Protein AF-A0A841IZN2-F1 (afdb_monomer)

Structure (mmCIF, N/CA/C/O backbone):
data_AF-A0A841IZN2-F1
#
_entry.id   AF-A0A841IZN2-F1
#
loop_
_atom_site.group_PDB
_atom_site.id
_atom_site.type_symbol
_atom_site.label_atom_id
_atom_site.label_alt_id
_atom_site.label_comp_id
_atom_site.label_asym_id
_atom_site.label_entity_id
_atom_site.label_seq_id
_atom_site.pdbx_PDB_ins_code
_atom_site.Cartn_x
_atom_site.Cartn_y
_atom_site.Cartn_z
_atom_site.occupancy
_atom_site.B_iso_or_equiv
_atom_site.auth_seq_id
_atom_site.auth_comp_id
_atom_site.auth_asym_id
_atom_site.auth_atom_id
_atom_site.pdbx_PDB_model_num
ATOM 1 N N . MET A 1 1 ? 39.938 -14.032 -13.961 1.00 51.09 1 MET A N 1
ATOM 2 C CA . MET A 1 1 ? 40.524 -12.921 -14.738 1.00 51.09 1 MET A CA 1
ATOM 3 C C . MET A 1 1 ? 39.366 -12.203 -15.398 1.00 51.09 1 MET A C 1
ATOM 5 O O . MET A 1 1 ? 38.552 -12.884 -16.002 1.00 51.09 1 MET A O 1
ATOM 9 N N . SER A 1 2 ? 39.222 -10.895 -15.199 1.00 69.56 2 SER A N 1
ATOM 10 C CA . SER A 1 2 ? 38.210 -10.102 -15.905 1.00 69.56 2 SER A CA 1
ATOM 11 C C . SER A 1 2 ? 38.553 -10.077 -17.394 1.00 69.56 2 SER A C 1
ATOM 13 O O . SER A 1 2 ? 39.702 -9.787 -17.734 1.00 69.56 2 SER A O 1
ATOM 15 N N . GLU A 1 3 ? 37.598 -10.406 -18.263 1.00 76.56 3 GLU A N 1
ATOM 16 C CA . GLU A 1 3 ? 37.763 -10.219 -19.708 1.00 76.56 3 GLU A CA 1
ATOM 17 C C . GLU A 1 3 ? 38.137 -8.757 -20.002 1.00 76.56 3 GLU A C 1
ATOM 19 O O . GLU A 1 3 ? 37.637 -7.852 -19.321 1.00 76.56 3 GLU A O 1
ATOM 24 N N . PRO A 1 4 ? 39.046 -8.501 -20.959 1.00 85.38 4 PRO A N 1
ATOM 25 C CA . PRO A 1 4 ? 39.400 -7.141 -21.334 1.00 85.38 4 PRO A CA 1
ATOM 26 C C . PRO A 1 4 ? 38.149 -6.411 -21.829 1.00 85.38 4 PRO A C 1
ATOM 28 O O . PRO A 1 4 ? 37.460 -6.884 -22.729 1.00 85.38 4 PRO A O 1
ATOM 31 N N . TYR A 1 5 ? 37.857 -5.259 -21.223 1.00 86.00 5 TYR A N 1
ATOM 32 C CA . TYR A 1 5 ? 36.745 -4.413 -21.640 1.00 86.00 5 TYR A CA 1
ATOM 33 C C . TYR A 1 5 ? 36.962 -3.929 -23.078 1.00 86.00 5 TYR A C 1
ATOM 35 O O . TYR A 1 5 ? 38.001 -3.344 -23.392 1.00 86.00 5 TYR A O 1
ATOM 43 N N . VAL A 1 6 ? 35.968 -4.162 -23.934 1.00 92.00 6 VAL A N 1
ATOM 44 C CA . VAL A 1 6 ? 35.926 -3.652 -25.305 1.00 92.00 6 VAL A CA 1
ATOM 45 C C . VAL A 1 6 ? 34.993 -2.441 -25.317 1.00 92.00 6 VAL A C 1
ATOM 47 O O . VAL A 1 6 ? 33.812 -2.601 -25.004 1.00 92.00 6 VAL A O 1
ATOM 50 N N . PRO A 1 7 ? 35.475 -1.233 -25.657 1.00 90.50 7 PRO A N 1
ATOM 51 C CA . PRO A 1 7 ? 34.607 -0.067 -25.711 1.00 90.50 7 PRO A CA 1
ATOM 52 C C . PRO A 1 7 ? 33.521 -0.228 -26.791 1.00 90.50 7 PRO A C 1
ATOM 54 O O . PRO A 1 7 ? 33.704 -0.966 -27.770 1.00 90.50 7 PRO A O 1
ATOM 57 N N . PRO A 1 8 ? 32.378 0.464 -26.653 1.00 92.06 8 PRO A N 1
ATOM 58 C CA . PRO A 1 8 ? 31.420 0.611 -27.732 1.00 92.06 8 PRO A CA 1
ATOM 59 C C . PRO A 1 8 ? 32.115 1.109 -29.011 1.00 92.06 8 PRO A C 1
ATOM 61 O O . PRO A 1 8 ? 32.977 1.989 -28.944 1.00 92.06 8 PRO A O 1
ATOM 64 N N . PRO A 1 9 ? 31.762 0.568 -30.186 1.00 92.44 9 PRO A N 1
ATOM 65 C CA . PRO A 1 9 ? 32.336 1.007 -31.450 1.00 92.44 9 PRO A CA 1
ATOM 66 C C . PRO A 1 9 ? 31.905 2.452 -31.766 1.00 92.44 9 PRO A C 1
ATOM 68 O O . PRO A 1 9 ? 31.010 2.997 -31.118 1.00 92.44 9 PRO A O 1
ATOM 71 N N . THR A 1 10 ? 32.530 3.113 -32.742 1.00 90.19 10 THR A N 1
ATOM 72 C CA . THR A 1 10 ? 32.212 4.513 -33.096 1.00 90.19 10 THR A CA 1
ATOM 73 C C . THR A 1 10 ? 30.795 4.660 -33.665 1.00 90.19 10 THR A C 1
ATOM 75 O O . THR A 1 10 ? 30.206 3.682 -34.138 1.00 90.19 10 THR A O 1
ATOM 78 N N . GLN A 1 11 ? 30.236 5.878 -33.613 1.00 84.81 11 GLN A N 1
ATOM 79 C CA . GLN A 1 11 ? 28.836 6.160 -33.966 1.00 84.81 11 GLN A CA 1
ATOM 80 C C . GLN A 1 11 ? 28.428 5.638 -35.353 1.00 84.81 11 GLN A C 1
ATOM 82 O O . GLN A 1 11 ? 27.362 5.041 -35.480 1.00 84.81 11 GLN A O 1
ATOM 87 N N . ASP A 1 12 ? 29.300 5.777 -36.350 1.00 86.06 12 ASP A N 1
ATOM 88 C CA . ASP A 1 12 ? 29.020 5.384 -37.738 1.00 86.06 12 ASP A CA 1
ATOM 89 C C . ASP A 1 12 ? 29.526 3.974 -38.089 1.00 86.06 12 ASP A C 1
ATOM 91 O O . ASP A 1 12 ? 29.610 3.594 -39.258 1.00 86.06 12 ASP A O 1
ATOM 95 N N . SER A 1 13 ? 29.918 3.183 -37.086 1.00 93.88 13 SER A N 1
ATOM 96 C CA . SER A 1 13 ? 30.426 1.836 -37.333 1.00 93.88 13 SER A CA 1
ATOM 97 C C . SER A 1 13 ? 29.314 0.891 -37.826 1.00 93.88 13 SER A C 1
ATOM 99 O O . SER A 1 13 ? 28.199 0.898 -37.292 1.00 93.88 13 SER A O 1
ATOM 101 N N . PRO A 1 14 ? 29.614 -0.012 -38.780 1.00 93.50 14 PRO A N 1
ATOM 102 C CA . PRO A 1 14 ? 28.684 -1.071 -39.179 1.00 93.50 14 PRO A CA 1
ATOM 103 C C . PRO A 1 14 ? 28.248 -1.966 -38.009 1.00 93.50 14 PRO A C 1
ATOM 105 O O . PRO A 1 14 ? 27.143 -2.506 -38.014 1.00 93.50 14 PRO A O 1
ATOM 108 N N . GLU A 1 15 ? 29.106 -2.113 -36.994 1.00 92.56 15 GLU A N 1
ATOM 109 C CA . GLU A 1 15 ? 28.804 -2.871 -35.781 1.00 92.56 15 GLU A CA 1
ATOM 110 C C . GLU A 1 15 ? 27.660 -2.239 -34.979 1.00 92.56 15 GLU A C 1
ATOM 112 O O . GLU A 1 15 ? 26.764 -2.971 -34.568 1.00 92.56 15 GLU A O 1
ATOM 117 N N . ARG A 1 16 ? 27.618 -0.903 -34.817 1.00 90.81 16 ARG A N 1
ATOM 118 C CA . ARG A 1 16 ? 26.484 -0.237 -34.146 1.00 90.81 16 ARG A CA 1
ATOM 119 C C . ARG A 1 16 ? 25.172 -0.460 -34.872 1.00 90.81 16 ARG A C 1
ATOM 121 O O . ARG A 1 16 ? 24.187 -0.789 -34.226 1.00 90.81 16 ARG A O 1
ATOM 128 N N . ILE A 1 17 ? 25.161 -0.318 -36.197 1.00 89.81 17 ILE A N 1
ATOM 129 C CA . ILE A 1 17 ? 23.952 -0.540 -37.007 1.00 89.81 17 ILE A CA 1
ATOM 130 C C . ILE A 1 17 ? 23.469 -1.984 -36.829 1.00 89.81 17 ILE A C 1
ATOM 132 O O . ILE A 1 17 ? 22.287 -2.228 -36.599 1.00 89.81 17 ILE A O 1
ATOM 136 N N . ARG A 1 18 ? 24.394 -2.952 -36.870 1.00 91.38 18 ARG A N 1
ATOM 137 C CA . ARG A 1 18 ? 24.073 -4.360 -36.618 1.00 91.38 18 ARG A CA 1
ATOM 138 C C . ARG A 1 18 ? 23.514 -4.576 -35.208 1.00 91.38 18 ARG A C 1
ATOM 140 O O . ARG A 1 18 ? 22.533 -5.294 -35.070 1.00 91.38 18 ARG A O 1
ATOM 147 N N . GLN A 1 19 ? 24.114 -3.973 -34.185 1.00 90.50 19 GLN A N 1
ATOM 148 C CA . GLN A 1 19 ? 23.673 -4.099 -32.792 1.00 90.50 19 GLN A CA 1
ATOM 149 C C . GLN A 1 19 ? 22.318 -3.429 -32.542 1.00 90.50 19 GLN A C 1
ATOM 151 O O . GLN A 1 19 ? 21.485 -3.995 -31.842 1.00 90.50 19 GLN A O 1
ATOM 156 N N . GLN A 1 20 ? 22.043 -2.295 -33.188 1.00 88.94 20 GLN A N 1
ATOM 157 C CA . GLN A 1 20 ? 20.712 -1.695 -33.196 1.00 88.94 20 GLN A CA 1
ATOM 158 C C . GLN A 1 20 ? 19.683 -2.658 -33.806 1.00 88.94 20 GLN A C 1
ATOM 160 O O . GLN A 1 20 ? 18.639 -2.885 -33.203 1.00 88.94 20 GLN A O 1
ATOM 165 N N . HIS A 1 21 ? 19.985 -3.286 -34.950 1.00 88.81 21 HIS A N 1
ATOM 166 C CA . HIS A 1 21 ? 19.090 -4.288 -35.543 1.00 88.81 21 HIS A CA 1
ATOM 167 C C . HIS A 1 21 ? 18.902 -5.521 -34.646 1.00 88.81 21 HIS A C 1
ATOM 169 O O . HIS A 1 21 ? 17.799 -6.053 -34.589 1.00 88.81 21 HIS A O 1
ATOM 175 N N . ILE A 1 22 ? 19.940 -5.971 -33.927 1.00 87.06 22 ILE A N 1
ATOM 176 C CA . ILE A 1 22 ? 19.816 -7.048 -32.927 1.00 87.06 22 ILE A CA 1
ATOM 177 C C . ILE A 1 22 ? 18.867 -6.611 -31.806 1.00 87.06 22 ILE A C 1
ATOM 179 O O . ILE A 1 22 ? 17.941 -7.345 -31.467 1.00 87.06 22 ILE A O 1
ATOM 183 N N . GLY A 1 23 ? 19.052 -5.402 -31.274 1.00 82.75 23 GLY A N 1
ATOM 184 C CA . GLY A 1 23 ? 18.175 -4.834 -30.256 1.00 82.75 23 GLY A CA 1
ATOM 185 C C . GLY A 1 23 ? 16.730 -4.672 -30.734 1.00 82.75 23 GLY A C 1
ATOM 186 O O . GLY A 1 23 ? 15.811 -4.927 -29.972 1.00 82.75 23 GLY A O 1
ATOM 187 N N . GLU A 1 24 ? 16.502 -4.327 -32.001 1.00 82.12 24 GLU A N 1
ATOM 188 C CA . GLU A 1 24 ? 15.165 -4.257 -32.610 1.00 82.12 24 GLU A CA 1
ATOM 189 C C . GLU A 1 24 ? 14.544 -5.645 -32.849 1.00 82.12 24 GLU A C 1
ATOM 191 O O . GLU A 1 24 ? 13.346 -5.848 -32.618 1.00 82.12 24 GLU A O 1
ATOM 196 N N . ALA A 1 25 ? 15.352 -6.622 -33.263 1.00 82.44 25 ALA A N 1
ATOM 197 C CA . ALA A 1 25 ? 14.925 -8.006 -33.461 1.00 82.44 25 ALA A CA 1
ATOM 198 C C . ALA A 1 25 ? 14.557 -8.689 -32.135 1.00 82.44 25 ALA A C 1
ATOM 200 O O . ALA A 1 25 ? 13.595 -9.456 -32.085 1.00 82.44 25 ALA A O 1
ATOM 201 N N . LEU A 1 26 ? 15.246 -8.344 -31.039 1.00 81.06 26 LEU A N 1
ATOM 202 C CA . LEU A 1 26 ? 14.896 -8.771 -29.677 1.00 81.06 26 LEU A CA 1
ATOM 203 C C . LEU A 1 26 ? 13.486 -8.373 -29.251 1.00 81.06 26 LEU A C 1
ATOM 205 O O . LEU A 1 26 ? 12.931 -8.971 -28.335 1.00 81.06 26 LEU A O 1
ATOM 209 N N . LEU A 1 27 ? 12.895 -7.384 -29.912 1.00 74.62 27 LEU A N 1
ATOM 210 C CA . LEU A 1 27 ? 11.578 -6.877 -29.568 1.00 74.62 27 LEU A CA 1
ATOM 211 C C . LEU A 1 27 ? 10.477 -7.525 -30.407 1.00 74.62 27 LEU A C 1
ATOM 213 O O . LEU A 1 27 ? 9.367 -7.709 -29.916 1.00 74.62 27 LEU A O 1
ATOM 217 N N . SER A 1 28 ? 10.758 -7.840 -31.672 1.00 68.44 28 SER A N 1
ATOM 218 C CA . SER A 1 28 ? 9.733 -7.997 -32.716 1.00 68.44 28 SER A CA 1
ATOM 219 C C . SER A 1 28 ? 9.903 -9.248 -33.584 1.00 68.44 28 SER A C 1
ATOM 221 O O . SER A 1 28 ? 9.510 -9.235 -34.746 1.00 68.44 28 SER A O 1
ATOM 223 N N . ASP A 1 29 ? 10.465 -10.312 -33.008 1.00 56.25 29 ASP A N 1
ATOM 224 C CA . ASP A 1 29 ? 11.134 -11.466 -33.645 1.00 56.25 29 ASP A CA 1
ATOM 225 C C . ASP A 1 29 ? 10.517 -12.103 -34.911 1.00 56.25 29 ASP A C 1
ATOM 227 O O . ASP A 1 29 ? 11.202 -12.765 -35.680 1.00 56.25 29 ASP A O 1
ATOM 231 N N . ASP A 1 30 ? 9.229 -11.915 -35.166 1.00 63.38 30 ASP A N 1
ATOM 232 C CA . ASP A 1 30 ? 8.491 -12.483 -36.297 1.00 63.38 30 ASP A CA 1
ATOM 233 C C . ASP A 1 30 ? 7.467 -11.503 -36.909 1.00 63.38 30 ASP A C 1
ATOM 235 O O . ASP A 1 30 ? 6.604 -11.892 -37.701 1.00 63.38 30 ASP A O 1
ATOM 239 N N . GLY A 1 31 ? 7.511 -10.228 -36.512 1.00 63.69 31 GLY A N 1
ATOM 240 C CA . GLY A 1 31 ? 6.507 -9.221 -36.856 1.00 63.69 31 GLY A CA 1
ATOM 241 C C . GLY A 1 31 ? 5.121 -9.464 -36.237 1.00 63.69 31 GLY A C 1
ATOM 242 O O . GLY A 1 31 ? 4.169 -8.748 -36.585 1.00 63.69 31 GLY A O 1
ATOM 243 N N . ARG A 1 32 ? 4.971 -10.453 -35.337 1.00 69.44 32 ARG A N 1
ATOM 244 C CA . ARG A 1 32 ? 3.721 -10.700 -34.604 1.00 69.44 32 ARG A CA 1
ATOM 245 C C . ARG A 1 32 ? 3.525 -9.683 -33.499 1.00 69.44 32 ARG A C 1
ATOM 247 O O . ARG A 1 32 ? 2.387 -9.269 -33.310 1.00 69.44 32 ARG A O 1
ATOM 254 N N . ILE A 1 33 ? 4.590 -9.266 -32.810 1.00 81.69 33 ILE A N 1
ATOM 255 C CA . ILE A 1 33 ? 4.527 -8.198 -31.806 1.00 81.69 33 ILE A CA 1
ATOM 256 C C . ILE A 1 33 ? 4.611 -6.852 -32.514 1.00 81.69 33 ILE A C 1
ATOM 258 O O . ILE A 1 33 ? 5.668 -6.447 -32.992 1.00 81.69 33 ILE A O 1
ATOM 262 N N . ARG A 1 34 ? 3.473 -6.159 -32.592 1.00 81.56 34 ARG A N 1
ATOM 263 C CA . ARG A 1 34 ? 3.374 -4.870 -33.299 1.00 81.56 34 ARG A CA 1
ATOM 264 C C . ARG A 1 34 ? 3.261 -3.668 -32.373 1.00 81.56 34 ARG A C 1
ATOM 266 O O . ARG A 1 34 ? 3.426 -2.539 -32.822 1.00 81.56 34 ARG A O 1
ATOM 273 N N . HIS A 1 35 ? 2.959 -3.890 -31.097 1.00 82.69 35 HIS A N 1
ATOM 274 C CA . HIS A 1 35 ? 2.759 -2.816 -30.133 1.00 82.69 35 HIS A CA 1
ATOM 275 C C . HIS A 1 35 ? 3.061 -3.269 -28.701 1.00 82.69 35 HIS A C 1
ATOM 277 O O . HIS A 1 35 ? 3.017 -4.456 -28.368 1.00 82.69 35 HIS A O 1
ATOM 283 N N . THR A 1 36 ? 3.303 -2.290 -27.829 1.00 83.31 36 THR A N 1
ATOM 284 C CA . THR A 1 36 ? 3.705 -2.501 -26.434 1.00 83.31 36 THR A CA 1
ATOM 285 C C . THR A 1 36 ? 2.739 -3.378 -25.643 1.00 83.31 36 THR A C 1
ATOM 287 O O . THR A 1 36 ? 3.199 -4.239 -24.901 1.00 83.31 36 THR A O 1
ATOM 290 N N . SER A 1 37 ? 1.421 -3.214 -25.806 1.00 84.31 37 SER A N 1
ATOM 291 C CA . SER A 1 37 ? 0.436 -3.999 -25.043 1.00 84.31 37 SER A CA 1
ATOM 292 C C . SER A 1 37 ? 0.587 -5.501 -25.265 1.00 84.31 37 SER A C 1
ATOM 294 O O . SER A 1 37 ? 0.517 -6.263 -24.314 1.00 84.31 37 SER A O 1
ATOM 296 N N . GLN A 1 38 ? 0.889 -5.928 -26.494 1.00 87.00 38 GLN A N 1
ATOM 297 C CA . GLN A 1 38 ? 1.075 -7.340 -26.813 1.00 87.00 38 GLN A CA 1
ATOM 298 C C . GLN A 1 38 ? 2.362 -7.895 -26.204 1.00 87.00 38 GLN A C 1
ATOM 300 O O . GLN A 1 38 ? 2.328 -8.969 -25.612 1.00 87.00 38 GLN A O 1
ATOM 305 N N . ALA A 1 39 ? 3.476 -7.157 -26.310 1.00 87.69 39 ALA A N 1
ATOM 306 C CA . ALA A 1 39 ? 4.738 -7.543 -25.676 1.00 87.69 39 ALA A CA 1
ATOM 307 C C . ALA A 1 39 ? 4.563 -7.700 -24.158 1.00 87.69 39 ALA A C 1
ATOM 309 O O . ALA A 1 39 ? 4.948 -8.719 -23.589 1.00 87.69 39 ALA A O 1
ATOM 310 N N . LYS A 1 40 ? 3.892 -6.725 -23.527 1.00 89.00 40 LYS A N 1
ATOM 311 C CA . LYS A 1 40 ? 3.584 -6.757 -22.097 1.00 89.00 40 LYS A CA 1
ATOM 312 C C . LYS A 1 40 ? 2.699 -7.939 -21.728 1.00 89.00 40 LYS A C 1
ATOM 314 O O . LYS A 1 40 ? 3.032 -8.625 -20.776 1.00 89.00 40 LYS A O 1
ATOM 319 N N . THR A 1 41 ? 1.617 -8.208 -22.458 1.00 90.94 41 THR A N 1
ATOM 320 C CA . THR A 1 41 ? 0.751 -9.364 -22.174 1.00 90.94 41 THR A CA 1
ATOM 321 C C . THR A 1 41 ? 1.535 -10.672 -22.230 1.00 90.94 41 THR A C 1
ATOM 323 O O . THR A 1 41 ? 1.443 -11.459 -21.295 1.00 90.94 41 THR A O 1
ATOM 326 N N . ILE A 1 42 ? 2.382 -10.866 -23.247 1.00 91.81 42 ILE A N 1
ATOM 327 C CA . ILE A 1 42 ? 3.248 -12.053 -23.349 1.00 91.81 42 ILE A CA 1
ATOM 328 C C . ILE A 1 42 ? 4.170 -12.166 -22.125 1.00 91.81 42 ILE A C 1
ATOM 330 O O . ILE A 1 42 ? 4.238 -13.227 -21.501 1.00 91.81 42 ILE A O 1
ATOM 334 N N . ALA A 1 43 ? 4.840 -11.071 -21.753 1.00 94.00 43 ALA A N 1
ATOM 335 C CA . ALA A 1 43 ? 5.722 -11.038 -20.590 1.00 94.00 43 ALA A CA 1
ATOM 336 C C . ALA A 1 43 ? 4.964 -11.342 -19.287 1.00 94.00 43 ALA A C 1
ATOM 338 O O . ALA A 1 43 ? 5.406 -12.172 -18.495 1.00 94.00 43 ALA A O 1
ATOM 339 N N . ILE A 1 44 ? 3.803 -10.712 -19.088 1.00 96.25 44 ILE A N 1
ATOM 340 C CA . ILE A 1 44 ? 2.947 -10.871 -17.908 1.00 96.25 44 ILE A CA 1
ATOM 341 C C . ILE A 1 44 ? 2.483 -12.322 -17.766 1.00 96.25 44 ILE A C 1
ATOM 343 O O . ILE A 1 44 ? 2.600 -12.898 -16.686 1.00 96.25 44 ILE A O 1
ATOM 347 N N . GLU A 1 45 ? 1.981 -12.929 -18.842 1.00 97.00 45 GLU A N 1
ATOM 348 C CA . GLU A 1 45 ? 1.521 -14.319 -18.836 1.00 97.00 45 GLU A CA 1
ATOM 349 C C . GLU A 1 45 ? 2.649 -15.296 -18.494 1.00 97.00 45 GLU A C 1
ATOM 351 O O . GLU A 1 45 ? 2.453 -16.229 -17.709 1.00 97.00 45 GLU A O 1
ATOM 356 N N . ALA A 1 46 ? 3.832 -15.085 -19.075 1.00 96.94 46 ALA A N 1
ATOM 357 C CA . ALA A 1 46 ? 4.992 -15.931 -18.839 1.00 96.94 46 ALA A CA 1
ATOM 358 C C . ALA A 1 46 ? 5.525 -15.783 -17.403 1.00 96.94 46 ALA A C 1
ATOM 360 O O . ALA A 1 46 ? 5.770 -16.793 -16.740 1.00 96.94 46 ALA A O 1
ATOM 361 N N . LEU A 1 47 ? 5.627 -14.551 -16.897 1.00 98.12 47 LEU A N 1
ATOM 362 C CA . LEU A 1 47 ? 6.032 -14.263 -15.520 1.00 98.12 47 LEU A CA 1
ATOM 363 C C . LEU A 1 47 ? 5.045 -14.846 -14.509 1.00 98.12 47 LEU A C 1
ATOM 365 O O . LEU A 1 47 ? 5.448 -15.607 -13.632 1.00 98.12 47 LEU A O 1
ATOM 369 N N . ALA A 1 48 ? 3.747 -14.568 -14.660 1.00 98.00 48 ALA A N 1
ATOM 370 C CA . ALA A 1 48 ? 2.708 -15.048 -13.748 1.00 98.00 48 ALA A CA 1
ATOM 371 C C . ALA A 1 48 ? 2.720 -16.580 -13.609 1.00 98.00 48 ALA A C 1
ATOM 373 O O . ALA A 1 48 ? 2.487 -17.112 -12.520 1.00 98.00 48 ALA A O 1
ATOM 374 N N . ARG A 1 49 ? 3.034 -17.286 -14.702 1.00 98.12 49 ARG A N 1
ATOM 375 C CA . ARG A 1 49 ? 3.156 -18.747 -14.739 1.00 98.12 49 ARG A CA 1
ATOM 376 C C . ARG A 1 49 ? 4.428 -19.272 -14.072 1.00 98.12 49 ARG A C 1
ATOM 378 O O . ARG A 1 49 ? 4.385 -20.345 -13.481 1.00 98.12 49 ARG A O 1
ATOM 385 N N . ARG A 1 50 ? 5.557 -18.571 -14.214 1.00 98.25 50 ARG A N 1
ATOM 386 C CA . ARG A 1 50 ? 6.876 -19.043 -13.756 1.00 98.25 50 ARG A CA 1
ATOM 387 C C . ARG A 1 50 ? 7.227 -18.621 -12.328 1.00 98.25 50 ARG A C 1
ATOM 389 O O . ARG A 1 50 ? 7.992 -19.328 -11.677 1.00 98.25 50 ARG A O 1
ATOM 396 N N . MET A 1 51 ? 6.667 -17.513 -11.841 1.00 98.25 51 MET A N 1
ATOM 397 C CA . MET A 1 51 ? 6.889 -17.048 -10.470 1.00 98.25 51 MET A CA 1
ATOM 398 C C . MET A 1 51 ? 6.468 -18.106 -9.448 1.00 98.25 51 MET A C 1
ATOM 400 O O . MET A 1 51 ? 5.395 -18.706 -9.553 1.00 98.25 51 MET A O 1
ATOM 404 N N . ARG A 1 52 ? 7.297 -18.296 -8.422 1.00 97.88 52 ARG A N 1
ATOM 405 C CA . ARG A 1 52 ? 7.101 -19.297 -7.361 1.00 97.88 52 ARG A CA 1
ATOM 406 C C . ARG A 1 52 ? 6.205 -18.789 -6.241 1.00 97.88 52 ARG A C 1
ATOM 408 O O . ARG A 1 52 ? 5.620 -19.586 -5.511 1.00 97.88 52 ARG A O 1
ATOM 415 N N . SER A 1 53 ? 6.105 -17.472 -6.100 1.00 97.12 53 SER A N 1
ATOM 416 C CA . SER A 1 53 ? 5.255 -16.816 -5.116 1.00 97.12 53 SER A CA 1
ATOM 417 C C . SER A 1 53 ? 3.798 -17.253 -5.290 1.00 97.12 53 SER A C 1
ATOM 419 O O . SER A 1 53 ? 3.270 -17.314 -6.408 1.00 97.12 53 SER A O 1
ATOM 421 N N . SER A 1 54 ? 3.133 -17.558 -4.174 1.00 96.62 54 SER A N 1
ATOM 422 C CA . SER A 1 54 ? 1.700 -17.876 -4.166 1.00 96.62 54 SER A CA 1
ATOM 423 C C . SER A 1 54 ? 0.876 -16.686 -4.661 1.00 96.62 54 SER A C 1
ATOM 425 O O . SER A 1 54 ? 1.303 -15.535 -4.555 1.00 96.62 54 SER A O 1
ATOM 427 N N . THR A 1 55 ? -0.334 -16.940 -5.159 1.00 96.56 55 THR A N 1
ATOM 428 C CA . THR A 1 55 ? -1.218 -15.875 -5.655 1.00 96.56 55 THR A CA 1
ATOM 429 C C . THR A 1 55 ? -1.518 -14.832 -4.578 1.00 96.56 55 THR A C 1
ATOM 431 O O . THR A 1 55 ? -1.473 -13.641 -4.857 1.00 96.56 55 THR A O 1
ATOM 434 N N . SER A 1 56 ? -1.701 -15.239 -3.319 1.00 94.00 56 SER A N 1
ATOM 435 C CA . SER A 1 56 ? -1.894 -14.310 -2.196 1.00 94.00 56 SER A CA 1
ATOM 436 C C . SER A 1 56 ? -0.675 -13.430 -1.898 1.00 94.00 56 SER A C 1
ATOM 438 O O . SER A 1 56 ? -0.835 -12.251 -1.589 1.00 94.00 56 SER A O 1
ATOM 440 N N . GLN A 1 57 ? 0.545 -13.975 -1.992 1.00 94.38 57 GLN A N 1
ATOM 441 C CA . GLN A 1 57 ? 1.772 -13.184 -1.814 1.00 94.38 57 GLN A CA 1
ATOM 442 C C . GLN A 1 57 ? 1.939 -12.182 -2.959 1.00 94.38 57 GLN A C 1
ATOM 444 O O . GLN A 1 57 ? 2.264 -11.020 -2.730 1.00 94.38 57 GLN A O 1
ATOM 449 N N . LEU A 1 58 ? 1.647 -12.625 -4.182 1.00 95.81 58 LEU A N 1
ATOM 450 C CA . LEU A 1 58 ? 1.716 -11.797 -5.375 1.00 95.81 58 LEU A CA 1
ATOM 451 C C . LEU A 1 58 ? 0.694 -10.651 -5.346 1.00 95.81 58 LEU A C 1
ATOM 453 O O . LEU A 1 58 ? 1.070 -9.510 -5.595 1.00 95.81 58 LEU A O 1
ATOM 457 N N . VAL A 1 59 ? -0.554 -10.929 -4.951 1.00 94.56 59 VAL A N 1
ATOM 458 C CA . VAL A 1 59 ? -1.579 -9.900 -4.712 1.00 94.56 59 VAL A CA 1
ATOM 459 C C . VAL A 1 59 ? -1.103 -8.914 -3.646 1.00 94.56 59 VAL A C 1
ATOM 461 O O . VAL A 1 59 ? -1.132 -7.714 -3.888 1.00 94.56 59 VAL A O 1
ATOM 464 N N . SER A 1 60 ? -0.575 -9.388 -2.510 1.00 91.69 60 SER A N 1
ATOM 465 C CA . SER A 1 60 ? -0.033 -8.515 -1.453 1.00 91.69 60 SER A CA 1
ATOM 466 C C . SER A 1 60 ? 1.060 -7.566 -1.965 1.00 91.69 60 SER A C 1
ATOM 468 O O . SER A 1 60 ? 1.057 -6.385 -1.617 1.00 91.69 60 SER A O 1
ATOM 470 N N . ALA A 1 61 ? 1.972 -8.058 -2.809 1.00 93.31 61 ALA A N 1
ATOM 471 C CA . ALA A 1 61 ? 3.034 -7.249 -3.409 1.00 93.31 61 ALA A CA 1
ATOM 472 C C . ALA A 1 61 ? 2.533 -6.262 -4.470 1.00 93.31 61 ALA A C 1
ATOM 474 O O . ALA A 1 61 ? 3.192 -5.258 -4.750 1.00 93.31 61 ALA A O 1
ATOM 475 N N . ALA A 1 62 ? 1.366 -6.538 -5.045 1.00 93.81 62 ALA A N 1
ATOM 476 C CA . ALA A 1 62 ? 0.804 -5.794 -6.153 1.00 93.81 62 ALA A CA 1
ATOM 477 C C . ALA A 1 62 ? -0.335 -4.838 -5.763 1.00 93.81 62 ALA A C 1
ATOM 479 O O . ALA A 1 62 ? -0.710 -4.040 -6.607 1.00 93.81 62 ALA A O 1
ATOM 480 N N . ILE A 1 63 ? -0.870 -4.857 -4.533 1.00 90.38 63 ILE A N 1
ATOM 481 C CA . ILE A 1 63 ? -2.043 -4.037 -4.147 1.00 90.38 63 ILE A CA 1
ATOM 482 C C . ILE A 1 63 ? -1.927 -2.581 -4.612 1.00 90.38 63 ILE A C 1
ATOM 484 O O . ILE A 1 63 ? -0.946 -1.894 -4.334 1.00 90.38 63 ILE A O 1
ATOM 488 N N . GLY A 1 64 ? -2.936 -2.106 -5.330 1.00 86.12 64 GLY A N 1
ATOM 489 C CA . GLY A 1 64 ? -2.892 -0.836 -6.049 1.00 86.12 64 GLY A CA 1
ATOM 490 C C . GLY A 1 64 ? -4.233 -0.529 -6.702 1.00 86.12 64 GLY A C 1
ATOM 491 O O . GLY A 1 64 ? -5.271 -1.028 -6.271 1.00 86.12 64 GLY A O 1
ATOM 492 N N . LEU A 1 65 ? -4.231 0.271 -7.768 1.00 83.31 65 LEU A N 1
ATOM 493 C CA . LEU A 1 65 ? -5.468 0.623 -8.474 1.00 83.31 65 LEU A CA 1
ATOM 494 C C . LEU A 1 65 ? -6.190 -0.606 -9.023 1.00 83.31 65 LEU A C 1
ATOM 496 O O . LEU A 1 65 ? -7.413 -0.683 -8.929 1.00 83.31 65 LEU A O 1
ATOM 500 N N . ASN A 1 66 ? -5.441 -1.535 -9.619 1.00 88.88 66 ASN A N 1
ATOM 501 C CA . ASN A 1 66 ? -6.002 -2.668 -10.355 1.00 88.88 66 ASN A CA 1
ATOM 502 C C . ASN A 1 66 ? -6.031 -3.966 -9.545 1.00 88.88 66 ASN A C 1
ATOM 504 O O . ASN A 1 66 ? -6.661 -4.923 -9.983 1.00 88.88 66 ASN A O 1
ATOM 508 N N . VAL A 1 67 ? -5.366 -4.002 -8.387 1.00 89.56 67 VAL A N 1
ATOM 509 C CA . VAL A 1 67 ? -5.248 -5.188 -7.532 1.00 89.56 67 VAL A CA 1
ATOM 510 C C . VAL A 1 67 ? -5.788 -4.863 -6.149 1.00 89.56 67 VAL A C 1
ATOM 512 O O . VAL A 1 67 ? -5.214 -4.055 -5.418 1.00 89.56 67 VAL A O 1
ATOM 515 N N . GLY A 1 68 ? -6.889 -5.520 -5.804 1.00 90.44 68 GLY A N 1
ATOM 516 C CA . GLY A 1 68 ? -7.551 -5.426 -4.510 1.00 90.44 68 GLY A CA 1
ATOM 517 C C . GLY A 1 68 ? -7.287 -6.632 -3.604 1.00 90.44 68 GLY A C 1
ATOM 518 O O . GLY A 1 68 ? -6.821 -7.676 -4.068 1.00 90.44 68 GLY A O 1
ATOM 519 N N . THR A 1 69 ? -7.603 -6.517 -2.312 1.00 90.69 69 THR A N 1
ATOM 520 C CA . THR A 1 69 ? -7.515 -7.641 -1.366 1.00 90.69 69 THR A CA 1
ATOM 521 C C . THR A 1 69 ? -8.541 -8.740 -1.672 1.00 90.69 69 THR A C 1
ATOM 523 O O . THR A 1 69 ? -8.208 -9.927 -1.545 1.00 90.69 69 THR A O 1
ATOM 526 N N . ASP A 1 70 ? -9.722 -8.386 -2.194 1.00 93.19 70 ASP A N 1
ATOM 527 C CA . ASP A 1 70 ? -10.782 -9.327 -2.574 1.00 93.19 70 ASP A CA 1
ATOM 528 C C . ASP A 1 70 ? -10.317 -10.291 -3.673 1.00 93.19 70 ASP A C 1
ATOM 530 O O . ASP A 1 70 ? -10.754 -11.442 -3.706 1.00 93.19 70 ASP A O 1
ATOM 534 N N . MET A 1 71 ? -9.400 -9.873 -4.553 1.00 95.50 71 MET A N 1
ATOM 535 C CA . MET A 1 71 ? -8.906 -10.747 -5.622 1.00 95.50 71 MET A CA 1
ATOM 536 C C . MET A 1 71 ? -8.279 -12.026 -5.079 1.00 95.50 71 MET A C 1
ATOM 538 O O . MET A 1 71 ? -8.417 -13.062 -5.707 1.00 95.50 71 MET A O 1
ATOM 542 N N . SER A 1 72 ? -7.608 -11.982 -3.927 1.00 94.81 72 SER A N 1
ATOM 543 C CA . SER A 1 72 ? -7.047 -13.191 -3.312 1.00 94.81 72 SER A CA 1
ATOM 544 C C . SER A 1 72 ? -8.028 -13.879 -2.364 1.00 94.81 72 SER A C 1
ATOM 546 O O . SER A 1 72 ? -8.130 -15.103 -2.367 1.00 94.81 72 SER A O 1
ATOM 548 N N . GLU A 1 73 ? -8.781 -13.106 -1.577 1.00 94.06 73 GLU A N 1
ATOM 549 C CA . GLU A 1 73 ? -9.668 -13.638 -0.535 1.00 94.06 73 GLU A CA 1
ATOM 550 C C . GLU A 1 73 ? -10.943 -14.281 -1.102 1.00 94.06 73 GLU A C 1
ATOM 552 O O . GLU A 1 73 ? -11.597 -15.072 -0.421 1.00 94.06 73 GLU A O 1
ATOM 557 N N . ARG A 1 74 ? -11.310 -13.970 -2.352 1.00 96.12 74 ARG A N 1
ATOM 558 C CA . ARG A 1 74 ? -12.473 -14.564 -3.028 1.00 96.12 74 ARG A CA 1
ATOM 559 C C . ARG A 1 74 ? -12.120 -15.710 -3.976 1.00 96.12 74 ARG A C 1
ATOM 561 O O . ARG A 1 74 ? -13.046 -16.313 -4.515 1.00 96.12 74 ARG A O 1
ATOM 568 N N . LEU A 1 75 ? -10.840 -16.042 -4.184 1.00 96.56 75 LEU A N 1
ATOM 569 C CA . LEU A 1 75 ? -10.469 -17.197 -5.016 1.00 96.56 75 LEU A CA 1
ATOM 570 C C . LEU A 1 75 ? -11.046 -18.487 -4.424 1.00 96.56 75 LEU A C 1
ATOM 572 O O . LEU A 1 75 ? -11.046 -18.693 -3.212 1.00 96.56 75 LEU A O 1
ATOM 576 N N . GLY A 1 76 ? -11.576 -19.349 -5.287 1.00 97.06 76 GLY A N 1
ATOM 577 C CA . GLY A 1 76 ? -12.317 -20.551 -4.906 1.00 97.06 76 GLY A CA 1
ATOM 578 C C . GLY A 1 76 ? -13.796 -20.313 -4.571 1.00 97.06 76 GLY A C 1
ATOM 579 O O . GLY A 1 76 ? -14.522 -21.277 -4.336 1.00 97.06 76 GLY A O 1
ATOM 580 N N . ASN A 1 77 ? -14.279 -19.064 -4.537 1.00 97.19 77 ASN A N 1
ATOM 581 C CA . ASN A 1 77 ? -15.653 -18.760 -4.142 1.00 97.19 77 ASN A CA 1
ATOM 582 C C . ASN A 1 77 ? -16.575 -18.549 -5.350 1.00 97.19 77 ASN A C 1
ATOM 584 O O . ASN A 1 77 ? -16.577 -17.491 -5.976 1.00 97.19 77 ASN A O 1
ATOM 588 N N . HIS A 1 78 ? -17.457 -19.517 -5.598 1.00 97.19 78 HIS A N 1
ATOM 589 C CA . HIS A 1 78 ? -18.435 -19.489 -6.690 1.00 97.19 78 HIS A CA 1
ATOM 590 C C . HIS A 1 78 ? -19.434 -18.318 -6.613 1.00 97.19 78 HIS A C 1
ATOM 592 O O . HIS A 1 78 ? -20.202 -18.087 -7.541 1.00 97.19 78 HIS A O 1
ATOM 598 N N . ARG A 1 79 ? -19.499 -17.554 -5.526 1.00 97.31 79 ARG A N 1
ATOM 599 C CA . ARG A 1 79 ? -20.379 -16.378 -5.465 1.00 97.31 79 ARG A CA 1
ATOM 600 C C . ARG A 1 79 ? -19.770 -15.130 -6.093 1.00 97.31 79 ARG A C 1
ATOM 602 O O . ARG A 1 79 ? -20.469 -14.134 -6.229 1.00 97.31 79 ARG A O 1
ATOM 609 N N . TYR A 1 80 ? -18.505 -15.190 -6.502 1.00 97.62 80 TYR A N 1
ATOM 610 C CA . TYR A 1 80 ? -17.783 -14.049 -7.049 1.00 97.62 80 TYR A CA 1
ATOM 611 C C . TYR A 1 80 ? -17.264 -14.318 -8.458 1.00 97.62 80 TYR A C 1
ATOM 613 O O . TYR A 1 80 ? -17.019 -15.462 -8.854 1.00 97.62 80 TYR A O 1
ATOM 621 N N . VAL A 1 81 ? -17.090 -13.239 -9.213 1.00 98.19 81 VAL A N 1
ATOM 622 C CA . VAL A 1 81 ? -16.505 -13.242 -10.553 1.00 98.19 81 VAL A CA 1
ATOM 623 C C . VAL A 1 81 ? -15.514 -12.094 -10.709 1.00 98.19 81 VAL A C 1
ATOM 625 O O . VAL A 1 81 ? -15.637 -11.065 -10.044 1.00 98.19 81 VAL A O 1
ATOM 628 N N . LEU A 1 82 ? -14.554 -12.265 -11.612 1.00 97.81 82 LEU A N 1
ATOM 629 C CA . LEU A 1 82 ? -13.731 -11.193 -12.158 1.00 97.81 82 LEU A CA 1
ATOM 630 C C . LEU A 1 82 ? -14.396 -10.668 -13.421 1.00 97.81 82 LEU A C 1
ATOM 632 O O . LEU A 1 82 ? -14.715 -11.441 -14.325 1.00 97.81 82 LEU A O 1
ATOM 636 N N . VAL A 1 83 ? -14.545 -9.352 -13.494 1.00 97.31 83 VAL A N 1
ATOM 637 C CA . VAL A 1 83 ? -14.941 -8.630 -14.702 1.00 97.31 83 VAL A CA 1
ATOM 638 C C . VAL A 1 83 ? -13.719 -7.868 -15.211 1.00 97.31 83 VAL A C 1
ATOM 640 O O . VAL A 1 83 ? -13.386 -6.824 -14.640 1.00 97.31 83 VAL A O 1
ATOM 643 N N . PRO A 1 84 ? -13.007 -8.376 -16.233 1.00 96.00 84 PRO A N 1
ATOM 644 C CA . PRO A 1 84 ? -11.836 -7.702 -16.779 1.00 96.00 84 PRO A CA 1
ATOM 645 C C . PRO A 1 84 ? -12.182 -6.303 -17.296 1.00 96.00 84 PRO A C 1
ATOM 647 O O . PRO A 1 84 ? -13.193 -6.107 -17.969 1.00 96.00 84 PRO A O 1
ATOM 650 N N . HIS A 1 85 ? -11.315 -5.322 -17.037 1.00 91.50 85 HIS A N 1
ATOM 651 C CA . HIS A 1 85 ? -11.484 -3.959 -17.562 1.00 91.50 85 HIS A CA 1
ATOM 652 C C . HIS A 1 85 ? -11.265 -3.902 -19.083 1.00 91.50 85 HIS A C 1
ATOM 654 O O . HIS A 1 85 ? -11.764 -2.997 -19.750 1.00 91.50 85 HIS A O 1
ATOM 660 N N . ASN A 1 86 ? -10.535 -4.876 -19.640 1.00 91.44 86 ASN A N 1
ATOM 661 C CA . ASN A 1 86 ? -10.259 -4.999 -21.067 1.00 91.44 86 ASN A CA 1
ATOM 662 C C . ASN A 1 86 ? -10.353 -6.467 -21.514 1.00 91.44 86 ASN A C 1
ATOM 664 O O . ASN A 1 86 ? -9.603 -7.312 -21.039 1.00 91.44 86 ASN A O 1
ATOM 668 N N . GLU A 1 87 ? -11.237 -6.757 -22.467 1.00 90.81 87 GLU A N 1
ATOM 669 C CA . GLU A 1 87 ? -11.454 -8.110 -23.005 1.00 90.81 87 GLU A CA 1
ATOM 670 C C . GLU A 1 87 ? -10.225 -8.658 -23.748 1.00 90.81 87 GLU A C 1
ATOM 672 O O . GLU A 1 87 ? -9.924 -9.845 -23.675 1.00 90.81 87 GLU A O 1
ATOM 677 N N . ARG A 1 88 ? -9.481 -7.792 -24.446 1.00 90.12 88 ARG A N 1
ATOM 678 C CA . ARG A 1 88 ? -8.294 -8.185 -25.216 1.00 90.12 88 ARG A CA 1
ATOM 679 C C . ARG A 1 88 ? -7.055 -8.344 -24.334 1.00 90.12 88 ARG A C 1
ATOM 681 O O . ARG A 1 88 ? -6.183 -9.143 -24.663 1.00 90.12 88 ARG A O 1
ATOM 688 N N . TYR A 1 89 ? -6.971 -7.580 -23.246 1.00 91.69 89 TYR A N 1
ATOM 689 C CA . TYR A 1 89 ? -5.850 -7.592 -22.304 1.00 91.69 89 TYR A CA 1
ATOM 690 C C . TYR A 1 89 ? -6.371 -7.700 -20.865 1.00 91.69 89 TYR A C 1
ATOM 692 O O . TYR A 1 89 ? -6.296 -6.731 -20.104 1.00 91.69 89 TYR A O 1
ATOM 700 N N . PRO A 1 90 ? -6.906 -8.865 -20.467 1.00 93.19 90 PRO A N 1
ATOM 701 C CA . PRO A 1 90 ? -7.566 -9.016 -19.171 1.00 93.19 90 PRO A CA 1
ATOM 702 C C . PRO A 1 90 ? -6.603 -8.827 -17.987 1.00 93.19 90 PRO A C 1
ATOM 704 O O . PRO A 1 90 ? -7.022 -8.444 -16.899 1.00 93.19 90 PRO A O 1
ATOM 707 N N . SER A 1 91 ? -5.292 -8.970 -18.210 1.00 93.38 91 SER A N 1
ATOM 708 C CA . SER A 1 91 ? -4.241 -8.656 -17.236 1.00 93.38 91 SER A CA 1
ATOM 709 C C . SER A 1 91 ? -4.149 -7.173 -16.844 1.00 93.38 91 SER A C 1
ATOM 711 O O . SER A 1 91 ? -3.345 -6.819 -15.987 1.00 93.38 91 SER A O 1
ATOM 713 N N . MET A 1 92 ? -4.905 -6.276 -17.481 1.00 88.50 92 MET A N 1
ATOM 714 C CA . MET A 1 92 ? -4.833 -4.827 -17.241 1.00 88.50 92 MET A CA 1
ATOM 715 C C . MET A 1 92 ? -5.756 -4.338 -16.121 1.00 88.50 92 MET A C 1
ATOM 717 O O . MET A 1 92 ? -5.863 -3.131 -15.908 1.00 88.50 92 MET A O 1
ATOM 721 N N . GLY A 1 93 ? -6.377 -5.271 -15.398 1.00 91.75 93 GLY A N 1
ATOM 722 C CA . GLY A 1 93 ? -7.236 -5.014 -14.250 1.00 91.75 93 GLY A CA 1
ATOM 723 C C . GLY A 1 93 ? -8.574 -5.728 -14.376 1.00 91.75 93 GLY A C 1
ATOM 724 O O . GLY A 1 93 ? -9.033 -6.043 -15.475 1.00 91.75 93 GLY A O 1
ATOM 725 N N . ALA A 1 94 ? -9.205 -5.977 -13.234 1.00 95.12 94 ALA A N 1
ATOM 726 C CA . ALA A 1 94 ? -10.556 -6.507 -13.161 1.00 95.12 94 ALA A CA 1
ATOM 727 C C . ALA A 1 94 ? -11.272 -5.961 -11.925 1.00 95.12 94 ALA A C 1
ATOM 729 O O . ALA A 1 94 ? -10.636 -5.614 -10.929 1.00 95.12 94 ALA A O 1
ATOM 730 N N . ASP A 1 95 ? -12.597 -5.897 -11.985 1.00 94.50 95 ASP A N 1
ATOM 731 C CA . ASP A 1 95 ? -13.420 -5.719 -10.793 1.00 94.50 95 ASP A CA 1
ATOM 732 C C . ASP A 1 95 ? -13.829 -7.093 -10.249 1.00 94.50 95 ASP A C 1
ATOM 734 O O . ASP A 1 95 ? -14.176 -7.991 -11.016 1.00 94.50 95 ASP A O 1
ATOM 738 N N . VAL A 1 96 ? -13.797 -7.255 -8.925 1.00 95.75 96 VAL A N 1
ATOM 739 C CA . VAL A 1 96 ? -14.379 -8.419 -8.246 1.00 95.75 96 VAL A CA 1
ATOM 740 C C . VAL A 1 96 ? -15.828 -8.082 -7.917 1.00 95.75 96 VAL A C 1
ATOM 742 O O . VAL A 1 96 ? -16.083 -7.124 -7.187 1.00 95.75 96 VAL A O 1
ATOM 745 N N . LEU A 1 97 ? -16.769 -8.848 -8.462 1.00 95.81 97 LEU A N 1
ATOM 746 C CA . LEU A 1 97 ? -18.204 -8.655 -8.247 1.00 95.81 97 LEU A CA 1
ATOM 747 C C . LEU A 1 97 ? -18.827 -9.900 -7.628 1.00 95.81 97 LEU A C 1
ATOM 749 O O . LEU A 1 97 ? -18.446 -11.021 -7.973 1.00 95.81 97 LEU A O 1
ATOM 753 N N . HIS A 1 98 ? -19.821 -9.713 -6.762 1.00 95.44 98 HIS A N 1
ATOM 754 C CA . HIS A 1 98 ? -20.762 -10.783 -6.461 1.00 95.44 98 HIS A CA 1
ATOM 755 C C . HIS A 1 98 ? -21.591 -11.097 -7.716 1.00 95.44 98 HIS A C 1
ATOM 757 O O . HIS A 1 98 ? -21.896 -10.208 -8.509 1.00 95.44 98 HIS A O 1
ATOM 763 N N . VAL A 1 99 ? -21.989 -12.355 -7.905 1.00 96.56 99 VAL A N 1
ATOM 764 C CA . VAL A 1 99 ? -22.799 -12.776 -9.065 1.00 96.56 99 VAL A CA 1
ATOM 765 C C . VAL A 1 99 ? -24.087 -11.973 -9.226 1.00 96.56 99 VAL A C 1
ATOM 767 O O . VAL A 1 99 ? -24.466 -11.645 -10.345 1.00 96.56 99 VAL A O 1
ATOM 770 N N . ASP A 1 100 ? -24.714 -11.607 -8.111 1.00 95.50 100 ASP A N 1
ATOM 771 C CA . ASP A 1 100 ? -25.964 -10.839 -8.099 1.00 95.50 100 ASP A CA 1
ATOM 772 C C . ASP A 1 100 ? -25.765 -9.358 -8.473 1.00 95.50 100 ASP A C 1
ATOM 774 O O . ASP A 1 100 ? -26.735 -8.649 -8.723 1.00 95.50 100 ASP A O 1
ATOM 778 N N . GLU A 1 101 ? -24.517 -8.878 -8.538 1.00 94.38 101 GLU A N 1
ATOM 779 C CA . GLU A 1 101 ? -24.183 -7.529 -9.016 1.00 94.38 101 GLU A CA 1
ATOM 780 C C . GLU A 1 101 ? -24.021 -7.462 -10.546 1.00 94.38 101 GLU A C 1
ATOM 782 O O . GLU A 1 101 ? -23.829 -6.375 -11.104 1.00 94.38 101 GLU A O 1
ATOM 787 N N . LEU A 1 102 ? -24.079 -8.600 -11.247 1.00 95.81 102 LEU A N 1
ATOM 788 C CA . LEU A 1 102 ? -23.970 -8.634 -12.702 1.00 95.81 102 LEU A CA 1
ATOM 789 C C . LEU A 1 102 ? -25.228 -8.055 -13.359 1.00 95.81 102 LEU A C 1
ATOM 791 O O . LEU A 1 102 ? -26.275 -8.688 -13.434 1.00 95.81 102 LEU A O 1
ATOM 795 N N . ASP A 1 103 ? -25.099 -6.839 -13.885 1.00 96.25 103 ASP A N 1
ATOM 796 C CA . ASP A 1 103 ? -26.102 -6.221 -14.757 1.00 96.25 103 ASP A CA 1
ATOM 797 C C . ASP A 1 103 ? -26.099 -6.841 -16.175 1.00 96.25 103 ASP A C 1
ATOM 799 O O . ASP A 1 103 ? -25.150 -6.602 -16.927 1.00 96.25 103 ASP A O 1
ATOM 803 N N . PRO A 1 104 ? -27.156 -7.566 -16.596 1.00 95.56 104 PRO A N 1
ATOM 804 C CA . PRO A 1 104 ? -27.228 -8.189 -17.920 1.00 95.56 104 PRO A CA 1
ATOM 805 C C . PRO A 1 104 ? -27.296 -7.181 -19.079 1.00 95.56 104 PRO A C 1
ATOM 807 O O . PRO A 1 104 ? -27.118 -7.568 -20.233 1.00 95.56 104 PRO A O 1
ATOM 810 N N . ASN A 1 105 ? -27.553 -5.897 -18.806 1.00 97.00 105 ASN A N 1
ATOM 811 C CA . ASN A 1 105 ? -27.558 -4.850 -19.829 1.00 97.00 105 ASN A CA 1
ATOM 812 C C . ASN A 1 105 ? -26.153 -4.309 -20.132 1.00 97.00 105 ASN A C 1
ATOM 814 O O . ASN A 1 105 ? -25.989 -3.538 -21.081 1.00 97.00 105 ASN A O 1
ATOM 818 N N . ARG A 1 106 ? -25.142 -4.692 -19.342 1.00 96.19 106 ARG A N 1
ATOM 819 C CA . ARG A 1 106 ? -23.746 -4.298 -19.542 1.00 96.19 106 ARG A CA 1
ATOM 820 C C . ARG A 1 106 ? -23.010 -5.393 -20.318 1.00 96.19 106 ARG A C 1
ATOM 822 O O . ARG A 1 106 ? -22.851 -6.492 -19.791 1.00 96.19 106 ARG A O 1
ATOM 829 N N . PRO A 1 107 ? -22.541 -5.135 -21.555 1.00 95.56 107 PRO A N 1
ATOM 830 C CA . PRO A 1 107 ? -21.869 -6.148 -22.369 1.00 95.56 107 PRO A CA 1
ATOM 831 C C . PRO A 1 107 ? -20.637 -6.777 -21.713 1.00 95.56 107 PRO A C 1
ATOM 833 O O . PRO A 1 107 ? -20.296 -7.906 -22.032 1.00 95.56 107 PRO A O 1
ATOM 836 N N . GLU A 1 108 ? -19.942 -6.065 -20.834 1.00 94.62 108 GLU A N 1
ATOM 837 C CA . GLU A 1 108 ? -18.803 -6.567 -20.058 1.00 94.62 108 GLU A CA 1
ATOM 838 C C . GLU A 1 108 ? -19.199 -7.578 -18.967 1.00 94.62 108 GLU A C 1
ATOM 840 O O . GLU A 1 108 ? -18.354 -8.334 -18.506 1.00 94.62 108 GLU A O 1
ATOM 845 N N . HIS A 1 109 ? -20.475 -7.629 -18.575 1.00 96.88 109 HIS A N 1
ATOM 846 C CA . HIS A 1 109 ? -21.013 -8.583 -17.598 1.00 96.88 109 HIS A CA 1
ATOM 847 C C . HIS A 1 109 ? -21.611 -9.836 -18.253 1.00 96.88 109 HIS A C 1
ATOM 849 O O . HIS A 1 109 ? -22.220 -10.661 -17.569 1.00 96.88 109 HIS A O 1
ATOM 855 N N . ALA A 1 110 ? -21.484 -9.979 -19.577 1.00 96.31 110 ALA A N 1
ATOM 856 C CA . ALA A 1 110 ? -21.967 -11.165 -20.268 1.00 96.31 110 ALA A CA 1
ATOM 857 C C . ALA A 1 110 ? -21.294 -12.435 -19.695 1.00 96.31 110 ALA A C 1
ATOM 859 O O . ALA A 1 110 ? -20.111 -12.386 -19.344 1.00 96.31 110 ALA A O 1
ATOM 860 N N . PRO A 1 111 ? -22.004 -13.577 -19.591 1.00 95.69 111 PRO A N 1
ATOM 861 C CA . PRO A 1 111 ? -21.468 -14.785 -18.955 1.00 95.69 111 PRO A CA 1
ATOM 862 C C . PRO A 1 111 ? -20.151 -15.307 -19.548 1.00 95.69 111 PRO A C 1
ATOM 864 O O . PRO A 1 111 ? -19.377 -15.940 -18.840 1.00 95.69 111 PRO A O 1
ATOM 867 N N . ASP A 1 112 ? -19.897 -15.051 -20.830 1.00 96.12 112 ASP A N 1
ATOM 868 C CA . ASP A 1 112 ? -18.682 -15.421 -21.563 1.00 96.12 112 ASP A CA 1
ATOM 869 C C . ASP A 1 112 ? -17.532 -14.408 -21.416 1.00 96.12 112 ASP A C 1
ATOM 871 O O . ASP A 1 112 ? -16.432 -14.648 -21.908 1.00 96.12 112 ASP A O 1
ATOM 875 N N . ARG A 1 113 ? -17.771 -13.285 -20.728 1.00 96.69 113 ARG A N 1
ATOM 876 C CA . ARG A 1 113 ? -16.808 -12.191 -20.516 1.00 96.69 113 ARG A CA 1
ATOM 877 C C . ARG A 1 113 ? -16.356 -12.029 -19.072 1.00 96.69 113 ARG A C 1
ATOM 879 O O . ARG A 1 113 ? -15.480 -11.214 -18.793 1.00 96.69 113 ARG A O 1
ATOM 886 N N . VAL A 1 114 ? -16.928 -12.811 -18.164 1.00 97.81 114 VAL A N 1
ATOM 887 C CA . VAL A 1 114 ? -16.553 -12.841 -16.751 1.00 97.81 114 VAL A CA 1
ATOM 888 C C . VAL A 1 114 ? -15.822 -14.139 -16.432 1.00 97.81 114 VAL A C 1
ATOM 890 O O . VAL A 1 114 ? -16.096 -15.180 -17.025 1.00 97.81 114 VAL A O 1
ATOM 893 N N . VAL A 1 115 ? -14.906 -14.099 -15.467 1.00 98.06 115 VAL A N 1
ATOM 894 C CA . VAL A 1 115 ? -14.183 -15.291 -15.002 1.00 98.06 115 VAL A CA 1
ATOM 895 C C . VAL A 1 115 ? -14.663 -15.638 -13.604 1.00 98.06 115 VAL A C 1
ATOM 897 O O . VAL A 1 115 ? -14.613 -14.814 -12.695 1.00 98.06 115 VAL A O 1
ATOM 900 N N . ARG A 1 116 ? -15.168 -16.853 -13.416 1.00 98.25 116 ARG A N 1
ATOM 901 C CA . ARG A 1 116 ? -15.734 -17.283 -12.135 1.00 98.25 116 ARG A CA 1
ATOM 902 C C . ARG A 1 116 ? -14.612 -17.542 -11.132 1.00 98.25 116 ARG A C 1
ATOM 904 O O . ARG A 1 116 ? -13.651 -18.226 -11.464 1.00 98.25 116 ARG A O 1
ATOM 911 N N . MET A 1 117 ? -14.722 -17.028 -9.906 1.00 98.06 117 MET A N 1
ATOM 912 C CA . MET A 1 117 ? -13.619 -17.106 -8.936 1.00 98.06 117 MET A CA 1
ATOM 913 C C . MET A 1 117 ? -13.323 -18.525 -8.433 1.00 98.06 117 MET A C 1
ATOM 915 O O . MET A 1 117 ? -12.248 -18.760 -7.892 1.00 98.06 117 MET A O 1
ATOM 919 N N . ASP A 1 118 ? -14.239 -19.476 -8.613 1.00 97.94 118 ASP A N 1
ATOM 920 C CA . ASP A 1 118 ? -14.058 -20.906 -8.332 1.00 97.94 118 ASP A CA 1
ATOM 921 C C . ASP A 1 118 ? -13.372 -21.693 -9.465 1.00 97.94 118 ASP A C 1
ATOM 923 O O . ASP A 1 118 ? -13.141 -22.893 -9.321 1.00 97.94 118 ASP A O 1
ATOM 927 N N . GLN A 1 119 ? -13.019 -21.038 -10.573 1.00 97.88 119 GLN A N 1
ATOM 928 C CA . GLN A 1 119 ? -12.336 -21.656 -11.707 1.00 97.88 119 GLN A CA 1
ATOM 929 C C . GLN A 1 119 ? -10.811 -21.414 -11.671 1.00 97.88 119 GLN A C 1
ATOM 931 O O . GLN A 1 119 ? -10.372 -20.338 -11.255 1.00 97.88 119 GLN A O 1
ATOM 936 N N . PRO A 1 120 ? -9.972 -22.366 -12.134 1.00 97.62 120 PRO A N 1
ATOM 937 C CA . PRO A 1 120 ? -8.513 -22.186 -12.218 1.00 97.62 120 PRO A CA 1
ATOM 938 C C . PRO A 1 120 ? -8.072 -20.970 -13.051 1.00 97.62 120 PRO A C 1
ATOM 940 O O . PRO A 1 120 ? -7.020 -20.371 -12.805 1.00 97.62 120 PRO A O 1
ATOM 943 N N . GLU A 1 121 ? -8.883 -20.586 -14.033 1.00 97.75 121 GLU A N 1
ATOM 944 C CA . GLU A 1 121 ? -8.687 -19.410 -14.873 1.00 97.75 121 GLU A CA 1
ATOM 945 C C . GLU A 1 121 ? -8.686 -18.114 -14.049 1.00 97.75 121 GLU A C 1
ATOM 947 O O . GLU A 1 121 ? -7.936 -17.195 -14.378 1.00 97.75 121 GLU A O 1
ATOM 952 N N . ALA A 1 122 ? -9.458 -18.041 -12.956 1.00 98.12 122 ALA A N 1
ATOM 953 C CA . ALA A 1 122 ? -9.464 -16.873 -12.078 1.00 98.12 122 ALA A CA 1
ATOM 954 C C . ALA A 1 122 ? -8.135 -16.705 -11.343 1.00 98.12 122 ALA A C 1
ATOM 956 O O . ALA A 1 122 ? -7.604 -15.598 -11.314 1.00 98.12 122 ALA A O 1
ATOM 957 N N . ASP A 1 123 ? -7.559 -17.786 -10.805 1.00 98.19 123 ASP A N 1
ATOM 958 C CA . ASP A 1 123 ? -6.232 -17.730 -10.174 1.00 98.19 123 ASP A CA 1
ATOM 959 C C . ASP A 1 123 ? -5.177 -17.259 -11.182 1.00 98.19 123 ASP A C 1
ATOM 961 O O . ASP A 1 123 ? -4.426 -16.320 -10.917 1.00 98.19 123 ASP A O 1
ATOM 965 N N . THR A 1 124 ? -5.200 -17.830 -12.390 1.00 98.12 124 THR A N 1
ATOM 966 C CA . THR A 1 124 ? -4.301 -17.431 -13.482 1.00 98.12 124 THR A CA 1
ATOM 967 C C . THR A 1 124 ? -4.438 -15.941 -13.803 1.00 98.12 124 THR A C 1
ATOM 969 O O . THR A 1 124 ? -3.432 -15.232 -13.885 1.00 98.12 124 THR A O 1
ATOM 972 N N . LEU A 1 125 ? -5.669 -15.446 -13.945 1.00 98.00 125 LEU A N 1
ATOM 973 C CA . LEU A 1 125 ? -5.936 -14.046 -14.253 1.00 98.00 125 LEU A CA 1
ATOM 974 C C . LEU A 1 125 ? -5.521 -13.108 -13.107 1.00 98.00 125 LEU A C 1
ATOM 976 O O . LEU A 1 125 ? -4.882 -12.088 -13.358 1.00 98.00 125 LEU A O 1
ATOM 980 N N . VAL A 1 126 ? -5.798 -13.455 -11.847 1.00 98.19 126 VAL A N 1
ATOM 981 C CA . VAL A 1 126 ? -5.364 -12.663 -10.680 1.00 98.19 126 VAL A CA 1
ATOM 982 C C . VAL A 1 126 ? -3.841 -12.552 -10.631 1.00 98.19 126 VAL A C 1
ATOM 984 O O . VAL A 1 126 ? -3.308 -11.463 -10.392 1.00 98.19 126 VAL A O 1
ATOM 987 N N . ARG A 1 127 ? -3.121 -13.646 -10.912 1.00 98.31 127 ARG A N 1
ATOM 988 C CA . ARG A 1 127 ? -1.653 -13.625 -10.997 1.00 98.31 127 ARG A CA 1
ATOM 989 C C . ARG A 1 127 ? -1.171 -12.700 -12.112 1.00 98.31 127 ARG A C 1
ATOM 991 O O . ARG A 1 127 ? -0.267 -11.901 -11.882 1.00 98.31 127 ARG A O 1
ATOM 998 N N . GLN A 1 128 ? -1.790 -12.761 -13.291 1.00 97.88 128 GLN A N 1
ATOM 999 C CA . GLN A 1 128 ? -1.463 -11.879 -14.416 1.00 97.88 128 GLN A CA 1
ATOM 1000 C C . GLN A 1 128 ? -1.699 -10.401 -14.081 1.00 97.88 128 GLN A C 1
ATOM 1002 O O . GLN A 1 128 ? -0.816 -9.580 -14.317 1.00 97.88 128 GLN A O 1
ATOM 1007 N N . ILE A 1 129 ? -2.846 -10.053 -13.489 1.00 96.81 129 ILE A N 1
ATOM 1008 C CA . ILE A 1 129 ? -3.143 -8.673 -13.074 1.00 96.81 129 ILE A CA 1
ATOM 1009 C C . ILE A 1 129 ? -2.119 -8.193 -12.037 1.00 96.81 129 ILE A C 1
ATOM 1011 O O . ILE A 1 129 ? -1.610 -7.078 -12.129 1.00 96.81 129 ILE A O 1
ATOM 1015 N N . SER A 1 130 ? -1.745 -9.056 -11.093 1.00 96.94 130 SER A N 1
ATOM 1016 C CA . SER A 1 130 ? -0.766 -8.716 -10.058 1.00 96.94 130 SER A CA 1
ATOM 1017 C C . SER A 1 130 ? 0.640 -8.478 -10.628 1.00 96.94 130 SER A C 1
ATOM 1019 O O . SER A 1 130 ? 1.287 -7.489 -10.285 1.00 96.94 130 SER A O 1
ATOM 1021 N N . VAL A 1 131 ? 1.104 -9.324 -11.556 1.00 97.25 131 VAL A N 1
ATOM 1022 C CA . VAL A 1 131 ? 2.364 -9.099 -12.291 1.00 97.25 131 VAL A CA 1
ATOM 1023 C C . VAL A 1 131 ? 2.306 -7.802 -13.097 1.00 97.25 131 VAL A C 1
ATOM 1025 O O . VAL A 1 131 ? 3.259 -7.022 -13.073 1.00 97.25 131 VAL A O 1
ATOM 1028 N N . SER A 1 132 ? 1.188 -7.555 -13.783 1.00 94.88 132 SER A N 1
ATOM 1029 C CA . SER A 1 132 ? 0.957 -6.336 -14.563 1.00 94.88 132 SER A CA 1
ATOM 1030 C C . SER A 1 132 ? 1.100 -5.075 -13.709 1.00 94.88 132 SER A C 1
ATOM 1032 O O . SER A 1 132 ? 1.758 -4.127 -14.128 1.00 94.88 132 SER A O 1
ATOM 1034 N N . GLU A 1 133 ? 0.568 -5.075 -12.486 1.00 93.00 133 GLU A N 1
ATOM 1035 C CA . GLU A 1 133 ? 0.647 -3.939 -11.561 1.00 93.00 133 GLU A CA 1
ATOM 1036 C C . GLU A 1 133 ? 2.074 -3.723 -11.011 1.00 93.00 133 GLU A C 1
ATOM 1038 O O . GLU A 1 133 ? 2.534 -2.583 -10.925 1.00 93.00 133 GLU A O 1
ATOM 1043 N N . ILE A 1 134 ? 2.833 -4.791 -10.718 1.00 95.06 134 ILE A N 1
ATOM 1044 C CA . ILE A 1 134 ? 4.260 -4.678 -10.344 1.00 95.06 134 ILE A CA 1
ATOM 1045 C C . ILE A 1 134 ? 5.083 -4.122 -11.519 1.00 95.06 134 ILE A C 1
ATOM 1047 O O . ILE A 1 134 ? 5.880 -3.200 -11.338 1.00 95.06 134 ILE A O 1
ATOM 1051 N N . MET A 1 135 ? 4.860 -4.628 -12.736 1.00 93.69 135 MET A N 1
ATOM 1052 C CA . MET A 1 135 ? 5.490 -4.103 -13.956 1.00 93.69 135 MET A CA 1
ATOM 1053 C C . MET A 1 135 ? 5.075 -2.652 -14.240 1.00 93.69 135 MET A C 1
ATOM 1055 O O . MET A 1 135 ? 5.891 -1.839 -14.683 1.00 93.69 135 MET A O 1
ATOM 1059 N N . GLY A 1 136 ? 3.812 -2.313 -13.976 1.00 89.50 136 GLY A N 1
ATOM 1060 C CA . GLY A 1 136 ? 3.251 -0.972 -14.104 1.00 89.50 136 GLY A CA 1
ATOM 1061 C C . GLY A 1 136 ? 3.943 0.036 -13.192 1.00 89.50 136 GLY A C 1
ATOM 1062 O O . GLY A 1 136 ? 4.193 1.161 -13.624 1.00 89.50 136 GLY A O 1
ATOM 1063 N N . ALA A 1 137 ? 4.347 -0.392 -11.990 1.00 89.12 137 ALA A N 1
ATOM 1064 C CA . ALA A 1 137 ? 5.125 0.423 -11.061 1.00 89.12 137 ALA A CA 1
ATOM 1065 C C . ALA A 1 137 ? 6.413 0.944 -11.682 1.00 89.12 137 ALA A C 1
ATOM 1067 O O . ALA A 1 137 ? 6.686 2.143 -11.626 1.00 89.12 137 ALA A O 1
ATOM 1068 N N . TRP A 1 138 ? 7.174 0.051 -12.317 1.00 90.62 138 TRP A N 1
ATOM 1069 C CA . TRP A 1 138 ? 8.398 0.420 -13.017 1.00 90.62 138 TRP A CA 1
ATOM 1070 C C . TRP A 1 138 ? 8.124 1.343 -14.203 1.00 90.62 138 TRP A C 1
ATOM 1072 O O . TRP A 1 138 ? 8.790 2.366 -14.355 1.00 90.62 138 TRP A O 1
ATOM 1082 N N . ALA A 1 139 ? 7.125 0.995 -15.020 1.00 86.00 139 ALA A N 1
ATOM 1083 C CA . ALA A 1 139 ? 6.787 1.747 -16.225 1.00 86.00 139 ALA A CA 1
ATOM 1084 C C . ALA A 1 139 ? 6.346 3.189 -15.925 1.00 86.00 139 ALA A C 1
ATOM 1086 O O . ALA A 1 139 ? 6.563 4.071 -16.752 1.00 86.00 139 ALA A O 1
ATOM 1087 N N . TYR A 1 140 ? 5.747 3.434 -14.757 1.00 81.12 140 TYR A N 1
ATOM 1088 C CA . TYR A 1 140 ? 5.396 4.784 -14.321 1.00 81.12 140 TYR A CA 1
ATOM 1089 C C . TYR A 1 140 ? 6.621 5.614 -13.917 1.00 81.12 140 TYR A C 1
ATOM 1091 O O . TYR A 1 140 ? 6.662 6.826 -14.129 1.00 81.12 140 TYR A O 1
ATOM 1099 N N . GLY A 1 141 ? 7.643 4.982 -13.342 1.00 83.94 141 GLY A N 1
ATOM 1100 C CA . GLY A 1 141 ? 8.929 5.629 -13.138 1.00 83.94 141 GLY A CA 1
ATOM 1101 C C . GLY A 1 141 ? 9.887 4.840 -12.260 1.00 83.94 141 GLY A C 1
ATOM 1102 O O . GLY A 1 141 ? 9.521 4.206 -11.277 1.00 83.94 141 GLY A O 1
ATOM 1103 N N . SER A 1 142 ? 11.172 4.950 -12.591 1.00 83.62 142 SER A N 1
ATOM 1104 C CA . SER A 1 142 ? 12.237 4.165 -11.953 1.00 83.62 142 SER A CA 1
ATOM 1105 C C . SER A 1 142 ? 12.572 4.558 -10.500 1.00 83.62 142 SER A C 1
ATOM 1107 O O . SER A 1 142 ? 13.403 3.901 -9.877 1.00 83.62 142 SER A O 1
ATOM 1109 N N . ASN A 1 143 ? 11.997 5.635 -9.949 1.00 85.50 143 ASN A N 1
ATOM 1110 C CA . ASN A 1 143 ? 12.384 6.184 -8.637 1.00 85.50 143 ASN A CA 1
ATOM 1111 C C . ASN A 1 143 ? 11.342 7.092 -7.963 1.00 85.50 143 ASN A C 1
ATOM 1113 O O . ASN A 1 143 ? 11.677 7.835 -7.037 1.00 85.50 143 ASN A O 1
ATOM 1117 N N . ASN A 1 144 ? 10.107 7.087 -8.454 1.00 83.44 144 ASN A N 1
ATOM 1118 C CA . ASN A 1 144 ? 9.077 8.048 -8.063 1.00 83.44 144 ASN A CA 1
ATOM 1119 C C . ASN A 1 144 ? 8.001 7.452 -7.150 1.00 83.44 144 ASN A C 1
ATOM 1121 O O . ASN A 1 144 ? 7.074 8.164 -6.792 1.00 83.44 144 ASN A O 1
ATOM 1125 N N . ASN A 1 145 ? 8.119 6.179 -6.768 1.00 88.44 145 ASN A N 1
ATOM 1126 C CA . ASN A 1 145 ? 7.192 5.519 -5.858 1.00 88.44 145 ASN A CA 1
ATOM 1127 C C . ASN A 1 145 ? 7.917 4.519 -4.944 1.00 88.44 145 ASN A C 1
ATOM 1129 O O . ASN A 1 145 ? 9.010 4.027 -5.247 1.00 88.44 145 ASN A O 1
ATOM 1133 N N . VAL A 1 146 ? 7.297 4.233 -3.799 1.00 91.00 146 VAL A N 1
ATOM 1134 C CA . VAL A 1 146 ? 7.856 3.363 -2.753 1.00 91.00 146 VAL A CA 1
ATOM 1135 C C . VAL A 1 146 ? 8.090 1.941 -3.264 1.00 91.00 146 VAL A C 1
ATOM 1137 O O . VAL A 1 146 ? 9.128 1.358 -2.949 1.00 91.00 146 VAL A O 1
ATOM 1140 N N . ARG A 1 147 ? 7.174 1.400 -4.080 1.00 92.75 147 ARG A N 1
ATOM 1141 C CA . ARG A 1 147 ? 7.271 0.036 -4.618 1.00 92.75 147 ARG A CA 1
ATOM 1142 C C . ARG A 1 147 ? 8.482 -0.133 -5.519 1.00 92.75 147 ARG A C 1
ATOM 1144 O O . ARG A 1 147 ? 9.210 -1.104 -5.367 1.00 92.75 147 ARG A O 1
ATOM 1151 N N . VAL A 1 148 ? 8.755 0.816 -6.410 1.00 93.38 148 VAL A N 1
ATOM 1152 C CA . VAL A 1 148 ? 9.933 0.740 -7.283 1.00 93.38 148 VAL A CA 1
ATOM 1153 C C . VAL A 1 148 ? 11.229 0.899 -6.496 1.00 93.38 148 VAL A C 1
ATOM 1155 O O . VAL A 1 148 ? 12.199 0.198 -6.773 1.00 93.38 148 VAL A O 1
ATOM 1158 N N . LEU A 1 149 ? 11.265 1.764 -5.480 1.00 95.50 149 LEU A N 1
ATOM 1159 C CA . LEU A 1 149 ? 12.433 1.852 -4.599 1.00 95.50 149 LEU A CA 1
ATOM 1160 C C . LEU A 1 149 ? 12.662 0.536 -3.836 1.00 95.50 149 LEU A C 1
ATOM 1162 O O . LEU A 1 149 ? 13.800 0.082 -3.747 1.00 95.50 149 LEU A O 1
ATOM 1166 N N . ALA A 1 150 ? 11.597 -0.110 -3.353 1.00 96.00 150 ALA A N 1
ATOM 1167 C CA . ALA A 1 150 ? 11.676 -1.440 -2.752 1.00 96.00 150 ALA A CA 1
ATOM 1168 C C . ALA A 1 150 ? 12.128 -2.503 -3.764 1.00 96.00 150 ALA A C 1
ATOM 1170 O O . ALA A 1 150 ? 12.999 -3.304 -3.448 1.00 96.00 150 ALA A O 1
ATOM 1171 N N . LEU A 1 151 ? 11.626 -2.467 -4.999 1.00 96.88 151 LEU A N 1
ATOM 1172 C CA . LEU A 1 151 ? 12.053 -3.353 -6.082 1.00 96.88 151 LEU A CA 1
ATOM 1173 C C . LEU A 1 151 ? 13.556 -3.212 -6.377 1.00 96.88 151 LEU A C 1
ATOM 1175 O O . LEU A 1 151 ? 14.240 -4.209 -6.604 1.00 96.88 151 LEU A O 1
ATOM 1179 N N . GLN A 1 152 ? 14.099 -1.992 -6.319 1.00 97.00 152 GLN A N 1
ATOM 1180 C CA . GLN A 1 152 ? 15.538 -1.759 -6.473 1.00 97.00 152 GLN A CA 1
ATOM 1181 C C . GLN A 1 152 ? 16.365 -2.311 -5.305 1.00 97.00 152 GLN A C 1
ATOM 1183 O O . GLN A 1 152 ? 17.422 -2.891 -5.548 1.00 97.00 152 GLN A O 1
ATOM 1188 N N . GLU A 1 153 ? 15.911 -2.169 -4.057 1.00 97.44 153 GLU A N 1
ATOM 1189 C CA . GLU A 1 153 ? 16.592 -2.786 -2.907 1.00 97.44 153 GLU A CA 1
ATOM 1190 C C . GLU A 1 153 ? 16.496 -4.322 -2.953 1.00 97.44 153 GLU A C 1
ATOM 1192 O O . GLU A 1 153 ? 17.510 -4.992 -2.778 1.00 97.44 153 GLU A O 1
ATOM 1197 N N . ALA A 1 154 ? 15.337 -4.885 -3.312 1.00 97.75 154 ALA A N 1
ATOM 1198 C CA . ALA A 1 154 ? 15.168 -6.325 -3.521 1.00 97.75 154 ALA A CA 1
ATOM 1199 C C . ALA A 1 154 ? 16.098 -6.853 -4.628 1.00 97.75 154 ALA A C 1
ATOM 1201 O O . ALA A 1 154 ? 16.699 -7.912 -4.482 1.00 97.75 154 ALA A O 1
ATOM 1202 N N . THR A 1 155 ? 16.299 -6.079 -5.702 1.00 98.00 155 THR A N 1
ATOM 1203 C CA . THR A 1 155 ? 17.283 -6.397 -6.753 1.00 98.00 155 THR A CA 1
ATOM 1204 C C . THR A 1 155 ? 18.712 -6.409 -6.200 1.00 98.00 155 THR A C 1
ATOM 1206 O O . THR A 1 155 ? 19.501 -7.288 -6.544 1.00 98.00 155 THR A O 1
ATOM 1209 N N . LYS A 1 156 ? 19.076 -5.449 -5.335 1.00 97.31 156 LYS A N 1
ATOM 1210 C CA . LYS A 1 156 ? 20.411 -5.432 -4.711 1.00 97.31 156 LYS A CA 1
ATOM 1211 C C . LYS A 1 156 ? 20.660 -6.675 -3.874 1.00 97.31 156 LYS A C 1
ATOM 1213 O O . LYS A 1 156 ? 21.758 -7.220 -3.946 1.00 97.31 156 LYS A O 1
ATOM 1218 N N . GLU A 1 157 ? 19.670 -7.080 -3.087 1.00 97.44 157 GLU A N 1
ATOM 1219 C CA . GLU A 1 157 ? 19.744 -8.271 -2.244 1.00 97.44 157 GLU A CA 1
ATOM 1220 C C . GLU A 1 157 ? 19.841 -9.542 -3.094 1.00 97.44 157 GLU A C 1
ATOM 1222 O O . GLU A 1 157 ? 20.774 -10.319 -2.902 1.00 97.44 157 GLU A O 1
ATOM 1227 N N . GLU A 1 158 ? 18.955 -9.698 -4.083 1.00 98.19 158 GLU A N 1
ATOM 1228 C CA . GLU A 1 158 ? 18.890 -10.879 -4.952 1.00 98.19 158 GLU A CA 1
ATOM 1229 C C . GLU A 1 158 ? 20.203 -11.141 -5.699 1.00 98.19 158 GLU A C 1
ATOM 1231 O O . GLU A 1 158 ? 20.694 -12.268 -5.742 1.00 98.19 158 GLU A O 1
ATOM 1236 N N . PHE A 1 159 ? 20.800 -10.091 -6.268 1.00 97.69 159 PHE A N 1
ATOM 1237 C CA . PHE A 1 159 ? 21.994 -10.213 -7.108 1.00 97.69 159 PHE A CA 1
ATOM 1238 C C . PHE A 1 159 ? 23.295 -9.822 -6.386 1.00 97.69 159 PHE A C 1
ATOM 1240 O O . PHE A 1 159 ? 24.346 -9.718 -7.020 1.00 97.69 159 PHE A O 1
ATOM 1247 N N . GLY A 1 160 ? 23.261 -9.582 -5.069 1.00 97.00 160 GLY A N 1
ATOM 1248 C CA . GLY A 1 160 ? 24.448 -9.238 -4.275 1.00 97.00 160 GLY A CA 1
ATOM 1249 C C . GLY A 1 160 ? 25.155 -7.946 -4.721 1.00 97.00 160 GLY A C 1
ATOM 1250 O O . GLY A 1 160 ? 26.388 -7.862 -4.711 1.00 97.00 160 GLY A O 1
ATOM 1251 N N . LEU A 1 161 ? 24.395 -6.929 -5.138 1.00 95.75 161 LEU A N 1
ATOM 1252 C CA . LEU A 1 161 ? 24.920 -5.714 -5.774 1.00 95.75 161 LEU A CA 1
ATOM 1253 C C . LEU A 1 161 ? 25.517 -4.733 -4.752 1.00 95.75 161 LEU A C 1
ATOM 1255 O O . LEU A 1 161 ? 24.876 -3.779 -4.313 1.00 95.75 161 LEU A O 1
ATOM 1259 N N . THR A 1 162 ? 26.788 -4.928 -4.405 1.00 93.38 162 THR A N 1
ATOM 1260 C CA . THR A 1 162 ? 27.496 -4.095 -3.410 1.00 93.38 162 THR A CA 1
ATOM 1261 C C . THR A 1 162 ? 28.007 -2.751 -3.941 1.00 93.38 162 THR A C 1
ATOM 1263 O O . THR A 1 162 ? 28.304 -1.858 -3.150 1.00 93.38 162 THR A O 1
ATOM 1266 N N . GLN A 1 163 ? 28.118 -2.579 -5.264 1.00 89.75 163 GLN A N 1
ATOM 1267 C CA . GLN A 1 163 ? 28.673 -1.359 -5.878 1.00 89.75 163 GLN A CA 1
ATOM 1268 C C . GLN A 1 163 ? 27.616 -0.417 -6.475 1.00 89.75 163 GLN A C 1
ATOM 1270 O O . GLN A 1 163 ? 27.947 0.698 -6.902 1.00 89.75 163 GLN A O 1
ATOM 1275 N N . ALA A 1 164 ? 26.344 -0.825 -6.455 1.00 92.69 164 ALA A N 1
ATOM 1276 C CA . ALA A 1 164 ? 25.234 -0.026 -6.956 1.00 92.69 164 ALA A CA 1
ATOM 1277 C C . ALA A 1 164 ? 25.129 1.326 -6.227 1.00 92.69 164 ALA A C 1
ATOM 1279 O O . ALA A 1 164 ? 25.508 1.470 -5.063 1.00 92.69 164 ALA A O 1
ATOM 1280 N N . LEU A 1 165 ? 24.647 2.349 -6.927 1.00 91.06 165 LEU A N 1
ATOM 1281 C CA . LEU A 1 165 ? 24.438 3.672 -6.348 1.00 91.06 165 LEU A CA 1
ATOM 1282 C C . LEU A 1 165 ? 23.129 3.696 -5.534 1.00 91.06 165 LEU A C 1
ATOM 1284 O O . LEU A 1 165 ? 22.055 3.458 -6.089 1.00 91.06 165 LEU A O 1
ATOM 1288 N N . ASP A 1 166 ? 23.199 4.069 -4.253 1.00 89.69 166 ASP A N 1
ATOM 1289 C CA . ASP A 1 166 ? 22.049 4.104 -3.328 1.00 89.69 166 ASP A CA 1
ATOM 1290 C C . ASP A 1 166 ? 21.148 5.325 -3.495 1.00 89.69 166 ASP A C 1
ATOM 1292 O O . ASP A 1 166 ? 21.628 6.452 -3.669 1.00 89.69 166 ASP A O 1
ATOM 1296 N N . TRP A 1 167 ? 19.832 5.131 -3.413 1.00 88.19 167 TRP A N 1
ATOM 1297 C CA . TRP A 1 167 ? 18.879 6.237 -3.464 1.00 88.19 167 TRP A CA 1
ATOM 1298 C C . TRP A 1 167 ? 18.963 7.114 -2.213 1.00 88.19 167 TRP A C 1
ATOM 1300 O O . TRP A 1 167 ? 18.848 6.642 -1.077 1.00 88.19 167 TRP A O 1
ATOM 1310 N N . THR A 1 168 ? 19.091 8.424 -2.424 1.00 88.62 168 THR A N 1
ATOM 1311 C CA . THR A 1 168 ? 19.021 9.414 -1.346 1.00 88.62 168 THR A CA 1
ATOM 1312 C C . THR A 1 168 ? 17.580 9.564 -0.880 1.00 88.62 168 THR A C 1
ATOM 1314 O O . THR A 1 168 ? 16.875 10.454 -1.319 1.00 88.62 168 THR A O 1
ATOM 1317 N N . MET A 1 169 ? 17.112 8.685 -0.006 1.00 91.88 169 MET A N 1
ATOM 1318 C CA . MET A 1 169 ? 15.762 8.772 0.555 1.00 91.88 169 MET A CA 1
ATOM 1319 C C . MET A 1 169 ? 15.749 9.616 1.831 1.00 91.88 169 MET A C 1
ATOM 1321 O O . MET A 1 169 ? 16.620 9.452 2.696 1.00 91.88 169 MET A O 1
ATOM 1325 N N . ASP A 1 170 ? 14.722 10.449 1.991 1.00 91.62 170 ASP A N 1
ATOM 1326 C CA . ASP A 1 170 ? 14.389 11.030 3.288 1.00 91.62 170 ASP A CA 1
ATOM 1327 C C . ASP A 1 170 ? 13.940 9.932 4.281 1.00 91.62 170 ASP A C 1
ATOM 1329 O O . ASP A 1 170 ? 13.685 8.775 3.921 1.00 91.62 170 ASP A O 1
ATOM 1333 N N . ALA A 1 171 ? 13.856 10.278 5.568 1.00 88.50 171 ALA A N 1
ATOM 1334 C CA . ALA A 1 171 ? 13.532 9.314 6.617 1.00 88.50 171 ALA A CA 1
ATOM 1335 C C . ALA A 1 171 ? 12.122 8.708 6.479 1.00 88.50 171 ALA A C 1
ATOM 1337 O O . ALA A 1 171 ? 11.929 7.542 6.833 1.00 88.50 171 ALA A O 1
ATOM 1338 N N . ARG A 1 172 ? 11.141 9.464 5.970 1.00 88.31 172 ARG A N 1
ATOM 1339 C CA . ARG A 1 172 ? 9.767 8.990 5.759 1.00 88.31 172 ARG A CA 1
ATOM 1340 C C . ARG A 1 172 ? 9.728 7.999 4.600 1.00 88.31 172 ARG A C 1
ATOM 1342 O O . ARG A 1 172 ? 9.247 6.884 4.801 1.00 88.31 172 ARG A O 1
ATOM 1349 N N . THR A 1 173 ? 10.298 8.355 3.451 1.00 90.12 173 THR A N 1
ATOM 1350 C CA . THR A 1 173 ? 10.392 7.475 2.277 1.00 90.12 173 THR A CA 1
ATOM 1351 C C . THR A 1 173 ? 11.135 6.188 2.618 1.00 90.12 173 THR A C 1
ATOM 1353 O O . THR A 1 173 ? 10.639 5.098 2.349 1.00 90.12 173 THR A O 1
ATOM 1356 N N . ARG A 1 174 ? 12.271 6.275 3.324 1.00 94.06 174 ARG A N 1
ATOM 1357 C CA . ARG A 1 174 ? 13.023 5.086 3.753 1.00 94.06 174 ARG A CA 1
ATOM 1358 C C . ARG A 1 174 ? 12.205 4.169 4.666 1.00 94.06 174 ARG A C 1
ATOM 1360 O O . ARG A 1 174 ? 12.297 2.950 4.539 1.00 94.06 174 ARG A O 1
ATOM 1367 N N . ARG A 1 175 ? 11.404 4.719 5.588 1.00 87.94 175 ARG A N 1
ATOM 1368 C CA . ARG A 1 175 ? 10.492 3.914 6.424 1.00 87.94 175 ARG A CA 1
ATOM 1369 C C . ARG A 1 175 ? 9.409 3.230 5.589 1.00 87.94 175 ARG A C 1
ATOM 1371 O O . ARG A 1 175 ? 9.088 2.082 5.879 1.00 87.94 175 ARG A O 1
ATOM 1378 N N . ALA A 1 176 ? 8.873 3.907 4.575 1.00 88.06 176 ALA A N 1
ATOM 1379 C CA . ALA A 1 176 ? 7.892 3.325 3.665 1.00 88.06 176 ALA A CA 1
ATOM 1380 C C . ALA A 1 176 ? 8.501 2.195 2.817 1.00 88.06 176 ALA A C 1
ATOM 1382 O O . ALA A 1 176 ? 7.922 1.120 2.753 1.00 88.06 176 ALA A O 1
ATOM 1383 N N . VAL A 1 177 ? 9.709 2.381 2.273 1.00 93.06 177 VAL A N 1
ATOM 1384 C CA . VAL A 1 177 ? 10.432 1.343 1.512 1.00 93.06 177 VAL A CA 1
ATOM 1385 C C . VAL A 1 177 ? 10.748 0.128 2.379 1.00 93.06 177 VAL A C 1
ATOM 1387 O O . VAL A 1 177 ? 10.489 -0.999 1.976 1.00 93.06 177 VAL A O 1
ATOM 1390 N N . ARG A 1 178 ? 11.239 0.331 3.608 1.00 92.81 178 ARG A N 1
ATOM 1391 C CA . ARG A 1 178 ? 11.456 -0.780 4.552 1.00 92.81 178 ARG A CA 1
ATOM 1392 C C . ARG A 1 178 ? 10.167 -1.519 4.872 1.00 92.81 178 ARG A C 1
ATOM 1394 O O . ARG A 1 178 ? 10.184 -2.732 5.014 1.00 92.81 178 ARG A O 1
ATOM 1401 N N . ARG A 1 179 ? 9.057 -0.792 5.009 1.00 87.25 179 ARG A N 1
ATOM 1402 C CA . ARG A 1 179 ? 7.749 -1.409 5.205 1.00 87.25 179 ARG A CA 1
ATOM 1403 C C . ARG A 1 179 ? 7.403 -2.267 3.992 1.00 87.25 179 ARG A C 1
ATOM 1405 O O . ARG A 1 179 ? 7.158 -3.445 4.182 1.00 87.25 179 ARG A O 1
ATOM 1412 N N . GLU A 1 180 ? 7.466 -1.720 2.785 1.00 91.19 180 GLU A N 1
ATOM 1413 C CA . GLU A 1 180 ? 7.209 -2.465 1.548 1.00 91.19 180 GLU A CA 1
ATOM 1414 C C . GLU A 1 180 ? 8.057 -3.746 1.459 1.00 91.19 180 GLU A C 1
ATOM 1416 O O . GLU A 1 180 ? 7.516 -4.827 1.254 1.00 91.19 180 GLU A O 1
ATOM 1421 N N . LEU A 1 181 ? 9.361 -3.664 1.739 1.00 93.50 181 LEU A N 1
ATOM 1422 C CA . LEU A 1 181 ? 10.259 -4.825 1.778 1.00 93.50 181 LEU A CA 1
ATOM 1423 C C . LEU A 1 181 ? 9.875 -5.837 2.863 1.00 93.50 181 LEU A C 1
ATOM 1425 O O . LEU A 1 181 ? 9.776 -7.027 2.580 1.00 93.50 181 LEU A O 1
ATOM 1429 N N . ASN A 1 182 ? 9.582 -5.389 4.085 1.00 88.50 182 ASN A N 1
ATOM 1430 C CA . ASN A 1 182 ? 9.112 -6.280 5.150 1.00 88.50 182 ASN A CA 1
ATOM 1431 C C . ASN A 1 182 ? 7.838 -7.032 4.738 1.00 88.50 182 ASN A C 1
ATOM 1433 O O . ASN A 1 182 ? 7.609 -8.150 5.206 1.00 88.50 182 ASN A O 1
ATOM 1437 N N . TYR A 1 183 ? 7.007 -6.414 3.887 1.00 85.31 183 TYR A N 1
ATOM 1438 C CA . TYR A 1 183 ? 5.788 -7.026 3.383 1.00 85.31 183 TYR A CA 1
ATOM 1439 C C . TYR A 1 183 ? 5.989 -7.903 2.142 1.00 85.31 183 TYR A C 1
ATOM 1441 O O . TYR A 1 183 ? 5.247 -8.871 1.970 1.00 85.31 183 TYR A O 1
ATOM 1449 N N . ASN A 1 184 ? 6.967 -7.607 1.293 1.00 93.00 184 ASN A N 1
ATOM 1450 C CA . ASN A 1 184 ? 6.959 -8.128 -0.071 1.00 93.00 184 ASN A CA 1
ATOM 1451 C C . ASN A 1 184 ? 8.337 -8.584 -0.585 1.00 93.00 184 ASN A C 1
ATOM 1453 O O . ASN A 1 184 ? 8.411 -8.983 -1.742 1.00 93.00 184 ASN A O 1
ATOM 1457 N N . SER A 1 185 ? 9.410 -8.567 0.226 1.00 95.25 185 SER A N 1
ATOM 1458 C CA . SER A 1 185 ? 10.784 -8.835 -0.254 1.00 95.25 185 SER A CA 1
ATOM 1459 C C . SER A 1 185 ? 10.897 -10.146 -1.036 1.00 95.25 185 SER A C 1
ATOM 1461 O O . SER A 1 185 ? 11.286 -10.106 -2.198 1.00 95.25 185 SER A O 1
ATOM 1463 N N . ASP A 1 186 ? 10.440 -11.273 -0.480 1.00 95.75 186 ASP A N 1
ATOM 1464 C CA . ASP A 1 186 ? 10.509 -12.580 -1.155 1.00 95.75 186 ASP A CA 1
ATOM 1465 C C . ASP A 1 186 ? 9.817 -12.572 -2.528 1.00 95.75 186 ASP A C 1
ATOM 1467 O O . ASP A 1 186 ? 10.317 -13.145 -3.492 1.00 95.75 186 ASP A O 1
ATOM 1471 N N . THR A 1 187 ? 8.673 -11.892 -2.635 1.00 96.44 187 THR A N 1
ATOM 1472 C CA . THR A 1 187 ? 7.901 -11.796 -3.881 1.00 96.44 187 THR A CA 1
ATOM 1473 C C . THR A 1 187 ? 8.558 -10.867 -4.893 1.00 96.44 187 THR A C 1
ATOM 1475 O O . THR A 1 187 ? 8.586 -11.181 -6.080 1.00 96.44 187 THR A O 1
ATOM 1478 N N . LEU A 1 188 ? 9.118 -9.743 -4.440 1.00 97.81 188 LEU A N 1
ATOM 1479 C CA . LEU A 1 188 ? 9.860 -8.819 -5.298 1.00 97.81 188 LEU A CA 1
ATOM 1480 C C . LEU A 1 188 ? 11.171 -9.451 -5.794 1.00 97.81 188 LEU A C 1
ATOM 1482 O O . LEU A 1 188 ? 11.506 -9.290 -6.965 1.00 97.81 188 LEU A O 1
ATOM 1486 N N . GLN A 1 189 ? 11.873 -10.210 -4.946 1.00 98.31 189 GLN A N 1
ATOM 1487 C CA . GLN A 1 189 ? 13.059 -10.992 -5.316 1.00 98.31 189 GLN A CA 1
ATOM 1488 C C . GLN A 1 189 ? 12.710 -12.089 -6.333 1.00 98.31 189 GLN A C 1
ATOM 1490 O O . GLN A 1 189 ? 13.365 -12.210 -7.366 1.00 98.31 189 GLN A O 1
ATOM 1495 N N . ASP A 1 190 ? 11.637 -12.848 -6.095 1.00 98.44 190 ASP A N 1
ATOM 1496 C CA . ASP A 1 190 ? 11.140 -13.861 -7.033 1.00 98.44 190 ASP A CA 1
ATOM 1497 C C . ASP A 1 190 ? 10.743 -13.246 -8.385 1.00 98.44 190 ASP A C 1
ATOM 1499 O O . ASP A 1 190 ? 11.074 -13.796 -9.435 1.00 98.44 190 ASP A O 1
ATOM 1503 N N . PHE A 1 191 ? 10.112 -12.067 -8.378 1.00 98.38 191 PHE A N 1
ATOM 1504 C CA . PHE A 1 191 ? 9.784 -11.318 -9.591 1.00 98.38 191 PHE A CA 1
ATOM 1505 C C . PHE A 1 191 ? 11.044 -10.949 -10.391 1.00 98.38 191 PHE A C 1
ATOM 1507 O O . PHE A 1 191 ? 11.125 -11.275 -11.578 1.00 98.38 191 PHE A O 1
ATOM 1514 N N . VAL A 1 192 ? 12.054 -10.332 -9.757 1.00 98.38 192 VAL A N 1
ATOM 1515 C CA . VAL A 1 192 ? 13.282 -9.919 -10.466 1.00 98.38 192 VAL A CA 1
ATOM 1516 C C . VAL A 1 192 ? 14.156 -11.098 -10.895 1.00 98.38 192 VAL A C 1
ATOM 1518 O O . VAL A 1 192 ? 14.796 -11.026 -11.944 1.00 98.38 192 VAL A O 1
ATOM 1521 N N . ARG A 1 193 ? 14.152 -12.200 -10.138 1.00 98.56 193 ARG A N 1
ATOM 1522 C CA . ARG A 1 193 ? 14.816 -13.451 -10.519 1.00 98.56 193 ARG A CA 1
ATOM 1523 C C . ARG A 1 193 ? 14.140 -14.092 -11.727 1.00 98.56 193 ARG A C 1
ATOM 1525 O O . ARG A 1 193 ? 14.818 -14.450 -12.682 1.00 98.56 193 ARG A O 1
ATOM 1532 N N . THR A 1 194 ? 12.811 -14.196 -11.719 1.00 98.62 194 THR A N 1
ATOM 1533 C CA . THR A 1 194 ? 12.062 -14.865 -12.796 1.00 98.62 194 THR A CA 1
ATOM 1534 C C . THR A 1 194 ? 12.239 -14.137 -14.131 1.00 98.62 194 THR A C 1
ATOM 1536 O O . THR A 1 194 ? 12.530 -14.776 -15.142 1.00 98.62 194 THR A O 1
ATOM 1539 N N . GLN A 1 195 ? 12.138 -12.801 -14.149 1.00 97.94 195 GLN A N 1
ATOM 1540 C CA . GLN A 1 195 ? 12.403 -12.029 -15.373 1.00 97.94 195 GLN A CA 1
ATOM 1541 C C . GLN A 1 195 ? 13.860 -12.174 -15.841 1.00 97.94 195 GLN A C 1
ATOM 1543 O O . GLN A 1 195 ? 14.103 -12.220 -17.047 1.00 97.94 195 GLN A O 1
ATOM 1548 N N . TYR A 1 196 ? 14.821 -12.279 -14.912 1.00 98.62 196 TYR A N 1
ATOM 1549 C CA . TYR A 1 196 ? 16.229 -12.484 -15.243 1.00 98.62 196 TYR A CA 1
ATOM 1550 C C . TYR A 1 196 ? 16.417 -13.818 -15.950 1.00 98.62 196 TYR A C 1
ATOM 1552 O O . TYR A 1 196 ? 16.906 -13.842 -17.074 1.00 98.62 196 TYR A O 1
ATOM 1560 N N . GLU A 1 197 ? 15.958 -14.909 -15.334 1.00 98.50 197 GLU A N 1
ATOM 1561 C CA . GLU A 1 197 ? 16.037 -16.264 -15.886 1.00 98.50 197 GLU A CA 1
ATOM 1562 C C . GLU A 1 197 ? 15.411 -16.329 -17.287 1.00 98.50 197 GLU A C 1
ATOM 1564 O O . GLU A 1 197 ? 16.061 -16.769 -18.234 1.00 98.50 197 GLU A O 1
ATOM 1569 N N . MET A 1 198 ? 14.201 -15.781 -17.454 1.00 97.94 198 MET A N 1
ATOM 1570 C CA . MET A 1 198 ? 13.529 -15.703 -18.757 1.00 97.94 198 MET A CA 1
ATOM 1571 C C . MET A 1 198 ? 14.333 -14.909 -19.795 1.00 97.94 198 MET A C 1
ATOM 1573 O O . MET A 1 198 ? 14.376 -15.273 -20.967 1.00 97.94 198 MET A O 1
ATOM 1577 N N . THR A 1 199 ? 14.975 -13.818 -19.384 1.00 97.38 199 THR A N 1
ATOM 1578 C CA . THR A 1 199 ? 15.801 -12.994 -20.278 1.00 97.38 199 THR A CA 1
ATOM 1579 C C . THR A 1 199 ? 17.063 -13.722 -20.698 1.00 97.38 199 THR A C 1
ATOM 1581 O O . THR A 1 199 ? 17.417 -13.694 -21.874 1.00 97.38 199 THR A O 1
ATOM 1584 N N . GLN A 1 200 ? 17.719 -14.408 -19.763 1.00 98.19 200 GLN A N 1
ATOM 1585 C CA . GLN A 1 200 ? 18.913 -15.188 -20.065 1.00 98.19 200 GLN A CA 1
ATOM 1586 C C . GLN A 1 200 ? 18.602 -16.343 -21.024 1.00 98.19 200 GLN A C 1
ATOM 1588 O O . GLN A 1 200 ? 19.389 -16.581 -21.936 1.00 98.19 200 GLN A O 1
ATOM 1593 N N . GLU A 1 201 ? 17.448 -17.004 -20.882 1.00 96.94 201 GLU A N 1
ATOM 1594 C CA . GLU A 1 201 ? 16.971 -18.008 -21.845 1.00 96.94 201 GLU A CA 1
ATOM 1595 C C . GLU A 1 201 ? 16.838 -17.413 -23.254 1.00 96.94 201 GLU A C 1
ATOM 1597 O O . GLU A 1 201 ? 17.461 -17.915 -24.186 1.00 96.94 201 GLU A O 1
ATOM 1602 N N . VAL A 1 202 ? 16.113 -16.296 -23.406 1.00 94.75 202 VAL A N 1
ATOM 1603 C CA . VAL A 1 202 ? 15.892 -15.662 -24.721 1.00 94.75 202 VAL A CA 1
ATOM 1604 C C . VAL A 1 202 ? 17.199 -15.187 -25.363 1.00 94.75 202 VAL A C 1
ATOM 1606 O O . VAL A 1 202 ? 17.382 -15.332 -26.572 1.00 94.75 202 VAL A O 1
ATOM 1609 N N . LEU A 1 203 ? 18.117 -14.609 -24.583 1.00 95.38 203 LEU A N 1
ATOM 1610 C CA . LEU A 1 203 ? 19.411 -14.161 -25.106 1.00 95.38 203 LEU A CA 1
ATOM 1611 C C . LEU A 1 203 ? 20.289 -15.349 -25.523 1.00 95.38 203 LEU A C 1
ATOM 1613 O O . LEU A 1 203 ? 20.906 -15.300 -26.588 1.00 95.38 203 LEU A O 1
ATOM 1617 N N . ALA A 1 204 ? 20.304 -16.427 -24.733 1.00 96.38 204 ALA A N 1
ATOM 1618 C CA . ALA A 1 204 ? 21.058 -17.638 -25.044 1.00 96.38 204 ALA A CA 1
ATOM 1619 C C . ALA A 1 204 ? 20.509 -18.368 -26.280 1.00 96.38 204 ALA A C 1
ATOM 1621 O O . ALA A 1 204 ? 21.290 -18.759 -27.141 1.00 96.38 204 ALA A O 1
ATOM 1622 N N . GLU A 1 205 ? 19.185 -18.500 -26.412 1.00 94.62 205 GLU A N 1
ATOM 1623 C CA . GLU A 1 205 ? 18.525 -19.118 -27.576 1.00 94.62 205 GLU A CA 1
ATOM 1624 C C . GLU A 1 205 ? 18.847 -18.413 -28.901 1.00 94.62 205 GLU A C 1
ATOM 1626 O O . GLU A 1 205 ? 18.739 -19.011 -29.972 1.00 94.62 205 GLU A O 1
ATOM 1631 N N . ARG A 1 206 ? 19.249 -17.141 -28.832 1.00 92.56 206 ARG A N 1
ATOM 1632 C CA . ARG A 1 206 ? 19.578 -16.301 -29.988 1.00 92.56 206 ARG A CA 1
ATOM 1633 C C . ARG A 1 206 ? 21.072 -16.089 -30.189 1.00 92.56 206 ARG A C 1
ATOM 1635 O O . ARG A 1 206 ? 21.449 -15.264 -31.021 1.00 92.56 206 ARG A O 1
ATOM 1642 N N . ASP A 1 207 ? 21.909 -16.778 -29.417 1.00 95.06 207 ASP A N 1
ATOM 1643 C CA . ASP A 1 207 ? 23.362 -16.602 -29.422 1.00 95.06 207 ASP A CA 1
ATOM 1644 C C . ASP A 1 207 ? 23.793 -15.134 -29.192 1.00 95.06 207 ASP A C 1
ATOM 1646 O O . ASP A 1 207 ? 24.783 -14.653 -29.752 1.00 95.06 207 ASP A O 1
ATOM 1650 N N . ILE A 1 208 ? 23.046 -14.392 -28.364 1.00 94.94 208 ILE A N 1
ATOM 1651 C CA . ILE A 1 208 ? 23.356 -13.001 -28.014 1.00 94.94 208 ILE A CA 1
ATOM 1652 C C . ILE A 1 208 ? 24.160 -12.986 -26.718 1.00 94.94 208 ILE A C 1
ATOM 1654 O O . ILE A 1 208 ? 23.643 -13.244 -25.634 1.00 94.94 208 ILE A O 1
ATOM 1658 N N . SER A 1 209 ? 25.440 -12.637 -26.823 1.00 95.69 209 SER A N 1
ATOM 1659 C CA . SER A 1 209 ? 26.346 -12.514 -25.677 1.00 95.69 209 SER A CA 1
ATOM 1660 C C . SER A 1 209 ? 26.460 -11.089 -25.131 1.00 95.69 209 SER A C 1
ATOM 1662 O O . SER A 1 209 ? 26.931 -10.904 -24.008 1.00 95.69 209 SER A O 1
ATOM 1664 N N . GLU A 1 210 ? 26.044 -10.082 -25.900 1.00 95.81 210 GLU A N 1
ATOM 1665 C CA . GLU A 1 210 ? 26.144 -8.664 -25.549 1.00 95.81 210 GLU A CA 1
ATOM 1666 C C . GLU A 1 210 ? 25.149 -7.801 -26.337 1.00 95.81 210 GLU A C 1
ATOM 1668 O O . GLU A 1 210 ? 24.718 -8.172 -27.429 1.00 95.81 210 GLU A O 1
ATOM 1673 N N . LEU A 1 211 ? 24.831 -6.626 -25.792 1.00 95.38 211 LEU A N 1
ATOM 1674 C CA . LEU A 1 211 ? 23.977 -5.604 -26.394 1.00 95.38 211 LEU A CA 1
ATOM 1675 C C . LEU A 1 211 ? 24.614 -4.220 -26.270 1.00 95.38 211 LEU A C 1
ATOM 1677 O O . LEU A 1 211 ? 25.280 -3.925 -25.280 1.00 95.38 211 LEU A O 1
ATOM 1681 N N . ILE A 1 212 ? 24.370 -3.345 -27.247 1.00 96.00 212 ILE A N 1
ATOM 1682 C CA . ILE A 1 212 ? 24.734 -1.925 -27.153 1.00 96.00 212 ILE A CA 1
ATOM 1683 C C . ILE A 1 212 ? 23.498 -1.118 -26.780 1.00 96.00 212 ILE A C 1
ATOM 1685 O O . ILE A 1 212 ? 22.532 -1.096 -27.535 1.00 96.00 212 ILE A O 1
ATOM 1689 N N . GLY A 1 213 ? 23.548 -0.444 -25.633 1.00 95.19 213 GLY A N 1
ATOM 1690 C CA . GLY A 1 213 ? 22.453 0.381 -25.130 1.00 95.19 213 GLY A CA 1
ATOM 1691 C C . GLY A 1 213 ? 22.799 1.860 -25.100 1.00 95.19 213 GLY A C 1
ATOM 1692 O O . GLY A 1 213 ? 23.952 2.236 -24.891 1.00 95.19 213 GLY A O 1
ATOM 1693 N N . TYR A 1 214 ? 21.771 2.694 -25.236 1.00 96.50 214 TYR A N 1
ATOM 1694 C CA . TYR A 1 214 ? 21.839 4.147 -25.117 1.00 96.50 214 TYR A CA 1
ATOM 1695 C C . TYR A 1 214 ? 21.015 4.638 -23.931 1.00 96.50 214 TYR A C 1
ATOM 1697 O O . TYR A 1 214 ? 19.913 4.146 -23.682 1.00 96.50 214 TYR A O 1
ATOM 1705 N N . ARG A 1 215 ? 21.516 5.642 -23.211 1.00 95.50 215 ARG A N 1
ATOM 1706 C CA . ARG A 1 215 ? 20.801 6.233 -22.074 1.00 95.50 215 ARG A CA 1
ATOM 1707 C C . ARG A 1 215 ? 20.949 7.744 -22.027 1.00 95.50 215 ARG A C 1
ATOM 1709 O O . ARG A 1 215 ? 22.054 8.266 -22.103 1.00 95.50 215 ARG A O 1
ATOM 1716 N N . ALA A 1 216 ? 19.828 8.432 -21.832 1.00 94.19 216 ALA A N 1
ATOM 1717 C CA . ALA A 1 216 ? 19.798 9.870 -21.601 1.00 94.19 216 ALA A CA 1
ATOM 1718 C C . ALA A 1 216 ? 20.015 10.161 -20.118 1.00 94.19 216 ALA A C 1
ATOM 1720 O O . ALA A 1 216 ? 19.383 9.550 -19.249 1.00 94.19 216 ALA A O 1
ATOM 1721 N N . MET A 1 217 ? 20.851 11.151 -19.833 1.00 92.31 217 MET A N 1
ATOM 1722 C CA . MET A 1 217 ? 20.926 11.788 -18.524 1.00 92.31 217 MET A CA 1
ATOM 1723 C C . MET A 1 217 ? 20.749 13.290 -18.702 1.00 92.31 217 MET A C 1
ATOM 1725 O O . MET A 1 217 ? 21.407 13.896 -19.538 1.00 92.31 217 MET A O 1
ATOM 1729 N N . SER A 1 218 ? 19.843 13.880 -17.932 1.00 90.94 218 SER A N 1
ATOM 1730 C CA . SER A 1 218 ? 19.537 15.309 -17.966 1.00 90.94 218 SER A CA 1
ATOM 1731 C C . SER A 1 218 ? 19.547 15.862 -16.550 1.00 90.94 218 SER A C 1
ATOM 1733 O O . SER A 1 218 ? 19.167 15.162 -15.604 1.00 90.94 218 SER A O 1
ATOM 1735 N N . TRP A 1 219 ? 19.944 17.122 -16.415 1.00 87.88 219 TRP A N 1
ATOM 1736 C CA . TRP A 1 219 ? 19.973 17.821 -15.136 1.00 87.88 219 TRP A CA 1
ATOM 1737 C C . TRP A 1 219 ? 19.187 19.126 -15.235 1.00 87.88 219 TRP A C 1
ATOM 1739 O O . TRP A 1 219 ? 19.227 19.776 -16.284 1.00 87.88 219 TRP A O 1
ATOM 1749 N N . PRO A 1 220 ? 18.508 19.547 -14.152 1.00 85.62 220 PRO A N 1
ATOM 1750 C CA . PRO A 1 220 ? 17.969 20.894 -14.072 1.00 85.62 220 PRO A CA 1
ATOM 1751 C C . PRO A 1 220 ? 19.063 21.933 -14.328 1.00 85.62 220 PRO A C 1
ATOM 1753 O O . PRO A 1 220 ? 20.230 21.741 -13.972 1.00 85.62 220 PRO A O 1
ATOM 1756 N N . GLU A 1 221 ? 18.686 23.052 -14.932 1.00 83.00 221 GLU A N 1
ATOM 1757 C CA . GLU A 1 221 ? 19.608 24.161 -15.144 1.00 83.00 221 GLU A CA 1
ATOM 1758 C C . GLU A 1 221 ? 20.196 24.636 -13.801 1.00 83.00 221 GLU A C 1
ATOM 1760 O O . GLU A 1 221 ? 19.475 24.840 -12.828 1.00 83.00 221 GLU A O 1
ATOM 1765 N N . GLY A 1 222 ? 21.527 24.751 -13.732 1.00 85.38 222 GLY A N 1
ATOM 1766 C CA . GLY A 1 222 ? 22.252 25.127 -12.512 1.00 85.38 222 GLY A CA 1
ATOM 1767 C C . GLY A 1 222 ? 22.487 24.000 -11.495 1.00 85.38 222 GLY A C 1
ATOM 1768 O O . GLY A 1 222 ? 23.201 24.228 -10.519 1.00 85.38 222 GLY A O 1
ATOM 1769 N N . ALA A 1 223 ? 21.952 22.792 -11.705 1.00 86.00 223 ALA A N 1
ATOM 1770 C CA . ALA A 1 223 ? 22.241 21.663 -10.822 1.00 86.00 223 ALA A CA 1
ATOM 1771 C C . ALA A 1 223 ? 23.718 21.224 -10.931 1.00 86.00 223 ALA A C 1
ATOM 1773 O O . ALA A 1 223 ? 24.303 21.313 -12.019 1.00 86.00 223 ALA A O 1
ATOM 1774 N N . PRO A 1 224 ? 24.327 20.715 -9.837 1.00 86.25 224 PRO A N 1
ATOM 1775 C CA . PRO A 1 224 ? 25.666 20.142 -9.878 1.00 86.25 224 PRO A CA 1
ATOM 1776 C C . PRO A 1 224 ? 25.759 19.053 -10.945 1.00 86.25 224 PRO A C 1
ATOM 1778 O O . PRO A 1 224 ? 24.943 18.127 -10.982 1.00 86.25 224 PRO A O 1
ATOM 1781 N N . ARG A 1 225 ? 26.764 19.172 -11.808 1.00 87.62 225 ARG A N 1
ATOM 1782 C CA . ARG A 1 225 ? 27.053 18.193 -12.853 1.00 87.62 225 ARG A CA 1
ATOM 1783 C C . ARG A 1 225 ? 28.145 17.248 -12.362 1.00 87.62 225 ARG A C 1
ATOM 1785 O O . ARG A 1 225 ? 28.999 17.673 -11.585 1.00 87.62 225 ARG A O 1
ATOM 1792 N N . PRO A 1 226 ? 28.115 15.973 -12.767 1.00 87.25 226 PRO A N 1
ATOM 1793 C CA . PRO A 1 226 ? 29.216 15.071 -12.471 1.00 87.25 226 PRO A CA 1
ATOM 1794 C C . PRO A 1 226 ? 30.486 15.518 -13.205 1.00 87.25 226 PRO A C 1
ATOM 1796 O O . PRO A 1 226 ? 30.397 16.034 -14.314 1.00 87.25 226 PRO A O 1
ATOM 1799 N N . ASP A 1 227 ? 31.659 15.248 -12.630 1.00 90.44 227 ASP A N 1
ATOM 1800 C CA . ASP A 1 227 ? 32.959 15.663 -13.193 1.00 90.44 227 ASP A CA 1
ATOM 1801 C C . ASP A 1 227 ? 33.209 15.136 -14.618 1.00 90.44 227 ASP A C 1
ATOM 1803 O O . ASP A 1 227 ? 33.971 15.721 -15.380 1.00 90.44 227 ASP A O 1
ATOM 1807 N N . TRP A 1 228 ? 32.555 14.033 -14.995 1.00 90.31 228 TRP A N 1
ATOM 1808 C CA . TRP A 1 228 ? 32.645 13.452 -16.335 1.00 90.31 228 TRP A CA 1
ATOM 1809 C C . TRP A 1 228 ? 31.751 14.143 -17.379 1.00 90.31 228 TRP A C 1
ATOM 1811 O O . TRP A 1 228 ? 31.787 13.772 -18.548 1.00 90.31 228 TRP A O 1
ATOM 1821 N N . PHE A 1 229 ? 30.925 15.118 -16.986 1.00 88.44 229 PHE A N 1
ATOM 1822 C CA . PHE A 1 229 ? 30.021 15.826 -17.899 1.00 88.44 229 PHE A CA 1
ATOM 1823 C C . PHE A 1 229 ? 30.777 16.618 -18.976 1.00 88.44 229 PHE A C 1
ATOM 1825 O O . PHE A 1 229 ? 30.297 16.707 -20.102 1.00 88.44 229 PHE A O 1
ATOM 1832 N N . ASP A 1 230 ? 31.946 17.164 -18.633 1.00 87.81 230 ASP A N 1
ATOM 1833 C CA . ASP A 1 230 ? 32.776 17.985 -19.526 1.00 87.81 230 ASP A CA 1
ATOM 1834 C C . ASP A 1 230 ? 33.801 17.156 -20.332 1.00 87.81 230 ASP A C 1
ATOM 1836 O O . ASP A 1 230 ? 34.742 17.716 -20.893 1.00 87.81 230 ASP A O 1
ATOM 1840 N N . LEU A 1 231 ? 33.655 15.826 -20.367 1.00 92.94 231 LEU A N 1
ATOM 1841 C CA . LEU A 1 231 ? 34.481 14.958 -21.211 1.00 92.94 231 LEU A CA 1
ATOM 1842 C C . LEU A 1 231 ? 34.139 15.121 -22.699 1.00 92.94 231 LEU A C 1
ATOM 1844 O O . LEU A 1 231 ? 33.049 15.571 -23.062 1.00 92.94 231 LEU A O 1
ATOM 1848 N N . ASP A 1 232 ? 35.062 14.704 -23.565 1.00 94.38 232 ASP A N 1
ATOM 1849 C CA . ASP A 1 232 ? 34.841 14.705 -25.006 1.00 94.38 232 ASP A CA 1
ATOM 1850 C C . ASP A 1 232 ? 33.984 13.496 -25.425 1.00 94.38 232 ASP A C 1
ATOM 1852 O O . ASP A 1 232 ? 34.030 12.413 -24.836 1.00 94.38 232 ASP A O 1
ATOM 1856 N N . VAL A 1 233 ? 33.177 13.653 -26.481 1.00 92.19 233 VAL A N 1
ATOM 1857 C CA . VAL A 1 233 ? 32.431 12.523 -27.063 1.00 92.19 233 VAL A CA 1
ATOM 1858 C C . VAL A 1 233 ? 33.420 11.443 -27.516 1.00 92.19 233 VAL A C 1
ATOM 1860 O O . VAL A 1 233 ? 34.331 11.710 -28.298 1.00 92.19 233 VAL A O 1
ATOM 1863 N N . GLY A 1 234 ? 33.211 10.212 -27.051 1.00 91.50 234 GLY A N 1
ATOM 1864 C CA . GLY A 1 234 ? 34.118 9.077 -27.225 1.00 91.50 234 GLY A CA 1
ATOM 1865 C C . GLY A 1 234 ? 34.934 8.738 -25.974 1.00 91.50 234 GLY A C 1
ATOM 1866 O O . GLY A 1 234 ? 35.420 7.608 -25.865 1.00 91.50 234 GLY A O 1
ATOM 1867 N N . ASP A 1 235 ? 35.028 9.649 -25.003 1.00 93.88 235 ASP A N 1
ATOM 1868 C CA . ASP A 1 235 ? 35.690 9.367 -23.734 1.00 93.88 235 ASP A CA 1
ATOM 1869 C C . ASP A 1 235 ? 34.913 8.331 -22.923 1.00 93.88 235 ASP A C 1
ATOM 1871 O O . ASP A 1 235 ? 33.679 8.298 -22.893 1.00 93.88 235 ASP A O 1
ATOM 1875 N N . SER A 1 236 ? 35.665 7.464 -22.246 1.00 94.19 236 SER A N 1
ATOM 1876 C CA . SER A 1 236 ? 35.120 6.413 -21.390 1.00 94.19 236 SER A CA 1
ATOM 1877 C C . SER A 1 236 ? 35.370 6.728 -19.922 1.00 94.19 236 SER A C 1
ATOM 1879 O O . SER A 1 236 ? 36.475 7.106 -19.537 1.00 94.19 236 SER A O 1
ATOM 1881 N N . PHE A 1 237 ? 34.359 6.527 -19.084 1.00 93.88 237 PHE A N 1
ATOM 1882 C CA . PHE A 1 237 ? 34.412 6.836 -17.659 1.00 93.88 237 PHE A CA 1
ATOM 1883 C C . PHE A 1 237 ? 33.586 5.838 -16.848 1.00 93.88 237 PHE A C 1
ATOM 1885 O O . PHE A 1 237 ? 32.680 5.186 -17.356 1.00 93.88 237 PHE A O 1
ATOM 1892 N N . GLN A 1 238 ? 33.889 5.705 -15.558 1.00 90.62 238 GLN A N 1
ATOM 1893 C CA . GLN A 1 238 ? 33.141 4.812 -14.673 1.00 90.62 238 GLN A CA 1
ATOM 1894 C C . GLN A 1 238 ? 31.846 5.487 -14.211 1.00 90.62 238 GLN A C 1
ATOM 1896 O O . GLN A 1 238 ? 31.841 6.272 -13.260 1.00 90.62 238 GLN A O 1
ATOM 1901 N N . ALA A 1 239 ? 30.739 5.181 -14.888 1.00 86.19 239 ALA A N 1
ATOM 1902 C CA . ALA A 1 239 ? 29.412 5.592 -14.461 1.00 86.19 239 ALA A CA 1
ATOM 1903 C C . ALA A 1 239 ? 28.897 4.619 -13.393 1.00 86.19 239 ALA A C 1
ATOM 1905 O O . ALA A 1 239 ? 28.697 3.435 -13.648 1.00 86.19 239 ALA A O 1
ATOM 1906 N N . ARG A 1 240 ? 28.644 5.103 -12.172 1.00 88.12 240 ARG A N 1
ATOM 1907 C CA . ARG A 1 240 ? 27.941 4.281 -11.179 1.00 88.12 240 ARG A CA 1
ATOM 1908 C C . ARG A 1 240 ? 26.464 4.208 -11.545 1.00 88.12 240 ARG A C 1
ATOM 1910 O O . ARG A 1 240 ? 25.781 5.231 -11.574 1.00 88.12 240 ARG A O 1
ATOM 1917 N N . HIS A 1 241 ? 25.965 3.000 -11.767 1.00 91.19 241 HIS A N 1
ATOM 1918 C CA . HIS A 1 241 ? 24.555 2.772 -12.056 1.00 91.19 241 HIS A CA 1
ATOM 1919 C C . HIS A 1 241 ? 23.760 2.453 -10.787 1.00 91.19 241 HIS A C 1
ATOM 1921 O O . HIS A 1 241 ? 24.285 1.990 -9.771 1.00 91.19 241 HIS A O 1
ATOM 1927 N N . ARG A 1 242 ? 22.460 2.734 -10.859 1.00 94.25 242 ARG A N 1
ATOM 1928 C CA . ARG A 1 242 ? 21.471 2.262 -9.889 1.00 94.25 242 ARG A CA 1
ATOM 1929 C C . ARG A 1 242 ? 21.296 0.740 -10.027 1.00 94.25 242 ARG A C 1
ATOM 1931 O O . ARG A 1 242 ? 21.678 0.202 -11.066 1.00 94.25 242 ARG A O 1
ATOM 1938 N N . PRO A 1 243 ? 20.716 0.059 -9.023 1.00 96.38 243 PRO A N 1
ATOM 1939 C CA . PRO A 1 243 ? 20.405 -1.372 -9.103 1.00 96.38 243 PRO A CA 1
ATOM 1940 C C . PRO A 1 243 ? 19.662 -1.780 -10.374 1.00 96.38 243 PRO A C 1
ATOM 1942 O O . PRO A 1 243 ? 19.945 -2.833 -10.931 1.00 96.38 243 PRO A O 1
ATOM 1945 N N . LEU A 1 244 ? 18.754 -0.916 -10.836 1.00 96.69 244 LEU A N 1
ATOM 1946 C CA . LEU A 1 244 ? 18.030 -1.065 -12.091 1.00 96.69 244 LEU A CA 1
ATOM 1947 C C . LEU A 1 244 ? 18.278 0.142 -12.995 1.00 96.69 244 LEU A C 1
ATOM 1949 O O . LEU A 1 244 ? 18.164 1.299 -12.571 1.00 96.69 244 LEU A O 1
ATOM 1953 N N . ALA A 1 245 ? 18.614 -0.121 -14.254 1.00 95.19 245 ALA A N 1
ATOM 1954 C CA . ALA A 1 245 ? 18.958 0.896 -15.235 1.00 95.19 245 ALA A CA 1
ATOM 1955 C C . ALA A 1 245 ? 18.261 0.640 -16.576 1.00 95.19 245 ALA A C 1
ATOM 1957 O O . ALA A 1 245 ? 18.549 -0.356 -17.224 1.00 95.19 245 ALA A O 1
ATOM 1958 N N . SER A 1 246 ? 17.397 1.561 -17.007 1.00 95.06 246 SER A N 1
ATOM 1959 C CA . SER A 1 246 ? 16.797 1.545 -18.346 1.00 95.06 246 SER A CA 1
ATOM 1960 C C . SER A 1 246 ? 17.780 2.002 -19.421 1.00 95.06 246 SER A C 1
ATOM 1962 O O . SER A 1 246 ? 18.455 3.025 -19.250 1.00 95.06 246 SER A O 1
ATOM 1964 N N . TRP A 1 247 ? 17.795 1.286 -20.541 1.00 95.69 247 TRP A N 1
ATOM 1965 C CA . TRP A 1 247 ? 18.571 1.588 -21.742 1.00 95.69 247 TRP A CA 1
ATOM 1966 C C . TRP A 1 247 ? 17.725 1.345 -22.986 1.00 95.69 247 TRP A C 1
ATOM 1968 O O . TRP A 1 247 ? 16.917 0.426 -23.003 1.00 95.69 247 TRP A O 1
ATOM 1978 N N . SER A 1 248 ? 17.932 2.142 -24.029 1.00 95.44 248 SER A N 1
ATOM 1979 C CA . SER A 1 248 ? 17.296 1.978 -25.339 1.00 95.44 248 SER A CA 1
ATOM 1980 C C . SER A 1 248 ? 18.248 1.300 -26.322 1.00 95.44 248 SER A C 1
ATOM 1982 O O . SER A 1 248 ? 19.434 1.629 -26.355 1.00 95.44 248 SER A O 1
ATOM 1984 N N . ALA A 1 249 ? 17.720 0.437 -27.188 1.00 93.81 249 ALA A N 1
ATOM 1985 C CA . ALA A 1 249 ? 18.434 -0.088 -28.356 1.00 93.81 249 ALA A CA 1
ATOM 1986 C C . ALA A 1 249 ? 18.735 0.980 -29.422 1.00 93.81 249 ALA A C 1
ATOM 1988 O O . ALA A 1 249 ? 19.574 0.784 -30.298 1.00 93.81 249 ALA A O 1
ATOM 1989 N N . ASP A 1 250 ? 17.999 2.091 -29.391 1.00 93.38 250 ASP A N 1
ATOM 1990 C CA . ASP A 1 250 ? 17.984 3.103 -30.439 1.00 93.38 250 ASP A CA 1
ATOM 1991 C C . ASP A 1 250 ? 18.367 4.467 -29.873 1.00 93.38 250 ASP A C 1
ATOM 1993 O O . ASP A 1 250 ? 17.665 5.068 -29.049 1.00 93.38 250 ASP A O 1
ATOM 1997 N N . ARG A 1 251 ? 19.503 4.966 -30.356 1.00 93.88 251 ARG A N 1
ATOM 1998 C CA . ARG A 1 251 ? 20.061 6.266 -29.991 1.00 93.88 251 ARG A CA 1
ATOM 1999 C C . ARG A 1 251 ? 19.102 7.417 -30.291 1.00 93.88 251 ARG A C 1
ATOM 2001 O O . ARG A 1 251 ? 19.110 8.405 -29.562 1.00 93.88 251 ARG A O 1
ATOM 2008 N N . ARG A 1 252 ? 18.303 7.324 -31.361 1.00 92.62 252 ARG A N 1
ATOM 2009 C CA . ARG A 1 252 ? 17.401 8.409 -31.783 1.00 92.62 252 ARG A CA 1
ATOM 2010 C C . ARG A 1 252 ? 16.320 8.649 -30.742 1.00 92.62 252 ARG A C 1
ATOM 2012 O O . ARG A 1 252 ? 16.119 9.789 -30.355 1.00 92.62 252 ARG A O 1
ATOM 2019 N N . ILE A 1 253 ? 15.744 7.575 -30.201 1.00 92.00 253 ILE A N 1
ATOM 2020 C CA . ILE A 1 253 ? 14.758 7.639 -29.112 1.00 92.00 253 ILE A CA 1
ATOM 2021 C C . ILE A 1 253 ? 15.322 8.427 -27.920 1.00 92.00 253 ILE A C 1
ATOM 2023 O O . ILE A 1 253 ? 14.663 9.303 -27.368 1.00 92.00 253 ILE A O 1
ATOM 2027 N N . VAL A 1 254 ? 16.576 8.156 -27.556 1.00 93.38 254 VAL A N 1
ATOM 2028 C CA . VAL A 1 254 ? 17.258 8.820 -26.437 1.00 93.38 254 VAL A CA 1
ATOM 2029 C C . VAL A 1 254 ? 17.553 10.294 -26.727 1.00 93.38 254 VAL A C 1
ATOM 2031 O O . VAL A 1 254 ? 17.417 11.136 -25.837 1.00 93.38 254 VAL A O 1
ATOM 2034 N N . ALA A 1 255 ? 17.944 10.616 -27.961 1.00 92.38 255 ALA A N 1
ATOM 2035 C CA . ALA A 1 255 ? 18.151 11.993 -28.396 1.00 92.38 255 ALA A CA 1
ATOM 2036 C C . ALA A 1 255 ? 16.839 12.796 -28.358 1.00 92.38 255 ALA A C 1
ATOM 2038 O O . ALA A 1 255 ? 16.807 13.872 -27.762 1.00 92.38 255 ALA A O 1
ATOM 2039 N N . ASP A 1 256 ? 15.752 12.235 -28.891 1.00 90.44 256 ASP A N 1
ATOM 2040 C CA . ASP A 1 256 ? 14.424 12.857 -28.909 1.00 90.44 256 ASP A CA 1
ATOM 2041 C C . ASP A 1 256 ? 13.915 13.135 -27.479 1.00 90.44 256 ASP A C 1
ATOM 2043 O O . ASP A 1 256 ? 13.327 14.187 -27.208 1.00 90.44 256 ASP A O 1
ATOM 2047 N N . TRP A 1 257 ? 14.197 12.246 -26.516 1.00 88.88 257 TRP A N 1
ATOM 2048 C CA . TRP A 1 257 ? 13.890 12.502 -25.102 1.00 88.88 257 TRP A CA 1
ATOM 2049 C C . TRP A 1 257 ? 14.665 13.679 -24.526 1.00 88.88 257 TRP A C 1
ATOM 2051 O O . TRP A 1 257 ? 14.086 14.482 -23.797 1.00 88.88 257 TRP A O 1
ATOM 2061 N N . LEU A 1 258 ? 15.967 13.787 -24.810 1.00 89.19 258 LEU A N 1
ATOM 2062 C CA . LEU A 1 258 ? 16.765 14.921 -24.337 1.00 89.19 258 LEU A CA 1
ATOM 2063 C C . LEU A 1 258 ? 16.262 16.237 -24.928 1.00 89.19 258 LEU A C 1
ATOM 2065 O O . LEU A 1 258 ? 16.197 17.235 -24.212 1.00 89.19 258 LEU A O 1
ATOM 2069 N N . GLU A 1 259 ? 15.875 16.239 -26.205 1.00 86.62 259 GLU A N 1
ATOM 2070 C CA . GLU A 1 259 ? 15.276 17.414 -26.840 1.00 86.62 259 GLU A CA 1
ATOM 2071 C C . GLU A 1 259 ? 13.959 17.811 -26.167 1.00 86.62 259 GLU A C 1
ATOM 2073 O O . GLU A 1 259 ? 13.746 18.990 -25.885 1.00 86.62 259 GLU A O 1
ATOM 2078 N N . THR A 1 260 ? 13.115 16.828 -25.848 1.00 84.44 260 THR A N 1
ATOM 2079 C CA . THR A 1 260 ? 11.801 17.050 -25.227 1.00 84.44 260 THR A CA 1
ATOM 2080 C C . THR A 1 260 ? 11.913 17.516 -23.772 1.00 84.44 260 THR A C 1
ATOM 2082 O O . THR A 1 260 ? 11.160 18.382 -23.333 1.00 84.44 260 THR A O 1
ATOM 2085 N N . ARG A 1 261 ? 12.871 16.980 -23.004 1.00 81.38 261 ARG A N 1
ATOM 2086 C CA . ARG A 1 261 ? 13.090 17.374 -21.600 1.00 81.38 261 ARG A CA 1
ATOM 2087 C C . ARG A 1 261 ? 13.607 18.806 -21.457 1.00 81.38 261 ARG A C 1
ATOM 2089 O O . ARG A 1 261 ? 13.314 19.455 -20.454 1.00 81.38 261 ARG A O 1
ATOM 2096 N N . GLY A 1 262 ? 14.360 19.290 -22.444 1.00 81.12 262 GLY A N 1
ATOM 2097 C CA . GLY A 1 262 ? 15.063 20.564 -22.353 1.00 81.12 262 GLY A CA 1
ATOM 2098 C C . GLY A 1 262 ? 16.198 20.549 -21.318 1.00 81.12 262 GLY A C 1
ATOM 2099 O O . GLY A 1 262 ? 16.383 19.596 -20.561 1.00 81.12 262 GLY A O 1
ATOM 2100 N N . GLY A 1 263 ? 16.981 21.629 -21.293 1.00 83.25 263 GLY A N 1
ATOM 2101 C CA . GLY A 1 263 ? 18.145 21.757 -20.411 1.00 83.25 263 GLY A CA 1
ATOM 2102 C C . GLY A 1 263 ? 19.382 20.958 -20.860 1.00 83.25 263 GLY A C 1
ATOM 2103 O O . GLY A 1 263 ? 19.368 20.311 -21.910 1.00 83.25 263 GLY A O 1
ATOM 2104 N N . PRO A 1 264 ? 20.485 21.043 -20.093 1.00 89.00 264 PRO A N 1
ATOM 2105 C CA . PRO A 1 264 ? 21.713 20.318 -20.382 1.00 89.00 264 PRO A CA 1
ATOM 2106 C C . PRO A 1 264 ? 21.553 18.814 -20.116 1.00 89.00 264 PRO A C 1
ATOM 2108 O O . PRO A 1 264 ? 21.028 18.390 -19.082 1.00 89.00 264 PRO A O 1
ATOM 2111 N N . GLY A 1 265 ? 22.067 17.994 -21.026 1.00 92.81 265 GLY A N 1
ATOM 2112 C CA . GLY A 1 265 ? 22.038 16.545 -20.902 1.00 92.81 265 GLY A CA 1
ATOM 2113 C C . GLY A 1 265 ? 23.078 15.849 -21.766 1.00 92.81 265 GLY A C 1
ATOM 2114 O O . GLY A 1 265 ? 23.738 16.466 -22.597 1.00 92.81 265 GLY A O 1
ATOM 2115 N N . VAL A 1 266 ? 23.224 14.547 -21.564 1.00 94.94 266 VAL A N 1
ATOM 2116 C CA . VAL A 1 266 ? 24.154 13.697 -22.306 1.00 94.94 266 VAL A CA 1
ATOM 2117 C C . VAL A 1 266 ? 23.486 12.403 -22.745 1.00 94.94 266 VAL A C 1
ATOM 2119 O O . VAL A 1 266 ? 22.543 11.922 -22.107 1.00 94.94 266 VAL A O 1
ATOM 2122 N N . ILE A 1 267 ? 24.022 11.820 -23.810 1.00 95.69 267 ILE A N 1
ATOM 2123 C CA . ILE A 1 267 ? 23.743 10.455 -24.241 1.00 95.69 267 ILE A CA 1
ATOM 2124 C C . ILE A 1 267 ? 24.940 9.605 -23.835 1.00 95.69 267 ILE A C 1
ATOM 2126 O O . ILE A 1 267 ? 26.070 9.890 -24.226 1.00 95.69 267 ILE A O 1
ATOM 2130 N N . LEU A 1 268 ? 24.684 8.562 -23.058 1.00 96.19 268 LEU A N 1
ATOM 2131 C CA . LEU A 1 268 ? 25.654 7.523 -22.746 1.00 96.19 268 LEU A CA 1
ATOM 2132 C C . LEU A 1 268 ? 25.440 6.337 -23.677 1.00 96.19 268 LEU A C 1
ATOM 2134 O O . LEU A 1 268 ? 24.295 6.014 -24.001 1.00 96.19 268 LEU A O 1
ATOM 2138 N N . VAL A 1 269 ? 26.528 5.671 -24.049 1.00 96.62 269 VAL A N 1
ATOM 2139 C CA . VAL A 1 269 ? 26.508 4.375 -24.729 1.00 96.62 269 VAL A CA 1
ATOM 2140 C C . VAL A 1 269 ? 27.300 3.357 -23.915 1.00 96.62 269 VAL A C 1
ATOM 2142 O O . VAL A 1 269 ? 28.359 3.673 -23.369 1.00 96.62 269 VAL A O 1
ATOM 2145 N N . ASP A 1 270 ? 26.778 2.139 -23.820 1.00 95.81 270 ASP A N 1
ATOM 2146 C CA . ASP A 1 270 ? 27.421 1.040 -23.101 1.00 95.81 270 ASP A CA 1
ATOM 2147 C C . ASP A 1 270 ? 27.292 -0.282 -23.869 1.00 95.81 270 ASP A C 1
ATOM 2149 O O . ASP A 1 270 ? 26.272 -0.546 -24.508 1.00 95.81 270 ASP A O 1
ATOM 2153 N N . ARG A 1 271 ? 28.338 -1.112 -23.791 1.00 95.25 271 ARG A N 1
ATOM 2154 C CA . ARG A 1 271 ? 28.378 -2.484 -24.311 1.00 95.25 271 ARG A CA 1
ATOM 2155 C C . ARG A 1 271 ? 28.117 -3.427 -23.138 1.00 95.25 271 ARG A C 1
ATOM 2157 O O . ARG A 1 271 ? 28.998 -3.709 -22.329 1.00 95.25 271 ARG A O 1
ATOM 2164 N N . THR A 1 272 ? 26.882 -3.899 -23.052 1.00 95.44 272 THR A N 1
ATOM 2165 C CA . THR A 1 272 ? 26.360 -4.694 -21.944 1.00 95.44 272 THR A CA 1
ATOM 2166 C C . THR A 1 272 ? 26.413 -6.191 -22.246 1.00 95.44 272 THR A C 1
ATOM 2168 O O . THR A 1 272 ? 25.646 -6.649 -23.089 1.00 95.44 272 THR A O 1
ATOM 2171 N N . PRO A 1 273 ? 27.252 -6.984 -21.554 1.00 95.88 273 PRO A N 1
ATOM 2172 C CA . PRO A 1 273 ? 27.140 -8.437 -21.534 1.00 95.88 273 PRO A CA 1
ATOM 2173 C C . PRO A 1 273 ? 25.716 -8.920 -21.238 1.00 95.88 273 PRO A C 1
ATOM 2175 O O . PRO A 1 273 ? 25.058 -8.392 -20.343 1.00 95.88 273 PRO A O 1
ATOM 2178 N N . ALA A 1 274 ? 25.281 -9.982 -21.916 1.00 96.81 274 ALA A N 1
ATOM 2179 C CA . ALA A 1 274 ? 23.957 -10.587 -21.754 1.00 96.81 274 ALA A CA 1
ATOM 2180 C C . ALA A 1 274 ? 23.634 -10.932 -20.290 1.00 96.81 274 ALA A C 1
ATOM 2182 O O . ALA A 1 274 ? 22.532 -10.659 -19.819 1.00 96.81 274 ALA A O 1
ATOM 2183 N N . ARG A 1 275 ? 24.635 -11.416 -19.538 1.00 97.12 275 ARG A N 1
ATOM 2184 C CA . ARG A 1 275 ? 24.515 -11.733 -18.103 1.00 97.12 275 ARG A CA 1
ATOM 2185 C C . ARG A 1 275 ? 24.123 -10.547 -17.216 1.00 97.12 275 ARG A C 1
ATOM 2187 O O . ARG A 1 275 ? 23.647 -10.777 -16.111 1.00 97.12 275 ARG A O 1
ATOM 2194 N N . ASP A 1 276 ? 24.324 -9.315 -17.683 1.00 97.19 276 ASP A N 1
ATOM 2195 C CA . ASP A 1 276 ? 23.978 -8.092 -16.953 1.00 97.19 276 ASP A CA 1
ATOM 2196 C C . ASP A 1 276 ? 22.669 -7.465 -17.475 1.00 97.19 276 ASP A C 1
ATOM 2198 O O . ASP A 1 276 ? 22.220 -6.442 -16.955 1.00 97.19 276 ASP A O 1
ATOM 2202 N N . VAL A 1 277 ? 22.036 -8.057 -18.495 1.00 97.44 277 VAL A N 1
ATOM 2203 C CA . VAL A 1 277 ? 20.703 -7.668 -18.969 1.00 97.44 277 VAL A CA 1
ATOM 2204 C C . VAL A 1 277 ? 19.670 -8.344 -18.078 1.00 97.44 277 VAL A C 1
ATOM 2206 O O . VAL A 1 277 ? 19.566 -9.567 -18.037 1.00 97.44 277 VAL A O 1
ATOM 2209 N N . LEU A 1 278 ? 18.906 -7.541 -17.347 1.00 98.00 278 LEU A N 1
ATOM 2210 C CA . LEU A 1 278 ? 17.914 -8.041 -16.411 1.00 98.00 278 LEU A CA 1
ATOM 2211 C C . LEU A 1 278 ? 16.623 -8.455 -17.110 1.00 98.00 278 LEU A C 1
ATOM 2213 O O . LEU A 1 278 ? 16.089 -9.526 -16.837 1.00 98.00 278 LEU A O 1
ATOM 2217 N N . SER A 1 279 ? 16.098 -7.580 -17.963 1.00 97.38 279 SER A N 1
ATOM 2218 C CA . SER A 1 279 ? 14.822 -7.799 -18.635 1.00 97.38 279 SER A CA 1
ATOM 2219 C C . SER A 1 279 ? 14.733 -7.062 -19.959 1.00 97.38 279 SER A C 1
ATOM 2221 O O . SER A 1 279 ? 15.262 -5.962 -20.107 1.00 97.38 279 SER A O 1
ATOM 2223 N N . ILE A 1 280 ? 14.030 -7.673 -20.910 1.00 95.12 280 ILE A N 1
ATOM 2224 C CA . ILE A 1 280 ? 13.612 -7.079 -22.182 1.00 95.12 280 ILE A CA 1
ATOM 2225 C C . ILE A 1 280 ? 12.069 -7.027 -22.222 1.00 95.12 280 ILE A C 1
ATOM 2227 O O . ILE A 1 280 ? 11.417 -7.709 -21.428 1.00 95.12 280 ILE A O 1
ATOM 2231 N N . PRO A 1 281 ? 11.434 -6.272 -23.138 1.00 91.12 281 PRO A N 1
ATOM 2232 C CA . PRO A 1 281 ? 9.978 -6.075 -23.138 1.00 91.12 281 PRO A CA 1
ATOM 2233 C C . PRO A 1 281 ? 9.118 -7.342 -23.222 1.00 91.12 281 PRO A C 1
ATOM 2235 O O . PRO A 1 281 ? 7.947 -7.294 -22.861 1.00 91.12 281 PRO A O 1
ATOM 2238 N N . MET A 1 282 ? 9.668 -8.464 -23.696 1.00 91.94 282 MET A N 1
ATOM 2239 C CA . MET A 1 282 ? 8.967 -9.756 -23.761 1.00 91.94 282 MET A CA 1
ATOM 2240 C C . MET A 1 282 ? 9.166 -10.632 -22.517 1.00 91.94 282 MET A C 1
ATOM 2242 O O . MET A 1 282 ? 8.520 -11.669 -22.399 1.00 91.94 282 MET A O 1
ATOM 2246 N N . THR A 1 283 ? 10.065 -10.254 -21.606 1.00 95.31 283 THR A N 1
ATOM 2247 C CA . THR A 1 283 ? 10.436 -11.066 -20.436 1.00 95.31 283 THR A CA 1
ATOM 2248 C C . THR A 1 283 ? 10.220 -10.360 -19.102 1.00 95.31 283 THR A C 1
ATOM 2250 O O . THR A 1 283 ? 10.319 -10.999 -18.058 1.00 95.31 283 THR A O 1
ATOM 2253 N N . GLY A 1 284 ? 9.896 -9.066 -19.108 1.00 94.81 284 GLY A N 1
ATOM 2254 C CA . GLY A 1 284 ? 9.546 -8.332 -17.899 1.00 94.81 284 GLY A CA 1
ATOM 2255 C C . GLY A 1 284 ? 9.615 -6.829 -18.092 1.00 94.81 284 GLY A C 1
ATOM 2256 O O . GLY A 1 284 ? 9.027 -6.286 -19.028 1.00 94.81 284 GLY A O 1
ATOM 2257 N N . MET A 1 285 ? 10.304 -6.144 -17.179 1.00 94.00 285 MET A N 1
ATOM 2258 C CA . MET A 1 285 ? 10.426 -4.689 -17.221 1.00 94.00 285 MET A CA 1
ATOM 2259 C C . MET A 1 285 ? 11.122 -4.220 -18.507 1.00 94.00 285 MET A C 1
ATOM 2261 O O . MET A 1 285 ? 12.228 -4.644 -18.838 1.00 94.00 285 MET A O 1
ATOM 2265 N N . GLY A 1 286 ? 10.458 -3.323 -19.225 1.00 88.75 286 GLY A N 1
ATOM 2266 C CA . GLY A 1 286 ? 10.925 -2.734 -20.472 1.00 88.75 286 GLY A CA 1
ATOM 2267 C C . GLY A 1 286 ? 9.743 -2.215 -21.282 1.00 88.75 286 GLY A C 1
ATOM 2268 O O . GLY A 1 286 ? 8.615 -2.708 -21.172 1.00 88.75 286 GLY A O 1
ATOM 2269 N N . TYR A 1 287 ? 9.984 -1.199 -22.097 1.00 88.88 287 TYR A N 1
ATOM 2270 C CA . TYR A 1 287 ? 8.971 -0.590 -22.940 1.00 88.88 287 TYR A CA 1
ATOM 2271 C C . TYR A 1 287 ? 9.308 -0.763 -24.425 1.00 88.88 287 TYR A C 1
ATOM 2273 O O . TYR A 1 287 ? 10.231 -0.154 -24.968 1.00 88.88 287 TYR A O 1
ATOM 2281 N N . PHE A 1 288 ? 8.505 -1.588 -25.104 1.00 87.25 288 PHE A N 1
ATOM 2282 C CA . PHE A 1 288 ? 8.680 -1.942 -26.518 1.00 87.25 288 PHE A CA 1
ATOM 2283 C C . PHE A 1 288 ? 8.775 -0.714 -27.437 1.00 87.25 288 PHE A C 1
ATOM 2285 O O . PHE A 1 288 ? 9.684 -0.632 -28.256 1.00 87.25 288 PHE A O 1
ATOM 2292 N N . GLY A 1 289 ? 7.894 0.281 -27.267 1.00 85.25 289 GLY A N 1
ATOM 2293 C CA . GLY A 1 289 ? 7.897 1.496 -28.098 1.00 85.25 289 GLY A CA 1
ATOM 2294 C C . GLY A 1 289 ? 9.143 2.379 -27.941 1.00 85.25 289 GLY A C 1
ATOM 2295 O O . GLY A 1 289 ? 9.432 3.190 -28.811 1.00 85.25 289 GLY A O 1
ATOM 2296 N N . GLN A 1 290 ? 9.895 2.202 -26.855 1.00 88.62 290 GLN A N 1
ATOM 2297 C CA . GLN A 1 290 ? 11.153 2.895 -26.568 1.00 88.62 290 GLN A CA 1
ATOM 2298 C C . GLN A 1 290 ? 12.360 1.995 -26.830 1.00 88.62 290 GLN A C 1
ATOM 2300 O O . GLN A 1 290 ? 13.491 2.396 -26.575 1.00 88.62 290 GLN A O 1
ATOM 2305 N N . LYS A 1 291 ? 12.114 0.770 -27.310 1.00 91.88 291 LYS A N 1
ATOM 2306 C CA . LYS A 1 291 ? 13.122 -0.273 -27.478 1.00 91.88 291 LYS A CA 1
ATOM 2307 C C . LYS A 1 291 ? 13.956 -0.463 -26.208 1.00 91.88 291 LYS A C 1
ATOM 2309 O O . LYS A 1 291 ? 15.173 -0.614 -26.268 1.00 91.88 291 LYS A O 1
ATOM 2314 N N . GLU A 1 292 ? 13.278 -0.380 -25.065 1.00 92.31 292 GLU A N 1
ATOM 2315 C CA . GLU A 1 292 ? 13.905 -0.302 -23.754 1.00 92.31 292 GLU A CA 1
ATOM 2316 C C . GLU A 1 292 ? 14.136 -1.695 -23.164 1.00 92.31 292 GLU A C 1
ATOM 2318 O O . GLU A 1 292 ? 13.225 -2.521 -23.140 1.00 92.31 292 GLU A O 1
ATOM 2323 N N . TRP A 1 293 ? 15.317 -1.910 -22.596 1.00 95.06 293 TRP A N 1
ATOM 2324 C CA . TRP A 1 293 ? 15.609 -3.004 -21.675 1.00 95.06 293 TRP A CA 1
ATOM 2325 C C . TRP A 1 293 ? 16.164 -2.468 -20.356 1.00 95.06 293 TRP A C 1
ATOM 2327 O O . TRP A 1 293 ? 16.613 -1.322 -20.258 1.00 95.06 293 TRP A O 1
ATOM 2337 N N . VAL A 1 294 ? 16.162 -3.317 -19.332 1.00 96.50 294 VAL A N 1
ATOM 2338 C CA . VAL A 1 294 ? 16.692 -2.996 -18.005 1.00 96.50 294 VAL A CA 1
ATOM 2339 C C . VAL A 1 294 ? 17.958 -3.804 -17.759 1.00 96.50 294 VAL A C 1
ATOM 2341 O O . VAL A 1 294 ? 18.008 -4.995 -18.057 1.00 96.50 294 VAL A O 1
ATOM 2344 N N . THR A 1 295 ? 18.992 -3.169 -17.212 1.00 97.06 295 THR A N 1
ATOM 2345 C CA . THR A 1 295 ? 20.265 -3.815 -16.865 1.00 97.06 295 THR A CA 1
ATOM 2346 C C . THR A 1 295 ? 20.533 -3.759 -15.367 1.00 97.06 295 THR A C 1
ATOM 2348 O O . THR A 1 295 ? 20.101 -2.832 -14.672 1.00 97.06 295 THR A O 1
ATOM 2351 N N . LEU A 1 296 ? 21.317 -4.727 -14.900 1.00 97.38 296 LEU A N 1
ATOM 2352 C CA . LEU A 1 296 ? 22.025 -4.688 -13.626 1.00 97.38 296 LEU A CA 1
ATOM 2353 C C . LEU A 1 296 ? 23.281 -3.800 -13.752 1.00 97.38 296 LEU A C 1
ATOM 2355 O O . LEU A 1 296 ? 23.801 -3.610 -14.859 1.00 97.38 296 LEU A O 1
ATOM 2359 N N . PRO A 1 297 ? 23.789 -3.221 -12.649 1.00 94.00 297 PRO A N 1
ATOM 2360 C CA . PRO A 1 297 ? 25.041 -2.477 -12.663 1.00 94.00 297 PRO A CA 1
ATOM 2361 C C . PRO A 1 297 ? 26.229 -3.422 -12.899 1.00 94.00 297 PRO A C 1
ATOM 2363 O O . PRO A 1 297 ? 26.355 -4.446 -12.232 1.00 94.00 297 PRO A O 1
ATOM 2366 N N . GLY A 1 298 ? 27.132 -3.044 -13.806 1.00 87.12 298 GLY A N 1
ATOM 2367 C CA . GLY A 1 298 ? 28.400 -3.738 -14.051 1.00 87.12 298 GLY A CA 1
ATOM 2368 C C . GLY A 1 298 ? 29.614 -2.866 -13.719 1.00 87.12 298 GLY A C 1
ATOM 2369 O O . GLY A 1 298 ? 29.531 -1.640 -13.728 1.00 87.12 298 GLY A O 1
ATOM 2370 N N . ASN A 1 299 ? 30.770 -3.492 -13.474 1.00 85.50 299 ASN A N 1
ATOM 2371 C CA . ASN A 1 299 ? 32.048 -2.797 -13.246 1.00 85.50 299 ASN A CA 1
ATOM 2372 C C . ASN A 1 299 ? 32.739 -2.443 -14.569 1.00 85.50 299 ASN A C 1
ATOM 2374 O O . ASN A 1 299 ? 33.887 -2.829 -14.809 1.00 85.50 299 ASN A O 1
ATOM 2378 N N . ARG A 1 300 ? 32.020 -1.764 -15.459 1.00 88.50 300 ARG A N 1
ATOM 2379 C CA . ARG A 1 300 ? 32.526 -1.373 -16.774 1.00 88.50 300 ARG A CA 1
ATOM 2380 C C . ARG A 1 300 ? 32.324 0.122 -16.997 1.00 88.50 300 ARG A C 1
ATOM 2382 O O . ARG A 1 300 ? 31.343 0.678 -16.507 1.00 88.50 300 ARG A O 1
ATOM 2389 N N . PRO A 1 301 ? 33.256 0.778 -17.702 1.00 92.00 301 PRO A N 1
ATOM 2390 C CA . PRO A 1 301 ? 33.071 2.175 -18.027 1.00 92.00 301 PRO A CA 1
ATOM 2391 C C . PRO A 1 301 ? 31.943 2.321 -19.057 1.00 92.00 301 PRO A C 1
ATOM 2393 O O . PRO A 1 301 ? 31.749 1.452 -19.897 1.00 92.00 301 PRO A O 1
ATOM 2396 N N . SER A 1 302 ? 31.220 3.433 -18.997 1.00 94.38 302 SER A N 1
ATOM 2397 C CA . SER A 1 302 ? 30.349 3.896 -20.078 1.00 94.38 302 SER A CA 1
ATOM 2398 C C . SER A 1 302 ? 31.124 4.858 -20.973 1.00 94.38 302 SER A C 1
ATOM 2400 O O . SER A 1 302 ? 32.125 5.437 -20.545 1.00 94.38 302 SER A O 1
ATOM 2402 N N . THR A 1 303 ? 30.649 5.067 -22.196 1.00 96.12 303 THR A N 1
ATOM 2403 C CA . THR A 1 303 ? 31.221 6.040 -23.131 1.00 96.12 303 THR A CA 1
ATOM 2404 C C . THR A 1 303 ? 30.257 7.207 -23.335 1.00 96.12 303 THR A C 1
ATOM 2406 O O . THR A 1 303 ? 29.046 7.005 -23.465 1.00 96.12 303 THR A O 1
ATOM 2409 N N . LEU A 1 304 ? 30.779 8.435 -23.360 1.00 95.31 304 LEU A N 1
ATOM 2410 C CA . LEU A 1 304 ? 30.000 9.623 -23.706 1.00 95.31 304 LEU A CA 1
ATOM 2411 C C . LEU A 1 304 ? 29.734 9.637 -25.218 1.00 95.31 304 LEU A C 1
ATOM 2413 O O . LEU A 1 304 ? 30.667 9.678 -26.012 1.00 95.31 304 LEU A O 1
ATOM 2417 N N . ASP A 1 305 ? 28.468 9.599 -25.629 1.00 95.56 305 ASP A N 1
ATOM 2418 C CA . ASP A 1 305 ? 28.060 9.458 -27.037 1.00 95.56 305 ASP A CA 1
ATOM 2419 C C . ASP A 1 305 ? 27.449 10.730 -27.642 1.00 95.56 305 ASP A C 1
ATOM 2421 O O . ASP A 1 305 ? 27.275 10.858 -28.857 1.00 95.56 305 ASP A O 1
ATOM 2425 N N . GLY A 1 306 ? 27.074 11.682 -26.795 1.00 92.88 306 GLY A N 1
ATOM 2426 C CA . GLY A 1 306 ? 26.525 12.958 -27.224 1.00 92.88 306 GLY A CA 1
ATOM 2427 C C . GLY A 1 306 ? 26.281 13.893 -26.053 1.00 92.88 306 GLY A C 1
ATOM 2428 O O . GLY A 1 306 ? 26.033 13.449 -24.934 1.00 92.88 306 GLY A O 1
ATOM 2429 N N . VAL A 1 307 ? 26.315 15.192 -26.332 1.00 90.06 307 VAL A N 1
ATOM 2430 C CA . VAL A 1 307 ? 26.009 16.257 -25.374 1.00 90.06 307 VAL A CA 1
ATOM 2431 C C . VAL A 1 307 ? 24.920 17.138 -25.979 1.00 90.06 307 VAL A C 1
ATOM 2433 O O . VAL A 1 307 ? 24.996 17.523 -27.145 1.00 90.06 307 VAL A O 1
ATOM 2436 N N . SER A 1 308 ? 23.898 17.448 -25.190 1.00 88.44 308 SER A N 1
ATOM 2437 C CA . SER A 1 308 ? 22.854 18.418 -25.502 1.00 88.44 308 SER A CA 1
ATOM 2438 C C . SER A 1 308 ? 22.991 19.586 -24.536 1.00 88.44 308 SER A C 1
ATOM 2440 O O . SER A 1 308 ? 22.967 19.397 -23.324 1.00 88.44 308 SER A O 1
ATOM 2442 N N . MET A 1 309 ? 23.125 20.804 -25.054 1.00 81.75 309 MET A N 1
ATOM 2443 C CA . MET A 1 309 ? 23.247 22.009 -24.221 1.00 81.75 309 MET A CA 1
ATOM 2444 C C . MET A 1 309 ? 21.887 22.644 -23.884 1.00 81.75 309 MET A C 1
ATOM 2446 O O . MET A 1 309 ? 21.848 23.689 -23.240 1.00 81.75 309 MET A O 1
ATOM 2450 N N . GLY A 1 310 ? 20.780 22.011 -24.294 1.00 71.00 310 GLY A N 1
ATOM 2451 C CA . GLY A 1 310 ? 19.432 22.575 -24.224 1.00 71.00 310 GLY A CA 1
ATOM 2452 C C . GLY A 1 310 ? 19.222 23.699 -25.247 1.00 71.00 310 GLY A C 1
ATOM 2453 O O . GLY A 1 310 ? 20.134 24.459 -25.569 1.00 71.00 310 GLY A O 1
ATOM 2454 N N . ARG A 1 311 ? 18.008 23.829 -25.795 1.00 63.88 311 ARG A N 1
ATOM 2455 C CA . ARG A 1 311 ? 17.626 25.063 -26.506 1.00 63.88 311 ARG A CA 1
ATOM 2456 C C . ARG A 1 311 ? 17.367 26.158 -25.467 1.00 63.88 311 ARG A C 1
ATOM 2458 O O . ARG A 1 311 ? 16.786 25.869 -24.422 1.00 63.88 311 ARG A O 1
ATOM 2465 N N . SER A 1 312 ? 17.758 27.403 -25.754 1.00 54.12 312 SER A N 1
ATOM 2466 C CA . SER A 1 312 ? 17.328 28.557 -24.954 1.00 54.12 312 SER A CA 1
ATOM 2467 C C . SER A 1 312 ? 15.796 28.568 -24.877 1.00 54.12 312 SER A C 1
ATOM 2469 O O . SER A 1 312 ? 15.135 28.391 -25.898 1.00 54.12 312 SER A O 1
ATOM 2471 N N . GLN A 1 313 ? 15.259 28.744 -23.669 1.00 50.97 313 GLN A N 1
ATOM 2472 C CA . GLN A 1 313 ? 13.878 28.498 -23.209 1.00 50.97 313 GLN A CA 1
ATOM 2473 C C . GLN A 1 313 ? 12.687 29.051 -24.033 1.00 50.97 313 GLN A C 1
ATOM 2475 O O . GLN A 1 313 ? 11.547 28.847 -23.629 1.00 50.97 313 GLN A O 1
ATOM 2480 N N . GLU A 1 314 ? 12.867 29.713 -25.175 1.00 45.66 314 GLU A N 1
ATOM 2481 C CA . GLU A 1 314 ? 11.786 30.437 -25.867 1.00 45.66 314 GLU A CA 1
ATOM 2482 C C . GLU A 1 314 ? 10.682 29.561 -26.502 1.00 45.66 314 GLU A C 1
ATOM 2484 O O . GLU A 1 314 ? 9.681 30.104 -26.960 1.00 45.66 314 GLU A O 1
ATOM 2489 N N . LEU A 1 315 ? 10.789 28.223 -26.503 1.00 45.31 315 LEU A N 1
ATOM 2490 C CA . LEU A 1 315 ? 9.786 27.328 -27.120 1.00 45.31 315 LEU A CA 1
ATOM 2491 C C . LEU A 1 315 ? 9.332 26.132 -26.254 1.00 45.31 315 LEU A C 1
ATOM 2493 O O . LEU A 1 315 ? 8.654 25.239 -26.757 1.00 45.31 315 LEU A O 1
ATOM 2497 N N . ALA A 1 316 ? 9.671 26.080 -24.963 1.00 47.09 316 ALA A N 1
ATOM 2498 C CA . ALA A 1 316 ? 9.368 24.918 -24.119 1.00 47.09 316 ALA A CA 1
ATOM 2499 C C . ALA A 1 316 ? 7.923 24.945 -23.571 1.00 47.09 316 ALA A C 1
ATOM 2501 O O . ALA A 1 316 ? 7.675 25.504 -22.503 1.00 47.09 316 ALA A O 1
ATOM 2502 N N . ALA A 1 317 ? 6.967 24.340 -24.289 1.00 40.81 317 ALA A N 1
ATOM 2503 C CA . ALA A 1 317 ? 5.573 24.223 -23.833 1.00 40.81 317 ALA A CA 1
ATOM 2504 C C . ALA A 1 317 ? 4.946 22.815 -23.921 1.00 40.81 317 ALA A C 1
ATOM 2506 O O . ALA A 1 317 ? 3.751 22.689 -23.668 1.00 40.81 317 ALA A O 1
ATOM 2507 N N . GLU A 1 318 ? 5.702 21.748 -24.192 1.00 39.41 318 GLU A N 1
ATOM 2508 C CA . GLU A 1 318 ? 5.170 20.374 -24.138 1.00 39.41 318 GLU A CA 1
ATOM 2509 C C . GLU A 1 318 ? 6.147 19.453 -23.392 1.00 39.41 318 GLU A C 1
ATOM 2511 O O . GLU A 1 318 ? 7.238 19.169 -23.873 1.00 39.41 318 GLU A O 1
ATOM 2516 N N . GLN A 1 319 ? 5.772 19.034 -22.178 1.00 38.12 319 GLN A N 1
ATOM 2517 C CA . GLN A 1 319 ? 6.508 18.069 -21.349 1.00 38.12 319 GLN A CA 1
ATOM 2518 C C . GLN A 1 319 ? 5.798 16.701 -21.397 1.00 38.12 319 GLN A C 1
ATOM 2520 O O . GLN A 1 319 ? 4.573 16.630 -21.314 1.00 38.12 319 GLN A O 1
ATOM 2525 N N . THR A 1 320 ? 6.569 15.620 -21.540 1.00 38.12 320 THR A N 1
ATOM 2526 C CA . THR A 1 320 ? 6.128 14.209 -21.656 1.00 38.12 320 THR A CA 1
ATOM 2527 C C . THR A 1 320 ? 6.384 13.425 -20.365 1.00 38.12 320 THR A C 1
ATOM 2529 O O . THR A 1 320 ? 7.346 13.728 -19.680 1.00 38.12 320 THR A O 1
ATOM 2532 N N . ALA A 1 321 ? 5.653 12.351 -20.039 1.00 35.84 321 ALA A N 1
ATOM 2533 C CA . ALA A 1 321 ? 5.862 11.588 -18.785 1.00 35.84 321 ALA A CA 1
ATOM 2534 C C . ALA A 1 321 ? 7.265 10.943 -18.667 1.00 35.84 321 ALA A C 1
ATOM 2536 O O . ALA A 1 321 ? 7.814 10.806 -17.567 1.00 35.84 321 ALA A O 1
ATOM 2537 N N . ALA A 1 322 ? 7.911 10.667 -19.808 1.00 34.88 322 ALA A N 1
ATOM 2538 C CA . ALA A 1 322 ? 9.324 10.300 -19.877 1.00 34.88 322 ALA A CA 1
ATOM 2539 C C . ALA A 1 322 ? 10.279 11.422 -19.402 1.00 34.88 322 ALA A C 1
ATOM 2541 O O . ALA A 1 322 ? 11.487 11.208 -19.386 1.00 34.88 322 ALA A O 1
ATOM 2542 N N . SER A 1 323 ? 9.794 12.605 -19.000 1.00 34.47 323 SER A N 1
ATOM 2543 C CA . SER A 1 323 ? 10.579 13.733 -18.473 1.00 34.47 323 SER A CA 1
ATOM 2544 C C . SER A 1 323 ? 10.760 13.738 -16.951 1.00 34.47 323 SER A C 1
ATOM 2546 O O . SER A 1 323 ? 11.443 14.616 -16.434 1.00 34.47 323 SER A O 1
ATOM 2548 N N . SER A 1 324 ? 10.192 12.776 -16.217 1.00 32.94 324 SER A N 1
ATOM 2549 C CA . SER A 1 324 ? 10.186 12.782 -14.742 1.00 32.94 324 SER A CA 1
ATOM 2550 C C . SER A 1 324 ? 11.442 12.188 -14.077 1.00 32.94 324 SER A C 1
ATOM 2552 O O . SER A 1 324 ? 11.602 12.278 -12.858 1.00 32.94 324 SER A O 1
ATOM 2554 N N . VAL A 1 325 ? 12.386 11.632 -14.849 1.00 37.50 325 VAL A N 1
ATOM 2555 C CA . VAL A 1 325 ? 13.655 11.113 -14.307 1.00 37.50 325 VAL A CA 1
ATOM 2556 C C . VAL A 1 325 ? 14.663 12.252 -14.150 1.00 37.50 325 VAL A C 1
ATOM 2558 O O . VAL A 1 325 ? 15.528 12.458 -15.003 1.00 37.50 325 VAL A O 1
ATOM 2561 N N . ASN A 1 326 ? 14.567 12.977 -13.037 1.00 37.41 326 ASN A N 1
ATOM 2562 C CA . ASN A 1 326 ? 15.650 13.842 -12.580 1.00 37.41 326 ASN A CA 1
ATOM 2563 C C . ASN A 1 326 ? 16.771 12.984 -11.982 1.00 37.41 326 ASN A C 1
ATOM 2565 O O . ASN A 1 326 ? 16.537 12.146 -11.108 1.00 37.41 326 ASN A O 1
ATOM 2569 N N . VAL A 1 327 ? 18.009 13.215 -12.421 1.00 38.22 327 VAL A N 1
ATOM 2570 C CA . VAL A 1 327 ? 19.207 12.690 -11.753 1.00 38.22 327 VAL A CA 1
ATOM 2571 C C . VAL A 1 327 ? 19.425 13.536 -10.490 1.00 38.22 327 VAL A C 1
ATOM 2573 O O . VAL A 1 327 ? 20.216 14.470 -10.470 1.00 38.22 327 VAL A O 1
ATOM 2576 N N . GLY A 1 328 ? 18.634 13.263 -9.452 1.00 42.84 328 GLY A N 1
ATOM 2577 C CA . GLY A 1 328 ? 18.565 14.023 -8.202 1.00 42.84 328 GLY A CA 1
ATOM 2578 C C . GLY A 1 328 ? 17.712 13.294 -7.159 1.00 42.84 328 GLY A C 1
ATOM 2579 O O . GLY A 1 328 ? 17.244 12.187 -7.423 1.00 42.84 328 GLY A O 1
ATOM 2580 N N . ALA A 1 329 ? 17.562 13.870 -5.961 1.00 39.25 329 ALA A N 1
ATOM 2581 C CA . ALA A 1 329 ? 16.778 13.293 -4.861 1.00 39.25 329 ALA A CA 1
ATOM 2582 C C . ALA A 1 329 ? 15.393 12.780 -5.342 1.00 39.25 329 ALA A C 1
ATOM 2584 O O . ALA A 1 329 ? 14.813 13.386 -6.244 1.00 39.25 329 ALA A O 1
ATOM 2585 N N . PRO A 1 330 ? 14.874 11.662 -4.793 1.00 37.66 330 PRO A N 1
ATOM 2586 C CA . PRO A 1 330 ? 13.595 11.087 -5.192 1.00 37.66 330 PRO A CA 1
ATOM 2587 C C . PRO A 1 330 ? 12.506 12.160 -5.156 1.00 37.66 330 PRO A C 1
ATOM 2589 O O . PRO A 1 330 ? 12.394 12.909 -4.187 1.00 37.66 330 PRO A O 1
ATOM 2592 N N . ALA A 1 331 ? 11.679 12.205 -6.203 1.00 45.03 331 ALA A N 1
ATOM 2593 C CA . ALA A 1 331 ? 10.591 13.175 -6.357 1.00 45.03 331 ALA A CA 1
ATOM 2594 C C . ALA A 1 331 ? 9.441 12.988 -5.340 1.00 45.03 331 ALA A C 1
ATOM 2596 O O . ALA A 1 331 ? 8.428 13.671 -5.416 1.00 45.03 331 ALA A O 1
ATOM 2597 N N . LEU A 1 332 ? 9.609 12.092 -4.361 1.00 41.78 332 LEU A N 1
ATOM 2598 C CA . LEU A 1 332 ? 8.646 11.763 -3.306 1.00 41.78 332 LEU A CA 1
ATOM 2599 C C . LEU A 1 332 ? 8.509 12.840 -2.221 1.00 41.78 332 LEU A C 1
ATOM 2601 O O . LEU A 1 332 ? 7.820 12.637 -1.219 1.00 41.78 332 LEU A O 1
ATOM 2605 N N . GLY A 1 333 ? 9.127 14.002 -2.426 1.00 36.88 333 GLY A N 1
ATOM 2606 C CA . GLY A 1 333 ? 8.870 15.191 -1.637 1.00 36.88 333 GLY A CA 1
ATOM 2607 C C . GLY A 1 333 ? 7.456 15.711 -1.879 1.00 36.88 333 GLY A C 1
ATOM 2608 O O . GLY A 1 333 ? 7.274 16.714 -2.564 1.00 36.88 333 GLY A O 1
ATOM 2609 N N . VAL A 1 334 ? 6.460 15.110 -1.224 1.00 38.50 334 VAL A N 1
ATOM 2610 C CA . VAL A 1 334 ? 5.348 15.904 -0.701 1.00 38.50 334 VAL A CA 1
ATOM 2611 C C . VAL A 1 334 ? 5.970 16.751 0.401 1.00 38.50 334 VAL A C 1
ATOM 2613 O O . VAL A 1 334 ? 5.905 16.421 1.586 1.00 38.50 334 VAL A O 1
ATOM 2616 N N . GLU A 1 335 ? 6.632 17.845 0.016 1.00 36.53 335 GLU A N 1
ATOM 2617 C CA . GLU A 1 335 ? 6.592 18.997 0.895 1.00 36.53 335 GLU A CA 1
ATOM 2618 C C . GLU A 1 335 ? 5.111 19.192 1.162 1.00 36.53 335 GLU A C 1
ATOM 2620 O O . GLU A 1 335 ? 4.328 19.400 0.228 1.00 36.53 335 GLU A O 1
ATOM 2625 N N . ALA A 1 336 ? 4.728 19.046 2.432 1.00 34.22 336 ALA A N 1
ATOM 2626 C CA . ALA A 1 336 ? 3.567 19.729 2.938 1.00 34.22 336 ALA A CA 1
ATOM 2627 C C . ALA A 1 336 ? 3.730 21.147 2.413 1.00 34.22 336 ALA A C 1
ATOM 2629 O O . ALA A 1 336 ? 4.548 21.926 2.902 1.00 34.22 336 ALA A O 1
ATOM 2630 N N . THR A 1 337 ? 3.023 21.440 1.328 1.00 31.44 337 THR A N 1
ATOM 2631 C CA . THR A 1 337 ? 2.757 22.804 0.971 1.00 31.44 337 THR A CA 1
ATOM 2632 C C . THR A 1 337 ? 1.904 23.198 2.148 1.00 31.44 337 THR A C 1
ATOM 2634 O O . THR A 1 337 ? 0.706 22.927 2.193 1.00 31.44 337 THR A O 1
ATOM 2637 N N . THR A 1 338 ? 2.556 23.749 3.168 1.00 32.47 338 THR A N 1
ATOM 2638 C CA . THR A 1 338 ? 1.988 24.825 3.933 1.00 32.47 338 THR A CA 1
ATOM 2639 C C . THR A 1 338 ? 1.463 25.733 2.841 1.00 32.47 338 THR A C 1
ATOM 2641 O O . THR A 1 338 ? 2.200 26.506 2.229 1.00 32.47 338 THR A O 1
ATOM 2644 N N . LEU A 1 339 ? 0.191 25.547 2.500 1.00 31.78 339 LEU A N 1
ATOM 2645 C CA . LEU A 1 339 ? -0.636 26.604 2.001 1.00 31.78 339 LEU A CA 1
ATOM 2646 C C . LEU A 1 339 ? -0.544 27.635 3.125 1.00 31.78 339 LEU A C 1
ATOM 2648 O O . LEU A 1 339 ? -1.399 27.729 3.998 1.00 31.78 339 LEU A O 1
ATOM 2652 N N . LEU A 1 340 ? 0.534 28.422 3.107 1.00 33.72 340 LEU A N 1
ATOM 2653 C CA . LEU A 1 340 ? 0.392 29.847 3.232 1.00 33.72 340 LEU A CA 1
ATOM 2654 C C . LEU A 1 340 ? -0.643 30.168 2.168 1.00 33.72 340 LEU A C 1
ATOM 2656 O O . LEU A 1 340 ? -0.313 30.372 0.999 1.00 33.72 340 LEU A O 1
ATOM 2660 N N . SER A 1 341 ? -1.914 30.070 2.575 1.00 34.19 341 SER A N 1
ATOM 2661 C CA . SER A 1 341 ? -3.012 30.753 1.936 1.00 34.19 341 SER A CA 1
ATOM 2662 C C . SER A 1 341 ? -2.425 32.083 1.536 1.00 34.19 341 SER A C 1
ATOM 2664 O O . SER A 1 341 ? -2.000 32.859 2.396 1.00 34.19 341 SER A O 1
ATOM 2666 N N . ALA A 1 342 ? -2.310 32.304 0.231 1.00 30.09 342 ALA A N 1
ATOM 2667 C CA . ALA A 1 342 ? -2.183 33.646 -0.263 1.00 30.09 342 ALA A CA 1
ATOM 2668 C C . ALA A 1 342 ? -3.390 34.364 0.337 1.00 30.09 342 ALA A C 1
ATOM 2670 O O . ALA A 1 342 ? -4.524 34.143 -0.089 1.00 30.09 342 ALA A O 1
ATOM 2671 N N . SER A 1 343 ? -3.139 35.116 1.411 1.00 34.56 343 SER A N 1
ATOM 2672 C CA . SER A 1 343 ? -4.052 36.092 1.963 1.00 34.56 343 SER A CA 1
ATOM 2673 C C . SER A 1 343 ? -4.324 37.061 0.828 1.00 34.56 343 SER A C 1
ATOM 2675 O O . SER A 1 343 ? -3.636 38.065 0.657 1.00 34.56 343 SER A O 1
ATOM 2677 N N . ALA A 1 344 ? -5.319 36.727 0.008 1.00 35.62 344 ALA A N 1
ATOM 2678 C CA . ALA A 1 344 ? -6.128 37.723 -0.649 1.00 35.62 344 ALA A CA 1
ATOM 2679 C C . ALA A 1 344 ? -6.546 38.662 0.477 1.00 35.62 344 ALA A C 1
ATOM 2681 O O . ALA A 1 344 ? -7.185 38.201 1.420 1.00 35.62 344 ALA A O 1
ATOM 2682 N N . GLY A 1 345 ? -6.052 39.902 0.427 1.00 30.53 345 GLY A N 1
ATOM 2683 C CA . GLY A 1 345 ? -6.146 40.880 1.504 1.00 30.53 345 GLY A CA 1
ATOM 2684 C C . GLY A 1 345 ? -7.515 40.843 2.167 1.00 30.53 345 GLY A C 1
ATOM 2685 O O . GLY A 1 345 ? -8.486 41.391 1.648 1.00 30.53 345 GLY A O 1
ATOM 2686 N N . HIS A 1 346 ? -7.580 40.153 3.302 1.00 37.62 346 HIS A N 1
ATOM 2687 C CA . HIS A 1 346 ? -8.673 40.293 4.231 1.00 37.62 346 HIS A CA 1
ATOM 2688 C C . HIS A 1 346 ? -8.329 41.506 5.087 1.00 37.62 346 HIS A C 1
ATOM 2690 O O . HIS A 1 346 ? -7.195 41.602 5.562 1.00 37.62 346 HIS A O 1
ATOM 2696 N N . PRO A 1 347 ? -9.256 42.469 5.202 1.00 38.56 347 PRO A N 1
ATOM 2697 C CA . PRO A 1 347 ? -9.014 43.690 5.946 1.00 38.56 347 PRO A CA 1
ATOM 2698 C C . PRO A 1 347 ? -8.649 43.340 7.389 1.00 38.56 347 PRO A C 1
ATOM 2700 O O . PRO A 1 347 ? -9.241 42.442 7.989 1.00 38.56 347 PRO A O 1
ATOM 2703 N N . ASP A 1 348 ? -7.641 44.041 7.895 1.00 41.81 348 ASP A N 1
ATOM 2704 C CA . ASP A 1 348 ? -7.086 43.925 9.236 1.00 41.81 348 ASP A CA 1
ATOM 2705 C C . ASP A 1 348 ? -8.143 43.686 10.326 1.00 41.81 348 ASP A C 1
ATOM 2707 O O . ASP A 1 348 ? -9.118 44.430 10.443 1.00 41.81 348 ASP A O 1
ATOM 2711 N N . GLY A 1 349 ? -7.874 42.709 11.198 1.00 46.38 349 GLY A N 1
ATOM 2712 C CA . GLY A 1 349 ? -8.409 42.713 12.560 1.00 46.38 349 GLY A CA 1
ATOM 2713 C C . GLY A 1 349 ? -9.197 41.478 12.979 1.00 46.38 349 GLY A C 1
ATOM 2714 O O . GLY A 1 349 ? -10.412 41.551 13.111 1.00 46.38 349 GLY A O 1
ATOM 2715 N N . GLN A 1 350 ? -8.487 40.383 13.269 1.00 40.06 350 GLN A N 1
ATOM 2716 C CA . GLN A 1 350 ? -8.687 39.475 14.416 1.00 40.06 350 GLN A CA 1
ATOM 2717 C C . GLN A 1 350 ? -7.743 38.279 14.225 1.00 40.06 350 GLN A C 1
ATOM 2719 O O . GLN A 1 350 ? -7.895 37.510 13.280 1.00 40.06 350 GLN A O 1
ATOM 2724 N N . GLY A 1 351 ? -6.723 38.147 15.081 1.00 44.81 351 GLY A N 1
ATOM 2725 C CA . GLY A 1 351 ? -5.853 36.969 15.067 1.00 44.81 351 GLY A CA 1
ATOM 2726 C C . GLY A 1 351 ? -6.685 35.690 15.226 1.00 44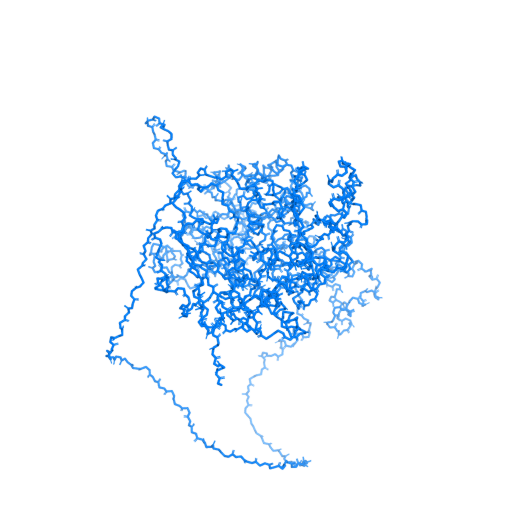.81 351 GLY A C 1
ATOM 2727 O O . GLY A 1 351 ? -7.741 35.750 15.864 1.00 44.81 351 GLY A O 1
ATOM 2728 N N . PRO A 1 352 ? -6.258 34.549 14.651 1.00 50.03 352 PRO A N 1
ATOM 2729 C CA . PRO A 1 352 ? -6.942 33.284 14.873 1.00 50.03 352 PRO A CA 1
ATOM 2730 C C . PRO A 1 352 ? -7.033 33.077 16.384 1.00 50.03 352 PRO A C 1
ATOM 2732 O O . PRO A 1 352 ? -6.012 33.034 17.073 1.00 50.03 352 PRO A O 1
ATOM 2735 N N . GLY A 1 353 ? -8.261 33.063 16.909 1.00 52.25 353 GLY A N 1
ATOM 2736 C CA . GLY A 1 353 ? -8.500 32.825 18.327 1.00 52.25 353 GLY A CA 1
ATOM 2737 C C . GLY A 1 353 ? -7.805 31.533 18.770 1.00 52.25 353 GLY A C 1
ATOM 2738 O O . GLY A 1 353 ? -7.543 30.673 17.923 1.00 52.25 353 GLY A O 1
ATOM 2739 N N . PRO A 1 354 ? -7.485 31.389 20.069 1.00 65.69 354 PRO A N 1
ATOM 2740 C CA . PRO A 1 354 ? -6.844 30.185 20.584 1.00 65.69 354 PRO A CA 1
ATOM 2741 C C . PRO A 1 354 ? -7.600 28.964 20.066 1.00 65.69 354 PRO A C 1
ATOM 2743 O O . PRO A 1 354 ? -8.821 28.873 20.225 1.00 65.69 354 PRO A O 1
ATOM 2746 N N . THR A 1 355 ? -6.884 28.064 19.390 1.00 59.00 355 THR A N 1
ATOM 2747 C CA . THR A 1 355 ? -7.442 26.783 18.965 1.00 59.00 355 THR A CA 1
ATOM 2748 C C . THR A 1 355 ? -8.113 26.144 20.179 1.00 59.00 355 THR A C 1
ATOM 2750 O O . THR A 1 355 ? -7.532 26.194 21.269 1.00 59.00 355 THR A O 1
ATOM 2753 N N . PRO A 1 356 ? -9.347 25.618 20.045 1.00 59.94 356 PRO A N 1
ATOM 2754 C CA . PRO A 1 356 ? -10.066 25.034 21.167 1.00 59.94 356 PRO A CA 1
ATOM 2755 C C . PRO A 1 356 ? -9.165 24.011 21.852 1.00 59.94 356 PRO A C 1
ATOM 2757 O O . PRO A 1 356 ? -8.825 22.983 21.270 1.00 59.94 356 PRO A O 1
ATOM 2760 N N . ARG A 1 357 ? -8.708 24.335 23.064 1.00 70.94 357 ARG A N 1
ATOM 2761 C CA . ARG A 1 357 ? -7.936 23.403 23.878 1.00 70.94 357 ARG A CA 1
ATOM 2762 C C . ARG A 1 357 ? -8.864 22.228 24.162 1.00 70.94 357 ARG A C 1
ATOM 2764 O O . ARG A 1 357 ? -9.989 22.467 24.599 1.00 70.94 357 ARG A O 1
ATOM 2771 N N . TRP A 1 358 ? -8.409 21.006 23.883 1.00 77.75 358 TRP A N 1
ATOM 2772 C CA . TRP A 1 358 ? -9.162 19.794 24.201 1.00 77.75 358 TRP A CA 1
ATOM 2773 C C . TRP A 1 358 ? -9.706 19.886 25.631 1.00 77.75 358 T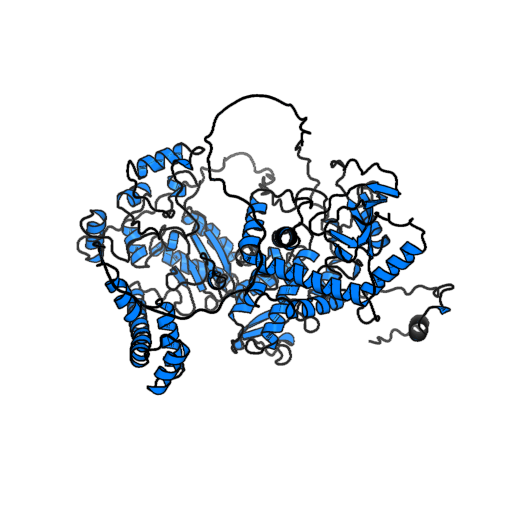RP A C 1
ATOM 2775 O O . TRP A 1 358 ? -8.971 20.252 26.557 1.00 77.75 358 TRP A O 1
ATOM 2785 N N . GLN A 1 359 ? -11.000 19.615 25.786 1.00 80.06 359 GLN A N 1
ATOM 2786 C CA . GLN A 1 359 ? -11.664 19.574 27.081 1.00 80.06 359 GLN A CA 1
ATOM 2787 C C . GLN A 1 359 ? -11.937 18.109 27.428 1.00 80.06 359 GLN A C 1
ATOM 2789 O O . GLN A 1 359 ? -12.399 17.373 26.553 1.00 80.06 359 GLN A O 1
ATOM 2794 N N . PRO A 1 360 ? -11.656 17.678 28.671 1.00 81.88 360 PRO A N 1
ATOM 2795 C CA . PRO A 1 360 ? -12.075 16.367 29.141 1.00 81.88 360 PRO A CA 1
ATOM 2796 C C . PRO A 1 360 ? -13.567 16.145 28.903 1.00 81.88 360 PRO A C 1
ATOM 2798 O O . PRO A 1 360 ? -14.356 17.084 29.017 1.00 81.88 360 PRO A O 1
ATOM 2801 N N . LEU A 1 361 ? -13.944 14.903 28.600 1.00 89.00 361 LEU A N 1
ATOM 2802 C CA . LEU A 1 361 ? -15.350 14.515 28.527 1.00 89.00 361 LEU A CA 1
ATOM 2803 C C . LEU A 1 361 ? -16.027 14.820 29.859 1.00 89.00 361 LEU A C 1
ATOM 2805 O O . LEU A 1 361 ? -15.541 14.421 30.918 1.00 89.00 361 LEU A O 1
ATOM 2809 N N . GLU A 1 362 ? -17.156 15.512 29.794 1.00 92.31 362 GLU A N 1
ATOM 2810 C CA . GLU A 1 362 ? -17.998 15.721 30.960 1.00 92.31 362 GLU A CA 1
ATOM 2811 C C . GLU A 1 362 ? -18.757 14.422 31.244 1.00 92.31 362 GLU A C 1
ATOM 2813 O O . GLU A 1 362 ? -19.704 14.068 30.544 1.00 92.31 362 GLU A O 1
ATOM 2818 N N . ILE A 1 363 ? -18.293 13.677 32.247 1.00 94.19 363 ILE A N 1
ATOM 2819 C CA . ILE A 1 363 ? -18.911 12.426 32.687 1.00 94.19 363 ILE A CA 1
ATOM 2820 C C . ILE A 1 363 ? -19.727 12.737 33.937 1.00 94.19 363 ILE A C 1
ATOM 2822 O O . ILE A 1 363 ? -19.183 13.026 35.003 1.00 94.19 363 ILE A O 1
ATOM 2826 N N . THR A 1 364 ? -21.050 12.731 33.785 1.00 93.44 364 THR A N 1
ATOM 2827 C CA . THR A 1 364 ? -21.994 12.964 34.889 1.00 93.44 364 THR A CA 1
ATOM 2828 C C . THR A 1 364 ? -22.323 11.690 35.658 1.00 93.44 364 THR A C 1
ATOM 2830 O O . THR A 1 364 ? -22.723 11.757 36.823 1.00 93.44 364 THR A O 1
ATOM 2833 N N . ASP A 1 365 ? -22.157 10.542 35.005 1.00 94.25 365 ASP A N 1
ATOM 2834 C CA . ASP A 1 365 ? -22.378 9.227 35.587 1.00 94.25 365 ASP A CA 1
ATOM 2835 C C . ASP A 1 365 ? -21.347 8.922 36.672 1.00 94.25 365 ASP A C 1
ATOM 2837 O O . ASP A 1 365 ? -20.225 9.426 36.680 1.00 94.25 365 ASP A O 1
ATOM 2841 N N . ARG A 1 366 ? -21.739 8.068 37.614 1.00 96.25 366 ARG A N 1
ATOM 2842 C CA . ARG A 1 366 ? -20.862 7.552 38.664 1.00 96.25 366 ARG A CA 1
ATOM 2843 C C . ARG A 1 366 ? -21.068 6.057 38.780 1.00 96.25 366 ARG A C 1
ATOM 2845 O O . ARG A 1 366 ? -22.158 5.563 38.504 1.00 96.25 366 ARG A O 1
ATOM 2852 N N . LEU A 1 367 ? -20.031 5.363 39.233 1.00 96.94 367 LEU A N 1
ATOM 2853 C CA . LEU A 1 367 ? -20.157 3.960 39.602 1.00 96.94 367 LEU A CA 1
ATOM 2854 C C . LEU A 1 367 ? -21.137 3.828 40.765 1.00 96.94 367 LEU A C 1
ATOM 2856 O O . LEU A 1 367 ? -20.962 4.471 41.803 1.00 96.94 367 LEU A O 1
ATOM 2860 N N . ASP A 1 368 ? -22.165 3.011 40.574 1.00 97.00 368 ASP A N 1
ATOM 2861 C CA . ASP A 1 368 ? -23.155 2.709 41.595 1.00 97.00 368 ASP A CA 1
ATOM 2862 C C . ASP A 1 368 ? -22.661 1.517 42.429 1.00 97.00 368 ASP A C 1
ATOM 2864 O O . ASP A 1 368 ? -22.674 0.388 41.949 1.00 97.00 368 ASP A O 1
ATOM 2868 N N . PRO A 1 369 ? -22.251 1.700 43.696 1.00 96.81 369 PRO A N 1
ATOM 2869 C CA . PRO A 1 369 ? -21.761 0.592 44.513 1.00 96.81 369 PRO A CA 1
ATOM 2870 C C . PRO A 1 369 ? -22.827 -0.484 44.788 1.00 96.81 369 PRO A C 1
ATOM 2872 O O . PRO A 1 369 ? -22.480 -1.554 45.293 1.00 96.81 369 PRO A O 1
ATOM 2875 N N . THR A 1 370 ? -24.107 -0.210 44.505 1.00 96.50 370 THR A N 1
ATOM 2876 C CA . THR A 1 370 ? -25.196 -1.190 44.600 1.00 96.50 370 THR A CA 1
ATOM 2877 C C . THR A 1 370 ? -25.338 -2.051 43.345 1.00 96.50 370 THR A C 1
ATOM 2879 O O . THR A 1 370 ? -25.866 -3.162 43.436 1.00 96.50 370 THR A O 1
ATOM 2882 N N . ASP A 1 371 ? -24.819 -1.597 42.201 1.00 97.31 371 ASP A N 1
ATOM 2883 C CA . ASP A 1 371 ? -24.718 -2.409 40.996 1.00 97.31 371 ASP A CA 1
ATOM 2884 C C . ASP A 1 371 ? -23.560 -3.422 41.146 1.00 97.31 371 ASP A C 1
ATOM 2886 O O . ASP A 1 371 ? -22.433 -3.042 41.478 1.00 97.31 371 ASP A O 1
ATOM 2890 N N . PRO A 1 372 ? -23.790 -4.734 40.936 1.00 96.69 372 PRO A N 1
ATOM 2891 C CA . PRO A 1 372 ? -22.753 -5.744 41.144 1.00 96.69 372 PRO A CA 1
ATOM 2892 C C . PRO A 1 372 ? -21.515 -5.577 40.255 1.00 96.69 372 PRO A C 1
ATOM 2894 O O . PRO A 1 372 ? -20.417 -5.955 40.675 1.00 96.69 372 PRO A O 1
ATOM 2897 N N . PHE A 1 373 ? -21.676 -5.051 39.036 1.00 96.19 373 PHE A N 1
ATOM 2898 C CA . PHE A 1 373 ? -20.567 -4.835 38.109 1.00 96.19 373 PHE A CA 1
ATOM 2899 C C . PHE A 1 373 ? -19.722 -3.641 38.564 1.00 96.19 373 PHE A C 1
ATOM 2901 O O . PHE A 1 373 ? -18.504 -3.771 38.698 1.00 96.19 373 PHE A O 1
ATOM 2908 N N . ASP A 1 374 ? -20.365 -2.531 38.913 1.00 97.81 374 ASP A N 1
ATOM 2909 C CA . ASP A 1 374 ? -19.711 -1.327 39.434 1.00 97.81 374 ASP A CA 1
ATOM 2910 C C . ASP A 1 374 ? -19.029 -1.583 40.782 1.00 97.81 374 ASP A C 1
ATOM 2912 O O . ASP A 1 374 ? -17.869 -1.218 40.967 1.00 97.81 374 ASP A O 1
ATOM 2916 N N . SER A 1 375 ? -19.700 -2.285 41.702 1.00 97.75 375 SER A N 1
ATOM 2917 C CA . SER A 1 375 ? -19.139 -2.716 42.989 1.00 97.75 375 SER A CA 1
ATOM 2918 C C . SER A 1 375 ? -17.862 -3.537 42.806 1.00 97.75 375 SER A C 1
ATOM 2920 O O . SER A 1 375 ? -16.857 -3.312 43.482 1.00 97.75 375 SER A O 1
ATOM 2922 N N . ARG A 1 376 ? -17.875 -4.482 41.858 1.00 97.62 376 ARG A N 1
ATOM 2923 C CA . ARG A 1 376 ? -16.695 -5.274 41.503 1.00 97.62 376 ARG A CA 1
ATOM 2924 C C . ARG A 1 376 ? -15.579 -4.395 40.950 1.00 97.62 376 ARG A C 1
ATOM 2926 O O . ARG A 1 376 ? -14.425 -4.567 41.325 1.00 97.62 376 ARG A O 1
ATOM 2933 N N . MET A 1 377 ? -15.919 -3.448 40.085 1.00 97.69 377 MET A N 1
ATOM 2934 C CA . MET A 1 377 ? -14.954 -2.541 39.479 1.00 97.69 377 MET A CA 1
ATOM 2935 C C . MET A 1 377 ? -14.277 -1.629 40.510 1.00 97.69 377 MET A C 1
ATOM 2937 O O . MET A 1 377 ? -13.064 -1.438 40.456 1.00 97.69 377 MET A O 1
ATOM 2941 N N . ILE A 1 378 ? -15.040 -1.135 41.489 1.00 98.19 378 ILE A N 1
ATOM 2942 C CA . ILE A 1 378 ? -14.525 -0.378 42.637 1.00 98.19 378 ILE A CA 1
ATOM 2943 C C . ILE A 1 378 ? -13.507 -1.224 43.413 1.00 98.19 378 ILE A C 1
ATOM 2945 O O . ILE A 1 378 ? -12.373 -0.785 43.588 1.00 98.19 378 ILE A O 1
ATOM 2949 N N . ARG A 1 379 ? -13.856 -2.468 43.772 1.00 98.06 379 ARG A N 1
ATOM 2950 C CA . ARG A 1 379 ? -12.943 -3.382 44.481 1.00 98.06 379 ARG A CA 1
ATOM 2951 C C . ARG A 1 379 ? -11.666 -3.689 43.698 1.00 98.06 379 ARG A C 1
ATOM 2953 O O . ARG A 1 379 ? -10.591 -3.754 44.286 1.00 98.06 379 ARG A O 1
ATOM 2960 N N . VAL A 1 380 ? -11.758 -3.853 42.376 1.00 97.62 380 VAL A N 1
ATOM 2961 C CA . VAL A 1 380 ? -10.583 -4.029 41.502 1.00 97.62 380 VAL A CA 1
ATOM 2962 C C . VAL A 1 380 ? -9.676 -2.794 41.559 1.00 97.62 380 VAL A C 1
ATOM 2964 O O . VAL A 1 380 ? -8.467 -2.927 41.732 1.00 97.62 380 VAL A O 1
ATOM 2967 N N . LEU A 1 381 ? -10.245 -1.588 41.475 1.00 97.25 381 LEU A N 1
ATOM 2968 C CA . LEU A 1 381 ? -9.492 -0.328 41.550 1.00 97.25 381 LEU A CA 1
ATOM 2969 C C . LEU A 1 381 ? -8.883 -0.064 42.934 1.00 97.25 381 LEU A C 1
ATOM 2971 O O . LEU A 1 381 ? -7.872 0.633 43.037 1.00 97.25 381 LEU A O 1
ATOM 2975 N N . GLU A 1 382 ? -9.485 -0.609 43.987 1.00 97.50 382 GLU A N 1
ATOM 2976 C CA . GLU A 1 382 ? -8.982 -0.565 45.364 1.00 97.50 382 GLU A CA 1
ATOM 2977 C C . GLU A 1 382 ? -7.960 -1.678 45.661 1.00 97.50 382 GLU A C 1
ATOM 2979 O O . GLU A 1 382 ? -7.327 -1.668 46.715 1.00 97.50 382 GLU A O 1
ATOM 2984 N N . GLY A 1 383 ? -7.746 -2.605 44.720 1.00 96.25 383 GLY A N 1
ATOM 2985 C CA . GLY A 1 383 ? -6.836 -3.741 44.877 1.00 96.25 383 GLY A CA 1
ATOM 2986 C C . GLY A 1 383 ? -7.378 -4.852 45.782 1.00 96.25 383 GLY A C 1
ATOM 2987 O O . GLY A 1 383 ? -6.616 -5.716 46.214 1.00 96.25 383 GLY A O 1
ATOM 2988 N N . GLU A 1 384 ? -8.680 -4.843 46.074 1.00 97.81 384 GLU A N 1
ATOM 2989 C CA . GLU A 1 384 ? -9.357 -5.850 46.898 1.00 97.81 384 GLU A CA 1
ATOM 2990 C C . GLU A 1 384 ? -9.713 -7.120 46.108 1.00 97.81 384 GLU A C 1
ATOM 2992 O O . GLU A 1 384 ? -9.913 -8.185 46.693 1.00 97.81 384 GLU A O 1
ATOM 2997 N N . GLU A 1 385 ? -9.790 -7.025 44.777 1.00 97.12 385 GLU A N 1
ATOM 2998 C CA . GLU A 1 385 ? -10.117 -8.137 43.883 1.00 97.12 385 GLU A CA 1
ATOM 2999 C C . GLU A 1 385 ? -9.098 -8.231 42.730 1.00 97.12 385 GLU A C 1
ATOM 3001 O O . GLU A 1 385 ? -8.666 -7.196 42.216 1.00 97.12 385 GLU A O 1
ATOM 3006 N N . PRO A 1 386 ? -8.695 -9.442 42.287 1.00 96.25 386 PRO A N 1
ATOM 3007 C CA . PRO A 1 386 ? -7.869 -9.583 41.093 1.00 96.25 386 PRO A CA 1
ATOM 3008 C C . PRO A 1 386 ? -8.590 -9.055 39.848 1.00 96.25 386 PRO A C 1
ATOM 3010 O O . PRO A 1 386 ? -9.812 -9.154 39.723 1.00 96.25 386 PRO A O 1
ATOM 3013 N N . TYR A 1 387 ? -7.814 -8.558 38.885 1.00 96.50 387 TYR A N 1
ATOM 3014 C CA . TYR A 1 387 ? -8.355 -8.044 37.632 1.00 96.50 387 TYR A CA 1
ATOM 3015 C C . TYR A 1 387 ? -9.123 -9.140 36.865 1.00 96.50 387 TYR A C 1
ATOM 3017 O O . TYR A 1 387 ? -8.553 -10.197 36.579 1.00 96.50 387 TYR A O 1
ATOM 3025 N N . PRO A 1 388 ? -10.391 -8.922 36.495 1.00 95.50 388 PRO A N 1
ATOM 3026 C CA . PRO A 1 388 ? -11.137 -9.866 35.669 1.00 95.50 388 PRO A CA 1
ATOM 3027 C C . PRO A 1 388 ? -10.636 -9.888 34.216 1.00 95.50 388 PRO A C 1
ATOM 3029 O O . PRO A 1 388 ? -9.915 -8.990 33.787 1.00 95.50 388 PRO A O 1
ATOM 3032 N N . ASP A 1 389 ? -11.059 -10.887 33.437 1.00 93.25 389 ASP A N 1
ATOM 3033 C CA . ASP A 1 389 ? -10.640 -11.060 32.032 1.00 93.25 389 ASP A CA 1
ATOM 3034 C C . ASP A 1 389 ? -11.110 -9.928 31.104 1.00 93.25 389 ASP A C 1
ATOM 3036 O O . ASP A 1 389 ? -10.501 -9.677 30.070 1.00 93.25 389 ASP A O 1
ATOM 3040 N N . TRP A 1 390 ? -12.193 -9.234 31.467 1.00 93.50 390 TRP A N 1
ATOM 3041 C CA . TRP A 1 390 ? -12.701 -8.074 30.727 1.00 93.50 390 TRP A CA 1
ATOM 3042 C C . TRP A 1 390 ? -11.989 -6.766 31.093 1.00 93.50 390 TRP A C 1
ATOM 3044 O O . TRP A 1 390 ? -12.237 -5.741 30.459 1.00 93.50 390 TRP A O 1
ATOM 3054 N N . TRP A 1 391 ? -11.144 -6.773 32.129 1.00 97.31 391 TRP A N 1
ATOM 3055 C CA . TRP A 1 391 ? -10.374 -5.598 32.517 1.00 97.31 391 TRP A CA 1
ATOM 3056 C C . TRP A 1 391 ? -9.278 -5.328 31.482 1.00 97.31 391 TRP A C 1
ATOM 3058 O O . TRP A 1 391 ? -8.628 -6.285 31.056 1.00 97.31 391 TRP A O 1
ATOM 3068 N N . PRO A 1 392 ? -9.020 -4.067 31.090 1.00 97.44 392 PRO A N 1
ATOM 3069 C CA . PRO A 1 392 ? -7.984 -3.775 30.110 1.00 97.44 392 PRO A CA 1
ATOM 3070 C C . PRO A 1 392 ? -6.612 -4.298 30.543 1.00 97.44 392 PRO A C 1
ATOM 3072 O O . PRO A 1 392 ? -6.098 -3.947 31.613 1.00 97.44 392 PRO A O 1
ATOM 3075 N N . ARG A 1 393 ? -6.012 -5.122 29.679 1.00 97.50 393 ARG A N 1
ATOM 3076 C CA . ARG A 1 393 ? -4.669 -5.684 29.840 1.00 97.50 393 ARG A CA 1
ATOM 3077 C C . ARG A 1 393 ? -3.915 -5.670 28.520 1.00 97.50 393 ARG A C 1
ATOM 3079 O O . ARG A 1 393 ? -4.530 -5.812 27.465 1.00 97.50 393 ARG A O 1
ATOM 3086 N N . ASP A 1 394 ? -2.597 -5.530 28.589 1.00 97.00 394 ASP A N 1
ATOM 3087 C CA . ASP A 1 394 ? -1.738 -5.689 27.418 1.00 97.00 394 ASP A CA 1
ATOM 3088 C C . ASP A 1 394 ? -1.166 -7.113 27.290 1.00 97.00 394 ASP A C 1
ATOM 3090 O O . ASP A 1 394 ? -1.409 -7.993 28.119 1.00 97.00 394 ASP A O 1
ATOM 3094 N N . ASP A 1 395 ? -0.396 -7.354 26.229 1.00 94.25 395 ASP A N 1
ATOM 3095 C CA . ASP A 1 395 ? 0.199 -8.659 25.927 1.00 94.25 395 ASP A CA 1
ATOM 3096 C C . ASP A 1 395 ? 1.378 -9.045 26.839 1.00 94.25 395 ASP A C 1
ATOM 3098 O O . ASP A 1 395 ? 1.867 -10.170 26.752 1.00 94.25 395 ASP A O 1
ATOM 3102 N N . SER A 1 396 ? 1.813 -8.161 27.743 1.00 96.25 396 SER A N 1
ATOM 3103 C CA . SER A 1 396 ? 2.732 -8.511 28.834 1.00 96.25 396 SER A CA 1
ATOM 3104 C C . SER A 1 396 ? 2.002 -9.038 30.077 1.00 96.25 396 SER A C 1
ATOM 3106 O O . SER A 1 396 ? 2.639 -9.536 31.005 1.00 96.25 396 SER A O 1
ATOM 3108 N N . GLY A 1 397 ? 0.666 -8.956 30.090 1.00 96.56 397 GLY A N 1
ATOM 3109 C CA . GLY A 1 397 ? -0.180 -9.287 31.235 1.00 96.56 397 GLY A CA 1
ATOM 3110 C C . GLY A 1 397 ? -0.417 -8.114 32.188 1.00 96.56 397 GLY A C 1
ATOM 3111 O O . GLY A 1 397 ? -1.157 -8.283 33.164 1.00 96.56 397 GLY A O 1
ATOM 3112 N N . TYR A 1 398 ? 0.160 -6.940 31.902 1.00 97.69 398 TYR A N 1
ATOM 3113 C CA . TYR A 1 398 ? -0.032 -5.730 32.694 1.00 97.69 398 TYR A CA 1
ATOM 3114 C C . TYR A 1 398 ? -1.495 -5.298 32.647 1.00 97.69 398 TYR A C 1
ATOM 3116 O O . TYR A 1 398 ? -2.071 -5.144 31.569 1.00 97.69 398 TYR A O 1
ATOM 3124 N N . ALA A 1 399 ? -2.087 -5.087 33.818 1.00 97.75 399 ALA A N 1
ATOM 3125 C CA . ALA A 1 399 ? -3.464 -4.647 33.975 1.00 97.75 399 ALA A CA 1
ATOM 3126 C C . ALA A 1 399 ? -3.503 -3.192 34.432 1.00 97.75 399 ALA A C 1
ATOM 3128 O O . ALA A 1 399 ? -2.745 -2.798 35.316 1.00 97.75 399 ALA A O 1
ATOM 3129 N N . VAL A 1 400 ? -4.415 -2.414 33.852 1.00 97.50 400 VAL A N 1
ATOM 3130 C CA . VAL A 1 400 ? -4.555 -0.988 34.171 1.00 97.50 400 VAL A CA 1
ATOM 3131 C C . VAL A 1 400 ? -4.886 -0.800 35.647 1.00 97.50 400 VAL A C 1
ATOM 3133 O O . VAL A 1 400 ? -5.835 -1.382 36.165 1.00 97.50 400 VAL A O 1
ATOM 3136 N N . THR A 1 401 ? -4.129 0.048 36.322 1.00 97.44 401 THR A N 1
ATOM 3137 C CA . THR A 1 401 ? -4.311 0.376 37.734 1.00 97.44 401 THR A CA 1
ATOM 3138 C C . THR A 1 401 ? -5.108 1.669 37.903 1.00 97.44 401 THR A C 1
ATOM 3140 O O . THR A 1 401 ? -5.239 2.480 36.983 1.00 97.44 401 THR A O 1
ATOM 3143 N N . LYS A 1 402 ? -5.594 1.928 39.123 1.00 97.75 402 LYS A N 1
ATOM 3144 C CA . LYS A 1 402 ? -6.215 3.216 39.470 1.00 97.75 402 LYS A CA 1
ATOM 3145 C C . LYS A 1 402 ? -5.285 4.408 39.203 1.00 97.75 402 LYS A C 1
ATOM 3147 O O . LYS A 1 402 ? -5.735 5.429 38.692 1.00 97.75 402 LYS A O 1
ATOM 3152 N N . ARG A 1 403 ? -3.986 4.258 39.487 1.00 97.62 403 ARG A N 1
ATOM 3153 C CA . ARG A 1 403 ? -2.970 5.295 39.250 1.00 97.62 403 ARG A CA 1
ATOM 3154 C C . ARG A 1 403 ? -2.819 5.620 37.763 1.00 97.62 403 ARG A C 1
ATOM 3156 O O . ARG A 1 403 ? -2.631 6.783 37.417 1.00 97.62 403 ARG A O 1
ATOM 3163 N N . ASP A 1 404 ? -2.934 4.617 36.892 1.00 98.19 404 ASP A N 1
ATOM 3164 C CA . ASP A 1 404 ? -2.891 4.828 35.442 1.00 98.19 404 ASP A CA 1
ATOM 3165 C C . ASP A 1 404 ? -4.091 5.636 34.963 1.00 98.19 404 ASP A C 1
ATOM 3167 O O . ASP A 1 404 ? -3.925 6.592 34.211 1.00 98.19 404 ASP A O 1
ATOM 3171 N N . LEU A 1 405 ? -5.293 5.300 35.439 1.00 98.00 405 LEU A N 1
ATOM 3172 C CA . LEU A 1 405 ? -6.506 6.049 35.110 1.00 98.00 405 LEU A CA 1
ATOM 3173 C C . LEU A 1 405 ? -6.414 7.510 35.574 1.00 98.00 405 LEU A C 1
ATOM 3175 O O . LEU A 1 405 ? -6.752 8.415 34.812 1.00 98.00 405 LEU A O 1
ATOM 3179 N N . GLU A 1 406 ? -5.897 7.751 36.782 1.00 97.31 406 GLU A N 1
ATOM 3180 C CA . GLU A 1 406 ? -5.677 9.100 37.318 1.00 97.31 406 GLU A CA 1
ATOM 3181 C C . GLU A 1 406 ? -4.678 9.901 36.470 1.00 97.31 406 GLU A C 1
ATOM 3183 O O . GLU A 1 406 ? -4.973 11.037 36.093 1.00 97.31 406 GLU A O 1
ATOM 3188 N N . PHE A 1 407 ? -3.531 9.311 36.109 1.00 97.56 407 PHE A N 1
ATOM 3189 C CA . PHE A 1 407 ? -2.536 9.966 35.253 1.00 97.56 407 PHE A CA 1
ATOM 3190 C C . PHE A 1 407 ? -3.092 10.278 33.856 1.00 97.56 407 PHE A C 1
ATOM 3192 O O . PHE A 1 407 ? -2.911 11.378 33.327 1.00 97.56 407 PHE A O 1
ATOM 3199 N N . LEU A 1 408 ? -3.810 9.322 33.263 1.00 97.00 408 LEU A N 1
ATOM 3200 C CA . LEU A 1 408 ? -4.414 9.477 31.942 1.00 97.00 408 LEU A CA 1
ATOM 3201 C C . LEU A 1 408 ? -5.636 10.410 31.957 1.00 97.00 408 LEU A C 1
ATOM 3203 O O . LEU A 1 408 ? -6.082 10.865 30.899 1.00 97.00 408 LEU A O 1
ATOM 3207 N N . GLY A 1 409 ? -6.155 10.745 33.142 1.00 96.31 409 GLY A N 1
ATOM 3208 C CA . GLY A 1 409 ? -7.389 11.503 33.327 1.00 96.31 409 GLY A CA 1
ATOM 3209 C C . GLY A 1 409 ? -8.598 10.784 32.732 1.00 96.31 409 GLY A C 1
ATOM 3210 O O . GLY A 1 409 ? -9.431 11.416 32.083 1.00 96.31 409 GLY A O 1
ATOM 3211 N N . ILE A 1 410 ? -8.647 9.464 32.907 1.00 97.19 410 ILE A N 1
ATOM 3212 C CA . ILE A 1 410 ? -9.727 8.591 32.456 1.00 97.19 410 ILE A CA 1
ATOM 3213 C C . ILE A 1 410 ? -10.611 8.272 33.658 1.00 97.19 410 ILE A C 1
ATOM 3215 O O . ILE A 1 410 ? -10.171 7.646 34.618 1.00 97.19 410 ILE A O 1
ATOM 3219 N N . ASP A 1 411 ? -11.875 8.679 33.595 1.00 97.50 411 ASP A N 1
ATOM 3220 C CA . ASP A 1 411 ? -12.864 8.272 34.591 1.00 97.50 411 ASP A CA 1
ATOM 3221 C C . ASP A 1 411 ? -13.142 6.751 34.506 1.00 97.50 411 ASP A C 1
ATOM 3223 O O . ASP A 1 411 ? -13.364 6.245 33.398 1.00 97.50 411 ASP A O 1
ATOM 3227 N N . PRO A 1 412 ? -13.176 6.013 35.634 1.00 97.69 412 PRO A N 1
ATOM 3228 C CA . PRO A 1 412 ? -13.537 4.594 35.673 1.00 97.69 412 PRO A CA 1
ATOM 3229 C C . PRO A 1 412 ? -14.838 4.219 34.952 1.00 97.69 412 PRO A C 1
ATOM 3231 O O . PRO A 1 412 ? -14.951 3.103 34.444 1.00 97.69 412 PRO A O 1
ATOM 3234 N N . VAL A 1 413 ? -15.810 5.129 34.860 1.00 98.06 413 VAL A N 1
ATOM 3235 C CA . VAL A 1 413 ? -17.054 4.909 34.110 1.00 98.06 413 VAL A CA 1
ATOM 3236 C C . VAL A 1 413 ? -16.782 4.631 32.623 1.00 98.06 413 VAL A C 1
ATOM 3238 O O . VAL A 1 413 ? -17.479 3.817 32.020 1.00 98.06 413 VAL A O 1
ATOM 3241 N N . GLN A 1 414 ? -15.725 5.196 32.031 1.00 97.88 414 GLN A N 1
ATOM 3242 C CA . GLN A 1 414 ? -15.341 4.861 30.651 1.00 97.88 414 GLN A CA 1
ATOM 3243 C C . GLN A 1 414 ? -14.881 3.407 30.516 1.00 97.88 414 GLN A C 1
ATOM 3245 O O . GLN A 1 414 ? -15.172 2.768 29.509 1.00 97.88 414 GLN A O 1
ATOM 3250 N N . ILE A 1 415 ? -14.221 2.848 31.538 1.00 97.88 415 ILE A N 1
ATOM 3251 C CA . ILE A 1 415 ? -13.831 1.429 31.547 1.00 97.88 415 ILE A CA 1
ATOM 3252 C C . ILE A 1 415 ? -15.071 0.538 31.604 1.00 97.88 415 ILE A C 1
ATOM 3254 O O . ILE A 1 415 ? -15.133 -0.468 30.896 1.00 97.88 415 ILE A O 1
ATOM 3258 N N . LYS A 1 416 ? -16.092 0.939 32.375 1.00 97.31 416 LYS A N 1
ATOM 3259 C CA . LYS A 1 416 ? -17.406 0.286 32.351 1.00 97.31 416 LYS A CA 1
ATOM 3260 C C . LYS A 1 416 ? -18.010 0.325 30.949 1.00 97.31 416 LYS A C 1
ATOM 3262 O O . LYS A 1 416 ? -18.377 -0.726 30.430 1.00 97.31 416 LYS A O 1
ATOM 3267 N N . TRP A 1 417 ? -18.082 1.496 30.315 1.00 97.62 417 TRP A N 1
ATOM 3268 C CA . TRP A 1 417 ? -18.646 1.616 28.967 1.00 97.62 417 TRP A CA 1
ATOM 3269 C C . TRP A 1 417 ? -17.893 0.773 27.937 1.00 97.62 417 TRP A C 1
ATOM 3271 O O . TRP A 1 417 ? -18.536 0.104 27.127 1.00 97.62 417 TRP A O 1
ATOM 3281 N N . LEU A 1 418 ? -16.561 0.736 28.010 1.00 96.44 418 LEU A N 1
ATOM 3282 C CA . LEU A 1 418 ? -15.727 -0.098 27.151 1.00 96.44 418 LEU A CA 1
ATOM 3283 C C . LEU A 1 418 ? -16.024 -1.593 27.367 1.00 96.44 418 LEU A C 1
ATOM 3285 O O . LEU A 1 418 ? -16.310 -2.318 26.413 1.00 96.44 418 LEU A O 1
ATOM 3289 N N . ALA A 1 419 ? -16.025 -2.050 28.623 1.00 95.44 419 ALA A N 1
ATOM 3290 C CA . ALA A 1 419 ? -16.271 -3.447 28.993 1.00 95.44 419 ALA A CA 1
ATOM 3291 C C . ALA A 1 419 ? -17.708 -3.917 28.689 1.00 95.44 419 ALA A C 1
ATOM 3293 O O . ALA A 1 419 ? -17.965 -5.110 28.496 1.00 95.44 419 ALA A O 1
ATOM 3294 N N . GLU A 1 420 ? -18.667 -2.994 28.661 1.00 94.94 420 GLU A N 1
ATOM 3295 C CA . GLU A 1 420 ? -20.061 -3.239 28.277 1.00 94.94 420 GLU A CA 1
ATOM 3296 C C . GLU A 1 420 ? -20.326 -3.025 26.782 1.00 94.94 420 GLU A C 1
ATOM 3298 O O . GLU A 1 420 ? -21.449 -3.251 26.337 1.00 94.94 420 GLU A O 1
ATOM 3303 N N . ARG A 1 421 ? -19.315 -2.616 26.003 1.00 93.62 421 ARG A N 1
ATOM 3304 C CA . ARG A 1 421 ? -19.445 -2.233 24.587 1.00 93.62 421 ARG A CA 1
ATOM 3305 C C . ARG A 1 421 ? -20.463 -1.102 24.339 1.00 93.62 421 ARG A C 1
ATOM 3307 O O . ARG A 1 421 ? -21.052 -1.026 23.266 1.00 93.62 421 ARG A O 1
ATOM 3314 N N . LYS A 1 422 ? -20.671 -0.216 25.320 1.00 95.25 422 LYS A N 1
ATOM 3315 C CA . LYS A 1 422 ? -21.590 0.936 25.224 1.00 95.25 422 LYS A CA 1
ATOM 3316 C C . LYS A 1 422 ? -20.974 2.134 24.509 1.00 95.25 422 LYS A C 1
ATOM 3318 O O . LYS A 1 422 ? -21.672 2.820 23.775 1.00 95.25 422 LYS A O 1
ATOM 3323 N N . ALA A 1 423 ? -19.689 2.392 24.737 1.00 96.94 423 ALA A N 1
ATOM 3324 C CA . ALA A 1 423 ? -18.941 3.452 24.069 1.00 96.94 423 ALA A CA 1
ATOM 3325 C C . ALA A 1 423 ? -17.440 3.125 24.066 1.00 96.94 423 ALA A C 1
ATOM 3327 O O . ALA A 1 423 ? -16.957 2.529 25.035 1.00 96.94 423 ALA A O 1
ATOM 3328 N N . PRO A 1 424 ? -16.703 3.501 23.008 1.00 97.19 424 PRO A N 1
ATOM 3329 C CA . PRO A 1 424 ? -15.249 3.414 23.000 1.00 97.19 424 PRO A CA 1
ATOM 3330 C C . PRO A 1 424 ? -14.626 4.459 23.939 1.00 97.19 424 PRO A C 1
ATOM 3332 O O . PRO A 1 424 ? -15.283 5.416 24.359 1.00 97.19 424 PRO A O 1
ATOM 3335 N N . MET A 1 425 ? -13.332 4.309 24.233 1.00 97.50 425 MET A N 1
ATOM 3336 C CA . MET A 1 425 ? -12.592 5.302 25.019 1.00 97.50 425 MET A CA 1
ATOM 3337 C C . MET A 1 425 ? -12.646 6.663 24.328 1.00 97.50 425 MET A C 1
ATOM 3339 O O . MET A 1 425 ? -12.419 6.743 23.124 1.00 97.50 425 MET A O 1
ATOM 3343 N N . GLY A 1 426 ? -12.924 7.737 25.069 1.00 95.44 426 GLY A N 1
ATOM 3344 C CA . GLY A 1 426 ? -13.004 9.070 24.474 1.00 95.44 426 GLY A CA 1
ATOM 3345 C C . GLY A 1 426 ? -14.395 9.467 23.946 1.00 95.44 426 GLY A C 1
ATOM 3346 O O . GLY A 1 426 ? -14.511 10.529 23.331 1.00 95.44 426 GLY A O 1
ATOM 3347 N N . MET A 1 427 ? -15.451 8.683 24.205 1.00 97.06 427 MET A N 1
ATOM 3348 C CA . MET A 1 427 ? -16.846 9.055 23.923 1.00 97.06 427 MET A CA 1
ATOM 3349 C C . MET A 1 427 ? -17.792 8.654 25.064 1.00 97.06 427 MET A C 1
ATOM 3351 O O . MET A 1 427 ? -17.546 7.679 25.769 1.00 97.06 427 MET A O 1
ATOM 3355 N N . THR A 1 428 ? -18.903 9.380 25.214 1.00 97.00 428 THR A N 1
ATOM 3356 C CA . THR A 1 428 ? -20.067 8.889 25.974 1.00 97.00 428 THR A CA 1
ATOM 3357 C C . THR A 1 428 ? -20.935 7.994 25.078 1.00 97.00 428 THR A C 1
ATOM 3359 O O . THR A 1 428 ? -20.821 8.088 23.849 1.00 97.00 428 THR A O 1
ATOM 3362 N N . PRO A 1 429 ? -21.821 7.148 25.637 1.00 96.38 429 PRO A N 1
ATOM 3363 C CA . PRO A 1 429 ? -22.755 6.344 24.845 1.00 96.38 429 PRO A CA 1
ATOM 3364 C C . PRO A 1 429 ? -23.599 7.170 23.864 1.00 96.38 429 PRO A C 1
ATOM 3366 O O . PRO A 1 429 ? -23.755 6.780 22.712 1.00 96.38 429 PRO A O 1
ATOM 3369 N N . GLU A 1 430 ? -24.059 8.355 24.265 1.00 95.44 430 GLU A N 1
ATOM 3370 C CA . GLU A 1 430 ? -24.870 9.250 23.428 1.00 95.44 430 GLU A CA 1
ATOM 3371 C C . GLU A 1 430 ? -24.044 9.848 22.283 1.00 95.44 430 GLU A C 1
ATOM 3373 O O . GLU A 1 430 ? -24.508 9.946 21.144 1.00 95.44 430 GLU A O 1
ATOM 3378 N N . LEU A 1 431 ? -22.795 10.240 22.567 1.00 96.06 431 LEU A N 1
ATOM 3379 C CA . LEU A 1 431 ? -21.876 10.705 21.531 1.00 96.06 431 LEU A CA 1
ATOM 3380 C C . LEU A 1 431 ? -21.563 9.588 20.540 1.00 96.06 431 LEU A C 1
ATOM 3382 O O . LEU A 1 431 ? -21.545 9.851 19.340 1.00 96.06 431 LEU A O 1
ATOM 3386 N N . TYR A 1 432 ? -21.351 8.365 21.021 1.00 96.62 432 TYR A N 1
ATOM 3387 C CA . TYR A 1 432 ? -21.100 7.206 20.174 1.00 96.62 432 TYR A CA 1
ATOM 3388 C C . TYR A 1 432 ? -22.321 6.855 19.305 1.00 96.62 432 TYR A C 1
ATOM 3390 O O . TYR A 1 432 ? -22.171 6.619 18.104 1.00 96.62 432 TYR A O 1
ATOM 3398 N N . GLU A 1 433 ? -23.535 6.926 19.863 1.00 95.12 433 GLU A N 1
ATOM 3399 C CA . GLU A 1 433 ? -24.784 6.734 19.118 1.00 95.12 433 GLU A CA 1
ATOM 3400 C C . GLU A 1 433 ? -24.915 7.746 17.963 1.00 95.12 433 GLU A C 1
ATOM 3402 O O . GLU A 1 433 ? -25.182 7.402 16.802 1.00 95.12 433 GLU A O 1
ATOM 3407 N N . GLN A 1 434 ? -24.672 9.021 18.267 1.00 96.38 434 GLN A N 1
ATOM 3408 C CA . GLN A 1 434 ? -24.716 10.091 17.278 1.00 96.38 434 GLN A CA 1
ATOM 3409 C C . GLN A 1 434 ? -23.594 9.944 16.234 1.00 96.38 434 GLN A C 1
ATOM 3411 O O . GLN A 1 434 ? -23.823 10.188 15.048 1.00 96.38 434 GLN A O 1
ATOM 3416 N N . PHE A 1 435 ? -22.398 9.521 16.654 1.00 97.19 435 PHE A N 1
ATOM 3417 C CA . PHE A 1 435 ? -21.229 9.321 15.796 1.00 97.19 435 PHE A CA 1
ATOM 3418 C C . PHE A 1 435 ? -21.506 8.306 14.687 1.00 97.19 435 PHE A C 1
ATOM 3420 O O . PHE A 1 435 ? -21.371 8.640 13.508 1.00 97.19 435 PHE A O 1
ATOM 3427 N N . GLY A 1 436 ? -21.955 7.101 15.056 1.00 96.19 436 GLY A N 1
ATOM 3428 C CA . GLY A 1 436 ? -22.284 6.045 14.098 1.00 96.19 436 GLY A CA 1
ATOM 3429 C C . GLY A 1 436 ? -23.437 6.435 13.172 1.00 96.19 436 GLY A C 1
ATOM 3430 O O . GLY A 1 436 ? -23.352 6.255 11.957 1.00 96.19 436 GLY A O 1
ATOM 3431 N N . THR A 1 437 ? -24.485 7.054 13.723 1.00 96.06 437 THR A N 1
ATOM 3432 C CA . THR A 1 437 ? -25.671 7.465 12.954 1.00 96.06 437 THR A CA 1
ATOM 3433 C C . THR A 1 437 ? -25.332 8.497 11.879 1.00 96.06 437 THR A C 1
ATOM 3435 O O . THR A 1 437 ? -25.715 8.333 10.719 1.00 96.06 437 THR A O 1
ATOM 3438 N N . GLU A 1 438 ? -24.585 9.545 12.235 1.00 97.81 438 GLU A N 1
ATOM 3439 C CA . GLU A 1 438 ? -24.191 10.582 11.280 1.00 97.81 438 GLU A CA 1
ATOM 3440 C C . GLU A 1 438 ? -23.173 10.081 10.245 1.00 97.81 438 GLU A C 1
ATOM 3442 O O . GLU A 1 438 ? -23.181 10.565 9.114 1.00 97.81 438 GLU A O 1
ATOM 3447 N N . MET A 1 439 ? -22.319 9.114 10.602 1.00 98.00 439 MET A N 1
ATOM 3448 C CA . MET A 1 439 ? -21.358 8.511 9.671 1.00 98.00 439 MET A CA 1
ATOM 3449 C C . MET A 1 439 ? -22.068 7.729 8.566 1.00 98.00 439 MET A C 1
ATOM 3451 O O . MET A 1 439 ? -21.769 7.910 7.388 1.00 98.00 439 MET A O 1
ATOM 3455 N N . LEU A 1 440 ? -23.033 6.880 8.934 1.00 97.31 440 LEU A N 1
ATOM 3456 C CA . LEU A 1 440 ? -23.809 6.104 7.964 1.00 97.31 440 LEU A CA 1
ATOM 3457 C C . LEU A 1 440 ? -24.656 7.005 7.068 1.00 97.31 440 LEU A C 1
ATOM 3459 O O . LEU A 1 440 ? -24.827 6.717 5.888 1.00 97.31 440 LEU A O 1
ATOM 3463 N N . GLU A 1 441 ? -25.159 8.113 7.609 1.00 97.44 441 GLU A N 1
ATOM 3464 C CA . GLU A 1 441 ? -25.849 9.121 6.812 1.00 97.44 441 GLU A CA 1
ATOM 3465 C C . GLU A 1 441 ? -24.907 9.819 5.822 1.00 97.44 441 GLU A C 1
ATOM 3467 O O . GLU A 1 441 ? -25.259 9.988 4.656 1.00 97.44 441 GLU A O 1
ATOM 3472 N N . ALA A 1 442 ? -23.684 10.153 6.241 1.00 98.19 442 ALA A N 1
ATOM 3473 C CA . ALA A 1 442 ? -22.673 10.703 5.344 1.00 98.19 442 ALA A CA 1
ATOM 3474 C C . ALA A 1 442 ? -22.305 9.720 4.216 1.00 98.19 442 ALA A C 1
ATOM 3476 O O . ALA A 1 442 ? -22.230 10.122 3.058 1.00 98.19 442 ALA A O 1
ATOM 3477 N N . LEU A 1 443 ? -22.161 8.426 4.524 1.00 97.94 443 LEU A N 1
ATOM 3478 C CA . LEU A 1 443 ? -21.924 7.385 3.518 1.00 97.94 443 LEU A CA 1
ATOM 3479 C C . LEU A 1 443 ? -23.074 7.287 2.503 1.00 97.94 443 LEU A C 1
ATOM 3481 O O . LEU A 1 443 ? -22.818 7.256 1.299 1.00 97.94 443 LEU A O 1
ATOM 3485 N N . ARG A 1 444 ? -24.336 7.326 2.956 1.00 97.62 444 ARG A N 1
ATOM 3486 C CA . ARG A 1 444 ? -25.504 7.356 2.054 1.00 97.62 444 ARG A CA 1
ATOM 3487 C C . ARG A 1 444 ? -25.485 8.565 1.125 1.00 97.62 444 ARG A C 1
ATOM 3489 O O . ARG A 1 444 ? -25.805 8.428 -0.053 1.00 97.62 444 ARG A O 1
ATOM 3496 N N . GLN A 1 445 ? -25.119 9.736 1.646 1.00 98.00 445 GLN A N 1
ATOM 3497 C CA . GLN A 1 445 ? -25.021 10.971 0.860 1.00 98.00 445 GLN A CA 1
ATOM 3498 C C . GLN A 1 445 ? -23.939 10.885 -0.220 1.00 98.00 445 GLN A C 1
ATOM 3500 O O . GLN A 1 445 ? -24.123 11.438 -1.302 1.00 98.00 445 GLN A O 1
ATOM 3505 N N . ASP A 1 446 ? -22.872 10.125 0.031 1.00 98.12 446 ASP A N 1
ATOM 3506 C CA . ASP A 1 446 ? -21.838 9.819 -0.961 1.00 98.12 446 ASP A CA 1
ATOM 3507 C C . ASP A 1 446 ? -22.188 8.612 -1.863 1.00 98.12 446 ASP A C 1
ATOM 3509 O O . ASP A 1 446 ? -21.350 8.126 -2.622 1.00 98.12 446 ASP A O 1
ATOM 3513 N N . GLY A 1 447 ? -23.433 8.124 -1.817 1.00 97.31 447 GLY A N 1
ATOM 3514 C CA . GLY A 1 447 ? -23.925 7.045 -2.678 1.00 97.31 447 GLY A CA 1
ATOM 3515 C C . GLY A 1 447 ? -23.513 5.638 -2.242 1.00 97.31 447 GLY A C 1
ATOM 3516 O O . GLY A 1 447 ? -23.625 4.704 -3.032 1.00 97.31 447 GLY A O 1
ATOM 3517 N N . VAL A 1 448 ? -23.050 5.471 -1.003 1.00 97.31 448 VAL A N 1
ATOM 3518 C CA . VAL A 1 448 ? -22.660 4.178 -0.435 1.00 97.31 448 VAL A CA 1
ATOM 3519 C C . VAL A 1 448 ? -23.810 3.636 0.407 1.00 97.31 448 VAL A C 1
ATOM 3521 O O . VAL A 1 448 ? -24.181 4.231 1.418 1.00 97.31 448 VAL A O 1
ATOM 3524 N N . ASP A 1 449 ? -24.374 2.494 0.013 1.00 95.44 449 ASP A N 1
ATOM 3525 C CA . ASP A 1 449 ? -25.397 1.814 0.811 1.00 95.44 449 ASP A CA 1
ATOM 3526 C C . ASP A 1 449 ? -24.760 1.203 2.075 1.00 95.44 449 ASP A C 1
ATOM 3528 O O . ASP A 1 449 ? -23.886 0.341 1.935 1.00 95.44 449 ASP A O 1
ATOM 3532 N N . PRO A 1 450 ? -25.195 1.581 3.296 1.00 95.25 450 PRO A N 1
ATOM 3533 C CA . PRO A 1 450 ? -24.725 0.979 4.542 1.00 95.25 450 PRO A CA 1
ATOM 3534 C C . PRO A 1 450 ? -24.775 -0.549 4.557 1.00 95.25 450 PRO A C 1
ATOM 3536 O O . PRO A 1 450 ? -23.873 -1.169 5.105 1.00 95.25 450 PRO A O 1
ATOM 3539 N N . SER A 1 451 ? -25.748 -1.171 3.877 1.00 94.31 451 SER A N 1
ATOM 3540 C CA . SER A 1 451 ? -25.839 -2.637 3.783 1.00 94.31 451 SER A CA 1
ATOM 3541 C C . SER A 1 451 ? -24.631 -3.294 3.092 1.00 94.31 451 SER A C 1
ATOM 3543 O O . SER A 1 451 ? -24.473 -4.508 3.130 1.00 94.31 451 SER A O 1
ATOM 3545 N N . THR A 1 452 ? -23.755 -2.501 2.473 1.00 94.19 452 THR A N 1
ATOM 3546 C CA . THR A 1 452 ? -22.540 -2.953 1.782 1.00 94.19 452 THR A CA 1
ATOM 3547 C C . THR A 1 452 ? -21.249 -2.590 2.521 1.00 94.19 452 THR A C 1
ATOM 3549 O O . THR A 1 452 ? -20.159 -2.703 1.947 1.00 94.19 452 THR A O 1
ATOM 3552 N N . VAL A 1 453 ? -21.349 -2.116 3.767 1.00 96.56 453 VAL A N 1
ATOM 3553 C CA . VAL A 1 453 ? -20.219 -1.591 4.541 1.00 96.56 453 VAL A CA 1
ATOM 3554 C C . VAL A 1 453 ? -20.060 -2.356 5.856 1.00 96.56 453 VAL A C 1
ATOM 3556 O O . VAL A 1 453 ? -21.022 -2.564 6.586 1.00 96.56 453 VAL A O 1
ATOM 3559 N N . ASP A 1 454 ? -18.824 -2.731 6.186 1.00 97.25 454 ASP A N 1
ATOM 3560 C CA . ASP A 1 454 ? -18.417 -3.146 7.535 1.00 97.25 454 ASP A CA 1
ATOM 3561 C C . ASP A 1 454 ? -17.496 -2.062 8.117 1.00 97.25 454 ASP A C 1
ATOM 3563 O O . ASP A 1 454 ? -16.441 -1.769 7.554 1.00 97.25 454 ASP A O 1
ATOM 3567 N N . ILE A 1 455 ? -17.914 -1.428 9.210 1.00 97.44 455 ILE A N 1
ATOM 3568 C CA . ILE A 1 455 ? -17.201 -0.351 9.888 1.00 97.44 455 ILE A CA 1
ATOM 3569 C C . ILE A 1 455 ? -16.759 -0.822 11.262 1.00 97.44 455 ILE A C 1
ATOM 3571 O O . ILE A 1 455 ? -17.579 -1.189 12.113 1.00 97.44 455 ILE A O 1
ATOM 3575 N N . ARG A 1 456 ? -15.455 -0.733 11.505 1.00 97.06 456 ARG A N 1
ATOM 3576 C CA . ARG A 1 456 ? -14.833 -1.138 12.763 1.00 97.06 456 ARG A CA 1
ATOM 3577 C C . ARG A 1 456 ? -13.974 -0.019 13.311 1.00 97.06 456 ARG A C 1
ATOM 3579 O O . ARG A 1 456 ? -13.267 0.650 12.565 1.00 97.06 456 ARG A O 1
ATOM 3586 N N . LEU A 1 457 ? -14.006 0.142 14.626 1.00 96.38 457 LEU A N 1
ATOM 3587 C CA . LEU A 1 457 ? -13.052 0.966 15.344 1.00 96.38 457 LEU A CA 1
ATOM 3588 C C . LEU A 1 457 ? -11.850 0.112 15.759 1.00 96.38 457 LEU A C 1
ATOM 3590 O O . LEU A 1 457 ? -11.999 -1.014 16.245 1.00 96.38 457 LEU A O 1
ATOM 3594 N N . LYS A 1 458 ? -10.657 0.668 15.575 1.00 94.88 458 LYS A N 1
ATOM 3595 C CA . LYS A 1 458 ? -9.366 0.061 15.894 1.00 94.88 458 LYS A CA 1
ATOM 3596 C C . LYS A 1 458 ? -8.567 0.970 16.831 1.00 94.88 458 LYS A C 1
ATOM 3598 O O . LYS A 1 458 ? -8.986 2.065 17.204 1.00 94.88 458 LYS A O 1
ATOM 3603 N N . GLY A 1 459 ? -7.396 0.482 17.232 1.00 94.25 459 GLY A N 1
ATOM 3604 C CA . GLY A 1 459 ? -6.453 1.238 18.049 1.00 94.25 459 GLY A CA 1
ATOM 3605 C C . GLY A 1 459 ? -6.865 1.350 19.518 1.00 94.25 459 GLY A C 1
ATOM 3606 O O . GLY A 1 459 ? -7.711 0.608 20.019 1.00 94.25 459 GLY A O 1
ATOM 3607 N N . THR A 1 460 ? -6.241 2.293 20.225 1.00 96.12 460 THR A N 1
ATOM 3608 C CA . THR A 1 460 ? -6.425 2.460 21.677 1.00 96.12 460 THR A CA 1
ATOM 3609 C C . THR A 1 460 ? -7.842 2.902 22.043 1.00 96.12 460 THR A C 1
ATOM 3611 O O . THR A 1 460 ? -8.283 2.638 23.156 1.00 96.12 460 THR A O 1
ATOM 3614 N N . GLY A 1 461 ? -8.576 3.541 21.124 1.00 95.06 461 GLY A N 1
ATOM 3615 C CA . GLY A 1 461 ? -9.987 3.886 21.323 1.00 95.06 461 GLY A CA 1
ATOM 3616 C C . GLY A 1 461 ? -10.887 2.657 21.504 1.00 95.06 461 GLY A C 1
ATOM 3617 O O . GLY A 1 461 ? -11.818 2.686 22.306 1.00 95.06 461 GLY A O 1
ATOM 3618 N N . ALA A 1 462 ? -10.581 1.565 20.796 1.00 96.06 462 ALA A N 1
ATOM 3619 C CA . ALA A 1 462 ? -11.347 0.319 20.823 1.00 96.06 462 ALA A CA 1
ATOM 3620 C C . ALA A 1 462 ? -10.838 -0.705 21.851 1.00 96.06 462 ALA A C 1
ATOM 3622 O O . ALA A 1 462 ? -11.639 -1.460 22.399 1.00 96.06 462 ALA A O 1
ATOM 3623 N N . GLU A 1 463 ? -9.522 -0.760 22.088 1.00 95.69 463 GLU A N 1
ATOM 3624 C CA . GLU A 1 463 ? -8.876 -1.823 22.883 1.00 95.69 463 GLU A CA 1
ATOM 3625 C C . GLU A 1 463 ? -8.186 -1.312 24.163 1.00 95.69 463 GLU A C 1
ATOM 3627 O O . GLU A 1 463 ? -7.582 -2.099 24.887 1.00 95.69 463 GLU A O 1
ATOM 3632 N N . PHE A 1 464 ? -8.259 -0.008 24.458 1.00 97.62 464 PHE A N 1
ATOM 3633 C CA . PHE A 1 464 ? -7.497 0.704 25.499 1.00 97.62 464 PHE A CA 1
ATOM 3634 C C . PHE A 1 464 ? -5.977 0.735 25.260 1.00 97.62 464 PHE A C 1
ATOM 3636 O O . PHE A 1 464 ? -5.367 1.800 25.327 1.00 97.62 464 PHE A O 1
ATOM 3643 N N . PHE A 1 465 ? -5.350 -0.399 24.949 1.00 97.81 465 PHE A N 1
ATOM 3644 C CA . PHE A 1 465 ? -3.934 -0.488 24.599 1.00 97.81 465 PHE A CA 1
ATOM 3645 C C . PHE A 1 465 ? -3.714 -0.458 23.088 1.00 97.81 465 PHE A C 1
ATOM 3647 O O . PHE A 1 465 ? -4.564 -0.821 22.281 1.00 97.81 465 PHE A O 1
ATOM 3654 N N . SER A 1 466 ? -2.534 0.006 22.692 1.00 95.62 466 SER A N 1
ATOM 3655 C CA . SER A 1 466 ? -2.101 -0.028 21.299 1.00 95.62 466 SER A CA 1
ATOM 3656 C C . SER A 1 466 ? -1.683 -1.436 20.866 1.00 95.62 466 SER A C 1
ATOM 3658 O O . SER A 1 466 ? -1.258 -2.257 21.676 1.00 95.62 466 SER A O 1
ATOM 3660 N N . GLY A 1 467 ? -1.756 -1.708 19.560 1.00 90.19 467 GLY A N 1
ATOM 3661 C CA . GLY A 1 467 ? -1.347 -3.002 19.011 1.00 90.19 467 GLY A CA 1
ATOM 3662 C C . GLY A 1 467 ? 0.147 -3.313 19.196 1.00 90.19 467 GLY A C 1
ATOM 3663 O O . GLY A 1 467 ? 0.968 -2.424 19.423 1.00 90.19 467 GLY A O 1
ATOM 3664 N N . MET A 1 468 ? 0.521 -4.581 18.981 1.00 88.88 468 MET A N 1
ATOM 3665 C CA . MET A 1 468 ? 1.843 -5.166 19.295 1.00 88.88 468 MET A CA 1
ATOM 3666 C C . MET A 1 468 ? 3.091 -4.492 18.681 1.00 88.88 468 MET A C 1
ATOM 3668 O O . MET A 1 468 ? 4.225 -4.866 18.976 1.00 88.88 468 MET A O 1
ATOM 3672 N N . HIS A 1 469 ? 2.924 -3.516 17.799 1.00 84.56 469 HIS A N 1
ATOM 3673 C CA . HIS A 1 469 ? 4.022 -2.790 17.157 1.00 84.56 469 HIS A CA 1
ATOM 3674 C C . HIS A 1 469 ? 4.282 -1.412 17.778 1.00 84.56 469 HIS A C 1
ATOM 3676 O O . HIS A 1 469 ? 5.226 -0.732 17.383 1.00 84.56 469 HIS A O 1
ATOM 3682 N N . LYS A 1 470 ? 3.448 -0.986 18.730 1.00 92.88 470 LYS A N 1
ATOM 3683 C CA . LYS A 1 470 ? 3.602 0.266 19.467 1.00 92.88 470 LYS A CA 1
ATOM 3684 C C . LYS A 1 470 ? 3.945 -0.085 20.917 1.00 92.88 470 LYS A C 1
ATOM 3686 O O . LYS A 1 470 ? 3.198 -0.790 21.589 1.00 92.88 470 LYS A O 1
ATOM 3691 N N . THR A 1 471 ? 5.102 0.367 21.387 1.00 96.75 471 THR A N 1
ATOM 3692 C CA . THR A 1 471 ? 5.546 0.195 22.778 1.00 96.75 471 THR A CA 1
ATOM 3693 C C . THR A 1 471 ? 5.502 1.523 23.514 1.00 96.75 471 THR A C 1
ATOM 3695 O O . THR A 1 471 ? 5.697 2.578 22.896 1.00 96.75 471 THR A O 1
ATOM 3698 N N . LEU A 1 472 ? 5.210 1.486 24.814 1.00 97.88 472 LEU A N 1
ATOM 3699 C CA . LEU A 1 472 ? 5.390 2.651 25.674 1.00 97.88 472 LEU A CA 1
ATOM 3700 C C . LEU A 1 472 ? 6.899 2.940 25.784 1.00 97.88 472 LEU A C 1
ATOM 3702 O O . LEU A 1 472 ? 7.656 2.002 26.051 1.00 97.88 472 LEU A O 1
ATOM 3706 N N . PRO A 1 473 ? 7.355 4.183 25.535 1.00 97.56 473 PRO A N 1
ATOM 3707 C CA . PRO A 1 473 ? 8.773 4.494 25.598 1.00 97.56 473 PRO A CA 1
ATOM 3708 C C . PRO A 1 473 ? 9.308 4.333 27.019 1.00 97.56 473 PRO A C 1
ATOM 3710 O O . PRO A 1 473 ? 8.613 4.602 28.005 1.00 97.56 473 PRO A O 1
ATOM 3713 N N . ARG A 1 474 ? 10.566 3.916 27.120 1.00 96.19 474 ARG A N 1
ATOM 3714 C CA . ARG A 1 474 ? 11.296 3.856 28.386 1.00 96.19 474 ARG A CA 1
ATOM 3715 C C . ARG A 1 474 ? 12.017 5.167 28.665 1.00 96.19 474 ARG A C 1
ATOM 3717 O O . ARG A 1 474 ? 12.245 5.968 27.767 1.00 96.19 474 ARG A O 1
ATOM 3724 N N . GLU A 1 475 ? 12.401 5.384 29.918 1.00 96.12 475 GLU A N 1
ATOM 3725 C CA . GLU A 1 475 ? 13.067 6.625 30.332 1.00 96.12 475 GLU A CA 1
ATOM 3726 C C . GLU A 1 475 ? 14.384 6.843 29.572 1.00 96.12 475 GLU A C 1
ATOM 3728 O O . GLU A 1 475 ? 14.668 7.952 29.125 1.00 96.12 475 GLU A O 1
ATOM 3733 N N . GLU A 1 476 ? 15.138 5.769 29.333 1.00 96.56 476 GLU A N 1
ATOM 3734 C CA . GLU A 1 476 ? 16.363 5.781 28.533 1.00 96.56 476 GLU A CA 1
ATOM 3735 C C . GLU A 1 476 ? 16.149 6.139 27.050 1.00 96.56 476 GLU A C 1
ATOM 3737 O O . GLU A 1 476 ? 17.102 6.519 26.374 1.00 96.56 476 GLU A O 1
ATOM 3742 N N . GLU A 1 477 ? 14.919 6.051 26.537 1.00 96.69 477 GLU A N 1
ATOM 3743 C CA . GLU A 1 477 ? 14.558 6.426 25.162 1.00 96.69 477 GLU A CA 1
ATOM 3744 C C . GLU A 1 477 ? 14.094 7.892 25.063 1.00 96.69 477 GLU A C 1
ATOM 3746 O O . GLU A 1 477 ? 13.929 8.414 23.962 1.00 96.69 477 GLU A O 1
ATOM 3751 N N . LEU A 1 478 ? 13.901 8.572 26.201 1.00 97.25 478 LEU A N 1
ATOM 3752 C CA . LEU A 1 478 ? 13.369 9.937 26.303 1.00 97.25 478 LEU A CA 1
ATOM 3753 C C . LEU A 1 478 ? 14.450 10.985 26.610 1.00 97.25 478 LEU A C 1
ATOM 3755 O O . LEU A 1 478 ? 14.156 12.046 27.159 1.00 97.25 478 LEU A O 1
ATOM 3759 N N . VAL A 1 479 ? 15.706 10.715 26.242 1.00 96.81 479 VAL A N 1
ATOM 3760 C CA . VAL A 1 479 ? 16.846 11.624 26.487 1.00 96.81 479 VAL A CA 1
ATOM 3761 C C . VAL A 1 479 ? 16.618 13.008 25.864 1.00 96.81 479 VAL A C 1
ATOM 3763 O O . VAL A 1 479 ? 16.951 14.019 26.479 1.00 96.81 479 VAL A O 1
ATOM 3766 N N . ASP A 1 480 ? 15.981 13.055 24.693 1.00 96.12 480 ASP A N 1
ATOM 3767 C CA . ASP A 1 480 ? 15.669 14.296 23.971 1.00 96.12 480 ASP A CA 1
ATOM 3768 C C . ASP A 1 480 ? 14.319 14.925 24.389 1.00 96.12 480 ASP A C 1
ATOM 3770 O O . ASP A 1 480 ? 13.916 15.952 23.845 1.00 96.12 480 ASP A O 1
ATOM 3774 N N . ALA A 1 481 ? 13.612 14.325 25.356 1.00 97.62 481 ALA A N 1
ATOM 3775 C CA . ALA A 1 481 ? 12.299 14.757 25.843 1.00 97.62 481 ALA A CA 1
ATOM 3776 C C . ALA A 1 481 ? 12.231 14.719 27.389 1.00 97.62 481 ALA A C 1
ATOM 3778 O O . ALA A 1 481 ? 11.489 13.918 27.968 1.00 97.62 481 ALA A O 1
ATOM 3779 N N . PRO A 1 482 ? 12.990 15.584 28.093 1.00 97.62 482 PRO A N 1
ATOM 3780 C CA . PRO A 1 482 ? 13.136 15.520 29.551 1.00 97.62 482 PRO A CA 1
ATOM 3781 C C . PRO A 1 482 ? 11.824 15.733 30.321 1.00 97.62 482 PRO A C 1
ATOM 3783 O O . PRO A 1 482 ? 11.645 15.141 31.385 1.00 97.62 482 PRO A O 1
ATOM 3786 N N . GLU A 1 483 ? 10.894 16.531 29.787 1.00 98.06 483 GLU A N 1
ATOM 3787 C CA . GLU A 1 483 ? 9.555 16.711 30.368 1.00 98.06 483 GLU A CA 1
ATOM 3788 C C . GLU A 1 483 ? 8.744 15.409 30.311 1.00 98.06 483 GLU A C 1
ATOM 3790 O O . GLU A 1 483 ? 8.158 14.999 31.311 1.00 98.06 483 GLU A O 1
ATOM 3795 N N . ALA A 1 484 ? 8.792 14.690 29.185 1.00 97.94 484 ALA A N 1
ATOM 3796 C CA . ALA A 1 484 ? 8.142 13.389 29.051 1.00 97.94 484 ALA A CA 1
ATOM 3797 C C . ALA A 1 484 ? 8.747 12.350 30.002 1.00 97.94 484 ALA A C 1
ATOM 3799 O O . ALA A 1 484 ? 8.017 11.591 30.638 1.00 97.94 484 ALA A O 1
ATOM 3800 N N . ALA A 1 485 ? 10.076 12.341 30.155 1.00 98.00 485 ALA A N 1
ATOM 3801 C CA . ALA A 1 485 ? 10.754 11.491 31.131 1.00 98.00 485 ALA A CA 1
ATOM 3802 C C . ALA A 1 485 ? 10.332 11.827 32.574 1.00 98.00 485 ALA A C 1
ATOM 3804 O O . ALA A 1 485 ? 10.139 10.927 33.393 1.00 98.00 485 ALA A O 1
ATOM 3805 N N . GLN A 1 486 ? 10.150 13.113 32.894 1.00 98.06 486 GLN A N 1
ATOM 3806 C CA . GLN A 1 486 ? 9.621 13.541 34.186 1.00 98.06 486 GLN A CA 1
ATOM 3807 C C . GLN A 1 486 ? 8.184 13.051 34.400 1.00 98.06 486 GLN A C 1
ATOM 3809 O O . GLN A 1 486 ? 7.938 12.402 35.415 1.00 98.06 486 GLN A O 1
ATOM 3814 N N . HIS A 1 487 ? 7.269 13.280 33.455 1.00 98.19 487 HIS A N 1
ATOM 3815 C CA . HIS A 1 487 ? 5.889 12.797 33.559 1.00 98.19 487 HIS A CA 1
ATOM 3816 C C . HIS A 1 487 ? 5.821 11.267 33.675 1.00 98.19 487 HIS A C 1
ATOM 3818 O O . HIS A 1 487 ? 5.027 10.744 34.451 1.00 98.19 487 HIS A O 1
ATOM 3824 N N . LEU A 1 488 ? 6.692 10.532 32.973 1.00 97.75 488 LEU A N 1
ATOM 3825 C CA . LEU A 1 488 ? 6.779 9.074 33.085 1.00 97.75 488 LEU A CA 1
ATOM 3826 C C . LEU A 1 488 ? 7.216 8.628 34.494 1.00 97.75 488 LEU A C 1
ATOM 3828 O O . LEU A 1 488 ? 6.675 7.659 35.032 1.00 97.75 488 LEU A O 1
ATOM 3832 N N . ARG A 1 489 ? 8.166 9.340 35.117 1.00 97.56 489 ARG A N 1
ATOM 3833 C CA . ARG A 1 489 ? 8.575 9.104 36.514 1.00 97.56 489 ARG A CA 1
ATOM 3834 C C . ARG A 1 489 ? 7.482 9.481 37.508 1.00 97.56 489 ARG A C 1
ATOM 3836 O O . ARG A 1 489 ? 7.290 8.764 38.481 1.00 97.56 489 ARG A O 1
ATOM 3843 N N . GLU A 1 490 ? 6.751 10.564 37.277 1.00 97.44 490 GLU A N 1
ATOM 3844 C CA . GLU A 1 490 ? 5.596 10.939 38.103 1.00 97.44 490 GLU A CA 1
ATOM 3845 C C . GLU A 1 490 ? 4.493 9.876 38.018 1.00 97.44 490 GLU A C 1
ATOM 3847 O O . GLU A 1 490 ? 3.931 9.471 39.042 1.00 97.44 490 GLU A O 1
ATOM 3852 N N . TRP A 1 491 ? 4.251 9.349 36.816 1.00 97.88 491 TRP A N 1
ATOM 3853 C CA . TRP A 1 491 ? 3.281 8.291 36.571 1.00 97.88 491 TRP A CA 1
ATOM 3854 C C . TRP A 1 491 ? 3.660 6.981 37.260 1.00 97.88 491 TRP A C 1
ATOM 3856 O O . TRP A 1 491 ? 2.861 6.465 38.031 1.00 97.88 491 TRP A O 1
ATOM 3866 N N . PHE A 1 492 ? 4.862 6.437 37.062 1.00 97.06 492 PHE A N 1
ATOM 3867 C CA . PHE A 1 492 ? 5.195 5.109 37.602 1.00 97.06 492 PHE A CA 1
ATOM 3868 C C . PHE A 1 492 ? 5.921 5.143 38.954 1.00 97.06 492 PHE A C 1
ATOM 3870 O O . PHE A 1 492 ? 5.875 4.173 39.714 1.00 97.06 492 PHE A O 1
ATOM 3877 N N . GLY A 1 493 ? 6.530 6.267 39.337 1.00 94.88 493 GLY A N 1
ATOM 3878 C CA . GLY A 1 493 ? 7.434 6.342 40.487 1.00 94.88 493 GLY A CA 1
ATOM 3879 C C . GLY A 1 493 ? 8.554 5.306 40.363 1.00 94.88 493 GLY A C 1
ATOM 3880 O O . GLY A 1 493 ? 9.090 5.081 39.277 1.00 94.88 493 GLY A O 1
ATOM 3881 N N . ASP A 1 494 ? 8.830 4.601 41.459 1.00 93.25 494 ASP A N 1
ATOM 3882 C CA . ASP A 1 494 ? 9.819 3.516 41.498 1.00 93.25 494 ASP A CA 1
ATOM 3883 C C . ASP A 1 494 ? 9.286 2.173 40.956 1.00 93.25 494 ASP A C 1
ATOM 3885 O O . ASP A 1 494 ? 10.003 1.167 40.976 1.00 93.25 494 ASP A O 1
ATOM 3889 N N . SER A 1 495 ? 8.033 2.121 40.476 1.00 93.94 495 SER A N 1
ATOM 3890 C CA . SER A 1 495 ? 7.459 0.881 39.948 1.00 93.94 495 SER A CA 1
ATOM 3891 C C . SER A 1 495 ? 8.223 0.412 38.711 1.00 93.94 495 SER A C 1
ATOM 3893 O O . SER A 1 495 ? 8.374 1.132 37.714 1.00 93.94 495 SER A O 1
ATOM 3895 N N . ARG A 1 496 ? 8.672 -0.843 38.781 1.00 91.81 496 ARG A N 1
ATOM 3896 C CA . ARG A 1 496 ? 9.197 -1.589 37.632 1.00 91.81 496 ARG A CA 1
ATOM 3897 C C . ARG A 1 496 ? 8.091 -2.238 36.811 1.00 91.81 496 ARG A C 1
ATOM 3899 O O . ARG A 1 496 ? 8.345 -2.596 35.668 1.00 91.81 496 ARG A O 1
ATOM 3906 N N . ASP A 1 497 ? 6.907 -2.388 37.397 1.00 95.12 497 ASP A N 1
ATOM 3907 C CA . ASP A 1 497 ? 5.739 -2.920 36.714 1.00 95.12 497 ASP A CA 1
ATOM 3908 C C . ASP A 1 497 ? 5.094 -1.804 35.889 1.00 95.12 497 ASP A C 1
ATOM 3910 O O . ASP A 1 497 ? 4.684 -0.775 36.442 1.00 95.12 497 ASP A O 1
ATOM 3914 N N . ARG A 1 498 ? 5.117 -1.969 34.564 1.00 96.12 498 ARG A N 1
ATOM 3915 C CA . ARG A 1 498 ? 4.716 -0.973 33.564 1.00 96.12 498 ARG A CA 1
ATOM 3916 C C . ARG A 1 498 ? 4.126 -1.695 32.355 1.00 96.12 498 ARG A C 1
ATOM 3918 O O . ARG A 1 498 ? 4.617 -2.777 32.024 1.00 96.12 498 ARG A O 1
ATOM 3925 N N . PRO A 1 499 ? 3.164 -1.089 31.644 1.00 97.62 499 PRO A N 1
ATOM 3926 C CA . PRO A 1 499 ? 2.670 -1.676 30.415 1.00 97.62 499 PRO A CA 1
ATOM 3927 C C . PRO A 1 499 ? 3.769 -1.668 29.349 1.00 97.62 499 PRO A C 1
ATOM 3929 O O . PRO A 1 499 ? 4.523 -0.702 29.193 1.00 97.62 499 PRO A O 1
ATOM 3932 N N . LEU A 1 500 ? 3.835 -2.748 28.581 1.00 97.50 500 LEU A N 1
ATOM 3933 C CA . LEU A 1 500 ? 4.632 -2.837 27.369 1.00 97.50 500 LEU A CA 1
ATOM 3934 C C . LEU A 1 500 ? 4.007 -1.992 26.252 1.00 97.50 500 LEU A C 1
ATOM 3936 O O . LEU A 1 500 ? 4.726 -1.355 25.474 1.00 97.50 500 LEU A O 1
ATOM 3940 N N . ARG A 1 501 ? 2.674 -1.984 26.155 1.00 97.69 501 ARG A N 1
ATOM 3941 C CA . ARG A 1 501 ? 1.918 -1.269 25.114 1.00 97.69 501 ARG A CA 1
ATOM 3942 C C . ARG A 1 501 ? 1.486 0.105 25.579 1.00 97.69 501 ARG A C 1
ATOM 3944 O O . ARG A 1 501 ? 1.235 0.327 26.752 1.00 97.69 501 ARG A O 1
ATOM 3951 N N . ARG A 1 502 ? 1.368 1.045 24.638 1.00 97.69 502 ARG A N 1
ATOM 3952 C CA . ARG A 1 502 ? 0.896 2.408 24.939 1.00 97.69 502 ARG A CA 1
ATOM 3953 C C . ARG A 1 502 ? -0.580 2.349 25.343 1.00 97.69 502 ARG A C 1
ATOM 3955 O O . ARG A 1 502 ? -1.361 1.887 24.504 1.00 97.69 502 ARG A O 1
ATOM 3962 N N . PRO A 1 503 ? -0.962 2.800 26.550 1.00 98.19 503 PRO A N 1
ATOM 3963 C CA . PRO A 1 503 ? -2.359 3.052 26.890 1.00 98.19 503 PRO A CA 1
ATOM 3964 C C . PRO A 1 503 ? -2.954 4.192 26.055 1.00 98.19 503 PRO A C 1
ATOM 3966 O O . PRO A 1 503 ? -2.220 5.006 25.486 1.00 98.19 503 PRO A O 1
ATOM 3969 N N . HIS A 1 504 ? -4.281 4.276 26.025 1.00 97.69 504 HIS A N 1
ATOM 3970 C CA . HIS A 1 504 ? -5.021 5.372 25.407 1.00 97.69 504 HIS A CA 1
ATOM 3971 C C . HIS A 1 504 ? -4.564 6.729 25.956 1.00 97.69 504 HIS A C 1
ATOM 3973 O O . HIS A 1 504 ? -4.411 6.885 27.165 1.00 97.69 504 HIS A O 1
ATOM 3979 N N . ASP A 1 505 ? -4.315 7.695 25.067 1.00 97.25 505 ASP A N 1
ATOM 3980 C CA . ASP A 1 505 ? -3.871 9.060 25.386 1.00 97.25 505 ASP A CA 1
ATOM 3981 C C . ASP A 1 505 ? -2.512 9.180 26.118 1.00 97.25 505 ASP A C 1
ATOM 3983 O O . ASP A 1 505 ? -2.068 10.290 26.419 1.00 97.25 505 ASP A O 1
ATOM 3987 N N . ALA A 1 506 ? -1.778 8.081 26.338 1.00 98.06 506 ALA A N 1
ATOM 3988 C CA . ALA A 1 506 ? -0.521 8.100 27.092 1.00 98.06 506 ALA A CA 1
ATOM 3989 C C . ALA A 1 506 ? 0.563 8.982 26.454 1.00 98.06 506 ALA A C 1
ATOM 3991 O O . ALA A 1 506 ? 1.235 9.737 27.151 1.00 98.06 506 ALA A O 1
ATOM 3992 N N . MET A 1 507 ? 0.725 8.927 25.129 1.00 98.12 507 MET A N 1
ATOM 3993 C CA . MET A 1 507 ? 1.745 9.722 24.429 1.00 98.12 507 MET A CA 1
ATOM 3994 C C . MET A 1 507 ? 1.457 11.225 24.521 1.00 98.12 507 MET A C 1
ATOM 3996 O O . MET A 1 507 ? 2.375 12.020 24.721 1.00 98.12 507 MET A O 1
ATOM 4000 N N . TRP A 1 508 ? 0.181 11.604 24.453 1.00 97.06 508 TRP A N 1
ATOM 4001 C CA . TRP A 1 508 ? -0.274 12.977 24.646 1.00 97.06 508 TRP A CA 1
ATOM 4002 C C . TRP A 1 508 ? -0.063 13.452 26.087 1.00 97.06 508 TRP A C 1
ATOM 4004 O O . TRP A 1 508 ? 0.481 14.531 26.312 1.00 97.06 508 TRP A O 1
ATOM 4014 N N . ARG A 1 509 ? -0.406 12.622 27.081 1.00 97.06 509 ARG A N 1
ATOM 4015 C CA . ARG A 1 509 ? -0.192 12.922 28.509 1.00 97.06 509 ARG A CA 1
ATOM 4016 C C . ARG A 1 509 ? 1.283 13.058 28.876 1.00 97.06 509 ARG A C 1
ATOM 4018 O O . ARG A 1 509 ? 1.632 13.870 29.727 1.00 97.06 509 ARG A O 1
ATOM 4025 N N . LEU A 1 510 ? 2.153 12.320 28.192 1.00 98.00 510 LEU A N 1
ATOM 4026 C CA . LEU A 1 510 ? 3.602 12.469 28.301 1.00 98.00 510 LEU A CA 1
ATOM 4027 C C . LEU A 1 510 ? 4.142 13.703 27.555 1.00 98.00 510 LEU A C 1
ATOM 4029 O O . LEU A 1 510 ? 5.299 14.048 27.749 1.00 98.00 510 LEU A O 1
ATOM 4033 N N . GLY A 1 511 ? 3.345 14.382 26.723 1.00 97.19 511 GLY A N 1
ATOM 4034 C CA . GLY A 1 511 ? 3.794 15.520 25.909 1.00 97.19 511 GLY A CA 1
ATOM 4035 C C . GLY A 1 511 ? 4.611 15.124 24.674 1.00 97.19 511 GLY A C 1
ATOM 4036 O O . GLY A 1 511 ? 5.276 15.966 24.077 1.00 97.19 511 GLY A O 1
ATOM 4037 N N . LEU A 1 512 ? 4.575 13.846 24.285 1.00 96.75 512 LEU A N 1
ATOM 4038 C CA . LEU A 1 512 ? 5.262 13.321 23.099 1.00 96.75 512 LEU A CA 1
ATOM 4039 C C . LEU A 1 512 ? 4.438 13.493 21.819 1.00 96.75 512 LEU A C 1
ATOM 4041 O O . LEU A 1 512 ? 4.990 13.482 20.721 1.00 96.75 512 LEU A O 1
ATOM 4045 N N . GLU A 1 513 ? 3.126 13.657 21.965 1.00 95.75 513 GLU A N 1
ATOM 4046 C CA . GLU A 1 513 ? 2.191 13.973 20.889 1.00 95.75 513 GLU A CA 1
ATOM 4047 C C . GLU A 1 513 ? 1.436 15.260 21.248 1.00 95.75 513 GLU A C 1
ATOM 4049 O O . GLU A 1 513 ? 1.092 15.497 22.407 1.00 95.75 513 GLU A O 1
ATOM 4054 N N . SER A 1 514 ? 1.202 16.127 20.259 1.00 93.56 514 SER A N 1
ATOM 4055 C CA . SER A 1 514 ? 0.553 17.431 20.466 1.00 93.56 514 SER A CA 1
ATOM 4056 C C . SER A 1 514 ? -0.969 17.344 20.594 1.00 93.56 514 SER A C 1
ATOM 4058 O O . SER A 1 514 ? -1.605 18.313 21.012 1.00 93.56 514 SER A O 1
ATOM 4060 N N . VAL A 1 515 ? -1.551 16.202 20.232 1.00 93.50 515 VAL A N 1
ATOM 4061 C CA . VAL A 1 515 ? -2.990 15.923 20.247 1.00 93.50 515 VAL A CA 1
ATOM 4062 C C . VAL A 1 515 ? -3.256 14.578 20.933 1.00 93.50 515 VAL A C 1
ATOM 4064 O O . VAL A 1 515 ? -2.350 13.744 20.961 1.00 93.50 515 VAL A O 1
ATOM 4067 N N . PRO A 1 516 ? -4.461 14.361 21.496 1.00 95.50 516 PRO A N 1
ATOM 4068 C CA . PRO A 1 516 ? -4.879 13.054 22.007 1.00 95.50 516 PRO A CA 1
ATOM 4069 C C . PRO A 1 516 ? -4.838 11.961 20.930 1.00 95.50 516 PRO A C 1
ATOM 4071 O O . PRO A 1 516 ? -4.798 12.263 19.737 1.00 95.50 516 PRO A O 1
ATOM 4074 N N . SER A 1 517 ? -4.906 10.696 21.355 1.00 95.38 517 SER A N 1
ATOM 4075 C CA . SER A 1 517 ? -4.984 9.551 20.444 1.00 95.38 517 SER A CA 1
ATOM 4076 C C . SER A 1 517 ? -6.174 9.689 19.494 1.00 95.38 517 SER A C 1
ATOM 4078 O O . SER A 1 517 ? -7.288 10.034 19.907 1.00 95.38 517 SER A O 1
ATOM 4080 N N . ASP A 1 518 ? -5.923 9.398 18.223 1.00 96.25 518 ASP A N 1
ATOM 4081 C CA . ASP A 1 518 ? -6.913 9.388 17.159 1.00 96.25 518 ASP A CA 1
ATOM 4082 C C . ASP A 1 518 ? -7.890 8.210 17.283 1.00 96.25 518 ASP A C 1
ATOM 4084 O O . ASP A 1 518 ? -7.678 7.250 18.033 1.00 96.25 518 ASP A O 1
ATOM 4088 N N . PHE A 1 519 ? -8.995 8.296 16.543 1.00 97.00 519 PHE A N 1
ATOM 4089 C CA . PHE A 1 519 ? -9.842 7.136 16.276 1.00 97.00 519 PHE A CA 1
ATOM 4090 C C . PHE A 1 519 ? -9.511 6.563 14.901 1.00 97.00 519 PHE A C 1
ATOM 4092 O O . PHE A 1 519 ? -9.769 7.196 13.875 1.00 97.00 519 PHE A O 1
ATOM 4099 N N . ASP A 1 520 ? -8.973 5.345 14.900 1.00 95.50 520 ASP A N 1
ATOM 4100 C CA . ASP A 1 520 ? -8.717 4.562 13.696 1.00 95.50 520 ASP A CA 1
ATOM 4101 C C . ASP A 1 520 ? -10.005 3.846 13.263 1.00 95.50 520 ASP A C 1
ATOM 4103 O O . ASP A 1 520 ? -10.476 2.933 13.944 1.00 95.50 520 ASP A O 1
ATOM 4107 N N . LEU A 1 521 ? -10.584 4.261 12.138 1.00 96.62 521 LEU A N 1
ATOM 4108 C CA . LEU A 1 521 ? -11.776 3.657 11.549 1.00 96.62 521 LEU A CA 1
ATOM 4109 C C . LEU A 1 521 ? -11.413 2.843 10.315 1.00 96.62 521 LEU A C 1
ATOM 4111 O O . LEU A 1 521 ? -10.967 3.403 9.316 1.00 96.62 521 LEU A O 1
ATOM 4115 N N . ASP A 1 522 ? -11.707 1.549 10.354 1.00 96.69 522 ASP A N 1
ATOM 4116 C CA . ASP A 1 522 ? -11.659 0.681 9.183 1.00 96.69 522 ASP A CA 1
ATOM 4117 C C . ASP A 1 522 ? -13.059 0.624 8.560 1.00 96.69 522 ASP A C 1
ATOM 4119 O O . ASP A 1 522 ? -13.977 0.037 9.134 1.00 96.69 522 ASP A O 1
ATOM 4123 N N . ILE A 1 523 ? -13.224 1.231 7.385 1.00 97.50 523 ILE A N 1
ATOM 4124 C CA . ILE A 1 523 ? -14.448 1.233 6.577 1.00 97.50 523 ILE A CA 1
ATOM 4125 C C . ILE A 1 523 ? -14.240 0.275 5.401 1.00 97.50 523 ILE A C 1
ATOM 4127 O O . ILE A 1 523 ? -13.487 0.559 4.473 1.00 97.50 523 ILE A O 1
ATOM 4131 N N . ASN A 1 524 ? -14.898 -0.876 5.426 1.00 97.44 524 ASN A N 1
ATOM 4132 C CA . ASN A 1 524 ? -14.648 -1.977 4.501 1.00 97.44 524 ASN A CA 1
ATOM 4133 C C . ASN A 1 524 ? -15.828 -2.110 3.534 1.00 97.44 524 ASN A C 1
ATOM 4135 O O . ASN A 1 524 ? -16.916 -2.536 3.924 1.00 97.44 524 ASN A O 1
ATOM 4139 N N . SER A 1 525 ? -15.626 -1.722 2.275 1.00 96.19 525 SER A N 1
ATOM 4140 C CA . SER A 1 525 ? -16.649 -1.785 1.232 1.00 96.19 525 SER A CA 1
ATOM 4141 C C . SER A 1 525 ? -16.038 -1.799 -0.169 1.00 96.19 525 SER A C 1
ATOM 4143 O O . SER A 1 525 ? -15.534 -0.791 -0.666 1.00 96.19 525 SER A O 1
ATOM 4145 N N . THR A 1 526 ? -16.172 -2.916 -0.881 1.00 94.88 526 THR A N 1
ATOM 4146 C CA . THR A 1 526 ? -15.764 -3.033 -2.295 1.00 94.88 526 THR A CA 1
ATOM 4147 C C . THR A 1 526 ? -16.545 -2.069 -3.191 1.00 94.88 526 THR A C 1
ATOM 4149 O O . THR A 1 526 ? -16.059 -1.636 -4.237 1.00 94.88 526 THR A O 1
ATOM 4152 N N . HIS A 1 527 ? -17.760 -1.678 -2.794 1.00 94.12 527 HIS A N 1
ATOM 4153 C CA . HIS A 1 527 ? -18.509 -0.634 -3.487 1.00 94.12 527 HIS A CA 1
ATOM 4154 C C . HIS A 1 527 ? -17.819 0.733 -3.381 1.00 94.12 527 HIS A C 1
ATOM 4156 O O . HIS A 1 527 ? -17.601 1.380 -4.407 1.00 94.12 527 HIS A O 1
ATOM 4162 N N . MET A 1 528 ? -17.378 1.124 -2.180 1.00 95.81 528 MET A N 1
ATOM 4163 C CA . MET A 1 528 ? -16.590 2.347 -1.986 1.00 95.81 528 MET A CA 1
ATOM 4164 C C . MET A 1 528 ? -15.311 2.330 -2.822 1.00 95.81 528 MET A C 1
ATOM 4166 O O . MET A 1 528 ? -15.044 3.275 -3.560 1.00 95.81 528 MET A O 1
ATOM 4170 N N . ILE A 1 529 ? -14.548 1.236 -2.790 1.00 94.81 529 ILE A N 1
ATOM 4171 C CA . ILE A 1 529 ? -13.308 1.142 -3.574 1.00 94.81 529 ILE A CA 1
ATOM 4172 C C . ILE A 1 529 ? -13.573 1.345 -5.072 1.00 94.81 529 ILE A C 1
ATOM 4174 O O . ILE A 1 529 ? -12.822 2.060 -5.732 1.00 94.81 529 ILE A O 1
ATOM 4178 N N . ARG A 1 530 ? -14.675 0.809 -5.615 1.00 92.75 530 ARG A N 1
ATOM 4179 C CA . ARG A 1 530 ? -15.068 1.028 -7.019 1.00 92.75 530 ARG A CA 1
ATOM 4180 C C . ARG A 1 530 ? -15.435 2.485 -7.321 1.00 92.75 530 ARG A C 1
ATOM 4182 O O . ARG A 1 530 ? -15.057 2.979 -8.386 1.00 92.75 530 ARG A O 1
ATOM 4189 N N . ILE A 1 531 ? -16.145 3.171 -6.419 1.00 94.50 531 ILE A N 1
ATOM 4190 C CA . ILE A 1 531 ? -16.447 4.610 -6.553 1.00 94.50 531 ILE A CA 1
ATOM 4191 C C . ILE A 1 531 ? -15.142 5.407 -6.588 1.00 94.50 531 ILE A C 1
ATOM 4193 O O . ILE A 1 531 ? -14.906 6.152 -7.541 1.00 94.50 531 ILE A O 1
ATOM 4197 N N . ALA A 1 532 ? -14.260 5.184 -5.612 1.00 94.56 532 ALA A N 1
ATOM 4198 C CA . ALA A 1 532 ? -12.984 5.882 -5.523 1.00 94.56 532 ALA A CA 1
ATOM 4199 C C . ALA A 1 532 ? -12.087 5.601 -6.734 1.00 94.56 532 ALA A C 1
ATOM 4201 O O . ALA A 1 532 ? -11.475 6.511 -7.284 1.00 94.56 532 ALA A O 1
ATOM 4202 N N . ARG A 1 533 ? -12.045 4.352 -7.208 1.00 91.19 533 ARG A N 1
ATOM 4203 C CA . ARG A 1 533 ? -11.268 3.941 -8.387 1.00 91.19 533 ARG A CA 1
ATOM 4204 C C . ARG A 1 533 ? -11.742 4.663 -9.644 1.00 91.19 533 ARG A C 1
ATOM 4206 O O . ARG A 1 533 ? -10.923 5.101 -10.450 1.00 91.19 533 ARG A O 1
ATOM 4213 N N . ARG A 1 534 ? -13.060 4.809 -9.816 1.00 90.75 534 ARG A N 1
ATOM 4214 C CA . ARG A 1 534 ? -13.645 5.577 -10.923 1.00 90.75 534 ARG A CA 1
ATOM 4215 C C . ARG A 1 534 ? -13.282 7.055 -10.818 1.00 90.75 534 ARG A C 1
ATOM 4217 O O . ARG A 1 534 ? -12.776 7.608 -11.788 1.00 90.75 534 ARG A O 1
ATOM 4224 N N . TYR A 1 535 ? -13.471 7.648 -9.641 1.00 92.06 535 TYR A N 1
ATOM 4225 C CA . TYR A 1 535 ? -13.105 9.038 -9.383 1.00 92.06 535 TYR A CA 1
ATOM 4226 C C . TYR A 1 535 ? -11.622 9.295 -9.684 1.00 92.06 535 TYR A C 1
ATOM 4228 O O . TYR A 1 535 ? -11.291 10.216 -10.426 1.00 92.06 535 TYR A O 1
ATOM 4236 N N . TRP A 1 536 ? -10.727 8.434 -9.191 1.00 88.62 536 TRP A N 1
ATOM 4237 C CA . TRP A 1 536 ? -9.288 8.540 -9.422 1.00 88.62 536 TRP A CA 1
ATOM 4238 C C . TRP A 1 536 ? -8.939 8.513 -10.909 1.00 88.62 536 TRP A C 1
ATOM 4240 O O . TRP A 1 536 ? -8.197 9.367 -11.381 1.00 88.62 536 TRP A O 1
ATOM 4250 N N . ARG A 1 537 ? -9.511 7.576 -11.674 1.00 84.81 537 ARG A N 1
ATOM 4251 C CA . ARG A 1 537 ? -9.294 7.497 -13.129 1.00 84.81 537 ARG A CA 1
ATOM 4252 C C . ARG A 1 537 ? -9.776 8.751 -13.860 1.00 84.81 537 ARG A C 1
ATOM 4254 O O . ARG A 1 537 ? -9.161 9.160 -14.837 1.00 84.81 537 ARG A O 1
ATOM 4261 N N . GLU A 1 538 ? -10.867 9.356 -13.399 1.00 88.62 538 GLU A N 1
ATOM 4262 C CA . GLU A 1 538 ? -11.440 10.555 -14.017 1.00 88.62 538 GLU A CA 1
ATOM 4263 C C . GLU A 1 538 ? -10.679 11.840 -13.657 1.00 88.62 538 GLU A C 1
ATOM 4265 O O . GLU A 1 538 ? -10.536 12.719 -14.508 1.00 88.62 538 GLU A O 1
ATOM 4270 N N . GLN A 1 539 ? -10.199 11.962 -12.415 1.00 88.62 539 GLN A N 1
ATOM 4271 C CA . GLN A 1 539 ? -9.634 13.206 -11.873 1.00 88.62 539 GLN A CA 1
ATOM 4272 C C . GLN A 1 539 ? -8.106 13.214 -11.765 1.00 88.62 539 GLN A C 1
ATOM 4274 O O . GLN A 1 539 ? -7.502 14.285 -11.695 1.00 88.62 539 GLN A O 1
ATOM 4279 N N . HIS A 1 540 ? -7.473 12.043 -11.768 1.00 83.69 540 HIS A N 1
ATOM 4280 C CA . HIS A 1 540 ? -6.024 11.876 -11.649 1.00 83.69 540 HIS A CA 1
ATOM 4281 C C . HIS A 1 540 ? -5.450 10.985 -12.756 1.00 83.69 540 HIS A C 1
ATOM 4283 O O . HIS A 1 540 ? -4.700 10.051 -12.459 1.00 83.69 540 HIS A O 1
ATOM 4289 N N . PRO A 1 541 ? -5.766 11.257 -14.038 1.00 77.50 541 PRO A N 1
ATOM 4290 C CA . PRO A 1 541 ? -5.239 10.456 -15.137 1.00 77.50 541 PRO A CA 1
ATOM 4291 C C . PRO A 1 541 ? -3.709 10.519 -15.212 1.00 77.50 541 PRO A C 1
ATOM 4293 O O . PRO A 1 541 ? -3.108 9.631 -15.793 1.00 77.50 541 PRO A O 1
ATOM 4296 N N . ASP A 1 542 ? -3.083 11.546 -14.629 1.00 73.44 542 ASP A N 1
ATOM 4297 C CA . ASP A 1 542 ? -1.641 11.776 -14.619 1.00 73.44 542 ASP A CA 1
ATOM 4298 C C . ASP A 1 542 ? -0.894 11.105 -13.456 1.00 73.44 542 ASP A C 1
ATOM 4300 O O . ASP A 1 542 ? 0.337 11.038 -13.481 1.00 73.44 542 ASP A O 1
ATOM 4304 N N . ARG A 1 543 ? -1.610 10.618 -12.434 1.00 73.31 543 ARG A N 1
ATOM 4305 C CA . ARG A 1 543 ? -0.994 10.016 -11.246 1.00 73.31 543 ARG A CA 1
ATOM 4306 C C . ARG A 1 543 ? -0.773 8.524 -11.406 1.00 73.31 543 ARG A C 1
ATOM 4308 O O . ARG A 1 543 ? -1.500 7.827 -12.111 1.00 73.31 543 ARG A O 1
ATOM 4315 N N . TYR A 1 544 ? 0.204 8.017 -10.662 1.00 72.69 544 TYR A N 1
ATOM 4316 C CA . TYR A 1 544 ? 0.482 6.594 -10.618 1.00 72.69 544 TYR A CA 1
ATOM 4317 C C . TYR A 1 544 ? -0.716 5.830 -10.053 1.00 72.69 544 TYR A C 1
ATOM 4319 O O . TYR A 1 544 ? -1.181 6.156 -8.959 1.00 72.69 544 TYR A O 1
ATOM 4327 N N . PRO A 1 545 ? -1.168 4.754 -10.709 1.00 68.25 545 PRO A N 1
ATOM 4328 C CA . PRO A 1 545 ? -2.155 3.851 -10.131 1.00 68.25 545 PRO A CA 1
ATOM 4329 C C . PRO A 1 545 ? -1.800 3.306 -8.745 1.00 68.25 545 PRO A C 1
ATOM 4331 O O . PRO A 1 545 ? -2.683 3.146 -7.912 1.00 68.25 545 PRO A O 1
ATOM 4334 N N . GLY A 1 546 ? -0.526 3.059 -8.442 1.00 61.25 546 GLY A N 1
ATOM 4335 C CA . GLY A 1 546 ? -0.156 2.574 -7.110 1.00 61.25 546 GLY A CA 1
ATOM 4336 C C . GLY A 1 546 ? -0.254 3.627 -6.003 1.00 61.25 546 GLY A C 1
ATOM 4337 O O . GLY A 1 546 ? -0.245 3.237 -4.843 1.00 61.25 546 GLY A O 1
ATOM 4338 N N . ASP A 1 547 ? -0.411 4.917 -6.329 1.00 75.00 547 ASP A N 1
ATOM 4339 C CA . ASP A 1 547 ? -0.705 5.965 -5.336 1.00 75.00 547 ASP A CA 1
ATOM 4340 C C . ASP A 1 547 ? -2.188 5.963 -4.923 1.00 75.00 547 ASP A C 1
ATOM 4342 O O . ASP A 1 547 ? -2.566 6.642 -3.973 1.00 75.00 547 ASP A O 1
ATOM 4346 N N . PHE A 1 548 ? -3.033 5.191 -5.618 1.00 81.94 548 PHE A N 1
ATOM 4347 C CA . PHE A 1 548 ? -4.442 5.010 -5.270 1.00 81.94 548 PHE A CA 1
ATOM 4348 C C . PHE A 1 548 ? -4.623 4.329 -3.909 1.00 81.94 548 PHE A C 1
ATOM 4350 O O . PHE A 1 548 ? -5.572 4.622 -3.182 1.00 81.94 548 PHE A O 1
ATOM 4357 N N . MET A 1 549 ? -3.708 3.419 -3.566 1.00 80.69 549 MET A N 1
ATOM 4358 C CA . MET A 1 549 ? -3.714 2.695 -2.300 1.00 80.69 549 MET A CA 1
ATOM 4359 C C . MET A 1 549 ? -2.603 3.235 -1.400 1.00 80.69 549 MET A C 1
ATOM 4361 O O . MET A 1 549 ? -1.439 3.316 -1.786 1.00 80.69 549 MET A O 1
ATOM 4365 N N . GLY A 1 550 ? -2.950 3.559 -0.160 1.00 73.94 550 GLY A N 1
ATOM 4366 C CA . GLY A 1 550 ? -1.991 3.791 0.903 1.00 73.94 550 GLY A CA 1
ATOM 4367 C C . GLY A 1 550 ? -1.251 2.510 1.305 1.00 73.94 550 GLY A C 1
ATOM 4368 O O . GLY A 1 550 ? -1.636 1.377 0.995 1.00 73.94 550 GLY A O 1
ATOM 4369 N N . GLY A 1 551 ? -0.170 2.676 2.068 1.00 65.31 551 GLY A N 1
ATOM 4370 C CA . GLY A 1 551 ? 0.518 1.530 2.666 1.00 65.31 551 GLY A CA 1
ATOM 4371 C C . GLY A 1 551 ? -0.429 0.764 3.597 1.00 65.31 551 GLY A C 1
ATOM 4372 O O . GLY A 1 551 ? -1.116 1.402 4.377 1.00 65.31 551 GLY A O 1
ATOM 4373 N N . HIS A 1 552 ? -0.412 -0.574 3.566 1.00 72.81 552 HIS A N 1
ATOM 4374 C CA . HIS A 1 552 ? -1.359 -1.503 4.232 1.00 72.81 552 HIS A CA 1
ATOM 4375 C C . HIS A 1 552 ? -2.660 -1.813 3.475 1.00 72.81 552 HIS A C 1
ATOM 4377 O O . HIS A 1 552 ? -3.460 -2.603 3.976 1.00 72.81 552 HIS A O 1
ATOM 4383 N N . GLY A 1 553 ? -2.851 -1.271 2.270 1.00 80.88 553 GLY A N 1
ATOM 4384 C CA . GLY A 1 553 ? -3.962 -1.658 1.399 1.00 80.88 553 GLY A CA 1
ATOM 4385 C C . GLY A 1 553 ? -5.301 -0.992 1.718 1.00 80.88 553 GLY A C 1
ATOM 4386 O O . GLY A 1 553 ? -6.326 -1.520 1.302 1.00 80.88 553 GLY A O 1
ATOM 4387 N N . TYR A 1 554 ? -5.302 0.147 2.421 1.00 88.31 554 TYR A N 1
ATOM 4388 C CA . TYR A 1 554 ? -6.431 1.086 2.382 1.00 88.31 554 TYR A CA 1
ATOM 4389 C C . TYR A 1 554 ? -6.254 2.081 1.231 1.00 88.31 554 TYR A C 1
ATOM 4391 O O . TYR A 1 554 ? -5.142 2.248 0.737 1.00 88.31 554 TYR A O 1
ATOM 4399 N N . LEU A 1 555 ? -7.321 2.761 0.815 1.00 89.94 555 LEU A N 1
ATOM 4400 C CA . LEU A 1 555 ? -7.254 3.881 -0.130 1.00 89.94 555 LEU A CA 1
ATOM 4401 C C . LEU A 1 555 ? -6.353 5.001 0.387 1.00 89.94 555 LEU A C 1
ATOM 4403 O O . LEU A 1 555 ? -6.349 5.295 1.577 1.00 89.94 555 LEU A O 1
ATOM 4407 N N . ASP A 1 556 ? -5.645 5.694 -0.497 1.00 89.19 556 ASP A N 1
ATOM 4408 C CA . ASP A 1 556 ? -4.982 6.937 -0.110 1.00 89.19 556 ASP A CA 1
ATOM 4409 C C . ASP A 1 556 ? -5.969 7.913 0.567 1.00 89.19 556 ASP A C 1
ATOM 4411 O O . ASP A 1 556 ? -7.127 8.045 0.162 1.00 89.19 556 ASP A O 1
ATOM 4415 N N . LYS A 1 557 ? -5.512 8.608 1.619 1.00 90.12 557 LYS A N 1
ATOM 4416 C CA . LYS A 1 557 ? -6.385 9.481 2.421 1.00 90.12 557 LYS A CA 1
ATOM 4417 C C . LYS A 1 557 ? -7.000 10.591 1.567 1.00 90.12 557 LYS A C 1
ATOM 4419 O O . LYS A 1 557 ? -8.170 10.918 1.752 1.00 90.12 557 LYS A O 1
ATOM 4424 N N . GLN A 1 558 ? -6.242 11.149 0.620 1.00 89.81 558 GLN A N 1
ATOM 4425 C CA . GLN A 1 558 ? -6.761 12.171 -0.285 1.00 89.81 558 GLN A CA 1
ATOM 4426 C C . GLN A 1 558 ? -7.795 11.571 -1.241 1.00 89.81 558 GLN A C 1
ATOM 4428 O O . GLN A 1 558 ? -8.848 12.170 -1.435 1.00 89.81 558 GLN A O 1
ATOM 4433 N N . ALA A 1 559 ? -7.551 10.362 -1.759 1.00 90.19 559 ALA A N 1
ATOM 4434 C CA . ALA A 1 559 ? -8.526 9.652 -2.587 1.00 90.19 559 ALA A CA 1
ATOM 4435 C C . ALA A 1 559 ? -9.857 9.419 -1.847 1.00 90.19 559 ALA A C 1
ATOM 4437 O O . ALA A 1 559 ? -10.918 9.607 -2.444 1.00 90.19 559 ALA A O 1
ATOM 4438 N N . VAL A 1 560 ? -9.822 9.078 -0.550 1.00 93.75 560 VAL A N 1
ATOM 4439 C CA . VAL A 1 560 ? -11.034 8.982 0.287 1.00 93.75 560 VAL A CA 1
ATOM 4440 C C . VAL A 1 560 ? -11.724 10.340 0.399 1.00 93.75 560 VAL A C 1
ATOM 4442 O O . VAL A 1 560 ? -12.918 10.439 0.132 1.00 93.75 560 VAL A O 1
ATOM 4445 N N . HIS A 1 561 ? -10.993 11.393 0.769 1.00 94.38 561 HIS A N 1
ATOM 4446 C CA . HIS A 1 561 ? -11.588 12.716 0.967 1.00 94.38 561 HIS A CA 1
ATOM 4447 C C . HIS A 1 561 ? -12.232 13.287 -0.298 1.00 94.38 561 HIS A C 1
ATOM 4449 O O . HIS A 1 561 ? -13.303 13.889 -0.218 1.00 94.38 561 HIS A O 1
ATOM 4455 N N . ASP A 1 562 ? -11.595 13.082 -1.445 1.00 94.00 562 ASP A N 1
ATOM 4456 C CA . ASP A 1 562 ? -12.061 13.613 -2.720 1.00 94.00 562 ASP A CA 1
ATOM 4457 C C . ASP A 1 562 ? -13.233 12.801 -3.290 1.00 94.00 562 ASP A C 1
ATOM 4459 O O . ASP A 1 562 ? -14.152 13.373 -3.878 1.00 94.00 562 ASP A O 1
ATOM 4463 N N . SER A 1 563 ? -13.238 11.481 -3.076 1.00 96.12 563 SER A N 1
ATOM 4464 C CA . SER A 1 563 ? -14.304 10.595 -3.568 1.00 96.12 563 SER A CA 1
ATOM 4465 C C . SER A 1 563 ? -15.546 10.584 -2.668 1.00 96.12 563 SER A C 1
ATOM 4467 O O . SER A 1 563 ? -16.632 10.271 -3.149 1.00 96.12 563 SER A O 1
ATOM 4469 N N . PHE A 1 564 ? -15.396 10.916 -1.378 1.00 97.88 564 PHE A N 1
ATOM 4470 C CA . PHE A 1 564 ? -16.455 10.858 -0.359 1.00 97.88 564 PHE A CA 1
ATOM 4471 C C . PHE A 1 564 ? -16.540 12.180 0.432 1.00 97.88 564 PHE A C 1
ATOM 4473 O O . PHE A 1 564 ? -16.156 12.253 1.608 1.00 97.88 564 PHE A O 1
ATOM 4480 N N . PRO A 1 565 ? -16.993 13.277 -0.204 1.00 97.75 565 PRO A N 1
ATOM 4481 C CA . PRO A 1 565 ? -16.975 14.610 0.397 1.00 97.75 565 PRO A CA 1
ATOM 4482 C C . PRO A 1 565 ? -17.900 14.752 1.616 1.00 97.75 565 PRO A C 1
ATOM 4484 O O . PRO A 1 565 ? -17.607 15.551 2.519 1.00 97.75 565 PRO A O 1
ATOM 4487 N N . SER A 1 566 ? -19.003 13.999 1.682 1.00 98.38 566 SER A N 1
ATOM 4488 C CA . SER A 1 566 ? -19.917 14.022 2.831 1.00 98.38 566 SER A CA 1
ATOM 4489 C C . SER A 1 566 ? -19.273 13.338 4.033 1.00 98.38 566 SER A C 1
ATOM 4491 O O . SER A 1 566 ? -19.297 13.899 5.134 1.00 98.38 566 SER A O 1
ATOM 4493 N N . LEU A 1 567 ? -18.611 12.195 3.821 1.00 98.38 567 LEU A N 1
ATOM 4494 C CA . LEU A 1 567 ? -17.815 11.494 4.830 1.00 98.38 567 LEU A CA 1
ATOM 4495 C C . LEU A 1 567 ? -16.636 12.349 5.312 1.00 98.38 567 LEU A C 1
ATOM 4497 O O . LEU A 1 567 ? -16.429 12.491 6.516 1.00 98.38 567 LEU A O 1
ATOM 4501 N N . ALA A 1 568 ? -15.904 12.994 4.401 1.00 97.69 568 ALA A N 1
ATOM 4502 C CA . ALA A 1 568 ? -14.826 13.921 4.748 1.00 97.69 568 ALA A CA 1
ATOM 4503 C C . ALA A 1 568 ? -15.326 15.086 5.620 1.00 97.69 568 ALA A C 1
ATOM 4505 O O . ALA A 1 568 ? -14.713 15.454 6.627 1.00 97.69 568 ALA A O 1
ATOM 4506 N N . SER A 1 569 ? -16.474 15.656 5.250 1.00 98.06 569 SER A N 1
ATOM 4507 C CA . SER A 1 569 ? -17.114 16.737 6.001 1.00 98.06 569 SER A CA 1
ATOM 4508 C C . SER A 1 569 ? -17.602 16.270 7.371 1.00 98.06 569 SER A C 1
ATOM 4510 O O . SER A 1 569 ? -17.506 17.024 8.341 1.00 98.06 569 SER A O 1
ATOM 4512 N N . TRP A 1 570 ? -18.135 15.049 7.460 1.00 98.31 570 TRP A N 1
ATOM 4513 C CA . TRP A 1 570 ? -18.499 14.409 8.720 1.00 98.31 570 TRP A CA 1
ATOM 4514 C C . TRP A 1 570 ? -17.276 14.249 9.623 1.00 98.31 570 TRP A C 1
ATOM 4516 O O . TRP A 1 570 ? -17.310 14.736 10.755 1.00 98.31 570 TRP A O 1
ATOM 4526 N N . ALA A 1 571 ? -16.180 13.695 9.101 1.00 97.94 571 ALA A N 1
ATOM 4527 C CA . ALA A 1 571 ? -14.972 13.455 9.876 1.00 97.94 571 ALA A CA 1
ATOM 4528 C C . ALA A 1 571 ? -14.438 14.758 10.480 1.00 97.94 571 ALA A C 1
ATOM 4530 O O . ALA A 1 571 ? -14.315 14.871 11.694 1.00 97.94 571 ALA A O 1
ATOM 4531 N N . LYS A 1 572 ? -14.288 15.811 9.668 1.00 97.19 572 LYS A N 1
ATOM 4532 C CA . LYS A 1 572 ? -13.830 17.129 10.134 1.00 97.19 572 LYS A CA 1
ATOM 4533 C C . LYS A 1 572 ? -14.711 17.738 11.235 1.00 97.19 572 LYS A C 1
ATOM 4535 O O . LYS A 1 572 ? -14.213 18.411 12.142 1.00 97.19 572 LYS A O 1
ATOM 4540 N N . ARG A 1 573 ? -16.038 17.561 11.160 1.00 97.62 573 ARG A N 1
ATOM 4541 C CA . ARG A 1 573 ? -16.952 18.033 12.218 1.00 97.62 573 ARG A CA 1
ATOM 4542 C C . ARG A 1 573 ? -16.735 17.259 13.512 1.00 97.62 573 ARG A C 1
ATOM 4544 O O . ARG A 1 573 ? -16.722 17.875 14.578 1.00 97.62 573 ARG A O 1
ATOM 4551 N N . TRP A 1 574 ? -16.561 15.946 13.418 1.00 97.19 574 TRP A N 1
ATOM 4552 C CA . TRP A 1 574 ? -16.351 15.088 14.576 1.00 97.19 574 TRP A CA 1
ATOM 4553 C C . TRP A 1 574 ? -14.968 15.249 15.195 1.00 97.19 574 TRP A C 1
ATOM 4555 O O . TRP A 1 574 ? -14.886 15.303 16.416 1.00 97.19 574 TRP A O 1
ATOM 4565 N N . GLU A 1 575 ? -13.923 15.485 14.406 1.00 95.88 575 GLU A N 1
ATOM 4566 C CA . GLU A 1 575 ? -12.604 15.859 14.926 1.00 95.88 575 GLU A CA 1
ATOM 4567 C C . GLU A 1 575 ? -12.684 17.109 15.803 1.00 95.88 575 GLU A C 1
ATOM 4569 O O . GLU A 1 575 ? -12.190 17.143 16.929 1.00 95.88 575 GLU A O 1
ATOM 4574 N N . LYS A 1 576 ? -13.404 18.133 15.325 1.00 94.81 576 LYS A N 1
ATOM 4575 C CA . LYS A 1 576 ? -13.651 19.355 16.097 1.00 94.81 576 LYS A CA 1
ATOM 4576 C C . LYS A 1 576 ? -14.483 19.089 17.354 1.00 94.81 576 LYS A C 1
ATOM 4578 O O . LYS A 1 576 ? -14.228 19.711 18.382 1.00 94.81 576 LYS A O 1
ATOM 4583 N N . LYS A 1 577 ? -15.496 18.224 17.266 1.00 95.19 577 LYS A N 1
ATOM 4584 C CA . LYS A 1 577 ? -16.411 17.913 18.375 1.00 95.19 577 LYS A CA 1
ATOM 4585 C C . LYS A 1 577 ? -15.731 17.096 19.477 1.00 95.19 577 LYS A C 1
ATOM 4587 O O . LYS A 1 577 ? -15.984 17.349 20.646 1.00 95.19 577 LYS A O 1
ATOM 4592 N N . LEU A 1 578 ? -14.875 16.149 19.101 1.00 93.81 578 LEU A N 1
ATOM 4593 C CA . LEU A 1 578 ? -14.154 15.255 20.013 1.00 93.81 578 LEU A CA 1
ATOM 4594 C C . LEU A 1 578 ? -12.815 15.849 20.477 1.00 93.81 578 LEU A C 1
ATOM 4596 O O . LEU A 1 578 ? -12.237 15.394 21.464 1.00 93.81 578 LEU A O 1
ATOM 4600 N N . GLY A 1 579 ? -12.304 16.848 19.750 1.00 93.88 579 GLY A N 1
ATOM 4601 C CA . GLY A 1 579 ? -11.000 17.462 19.990 1.00 93.88 579 GLY A CA 1
ATOM 4602 C C . GLY A 1 579 ? -9.823 16.515 19.728 1.00 93.88 579 GLY A C 1
ATOM 4603 O O . GLY A 1 579 ? -8.794 16.642 20.387 1.00 93.88 579 GLY A O 1
ATOM 4604 N N . ARG A 1 580 ? -9.984 15.553 18.816 1.00 95.00 580 ARG A N 1
ATOM 4605 C CA . ARG A 1 580 ? -8.975 14.553 18.426 1.00 95.00 580 ARG A CA 1
ATOM 4606 C C . ARG A 1 580 ? -9.156 14.160 16.965 1.00 95.00 580 ARG A C 1
ATOM 4608 O O . ARG A 1 580 ? -10.237 14.352 16.419 1.00 95.00 580 ARG A O 1
ATOM 4615 N N . GLU A 1 581 ? -8.103 13.649 16.345 1.00 95.75 581 GLU A N 1
ATOM 4616 C CA . GLU A 1 581 ? -8.091 13.316 14.916 1.00 95.75 581 GLU A CA 1
ATOM 4617 C C . GLU A 1 581 ? -8.892 12.038 14.612 1.00 95.75 581 GLU A C 1
ATOM 4619 O O . GLU A 1 581 ? -9.066 11.168 15.472 1.00 95.75 581 GLU A O 1
ATOM 4624 N N . LEU A 1 582 ? -9.384 11.926 13.375 1.00 96.56 582 LEU A N 1
ATOM 4625 C CA . LEU A 1 582 ? -10.007 10.716 12.846 1.00 96.56 582 LEU A CA 1
ATOM 4626 C C . LEU A 1 582 ? -9.160 10.175 11.695 1.00 96.56 582 LEU A C 1
ATOM 4628 O O . LEU A 1 582 ? -8.915 10.850 10.695 1.00 96.56 582 LEU A O 1
ATOM 4632 N N . SER A 1 583 ? -8.747 8.919 11.804 1.00 94.56 583 SER A N 1
ATOM 4633 C CA . SER A 1 583 ? -8.005 8.230 10.756 1.00 94.56 583 SER A CA 1
ATOM 4634 C C . SER A 1 583 ? -8.960 7.305 10.006 1.00 94.56 583 SER A C 1
ATOM 4636 O O . SER A 1 583 ? -9.410 6.296 10.539 1.00 94.56 583 SER A O 1
ATOM 4638 N N . LEU A 1 584 ? -9.309 7.671 8.769 1.00 95.81 584 LEU A N 1
ATOM 4639 C CA . LEU A 1 584 ? -10.208 6.886 7.918 1.00 95.81 584 LEU A CA 1
ATOM 4640 C C . LEU A 1 584 ? -9.399 5.929 7.033 1.00 95.81 584 LEU A C 1
ATOM 4642 O O . LEU A 1 584 ? -8.751 6.360 6.078 1.00 95.81 584 LEU A O 1
ATOM 4646 N N . GLY A 1 585 ? -9.442 4.635 7.339 1.00 95.06 585 GL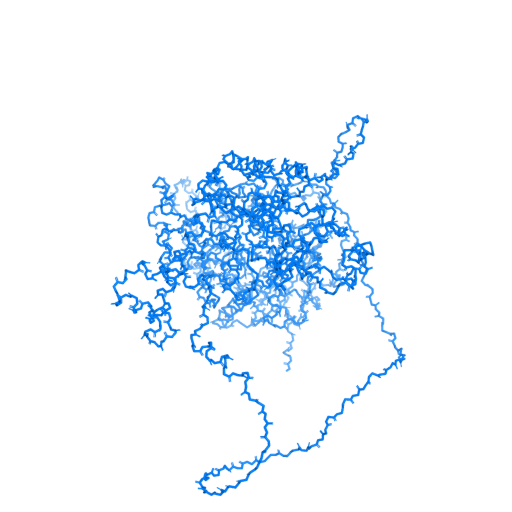Y A N 1
ATOM 4647 C CA . GLY A 1 585 ? -8.940 3.565 6.484 1.00 95.06 585 GLY A CA 1
ATOM 4648 C C . GLY A 1 585 ? -10.080 2.956 5.674 1.00 95.06 585 GLY A C 1
ATOM 4649 O O . GLY A 1 585 ? -10.926 2.270 6.232 1.00 95.06 585 GLY A O 1
ATOM 4650 N N . ALA A 1 586 ? -10.118 3.189 4.362 1.00 96.44 586 ALA A N 1
ATOM 4651 C CA . ALA A 1 586 ? -11.108 2.568 3.481 1.00 96.44 586 ALA A CA 1
ATOM 4652 C C . ALA A 1 586 ? -10.515 1.341 2.770 1.00 96.44 586 ALA A C 1
ATOM 4654 O O . ALA A 1 586 ? -9.529 1.476 2.048 1.00 96.44 586 ALA A O 1
ATOM 4655 N N . PHE A 1 587 ? -11.117 0.167 2.947 1.00 95.38 587 PHE A N 1
ATOM 4656 C CA . PHE A 1 587 ? -10.661 -1.116 2.398 1.00 95.38 587 PHE A CA 1
ATOM 4657 C C . PHE A 1 587 ? -11.744 -1.766 1.527 1.00 95.38 587 PHE A C 1
ATOM 4659 O O . PHE A 1 587 ? -12.913 -1.381 1.570 1.00 95.38 587 PHE A O 1
ATOM 4666 N N . GLU A 1 588 ? -11.376 -2.786 0.750 1.00 95.12 588 GLU A N 1
ATOM 4667 C CA . GLU A 1 588 ? -12.365 -3.683 0.137 1.00 95.12 588 GLU A CA 1
ATOM 4668 C C . GLU A 1 588 ? -13.113 -4.488 1.213 1.00 95.12 588 GLU A C 1
ATOM 4670 O O . GLU A 1 588 ? -12.700 -4.540 2.371 1.00 95.12 588 GLU A O 1
ATOM 4675 N N . SER A 1 589 ? -14.230 -5.123 0.856 1.00 94.88 589 SER A N 1
ATOM 4676 C CA . SER A 1 589 ? -15.088 -5.840 1.810 1.00 94.88 589 SER A CA 1
ATOM 4677 C C . SER A 1 589 ? -14.413 -7.058 2.454 1.00 94.88 589 SER A C 1
ATOM 4679 O O . SER A 1 589 ? -14.872 -7.523 3.493 1.00 94.88 589 SER A O 1
ATOM 4681 N N . SER A 1 590 ? -13.327 -7.589 1.883 1.00 92.81 590 SER A N 1
ATOM 4682 C CA . SER A 1 590 ? -12.464 -8.570 2.561 1.00 92.81 590 SER A CA 1
ATOM 4683 C C . SER A 1 590 ? -11.614 -7.978 3.691 1.00 92.81 590 SER A C 1
ATOM 4685 O O . SER A 1 590 ? -10.970 -8.723 4.426 1.00 92.81 590 SER A O 1
ATOM 4687 N N . GLY A 1 591 ? -11.586 -6.654 3.827 1.00 92.75 591 GLY A N 1
ATOM 4688 C CA . GLY A 1 591 ? -10.803 -5.928 4.812 1.00 92.75 591 GLY A CA 1
ATOM 4689 C C . GLY A 1 591 ? -9.311 -5.821 4.481 1.00 92.75 591 GLY A C 1
ATOM 4690 O O . GLY A 1 591 ? -8.880 -6.119 3.356 1.00 92.75 591 GLY A O 1
ATOM 4691 N N . PRO A 1 592 ? -8.501 -5.388 5.466 1.00 90.31 592 PRO A N 1
ATOM 4692 C CA . PRO A 1 592 ? -7.050 -5.324 5.343 1.00 90.31 592 PRO A CA 1
ATOM 4693 C C . PRO A 1 592 ? -6.445 -6.703 5.067 1.00 90.31 592 PRO A C 1
ATOM 4695 O O . PRO A 1 592 ? -6.999 -7.730 5.462 1.00 90.31 592 PRO A O 1
ATOM 4698 N N . ILE A 1 593 ? -5.253 -6.736 4.468 1.00 85.38 593 ILE A N 1
ATOM 4699 C CA . ILE A 1 593 ? -4.523 -7.987 4.216 1.00 85.38 593 ILE A CA 1
ATOM 4700 C C . ILE A 1 593 ? -4.348 -8.781 5.518 1.00 85.38 593 ILE A C 1
ATOM 4702 O O . ILE A 1 593 ? -3.805 -8.280 6.517 1.00 85.38 593 ILE A O 1
ATOM 4706 N N . ASN A 1 594 ? -4.708 -10.066 5.483 1.00 87.75 594 ASN A N 1
ATOM 4707 C CA . ASN A 1 594 ? -4.403 -10.984 6.569 1.00 87.75 594 ASN A CA 1
ATOM 4708 C C . ASN A 1 594 ? -2.922 -11.395 6.552 1.00 87.75 594 ASN A C 1
ATOM 4710 O O . ASN A 1 594 ? -2.548 -12.491 6.139 1.00 87.75 594 ASN A O 1
ATOM 4714 N N . ALA A 1 595 ? -2.067 -10.498 7.037 1.00 81.81 595 ALA A N 1
ATOM 4715 C CA . ALA A 1 595 ? -0.626 -10.700 7.079 1.00 81.81 595 ALA A CA 1
ATOM 4716 C C . ALA A 1 595 ? -0.184 -11.922 7.914 1.00 81.81 595 ALA A C 1
ATOM 4718 O O . ALA A 1 595 ? 0.919 -12.427 7.701 1.00 81.81 595 ALA A O 1
ATOM 4719 N N . THR A 1 596 ? -1.034 -12.442 8.812 1.00 82.75 596 THR A N 1
ATOM 4720 C CA . THR A 1 596 ? -0.719 -13.663 9.579 1.00 82.75 596 THR A CA 1
ATOM 4721 C C . THR A 1 596 ? -0.602 -14.898 8.688 1.00 82.75 596 THR A C 1
ATOM 4723 O O . THR A 1 596 ? 0.215 -15.772 8.973 1.00 82.75 596 THR A O 1
ATOM 4726 N N . LYS A 1 597 ? -1.305 -14.926 7.542 1.00 82.62 597 LYS A N 1
ATOM 4727 C CA . LYS A 1 597 ? -1.173 -15.981 6.521 1.00 82.62 597 LYS A CA 1
ATOM 4728 C C . LYS A 1 597 ? 0.243 -16.067 5.938 1.00 82.62 597 LYS A C 1
ATOM 4730 O O . LYS A 1 597 ? 0.623 -17.101 5.403 1.00 82.62 597 LYS A O 1
ATOM 4735 N N . PHE A 1 598 ? 1.037 -15.005 6.081 1.00 76.44 598 PHE A N 1
ATOM 4736 C CA . PHE A 1 598 ? 2.430 -14.936 5.637 1.00 76.44 598 PHE A CA 1
ATOM 4737 C C . PHE A 1 598 ? 3.428 -15.080 6.797 1.00 76.44 598 PHE A C 1
ATOM 4739 O O . PHE A 1 598 ? 4.569 -14.640 6.687 1.00 76.44 598 PHE A O 1
ATOM 4746 N N . GLY A 1 599 ? 2.999 -15.634 7.938 1.00 79.69 599 GLY A N 1
ATOM 4747 C CA . GLY A 1 599 ? 3.853 -15.828 9.114 1.00 79.69 599 GLY A CA 1
ATOM 4748 C C . GLY A 1 599 ? 4.194 -14.537 9.861 1.00 79.69 599 GLY A C 1
ATOM 4749 O O . GLY A 1 599 ? 5.150 -14.506 10.633 1.00 79.69 599 GLY A O 1
ATOM 4750 N N . ARG A 1 600 ? 3.437 -13.453 9.639 1.00 77.31 600 ARG A N 1
ATOM 4751 C CA . ARG A 1 600 ? 3.679 -12.164 10.301 1.00 77.31 600 ARG A CA 1
ATOM 4752 C C . ARG A 1 600 ? 2.856 -12.029 11.568 1.00 77.31 600 ARG A C 1
ATOM 4754 O O . ARG A 1 600 ? 1.684 -12.385 11.604 1.00 77.31 600 ARG A O 1
ATOM 4761 N N . SER A 1 601 ? 3.453 -11.423 12.587 1.00 69.75 601 SER A N 1
ATOM 4762 C CA . SER A 1 601 ? 2.797 -11.186 13.874 1.00 69.75 601 SER A CA 1
ATOM 4763 C C . SER A 1 601 ? 1.747 -10.071 13.833 1.00 69.75 601 SER A C 1
ATOM 4765 O O . SER A 1 601 ? 0.875 -10.026 14.692 1.00 69.75 601 SER A O 1
ATOM 4767 N N . ILE A 1 602 ? 1.799 -9.162 12.855 1.00 67.69 602 ILE A N 1
ATOM 4768 C CA . ILE A 1 602 ? 0.945 -7.968 12.820 1.00 67.69 602 ILE A CA 1
ATOM 4769 C C . ILE A 1 602 ? -0.002 -8.050 11.627 1.00 67.69 602 ILE A C 1
ATOM 4771 O O . ILE A 1 602 ? 0.429 -7.913 10.486 1.00 67.69 602 ILE A O 1
ATOM 4775 N N . SER A 1 603 ? -1.298 -8.203 11.898 1.00 75.12 603 SER A N 1
ATOM 4776 C CA . SER A 1 603 ? -2.365 -7.990 10.920 1.00 75.12 603 SER A CA 1
ATOM 4777 C C . SER A 1 603 ? -3.488 -7.158 11.536 1.00 75.12 603 SER A C 1
ATOM 4779 O O . SER A 1 603 ? -3.901 -7.410 12.672 1.00 75.12 603 SER A O 1
ATOM 4781 N N . GLY A 1 604 ? -3.951 -6.158 10.779 1.00 77.62 604 GLY A N 1
ATOM 4782 C CA . GLY A 1 604 ? -5.160 -5.384 11.077 1.00 77.62 604 GLY A CA 1
ATOM 4783 C C . GLY A 1 604 ? -6.448 -6.051 10.585 1.00 77.62 604 GLY A C 1
ATOM 4784 O O . GLY A 1 604 ? -7.523 -5.504 10.811 1.00 77.62 604 GLY A O 1
ATOM 4785 N N . HIS A 1 605 ? -6.342 -7.219 9.936 1.00 88.12 605 HIS A N 1
ATOM 4786 C CA . HIS A 1 605 ? -7.484 -7.974 9.425 1.00 88.12 605 HIS A CA 1
ATOM 4787 C C . HIS A 1 605 ? -8.511 -8.264 10.525 1.00 88.12 605 HIS A C 1
ATOM 4789 O O . HIS A 1 605 ? -8.191 -8.229 11.717 1.00 88.12 605 HIS A O 1
ATOM 4795 N N . PHE A 1 606 ? -9.741 -8.541 10.102 1.00 90.88 606 PHE A N 1
ATOM 4796 C CA . PHE A 1 606 ? -10.892 -8.761 10.965 1.00 90.88 606 PHE A CA 1
ATOM 4797 C C . PHE A 1 606 ? -10.604 -9.730 12.111 1.00 90.88 606 PHE A C 1
ATOM 4799 O O . PHE A 1 606 ? -10.104 -10.837 11.908 1.00 90.88 606 PHE A O 1
ATOM 4806 N N . ARG A 1 607 ? -10.953 -9.296 13.323 1.00 89.25 607 ARG A N 1
ATOM 4807 C CA . ARG A 1 607 ? -10.918 -10.101 14.543 1.00 89.25 607 ARG A CA 1
ATOM 4808 C C . ARG A 1 607 ? -12.312 -10.166 15.139 1.00 89.25 607 ARG A C 1
ATOM 4810 O O . ARG A 1 607 ? -13.056 -9.188 15.091 1.00 89.25 607 ARG A O 1
ATOM 4817 N N . ASP A 1 608 ? -12.619 -11.281 15.789 1.00 86.62 608 ASP A N 1
ATOM 4818 C CA . ASP A 1 608 ? -13.856 -11.438 16.564 1.00 86.62 608 ASP A CA 1
ATOM 4819 C C . ASP A 1 608 ? -13.931 -10.439 17.736 1.00 86.62 608 ASP A C 1
ATOM 4821 O O . ASP A 1 608 ? -15.013 -10.134 18.230 1.00 86.62 608 ASP A O 1
ATOM 4825 N N . THR A 1 609 ? -12.785 -9.910 18.179 1.00 87.56 609 THR A N 1
ATOM 4826 C CA . THR A 1 609 ? -12.679 -8.927 19.266 1.00 87.56 609 THR A CA 1
ATOM 4827 C C . THR A 1 609 ? -12.812 -7.477 18.807 1.00 87.56 609 THR A C 1
ATOM 4829 O O . THR A 1 609 ? -12.841 -6.585 19.660 1.00 87.56 609 THR A O 1
ATOM 4832 N N . ASP A 1 610 ? -12.885 -7.225 17.497 1.00 92.19 610 ASP A 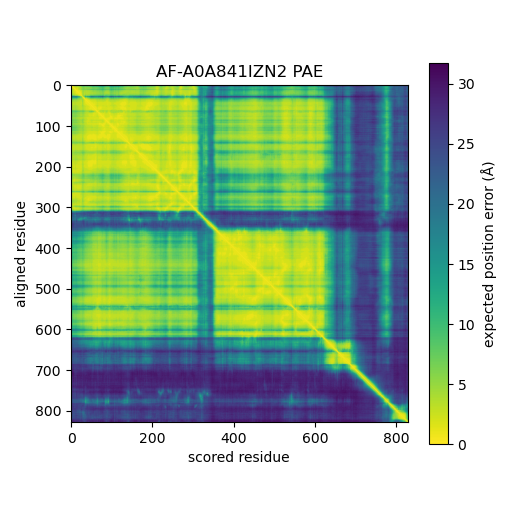N 1
ATOM 4833 C CA . ASP A 1 610 ? -12.967 -5.871 16.955 1.00 92.19 610 ASP A CA 1
ATOM 4834 C C . ASP A 1 610 ? -14.174 -5.112 17.515 1.00 92.19 610 ASP A C 1
ATOM 4836 O O . ASP A 1 610 ? -15.240 -5.674 17.778 1.00 92.19 610 ASP A O 1
ATOM 4840 N N . TRP A 1 611 ? -14.021 -3.800 17.673 1.00 94.88 611 TRP A N 1
ATOM 4841 C CA . TRP A 1 611 ? -15.144 -2.934 17.995 1.00 94.88 611 TRP A CA 1
ATOM 4842 C C . TRP A 1 611 ? -15.949 -2.649 16.724 1.00 94.88 611 TRP A C 1
ATOM 4844 O O . TRP A 1 611 ? -15.623 -1.750 15.953 1.00 94.88 611 TRP A O 1
ATOM 4854 N N . ILE A 1 612 ? -16.983 -3.450 16.480 1.00 95.31 612 ILE A N 1
ATOM 4855 C CA . ILE A 1 612 ? -17.854 -3.304 15.308 1.00 95.31 612 ILE A CA 1
ATOM 4856 C C . ILE A 1 612 ? -18.827 -2.147 15.553 1.00 95.31 612 ILE A C 1
ATOM 4858 O O . ILE A 1 612 ? -19.618 -2.197 16.494 1.00 95.31 612 ILE A O 1
ATOM 4862 N N . ILE A 1 613 ? -18.765 -1.122 14.700 1.00 94.94 613 ILE A N 1
ATOM 4863 C CA . ILE A 1 613 ? -19.740 -0.024 14.674 1.00 94.94 613 ILE A CA 1
ATOM 4864 C C . ILE A 1 613 ? -20.932 -0.422 13.805 1.00 94.94 613 ILE A C 1
ATOM 4866 O O . ILE A 1 613 ? -22.072 -0.197 14.175 1.00 94.94 613 ILE A O 1
ATOM 4870 N N . HIS A 1 614 ? -20.695 -1.007 12.635 1.00 95.56 614 HIS A N 1
ATOM 4871 C CA . HIS A 1 614 ? -21.766 -1.388 11.718 1.00 95.56 614 HIS A CA 1
ATOM 4872 C C . HIS A 1 614 ? -21.295 -2.527 10.828 1.00 95.56 614 HIS A C 1
ATOM 4874 O O . HIS A 1 614 ? -20.194 -2.447 10.303 1.00 95.56 614 HIS A O 1
ATOM 4880 N N . ASN A 1 615 ? -22.109 -3.553 10.607 1.00 93.75 615 ASN A N 1
ATOM 4881 C CA . ASN A 1 615 ? -21.958 -4.442 9.456 1.00 93.75 615 ASN A CA 1
ATOM 4882 C C . ASN A 1 615 ? -23.308 -5.075 9.090 1.00 93.75 615 ASN A C 1
ATOM 4884 O O . ASN A 1 615 ? -24.318 -4.817 9.746 1.00 93.75 615 ASN A O 1
ATOM 4888 N N . THR A 1 616 ? -23.335 -5.908 8.050 1.00 87.31 616 THR A N 1
ATOM 4889 C CA . THR A 1 616 ? -24.559 -6.579 7.576 1.00 87.31 616 THR A CA 1
ATOM 4890 C C . THR A 1 616 ? -25.243 -7.432 8.637 1.00 87.31 616 THR A C 1
ATOM 4892 O O . THR A 1 616 ? -26.470 -7.486 8.680 1.00 87.31 616 THR A O 1
ATOM 4895 N N . ASP A 1 617 ? -24.458 -8.080 9.496 1.00 86.94 617 ASP A N 1
ATOM 4896 C CA . ASP A 1 617 ? -24.959 -9.012 10.509 1.00 86.94 617 ASP A CA 1
ATOM 4897 C C . ASP A 1 617 ? -25.361 -8.287 11.804 1.00 86.94 617 ASP A C 1
ATOM 4899 O O . ASP A 1 617 ? -26.188 -8.772 12.576 1.00 86.94 617 ASP A O 1
ATOM 4903 N N . LYS A 1 618 ? -24.774 -7.111 12.040 1.00 86.12 618 LYS A N 1
ATOM 4904 C CA . LYS A 1 618 ? -24.984 -6.224 13.186 1.00 86.12 618 LYS A CA 1
ATOM 4905 C C . LYS A 1 618 ? -25.258 -4.801 12.666 1.00 86.12 618 LYS A C 1
ATOM 4907 O O . LYS A 1 618 ? -24.399 -3.918 12.794 1.00 86.12 618 LYS A O 1
ATOM 4912 N N . PRO A 1 619 ? -26.426 -4.561 12.038 1.00 87.56 619 PRO A N 1
ATOM 4913 C CA . PRO A 1 619 ? -26.742 -3.261 11.476 1.00 87.56 619 PRO A CA 1
ATOM 4914 C C . PRO A 1 619 ? -27.025 -2.255 12.591 1.00 87.56 619 PRO A C 1
ATOM 4916 O O . PRO A 1 619 ? -27.980 -2.375 13.354 1.00 87.56 619 PRO A O 1
ATOM 4919 N N . TRP A 1 620 ? -26.238 -1.190 12.639 1.00 86.00 620 TRP A N 1
ATOM 4920 C CA . TRP A 1 620 ? -26.608 0.017 13.379 1.00 86.00 620 TRP A CA 1
ATOM 4921 C C . TRP A 1 620 ? -28.030 0.477 12.988 1.00 86.00 620 TRP A C 1
ATOM 4923 O O . TRP A 1 620 ? -28.267 0.647 11.785 1.00 86.00 620 TRP A O 1
ATOM 4933 N N . PRO A 1 621 ? -28.989 0.686 13.917 1.00 62.38 621 PRO A N 1
ATOM 4934 C CA . PRO A 1 621 ? -28.867 0.932 15.359 1.00 62.38 621 PRO A CA 1
ATOM 4935 C C . PRO A 1 621 ? -29.374 -0.223 16.253 1.00 62.38 621 PRO A C 1
ATOM 4937 O O . PRO A 1 621 ? -29.881 0.032 17.342 1.00 62.38 621 PRO A O 1
ATOM 4940 N N . SER A 1 622 ? -29.267 -1.495 15.842 1.00 57.44 622 SER A N 1
ATOM 4941 C CA . SER A 1 622 ? -29.786 -2.646 16.615 1.00 57.44 622 SER A CA 1
ATOM 4942 C C . SER A 1 622 ? -29.088 -2.892 17.968 1.00 57.44 622 SER A C 1
ATOM 4944 O O . SER A 1 622 ? -29.285 -3.934 18.590 1.00 57.44 622 SER A O 1
ATOM 4946 N N . HIS A 1 623 ? -28.262 -1.958 18.439 1.00 56.41 623 HIS A N 1
ATOM 4947 C CA . HIS A 1 623 ? -27.606 -1.998 19.737 1.00 56.41 623 HIS A CA 1
ATOM 4948 C C . HIS A 1 623 ? -28.568 -1.541 20.835 1.00 56.41 623 HIS A C 1
ATOM 4950 O O . HIS A 1 623 ? -28.381 -0.489 21.440 1.00 56.41 623 HIS A O 1
ATOM 4956 N N . THR A 1 624 ? -29.586 -2.343 21.152 1.00 54.97 624 THR A N 1
ATOM 4957 C CA . THR A 1 624 ? -30.182 -2.235 22.487 1.00 54.97 624 THR A CA 1
ATOM 4958 C C . THR A 1 624 ? -29.097 -2.689 23.481 1.00 54.97 624 THR A C 1
ATOM 4960 O O . THR A 1 624 ? -28.677 -3.846 23.376 1.00 54.97 624 THR A O 1
ATOM 4963 N N . PRO A 1 625 ? -28.607 -1.859 24.431 1.00 48.84 625 PRO A N 1
ATOM 4964 C CA . PRO A 1 625 ? -27.385 -2.123 25.222 1.00 48.84 625 PRO A CA 1
ATOM 4965 C C . PRO A 1 625 ? -27.359 -3.365 26.151 1.00 48.84 625 PRO A C 1
ATOM 4967 O O . PRO A 1 625 ? -26.513 -3.448 27.035 1.00 48.84 625 PRO A O 1
ATOM 4970 N N . GLY A 1 626 ? -28.246 -4.347 25.973 1.00 53.88 626 GLY A N 1
ATOM 4971 C CA . GLY A 1 626 ? -28.253 -5.637 26.676 1.00 53.88 626 GLY A CA 1
ATOM 4972 C C . GLY A 1 626 ? -28.285 -6.873 25.765 1.00 53.88 626 GLY A C 1
ATOM 4973 O O . GLY A 1 626 ? -27.816 -7.935 26.174 1.00 53.88 626 GLY A O 1
ATOM 4974 N N . GLU A 1 627 ? -28.764 -6.760 24.520 1.00 54.19 627 GLU A N 1
ATOM 4975 C CA . GLU A 1 627 ? -28.916 -7.915 23.615 1.00 54.19 627 GLU A CA 1
ATOM 4976 C C . GLU A 1 627 ? -27.572 -8.428 23.081 1.00 54.19 627 GLU A C 1
ATOM 4978 O O . GLU A 1 627 ? -27.423 -9.620 22.804 1.00 54.19 627 GLU A O 1
ATOM 4983 N N . GLN A 1 628 ? -26.557 -7.565 22.988 1.00 54.03 628 GLN A N 1
ATOM 4984 C CA . GLN A 1 628 ? -25.265 -7.939 22.412 1.00 54.03 628 GLN A CA 1
ATOM 4985 C C . GLN A 1 628 ? -24.441 -8.868 23.314 1.00 54.03 628 GLN A C 1
ATOM 4987 O O . GLN A 1 628 ? -23.894 -9.854 22.836 1.00 54.03 628 GLN A O 1
ATOM 4992 N N . ARG A 1 629 ? -24.425 -8.645 24.637 1.00 57.50 629 ARG A N 1
ATOM 4993 C CA . ARG A 1 629 ? -23.806 -9.607 25.572 1.00 57.50 629 ARG A CA 1
ATOM 4994 C C . ARG A 1 629 ? -24.522 -10.951 25.543 1.00 57.50 629 ARG A C 1
ATOM 4996 O O . ARG A 1 629 ? -23.870 -11.981 25.658 1.00 57.50 629 ARG A O 1
ATOM 5003 N N . GLN A 1 630 ? -25.845 -10.945 25.394 1.00 56.91 630 GLN A N 1
ATOM 5004 C CA . GLN A 1 630 ? -26.626 -12.175 25.363 1.00 56.91 630 GLN A CA 1
ATOM 5005 C C . GLN A 1 630 ? -26.383 -12.952 24.063 1.00 56.91 630 GLN A C 1
ATOM 5007 O O . GLN A 1 630 ? -26.174 -14.158 24.112 1.00 56.91 630 GLN A O 1
ATOM 5012 N N . THR A 1 631 ? -26.319 -12.271 22.917 1.00 61.38 631 THR A N 1
ATOM 5013 C CA . THR A 1 631 ? -26.006 -12.892 21.619 1.00 61.38 631 THR A CA 1
ATOM 5014 C C . THR A 1 631 ? -24.550 -13.342 21.512 1.00 61.38 631 THR A C 1
ATOM 5016 O O . THR A 1 631 ? -24.312 -14.460 21.062 1.00 61.38 631 THR A O 1
ATOM 5019 N N . ASP A 1 632 ? -23.580 -12.553 21.983 1.00 63.12 632 ASP A N 1
ATOM 5020 C CA . ASP A 1 632 ? -22.163 -12.940 21.969 1.00 63.12 632 ASP A CA 1
ATOM 5021 C C . ASP A 1 632 ? -21.884 -14.093 22.959 1.00 63.12 632 ASP A C 1
ATOM 5023 O O . ASP A 1 632 ? -21.134 -15.012 22.626 1.00 63.12 632 ASP A O 1
ATOM 5027 N N . ALA A 1 633 ? -22.526 -14.113 24.137 1.00 63.94 633 ALA A N 1
ATOM 5028 C CA . ALA A 1 633 ? -22.412 -15.224 25.090 1.00 63.94 633 ALA A CA 1
ATOM 5029 C C . ALA A 1 633 ? -23.055 -16.512 24.553 1.00 63.94 633 ALA A C 1
ATOM 5031 O O . ALA A 1 633 ? -22.423 -17.567 24.589 1.00 63.94 633 ALA A O 1
ATOM 5032 N N . VAL A 1 634 ? -24.269 -16.425 23.994 1.00 69.12 634 VAL A N 1
ATOM 5033 C CA . VAL A 1 634 ? -24.945 -17.570 23.359 1.00 69.12 634 VAL A CA 1
ATOM 5034 C C . VAL A 1 634 ? -24.140 -18.071 22.157 1.00 69.12 634 VAL A C 1
ATOM 5036 O O . VAL A 1 634 ? -23.959 -19.276 21.997 1.00 69.12 634 VAL A O 1
ATOM 5039 N N . GLY A 1 635 ? -23.594 -17.166 21.342 1.00 73.00 635 GLY A N 1
ATOM 5040 C CA . GLY A 1 635 ? -22.740 -17.5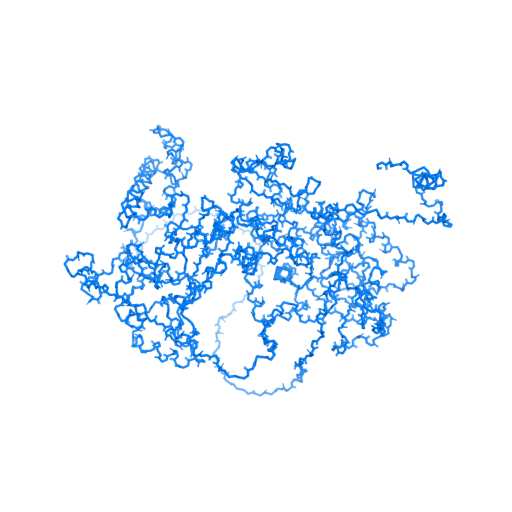05 20.207 1.00 73.00 635 GLY A CA 1
ATOM 5041 C C . GLY A 1 635 ? -21.422 -18.163 20.626 1.00 73.00 635 GLY A C 1
ATOM 5042 O O . GLY A 1 635 ? -21.018 -19.154 20.021 1.00 73.00 635 GLY A O 1
ATOM 5043 N N . GLN A 1 636 ? -20.757 -17.673 21.680 1.00 69.69 636 GLN A N 1
ATOM 5044 C CA . GLN A 1 636 ? -19.554 -18.313 22.227 1.00 69.69 636 GLN A CA 1
ATOM 5045 C C . GLN A 1 636 ? -19.845 -19.686 22.833 1.00 69.69 636 GLN A C 1
ATOM 5047 O O . GLN A 1 636 ? -19.046 -20.604 22.651 1.00 69.69 636 GLN A O 1
ATOM 5052 N N . GLU A 1 637 ? -20.968 -19.850 23.529 1.00 73.31 637 GLU A N 1
ATOM 5053 C CA . GLU A 1 637 ? -21.377 -21.136 24.093 1.00 73.31 637 GLU A CA 1
ATOM 5054 C C . GLU A 1 637 ? -21.692 -22.150 22.984 1.00 73.31 637 GLU A C 1
ATOM 5056 O O . GLU A 1 637 ? -21.224 -23.286 23.039 1.00 73.31 637 GLU A O 1
ATOM 5061 N N . GLN A 1 638 ? -22.371 -21.723 21.914 1.00 75.62 638 GLN A N 1
ATOM 5062 C CA . GLN A 1 638 ? -22.597 -22.543 20.720 1.00 75.62 638 GLN A CA 1
ATOM 5063 C C . GLN A 1 638 ? -21.290 -22.896 19.997 1.00 75.62 638 GLN A C 1
ATOM 5065 O O . GLN A 1 638 ? -21.090 -24.060 19.646 1.00 75.62 638 GLN A O 1
ATOM 5070 N N . LYS A 1 639 ? -20.374 -21.933 19.807 1.00 73.69 639 LYS A N 1
ATOM 5071 C CA . LYS A 1 639 ? -19.043 -22.172 19.217 1.00 73.69 639 LYS A CA 1
ATOM 5072 C C . LYS A 1 639 ? -18.223 -23.152 20.066 1.00 73.69 639 LYS A C 1
ATOM 5074 O O . LYS A 1 639 ? -17.617 -24.061 19.506 1.00 73.69 639 LYS A O 1
ATOM 5079 N N . ARG A 1 640 ? -18.237 -23.024 21.400 1.00 75.00 640 ARG A N 1
ATOM 5080 C CA . ARG A 1 640 ? -17.600 -23.987 22.319 1.00 75.00 640 ARG A CA 1
ATOM 5081 C C . ARG A 1 640 ? -18.238 -25.366 22.217 1.00 75.00 640 ARG A C 1
ATOM 5083 O O . ARG A 1 640 ? -17.513 -26.332 22.036 1.00 75.00 640 ARG A O 1
ATOM 5090 N N . ALA A 1 641 ? -19.567 -25.460 22.221 1.00 77.12 641 ALA A N 1
ATOM 5091 C CA . ALA A 1 641 ? -20.268 -26.732 22.067 1.00 77.12 641 ALA A CA 1
ATOM 5092 C C . ALA A 1 641 ? -19.954 -27.418 20.723 1.00 77.12 641 ALA A C 1
ATOM 5094 O O . ALA A 1 641 ? -19.828 -28.640 20.666 1.00 77.12 641 ALA A O 1
ATOM 5095 N N . LEU A 1 642 ? -19.800 -26.645 19.642 1.00 77.56 642 LEU A N 1
ATOM 5096 C CA . LEU A 1 642 ? -19.364 -27.133 18.329 1.00 77.56 642 LEU A CA 1
ATOM 5097 C C . LEU A 1 642 ? -17.898 -27.590 18.336 1.00 77.56 642 LEU A C 1
ATOM 5099 O O . LEU A 1 642 ? -17.597 -28.668 17.829 1.00 77.56 642 LEU A O 1
ATOM 5103 N N . ALA A 1 643 ? -16.993 -26.821 18.941 1.00 74.88 643 ALA A N 1
ATOM 5104 C CA . ALA A 1 643 ? -15.583 -27.187 19.055 1.00 74.88 643 ALA A CA 1
ATOM 5105 C C . ALA A 1 643 ? -15.363 -28.417 19.952 1.00 74.88 643 ALA A C 1
ATOM 5107 O O . ALA A 1 643 ? -14.551 -29.286 19.629 1.00 74.88 643 ALA A O 1
ATOM 5108 N N . ASP A 1 644 ? -16.130 -28.545 21.034 1.00 76.19 644 ASP A N 1
ATOM 5109 C CA . ASP A 1 644 ? -16.103 -29.705 21.926 1.00 76.19 644 ASP A CA 1
ATOM 5110 C C . ASP A 1 644 ? -16.512 -30.987 21.187 1.00 76.19 644 ASP A C 1
ATOM 5112 O O . ASP A 1 644 ? -15.971 -32.054 21.472 1.00 76.19 644 ASP A O 1
ATOM 5116 N N . ARG A 1 645 ? -17.389 -30.905 20.173 1.00 77.75 645 ARG A N 1
ATOM 5117 C CA . ARG A 1 645 ? -17.707 -32.057 19.306 1.00 77.75 645 ARG A CA 1
ATOM 5118 C C . ARG A 1 645 ? -16.505 -32.521 18.483 1.00 77.75 645 ARG A C 1
ATOM 5120 O O . ARG A 1 645 ? -16.346 -33.726 18.297 1.00 77.75 645 ARG A O 1
ATOM 5127 N N . VAL A 1 646 ? -15.642 -31.603 18.034 1.00 73.00 646 VAL A N 1
ATOM 5128 C CA . VAL A 1 646 ? -14.378 -31.962 17.364 1.00 73.00 646 VAL A CA 1
ATOM 5129 C C . VAL A 1 646 ? -13.463 -32.688 18.344 1.00 73.00 646 VAL A C 1
ATOM 5131 O O . VAL A 1 646 ? -12.960 -33.757 18.020 1.00 73.00 646 VAL A O 1
ATOM 5134 N N . VAL A 1 647 ? -13.308 -32.165 19.564 1.00 69.00 647 VAL A N 1
ATOM 5135 C CA . VAL A 1 647 ? -12.451 -32.764 20.603 1.00 69.00 647 VAL A CA 1
ATOM 5136 C C . VAL A 1 647 ? -12.952 -34.148 21.029 1.00 69.00 647 VAL A C 1
ATOM 5138 O O . VAL A 1 647 ? -12.152 -35.069 21.173 1.00 69.00 647 VAL A O 1
ATOM 5141 N N . VAL A 1 648 ? -14.264 -34.328 21.205 1.00 66.31 648 VAL A N 1
ATOM 5142 C CA . VAL A 1 648 ? -14.860 -35.624 21.572 1.00 66.31 648 VAL A CA 1
ATOM 5143 C C . VAL A 1 648 ? -14.638 -36.666 20.475 1.00 66.31 648 VAL A C 1
ATOM 5145 O O . VAL A 1 648 ? -14.257 -37.794 20.787 1.00 66.31 648 VAL A O 1
ATOM 5148 N N . ASN A 1 649 ? -14.813 -36.298 19.204 1.00 63.50 649 ASN A N 1
ATOM 5149 C CA . ASN A 1 649 ? -14.561 -37.216 18.092 1.00 63.50 649 ASN A CA 1
ATOM 5150 C C . ASN A 1 649 ? -13.059 -37.505 17.904 1.00 63.50 649 ASN A C 1
ATOM 5152 O O . ASN A 1 649 ? -12.687 -38.655 17.683 1.00 63.50 649 ASN A O 1
ATOM 5156 N N . ASP A 1 650 ? -12.182 -36.518 18.107 1.00 59.28 650 ASP A N 1
ATOM 5157 C CA . ASP A 1 650 ? -10.721 -36.695 18.046 1.00 59.28 650 ASP A CA 1
ATOM 5158 C C . ASP A 1 650 ? -10.193 -37.627 19.159 1.00 59.28 650 ASP A C 1
ATOM 5160 O O . ASP A 1 650 ? -9.321 -38.474 18.934 1.00 59.28 650 ASP A O 1
ATOM 5164 N N . LEU A 1 651 ? -10.780 -37.539 20.362 1.00 53.94 651 LEU A N 1
ATOM 5165 C CA . LEU A 1 651 ? -10.478 -38.418 21.500 1.00 53.94 651 LEU A CA 1
ATOM 5166 C C . LEU A 1 651 ? -10.860 -39.881 21.242 1.00 53.94 651 LEU A C 1
ATOM 5168 O O . LEU A 1 651 ? -10.177 -40.783 21.734 1.00 53.94 651 LEU A O 1
ATOM 5172 N N . LEU A 1 652 ? -11.919 -40.127 20.468 1.00 54.22 652 LEU A N 1
ATOM 5173 C CA . LEU A 1 652 ? -12.323 -41.477 20.067 1.00 54.22 652 LEU A CA 1
ATOM 5174 C C . LEU A 1 652 ? -11.399 -42.060 18.980 1.00 54.22 652 LEU A C 1
ATOM 5176 O O . LEU A 1 652 ? -11.247 -43.279 18.904 1.00 54.22 652 LEU A O 1
ATOM 5180 N N . ALA A 1 653 ? -10.732 -41.206 18.196 1.00 52.97 653 ALA A N 1
ATOM 5181 C CA . ALA A 1 653 ? -9.958 -41.588 17.013 1.00 52.97 653 ALA A CA 1
ATOM 5182 C C . ALA A 1 653 ? -8.438 -41.757 17.233 1.00 52.97 653 ALA A C 1
ATOM 5184 O O . ALA A 1 653 ? -7.746 -42.313 16.377 1.00 52.97 653 ALA A O 1
ATOM 5185 N N . GLN A 1 654 ? -7.886 -41.300 18.366 1.00 54.91 654 GLN A N 1
ATOM 5186 C CA . GLN A 1 654 ? -6.438 -41.303 18.671 1.00 54.91 654 GLN A CA 1
ATOM 5187 C C . GLN A 1 654 ? -5.538 -40.633 17.603 1.00 54.91 654 GLN A C 1
ATOM 5189 O O . GLN A 1 654 ? -4.354 -40.971 17.494 1.00 54.91 654 GLN A O 1
ATOM 5194 N N . ARG A 1 655 ? -6.041 -39.690 16.795 1.00 55.47 655 ARG A N 1
ATOM 5195 C CA . ARG A 1 655 ? -5.262 -39.063 15.711 1.00 55.47 655 ARG A CA 1
ATOM 5196 C C . ARG A 1 655 ? -5.560 -37.573 15.597 1.00 55.47 655 ARG A C 1
ATOM 5198 O O . ARG A 1 655 ? -6.569 -37.220 15.020 1.00 55.47 655 ARG A O 1
ATOM 5205 N N . GLY A 1 656 ? -4.620 -36.719 16.010 1.00 56.19 656 GLY A N 1
ATOM 5206 C CA . GLY A 1 656 ? -4.722 -35.252 15.904 1.00 56.19 656 GLY A CA 1
ATOM 5207 C C . GLY A 1 656 ? -4.584 -34.686 14.479 1.00 56.19 656 GLY A C 1
ATOM 5208 O O . GLY A 1 656 ? -3.820 -33.745 14.260 1.00 56.19 656 GLY A O 1
ATOM 5209 N N . HIS A 1 657 ? -5.268 -35.278 13.495 1.00 64.69 657 HIS A N 1
ATOM 5210 C CA . HIS A 1 657 ? -5.253 -34.871 12.088 1.00 64.69 657 HIS A CA 1
ATOM 5211 C C . HIS A 1 657 ? -6.632 -34.361 11.645 1.00 64.69 657 HIS A C 1
ATOM 5213 O O . HIS A 1 657 ? -7.614 -35.091 11.706 1.00 64.69 657 HIS A O 1
ATOM 5219 N N . ARG A 1 658 ? -6.673 -33.143 11.082 1.00 67.88 658 ARG A N 1
ATOM 5220 C CA . ARG A 1 658 ? -7.884 -32.444 10.598 1.00 67.88 658 ARG A CA 1
ATOM 5221 C C . ARG A 1 658 ? -8.796 -33.299 9.710 1.00 67.88 658 ARG A C 1
ATOM 5223 O O . ARG A 1 658 ? -10.014 -33.263 9.858 1.00 67.88 658 ARG A O 1
ATOM 5230 N N . GLU A 1 659 ? -8.218 -34.051 8.777 1.00 69.12 659 GLU A N 1
ATOM 5231 C CA . GLU A 1 659 ? -8.996 -34.909 7.876 1.00 69.12 659 GLU A CA 1
ATOM 5232 C C . GLU A 1 659 ? -9.582 -36.135 8.582 1.00 69.12 659 GLU A C 1
ATOM 5234 O O . GLU A 1 659 ? -10.666 -36.580 8.213 1.00 69.12 659 GLU A O 1
ATOM 5239 N N . ALA A 1 660 ? -8.916 -36.636 9.627 1.00 66.44 660 ALA A N 1
ATOM 5240 C CA . ALA A 1 660 ? -9.432 -37.737 10.432 1.00 66.44 660 ALA A CA 1
ATOM 5241 C C . ALA A 1 660 ? -10.645 -37.276 11.252 1.00 66.44 660 ALA A C 1
ATOM 5243 O O . ALA A 1 660 ? -11.706 -37.884 11.148 1.00 66.44 660 ALA A O 1
ATOM 5244 N N . SER A 1 661 ? -10.549 -36.131 11.941 1.00 72.75 661 SER A N 1
ATOM 5245 C CA . SER A 1 661 ? -11.677 -35.590 12.710 1.00 72.75 661 SER A CA 1
ATOM 5246 C C . SER A 1 661 ? -12.875 -35.253 11.804 1.00 72.75 661 SER A C 1
ATOM 5248 O O . SER A 1 661 ? -14.017 -35.503 12.186 1.00 72.75 661 SER A O 1
ATOM 5250 N N . ARG A 1 662 ? -12.641 -34.746 10.576 1.00 81.38 662 ARG A N 1
ATOM 5251 C CA . ARG A 1 662 ? -13.702 -34.544 9.565 1.00 81.38 662 ARG A CA 1
ATOM 5252 C C . ARG A 1 662 ? -14.385 -35.859 9.194 1.00 81.38 662 ARG A C 1
ATOM 5254 O O . ARG A 1 662 ? -15.610 -35.920 9.177 1.00 81.38 662 ARG A O 1
ATOM 5261 N N . PHE A 1 663 ? -13.607 -36.892 8.884 1.00 78.31 663 PHE A N 1
ATOM 5262 C CA . PHE A 1 663 ? -14.135 -38.197 8.491 1.00 78.31 663 PHE A CA 1
ATOM 5263 C C . PHE A 1 663 ? -14.962 -38.842 9.613 1.00 78.31 663 PHE A C 1
ATOM 5265 O O . PHE A 1 663 ? -16.055 -39.343 9.358 1.00 78.31 663 PHE A O 1
ATOM 5272 N N . ASP A 1 664 ? -14.499 -38.751 10.859 1.00 76.81 664 ASP A N 1
ATOM 5273 C CA . ASP A 1 664 ? -15.193 -39.325 12.015 1.00 76.81 664 ASP A CA 1
ATOM 5274 C C . ASP A 1 664 ? -16.477 -38.557 12.377 1.00 76.81 664 ASP A C 1
ATOM 5276 O O . ASP A 1 664 ? -17.499 -39.162 12.710 1.00 76.81 664 ASP A O 1
ATOM 5280 N N . MET A 1 665 ? -16.482 -37.228 12.236 1.00 84.25 665 MET A N 1
ATOM 5281 C CA . MET A 1 665 ? -17.705 -36.425 12.372 1.00 84.25 665 MET A CA 1
ATOM 5282 C C . MET A 1 665 ? -18.763 -36.813 11.330 1.00 84.25 665 MET A C 1
ATOM 5284 O O . MET A 1 665 ? -19.934 -36.986 11.669 1.00 84.25 665 MET A O 1
ATOM 5288 N N . LEU A 1 666 ? -18.352 -37.058 10.084 1.00 84.25 666 LEU A N 1
ATOM 5289 C CA . LEU A 1 666 ? -19.263 -37.547 9.046 1.00 84.25 666 LEU A CA 1
ATOM 5290 C C . LEU A 1 666 ? -19.766 -38.970 9.345 1.00 84.25 666 LEU A C 1
ATOM 5292 O O . LEU A 1 666 ? -20.952 -39.251 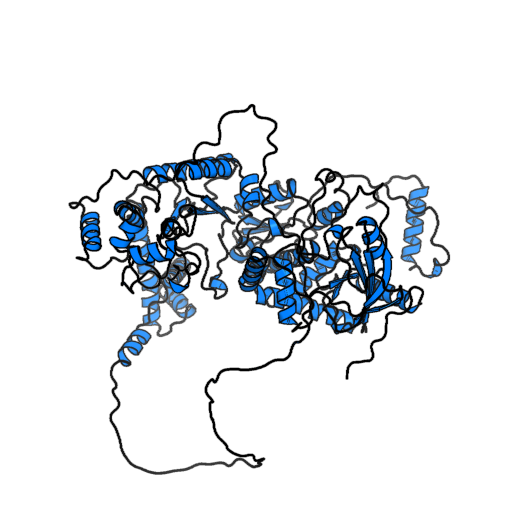9.183 1.00 84.25 666 LEU A O 1
ATOM 5296 N N . LEU A 1 667 ? -18.902 -39.865 9.840 1.00 81.12 667 LEU A N 1
ATOM 5297 C CA . LEU A 1 667 ? -19.290 -41.229 10.232 1.00 81.12 667 LEU A CA 1
ATOM 5298 C C . LEU A 1 667 ? -20.262 -41.269 11.418 1.00 81.12 667 LEU A C 1
ATOM 5300 O O . LEU A 1 667 ? -21.078 -42.187 11.510 1.00 81.12 667 LEU A O 1
ATOM 5304 N N . THR A 1 668 ? -20.198 -40.282 12.311 1.00 82.00 668 THR A N 1
ATOM 5305 C CA . THR A 1 668 ? -21.131 -40.140 13.442 1.00 82.00 668 THR A CA 1
ATOM 5306 C C . THR A 1 668 ? -22.456 -39.479 13.050 1.00 82.00 668 THR A C 1
ATOM 5308 O O . THR A 1 668 ? -23.325 -39.292 13.902 1.00 82.00 668 THR A O 1
ATOM 5311 N N . GLY A 1 669 ? -22.654 -39.198 11.757 1.00 88.75 669 GLY A N 1
ATOM 5312 C CA . GLY A 1 669 ? -23.910 -38.707 11.199 1.00 88.75 669 GLY A CA 1
ATOM 5313 C C . GLY A 1 669 ? -24.056 -37.187 11.202 1.00 88.75 669 GLY A C 1
ATOM 5314 O O . GLY A 1 669 ? -25.161 -36.709 10.951 1.00 88.75 669 GLY A O 1
ATOM 5315 N N . MET A 1 670 ? -22.986 -36.425 11.469 1.00 88.12 670 MET A N 1
ATOM 5316 C CA . MET A 1 670 ? -23.012 -34.977 11.241 1.00 88.12 670 MET A CA 1
ATOM 5317 C C . MET A 1 670 ? -23.059 -34.688 9.742 1.00 88.12 670 MET A C 1
ATOM 5319 O O . MET A 1 670 ? -22.419 -35.367 8.937 1.00 88.12 670 MET A O 1
ATOM 5323 N N . SER A 1 671 ? -23.800 -33.652 9.361 1.00 90.88 671 SER A N 1
ATOM 5324 C CA . SER A 1 671 ? -23.768 -33.148 7.987 1.00 90.88 671 SER A CA 1
ATOM 5325 C C . SER A 1 671 ? -22.402 -32.531 7.647 1.00 90.88 671 SER A C 1
ATOM 5327 O O . SER A 1 671 ? -21.619 -32.173 8.535 1.00 90.88 671 SER A O 1
ATOM 5329 N N . GLU A 1 672 ? -22.095 -32.372 6.354 1.00 80.50 672 GLU A N 1
ATOM 5330 C CA . GLU A 1 672 ? -20.873 -31.670 5.928 1.00 80.50 672 GLU A CA 1
ATOM 5331 C C . GLU A 1 672 ? -20.820 -30.228 6.440 1.00 80.50 672 GLU A C 1
ATOM 5333 O O . GLU A 1 672 ? -19.751 -29.760 6.830 1.00 80.50 672 GLU A O 1
ATOM 5338 N N . GLU A 1 673 ? -21.965 -29.547 6.485 1.00 80.88 673 GLU A N 1
ATOM 5339 C CA . GLU A 1 673 ? -22.076 -28.166 6.951 1.00 80.88 673 GLU A CA 1
ATOM 5340 C C . GLU A 1 673 ? -21.820 -28.060 8.461 1.00 80.88 673 GLU A C 1
ATOM 5342 O O . GLU A 1 673 ? -20.991 -27.258 8.893 1.00 80.88 673 GLU A O 1
ATOM 5347 N N . GLU A 1 674 ? -22.427 -28.938 9.269 1.00 81.00 674 GLU A N 1
ATOM 5348 C CA . GLU A 1 674 ? -22.157 -29.006 10.712 1.00 81.00 674 GLU A CA 1
ATOM 5349 C C . GLU A 1 674 ? -20.703 -29.390 11.006 1.00 81.00 674 GLU A C 1
ATOM 5351 O O . GLU A 1 674 ? -20.100 -28.871 11.946 1.00 81.00 674 GLU A O 1
ATOM 5356 N N . THR A 1 675 ? -20.123 -30.283 10.201 1.00 82.12 675 THR A N 1
ATOM 5357 C CA . THR A 1 675 ? -18.724 -30.702 10.340 1.00 82.12 675 THR A CA 1
ATOM 5358 C C . THR A 1 675 ? -17.772 -29.550 10.017 1.00 82.12 675 THR A C 1
ATOM 5360 O O . THR A 1 675 ? -16.821 -29.303 10.760 1.00 82.12 675 THR A O 1
ATOM 5363 N N . ALA A 1 676 ? -18.031 -28.805 8.939 1.00 76.12 676 ALA A N 1
ATOM 5364 C CA . ALA A 1 676 ? -17.251 -27.625 8.580 1.00 76.12 676 ALA A CA 1
ATOM 5365 C C . ALA A 1 676 ? -17.358 -26.530 9.654 1.00 76.12 676 ALA A C 1
ATOM 5367 O O . ALA A 1 676 ? -16.337 -25.964 10.051 1.00 76.12 676 ALA A O 1
ATOM 5368 N N . ALA A 1 677 ? -18.564 -26.290 10.180 1.00 77.06 677 ALA A N 1
ATOM 5369 C CA . ALA A 1 677 ? -18.797 -25.341 11.265 1.00 77.06 677 ALA A CA 1
ATOM 5370 C C . ALA A 1 677 ? -18.063 -25.745 12.556 1.00 77.06 677 ALA A C 1
ATOM 5372 O O . ALA A 1 677 ? -17.438 -24.900 13.196 1.00 77.06 677 ALA A O 1
ATOM 5373 N N . ALA A 1 678 ? -18.075 -27.033 12.915 1.00 79.12 678 ALA A N 1
ATOM 5374 C CA . ALA A 1 678 ? -17.374 -27.552 14.087 1.00 79.12 678 ALA A CA 1
ATOM 5375 C C . ALA A 1 678 ? -15.848 -27.399 13.969 1.00 79.12 678 ALA A C 1
ATOM 5377 O O . ALA A 1 678 ? -15.209 -26.900 14.896 1.00 79.12 678 ALA A O 1
ATOM 5378 N N . ILE A 1 679 ? -15.265 -27.750 12.814 1.00 76.19 679 ILE A N 1
ATOM 5379 C CA . ILE A 1 679 ? -13.826 -27.572 12.546 1.00 76.19 679 ILE A CA 1
ATOM 5380 C C . ILE A 1 679 ? -13.450 -26.092 12.595 1.00 76.19 679 ILE A C 1
ATOM 5382 O O . ILE A 1 679 ? -12.470 -25.735 13.242 1.00 76.19 679 ILE A O 1
ATOM 5386 N N . SER A 1 680 ? -14.243 -25.226 11.960 1.00 72.00 680 SER A N 1
ATOM 5387 C CA . SER A 1 680 ? -13.985 -23.786 11.958 1.00 72.00 680 SER A CA 1
ATOM 5388 C C . SER A 1 680 ? -14.072 -23.187 13.366 1.00 72.00 680 SER A C 1
ATOM 5390 O O . SER A 1 680 ? -13.257 -22.336 13.713 1.00 72.00 680 SER A O 1
ATOM 5392 N N . ALA A 1 681 ? -15.022 -23.637 14.194 1.00 72.00 681 ALA A N 1
ATOM 5393 C CA . ALA A 1 681 ? -15.137 -23.210 15.588 1.00 72.00 681 ALA A CA 1
ATOM 5394 C C . ALA A 1 681 ? -13.949 -23.690 16.440 1.00 72.00 681 ALA A C 1
ATOM 5396 O O . ALA A 1 681 ? -13.434 -22.930 17.260 1.00 72.00 681 ALA A O 1
ATOM 5397 N N . TRP A 1 682 ? -13.480 -24.923 16.221 1.00 79.44 682 TRP A N 1
ATOM 5398 C CA . TRP A 1 682 ? -12.292 -25.472 16.880 1.00 79.44 682 TRP A CA 1
ATOM 5399 C C . TRP A 1 682 ? -11.008 -24.723 16.496 1.00 79.44 682 TRP A C 1
ATOM 5401 O O . TRP A 1 682 ? -10.201 -24.405 17.367 1.00 79.44 682 TRP A O 1
ATOM 5411 N N . GLU A 1 683 ? -10.834 -24.380 15.216 1.00 72.69 683 GLU A N 1
ATOM 5412 C CA . GLU A 1 683 ? -9.702 -23.573 14.740 1.00 72.69 683 GLU A CA 1
ATOM 5413 C C . GLU A 1 683 ? -9.739 -22.147 15.319 1.00 72.69 683 GLU A C 1
ATOM 5415 O O . GLU A 1 683 ? -8.708 -21.637 15.760 1.00 72.69 683 GLU A O 1
ATOM 5420 N N . ALA A 1 684 ? -10.925 -21.531 15.386 1.00 64.69 684 ALA A N 1
ATOM 5421 C CA . ALA A 1 684 ? -11.111 -20.172 15.897 1.00 64.69 684 ALA A CA 1
ATOM 5422 C C . ALA A 1 684 ? -10.812 -20.026 17.400 1.00 64.69 684 ALA A C 1
ATOM 5424 O O . ALA A 1 684 ? -10.397 -18.957 17.840 1.00 64.69 684 ALA A O 1
ATOM 5425 N N . LEU A 1 685 ? -10.999 -21.086 18.193 1.00 68.25 685 LEU A N 1
ATOM 5426 C CA . LEU A 1 685 ? -10.713 -21.071 19.633 1.00 68.25 685 LEU A CA 1
ATOM 5427 C C . LEU A 1 685 ? -9.224 -21.282 19.968 1.00 68.25 685 LEU A C 1
ATOM 5429 O O . LEU A 1 685 ? -8.853 -21.155 21.134 1.00 68.25 685 LEU A O 1
ATOM 5433 N N . GLY A 1 686 ? -8.377 -21.560 18.966 1.00 53.75 686 GLY A N 1
ATOM 5434 C CA . GLY A 1 686 ? -6.979 -21.952 19.150 1.00 53.75 686 GLY A CA 1
ATOM 5435 C C . GLY A 1 686 ? -6.885 -23.379 19.697 1.00 53.75 686 GLY A C 1
ATOM 5436 O O . GLY A 1 686 ? -7.581 -23.722 20.645 1.00 53.75 686 GLY A O 1
ATOM 5437 N N . LYS A 1 687 ? -6.058 -24.242 19.085 1.00 60.97 687 LYS A N 1
ATOM 5438 C CA . LYS A 1 687 ? -5.978 -25.679 19.426 1.00 60.97 687 LYS A CA 1
ATOM 5439 C C . LYS A 1 687 ? -5.878 -25.883 20.950 1.00 60.97 687 LYS A C 1
ATOM 5441 O O . LYS A 1 687 ? -4.820 -25.586 21.507 1.00 60.97 687 LYS A O 1
ATOM 5446 N N . PRO A 1 688 ? -6.919 -26.390 21.637 1.00 53.69 688 PRO A N 1
ATOM 5447 C CA . PRO A 1 688 ? -6.795 -26.706 23.048 1.00 53.69 688 PRO A CA 1
ATOM 5448 C C . PRO A 1 688 ? -5.778 -27.836 23.198 1.00 53.69 688 PRO A C 1
ATOM 5450 O O . PRO A 1 688 ? -5.831 -28.830 22.473 1.00 53.69 688 PRO A O 1
ATOM 5453 N N . GLU A 1 689 ? -4.853 -27.664 24.140 1.00 49.59 689 GLU A N 1
ATOM 5454 C CA . GLU A 1 689 ? -3.803 -28.627 24.470 1.00 49.59 689 GLU A CA 1
ATOM 5455 C C . GLU A 1 689 ? -4.401 -30.040 24.596 1.00 49.59 689 GLU A C 1
ATOM 5457 O O . GLU A 1 689 ? -5.327 -30.285 25.394 1.00 49.59 689 GLU A O 1
ATOM 5462 N N . THR A 1 690 ? -3.910 -30.980 23.787 1.00 61.31 690 THR A N 1
ATOM 5463 C CA . THR A 1 690 ? -4.424 -32.351 23.782 1.00 61.31 690 THR A CA 1
ATOM 5464 C C . THR A 1 690 ? -4.199 -32.994 25.150 1.00 61.31 690 THR A C 1
ATOM 5466 O O . THR A 1 690 ? -3.266 -32.659 25.883 1.00 61.31 690 THR A O 1
ATOM 5469 N N . ALA A 1 691 ? -5.024 -33.977 25.520 1.00 49.47 691 ALA A N 1
ATOM 5470 C CA . ALA A 1 691 ? -4.837 -34.712 26.776 1.00 49.47 691 ALA A CA 1
ATOM 5471 C C . ALA A 1 691 ? -3.438 -35.360 26.879 1.00 49.47 691 ALA A C 1
ATOM 5473 O O . ALA A 1 691 ? -2.930 -35.570 27.978 1.00 49.47 691 ALA A O 1
ATOM 5474 N N . ARG A 1 692 ? -2.797 -35.652 25.736 1.00 50.84 692 ARG A N 1
ATOM 5475 C CA . ARG A 1 692 ? -1.427 -36.169 25.661 1.00 50.84 692 ARG A CA 1
ATOM 5476 C C . ARG A 1 692 ? -0.384 -35.093 25.968 1.00 50.84 692 ARG A C 1
ATOM 5478 O O . ARG A 1 692 ? 0.552 -35.391 26.701 1.00 50.84 692 ARG A O 1
ATOM 5485 N N . GLU A 1 693 ? -0.556 -33.878 25.456 1.00 57.28 693 GLU A N 1
ATOM 5486 C CA . GLU A 1 693 ? 0.315 -32.730 25.749 1.00 57.28 693 GLU A CA 1
ATOM 5487 C C . GLU A 1 693 ? 0.178 -32.298 27.214 1.00 57.28 693 GLU A C 1
ATOM 5489 O O . GLU A 1 693 ? 1.189 -32.205 27.907 1.00 57.28 693 GLU A O 1
ATOM 5494 N N . ARG A 1 694 ? -1.051 -32.237 27.750 1.00 55.84 694 ARG A N 1
ATOM 5495 C CA . ARG A 1 694 ? -1.293 -32.028 29.191 1.00 55.84 694 ARG A CA 1
ATOM 5496 C C . ARG A 1 694 ? -0.622 -33.089 30.063 1.00 55.84 694 ARG A C 1
ATOM 5498 O O . ARG A 1 694 ? -0.038 -32.777 31.097 1.00 55.84 694 ARG A O 1
ATOM 5505 N N . LYS A 1 695 ? -0.666 -34.359 29.647 1.00 53.16 695 LYS A N 1
ATOM 5506 C CA . LYS A 1 695 ? -0.021 -35.463 30.377 1.00 53.16 695 LYS A CA 1
ATOM 5507 C C . LYS A 1 695 ? 1.508 -35.449 30.244 1.00 53.16 695 LYS A C 1
ATOM 5509 O O . LYS A 1 695 ? 2.184 -35.927 31.148 1.00 53.16 695 LYS A O 1
ATOM 5514 N N . ALA A 1 696 ? 2.046 -34.906 29.150 1.00 60.75 696 ALA A N 1
ATOM 5515 C CA . ALA A 1 696 ? 3.482 -34.724 28.949 1.00 60.75 696 ALA A CA 1
ATOM 5516 C C . ALA A 1 696 ? 4.033 -33.537 29.760 1.00 60.75 696 ALA A C 1
ATOM 5518 O O . ALA A 1 696 ? 5.094 -33.673 30.362 1.00 60.75 696 ALA A O 1
ATOM 5519 N N . GLY A 1 697 ? 3.289 -32.428 29.855 1.00 55.81 697 GLY A N 1
ATOM 5520 C CA . GLY A 1 697 ? 3.643 -31.277 30.696 1.00 55.81 697 GLY A CA 1
ATOM 5521 C C . GLY A 1 697 ? 3.654 -31.616 32.189 1.00 55.81 697 GLY A C 1
ATOM 5522 O O . GLY A 1 697 ? 4.599 -31.279 32.895 1.00 55.81 697 GLY A O 1
ATOM 5523 N N . LEU A 1 698 ? 2.674 -32.400 32.653 1.00 55.34 698 LEU A N 1
ATOM 5524 C CA . LEU A 1 698 ? 2.599 -32.867 34.046 1.00 55.34 698 LEU A CA 1
ATOM 5525 C C . LEU A 1 698 ? 3.670 -33.914 34.419 1.00 55.34 698 LEU A C 1
ATOM 5527 O O . LEU A 1 698 ? 3.869 -34.194 35.598 1.00 55.34 698 LEU A O 1
ATOM 5531 N N . GLY A 1 699 ? 4.356 -34.510 33.437 1.00 45.19 699 GLY A N 1
ATOM 5532 C CA . GLY A 1 699 ? 5.414 -35.502 33.661 1.00 45.19 699 GLY A CA 1
ATOM 5533 C C . GLY A 1 699 ? 6.820 -34.915 33.828 1.00 45.19 699 GLY A C 1
ATOM 5534 O O . GLY A 1 699 ? 7.732 -35.655 34.191 1.00 45.19 699 GLY A O 1
ATOM 5535 N N . ALA A 1 700 ? 7.012 -33.619 33.564 1.00 44.41 700 ALA A N 1
ATOM 5536 C CA . ALA A 1 700 ? 8.335 -32.992 33.509 1.00 44.41 700 ALA A CA 1
ATOM 5537 C C . ALA A 1 700 ? 8.768 -32.282 34.810 1.00 44.41 700 ALA A C 1
ATOM 5539 O O . ALA A 1 700 ? 9.935 -31.920 34.935 1.00 44.41 700 ALA A O 1
ATOM 5540 N N . GLU A 1 701 ? 7.882 -32.107 35.799 1.00 38.59 701 GLU A N 1
ATOM 5541 C CA . GLU A 1 701 ? 8.188 -31.309 37.004 1.00 38.59 701 GLU A CA 1
ATOM 5542 C C . GLU A 1 701 ? 8.800 -32.084 38.185 1.00 38.59 701 GLU A C 1
ATOM 5544 O O . GLU A 1 701 ? 9.201 -31.473 39.177 1.00 38.59 701 GLU A O 1
ATOM 5549 N N . HIS A 1 702 ? 8.967 -33.408 38.105 1.00 40.06 702 HIS A N 1
ATOM 5550 C CA . HIS A 1 702 ? 9.546 -34.192 39.205 1.00 40.06 702 HIS A CA 1
ATOM 5551 C C . HIS A 1 702 ? 10.589 -35.212 38.747 1.00 40.06 702 HIS A C 1
ATOM 5553 O O . HIS A 1 702 ? 10.345 -36.413 38.764 1.00 40.06 702 HIS A O 1
ATOM 5559 N N . THR A 1 703 ? 11.799 -34.737 38.446 1.00 31.55 703 THR A N 1
ATOM 5560 C CA . THR A 1 703 ? 13.016 -35.552 38.603 1.00 31.55 703 THR A CA 1
ATOM 5561 C C . THR A 1 703 ? 14.218 -34.673 38.943 1.00 31.55 703 THR A C 1
ATOM 5563 O O . THR A 1 703 ? 14.794 -34.019 38.077 1.00 31.55 703 THR A O 1
ATOM 5566 N N . THR A 1 704 ? 14.613 -34.677 40.216 1.00 33.41 704 THR A N 1
ATOM 5567 C CA . THR A 1 704 ? 15.945 -34.278 40.692 1.00 33.41 704 THR A CA 1
ATOM 5568 C C . THR A 1 704 ? 16.952 -35.409 40.423 1.00 33.41 704 THR A C 1
ATOM 5570 O O . THR A 1 704 ? 16.588 -36.576 40.577 1.00 33.41 704 THR A O 1
ATOM 5573 N N . PRO A 1 705 ? 18.213 -35.117 40.048 1.00 38.53 705 PRO A N 1
ATOM 5574 C CA . PRO A 1 705 ? 19.206 -36.149 39.775 1.00 38.53 705 PRO A CA 1
ATOM 5575 C C . PRO A 1 705 ? 20.029 -36.474 41.031 1.00 38.53 705 PRO A C 1
ATOM 5577 O O . PRO A 1 705 ? 20.745 -35.618 41.549 1.00 38.53 705 PRO A O 1
ATOM 5580 N N . GLU A 1 706 ? 19.975 -37.728 41.482 1.00 29.84 706 GLU A N 1
ATOM 5581 C CA . GLU A 1 706 ? 20.952 -38.306 42.412 1.00 29.84 706 GLU A CA 1
ATOM 5582 C C . GLU A 1 706 ? 21.846 -39.343 41.712 1.00 29.84 706 GLU A C 1
ATOM 5584 O O . GLU A 1 706 ? 21.475 -40.021 40.755 1.00 29.84 706 GLU A O 1
ATOM 5589 N N . THR A 1 707 ? 23.078 -39.386 42.200 1.00 32.66 707 THR A N 1
ATOM 5590 C CA . THR A 1 707 ? 24.306 -39.994 41.681 1.00 32.66 707 THR A CA 1
ATOM 5591 C C . THR A 1 707 ? 24.422 -41.524 41.837 1.00 32.66 707 THR A C 1
ATOM 5593 O O . THR A 1 707 ? 24.293 -41.988 42.960 1.00 32.66 707 THR A O 1
ATOM 5596 N N . SER A 1 708 ? 24.831 -42.219 40.748 1.00 31.78 708 SER A N 1
ATOM 5597 C CA . SER A 1 708 ? 25.812 -43.349 40.601 1.00 31.78 708 SER A CA 1
ATOM 5598 C C . SER A 1 708 ? 25.753 -44.616 41.511 1.00 31.78 708 SER A C 1
ATOM 5600 O O . SER A 1 708 ? 25.230 -44.522 42.611 1.00 31.78 708 SER A O 1
ATOM 5602 N N . PRO A 1 709 ? 26.412 -45.779 41.207 1.00 55.38 709 PRO A N 1
ATOM 5603 C CA . PRO A 1 709 ? 27.079 -46.290 39.983 1.00 55.38 709 PRO A CA 1
ATOM 5604 C C . PRO A 1 709 ? 26.855 -47.813 39.654 1.00 55.38 709 PRO A C 1
ATOM 5606 O O . PRO A 1 709 ? 26.262 -48.571 40.409 1.00 55.38 709 PRO A O 1
ATOM 5609 N N . GLU A 1 710 ? 27.504 -48.252 38.560 1.00 31.38 710 GLU A N 1
ATOM 5610 C CA . GLU A 1 710 ? 28.221 -49.541 38.368 1.00 31.38 710 GLU A CA 1
ATOM 5611 C C . GLU A 1 710 ? 27.551 -50.809 37.753 1.00 31.38 710 GLU A C 1
ATOM 5613 O O . GLU A 1 710 ? 26.667 -51.438 38.321 1.00 31.38 710 GLU A O 1
ATOM 5618 N N . ARG A 1 711 ? 28.222 -51.284 36.675 1.00 31.69 711 ARG A N 1
ATOM 5619 C CA . ARG A 1 711 ? 28.578 -52.685 36.304 1.00 31.69 711 ARG A CA 1
ATOM 5620 C C . ARG A 1 711 ? 27.654 -53.527 35.387 1.00 31.69 711 ARG A C 1
ATOM 5622 O O . ARG A 1 711 ? 26.667 -54.089 35.833 1.00 31.69 711 ARG A O 1
ATOM 5629 N N . ALA A 1 712 ? 28.117 -53.771 34.145 1.00 31.17 712 ALA A N 1
ATOM 5630 C CA . ALA A 1 712 ? 28.660 -55.065 33.648 1.00 31.17 712 ALA A CA 1
ATOM 5631 C C . ALA A 1 712 ? 28.414 -55.353 32.134 1.00 31.17 712 ALA A C 1
ATOM 5633 O O . ALA A 1 712 ? 27.317 -55.687 31.716 1.00 31.17 712 ALA A O 1
ATOM 5634 N N . GLN A 1 713 ? 29.500 -55.250 31.354 1.00 31.94 713 GLN A N 1
ATOM 5635 C CA . GLN A 1 713 ? 30.076 -56.213 30.383 1.00 31.94 713 GLN A CA 1
ATOM 5636 C C . GLN A 1 713 ? 29.247 -56.947 29.281 1.00 31.94 713 GLN A C 1
ATOM 5638 O O . GLN A 1 713 ? 28.485 -57.859 29.571 1.00 31.94 713 GLN A O 1
ATOM 5643 N N . GLN A 1 714 ? 29.712 -56.703 28.030 1.00 34.38 714 GLN A N 1
ATOM 5644 C CA . GLN A 1 714 ? 29.988 -57.628 26.886 1.00 34.38 714 GLN A CA 1
ATOM 5645 C C . GLN A 1 714 ? 28.866 -58.011 25.867 1.00 34.38 714 GLN A C 1
ATOM 5647 O O . GLN A 1 714 ? 27.707 -58.080 26.249 1.00 34.38 714 GLN A O 1
ATOM 5652 N N . PRO A 1 715 ? 29.191 -58.407 24.599 1.00 46.38 715 PRO A N 1
ATOM 5653 C CA . PRO A 1 715 ? 29.995 -57.701 23.573 1.00 46.38 715 PRO A CA 1
ATOM 5654 C C . PRO A 1 715 ? 29.475 -57.851 22.095 1.00 46.38 715 PRO A C 1
ATOM 5656 O O . PRO A 1 715 ? 28.579 -58.634 21.808 1.00 46.38 715 PRO A O 1
ATOM 5659 N N . ALA A 1 716 ? 30.182 -57.184 21.161 1.00 30.75 716 ALA A N 1
ATOM 5660 C CA . ALA A 1 716 ? 30.367 -57.478 19.716 1.00 30.75 716 ALA A CA 1
ATOM 5661 C C . ALA A 1 716 ? 29.274 -57.094 18.681 1.00 30.75 716 ALA A C 1
ATOM 5663 O O . ALA A 1 716 ? 28.230 -57.722 18.592 1.00 30.75 716 ALA A O 1
ATOM 5664 N N . MET A 1 717 ? 29.581 -56.168 17.758 1.00 29.95 717 MET A N 1
ATOM 5665 C CA . MET A 1 717 ? 30.241 -56.455 16.465 1.00 29.95 717 MET A CA 1
ATOM 5666 C C . MET A 1 717 ? 30.616 -55.162 15.712 1.00 29.95 717 MET A C 1
ATOM 5668 O O . MET A 1 717 ? 29.887 -54.177 15.725 1.00 29.95 717 MET A O 1
ATOM 5672 N N . VAL A 1 718 ? 31.768 -55.219 15.041 1.00 35.75 718 VAL A N 1
ATOM 5673 C CA . VAL A 1 718 ? 32.379 -54.211 14.153 1.00 35.75 718 VAL A CA 1
ATOM 5674 C C . VAL A 1 718 ? 32.118 -54.626 12.692 1.00 35.75 718 VAL A C 1
ATOM 5676 O O . VAL A 1 718 ? 32.004 -55.824 12.427 1.00 35.75 718 VAL A O 1
ATOM 5679 N N . PRO A 1 719 ? 32.054 -53.679 11.738 1.00 42.12 719 PRO A N 1
ATOM 5680 C CA . PRO A 1 719 ? 33.093 -53.674 10.703 1.00 42.12 719 PRO A CA 1
ATOM 5681 C C . PRO A 1 719 ? 33.747 -52.296 10.493 1.00 42.12 719 PRO A C 1
ATOM 5683 O O . PRO A 1 719 ? 33.123 -51.247 10.628 1.00 42.12 719 PRO A O 1
ATOM 5686 N N . GLU A 1 720 ? 35.043 -52.361 10.182 1.00 32.59 720 GLU A N 1
ATOM 5687 C CA . GLU A 1 720 ? 36.013 -51.285 9.944 1.00 32.59 720 GLU A CA 1
ATOM 5688 C C . GLU A 1 720 ? 35.658 -50.287 8.823 1.00 32.59 720 GLU A C 1
ATOM 5690 O O . GLU A 1 720 ? 35.047 -50.666 7.823 1.00 32.59 720 GLU A O 1
ATOM 5695 N N . PRO A 1 721 ? 36.213 -49.058 8.897 1.00 42.09 721 PRO A N 1
ATOM 5696 C CA . PRO A 1 721 ? 36.462 -48.181 7.759 1.00 42.09 721 PRO A CA 1
ATOM 5697 C C . PRO A 1 721 ? 37.950 -48.182 7.337 1.00 42.09 721 PRO A C 1
ATOM 5699 O O . PRO A 1 721 ? 38.862 -48.156 8.165 1.00 42.09 721 PRO A O 1
ATOM 5702 N N . LEU A 1 722 ? 38.212 -48.125 6.029 1.00 37.75 722 LEU A N 1
ATOM 5703 C CA . LEU A 1 722 ? 39.547 -47.887 5.466 1.00 37.75 722 LEU A CA 1
ATOM 5704 C C . LEU A 1 722 ? 39.771 -46.388 5.188 1.00 37.75 722 LEU A C 1
ATOM 5706 O O . LEU A 1 722 ? 39.069 -45.818 4.365 1.00 37.75 722 LEU A O 1
ATOM 5710 N N . ARG A 1 723 ? 40.784 -45.823 5.878 1.00 34.59 723 ARG A N 1
ATOM 5711 C CA . ARG A 1 723 ? 41.894 -44.930 5.424 1.00 34.59 723 ARG A CA 1
ATOM 5712 C C . ARG A 1 723 ? 41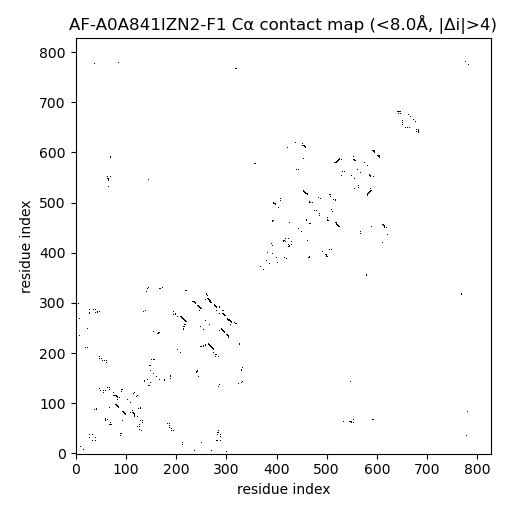.583 -43.784 4.422 1.00 34.59 723 ARG A C 1
ATOM 5714 O O . ARG A 1 723 ? 40.963 -44.010 3.402 1.00 34.59 723 ARG A O 1
ATOM 5721 N N . ALA A 1 724 ? 42.126 -42.564 4.527 1.00 31.84 724 ALA A N 1
ATOM 5722 C CA . ALA A 1 724 ? 43.315 -42.085 5.231 1.00 31.84 724 ALA A CA 1
ATOM 5723 C C . ALA A 1 724 ? 43.293 -40.562 5.496 1.00 31.84 724 ALA A C 1
ATOM 5725 O O . ALA A 1 724 ? 42.760 -39.767 4.732 1.00 31.84 724 ALA A O 1
ATOM 5726 N N . SER A 1 725 ? 43.974 -40.245 6.593 1.00 33.81 725 SER A N 1
ATOM 5727 C CA . SER A 1 725 ? 44.523 -39.010 7.153 1.00 33.81 725 SER A CA 1
ATOM 5728 C C . SER A 1 725 ? 44.951 -37.875 6.212 1.00 33.81 725 SER A C 1
ATOM 5730 O O . SER A 1 725 ? 45.681 -38.114 5.256 1.00 33.81 725 SER A O 1
ATOM 5732 N N . GLN A 1 726 ? 44.724 -36.634 6.664 1.00 32.88 726 GLN A N 1
ATOM 5733 C CA . GLN A 1 726 ? 45.779 -35.619 6.794 1.00 32.88 726 GLN A CA 1
ATOM 5734 C C . GLN A 1 726 ? 45.538 -34.732 8.035 1.00 32.88 726 GLN A C 1
ATOM 5736 O O . GLN A 1 726 ? 44.417 -34.395 8.392 1.00 32.88 726 GLN A O 1
ATOM 5741 N N . THR A 1 727 ? 46.644 -34.473 8.722 1.00 32.53 727 THR A N 1
ATOM 5742 C CA . THR A 1 727 ? 46.887 -33.857 10.036 1.00 32.53 727 THR A CA 1
ATOM 5743 C C . THR A 1 727 ? 46.773 -32.331 10.070 1.00 32.53 727 THR A C 1
ATOM 5745 O O . THR A 1 727 ? 47.188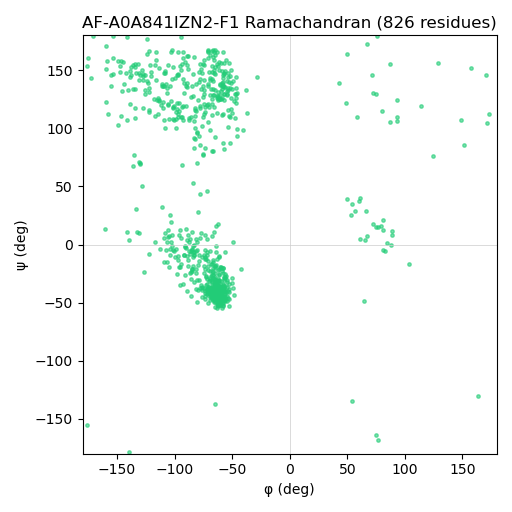 -31.711 9.100 1.00 32.53 727 THR A O 1
ATOM 5748 N N . LEU A 1 728 ? 46.389 -31.754 11.224 1.00 31.28 728 LEU A N 1
ATOM 5749 C CA . LEU A 1 728 ? 46.986 -30.574 11.912 1.00 31.28 728 LEU A CA 1
ATOM 5750 C C . LEU A 1 728 ? 46.057 -30.176 13.086 1.00 31.28 728 LEU A C 1
ATOM 5752 O O . LEU A 1 728 ? 44.910 -29.821 12.870 1.00 31.28 728 LEU A O 1
ATOM 5756 N N . SER A 1 729 ? 46.427 -30.489 14.331 1.00 33.31 729 SER A N 1
ATOM 5757 C CA . SER A 1 729 ? 47.195 -29.654 15.276 1.00 33.31 729 SER A CA 1
ATOM 5758 C C . SER A 1 729 ? 46.311 -28.722 16.111 1.00 33.31 729 SER A C 1
ATOM 5760 O O . SER A 1 729 ? 45.867 -27.677 15.648 1.00 33.31 729 SER A O 1
ATOM 5762 N N . ASP A 1 730 ? 46.153 -29.108 17.376 1.00 37.16 730 ASP A N 1
ATOM 5763 C CA . ASP A 1 730 ? 45.572 -28.341 18.476 1.00 37.16 730 ASP A CA 1
ATOM 5764 C C . ASP A 1 730 ? 46.230 -26.967 18.663 1.00 37.16 730 ASP A C 1
ATOM 5766 O O . ASP A 1 730 ? 47.458 -26.854 18.575 1.00 37.16 730 ASP A O 1
ATOM 5770 N N . LYS A 1 731 ? 45.425 -25.957 19.030 1.00 33.12 731 LYS A N 1
ATOM 5771 C CA . LYS A 1 731 ? 45.649 -25.060 20.186 1.00 33.12 731 LYS A CA 1
ATOM 5772 C C . LYS A 1 731 ? 44.470 -24.081 20.401 1.00 33.12 731 LYS A C 1
ATOM 5774 O O . LYS A 1 731 ? 43.659 -23.912 19.497 1.00 33.12 731 LYS A O 1
ATOM 5779 N N . PRO A 1 732 ? 44.347 -23.495 21.612 1.00 42.44 732 PRO A N 1
ATOM 5780 C CA . PRO A 1 732 ? 43.065 -23.224 22.254 1.00 42.44 732 PRO A CA 1
ATOM 5781 C C . PRO A 1 732 ? 42.600 -21.766 22.174 1.00 42.44 732 PRO A C 1
ATOM 5783 O O . PRO A 1 732 ? 43.371 -20.849 21.887 1.00 42.44 732 PRO A O 1
ATOM 5786 N N . GLU A 1 733 ? 41.325 -21.600 22.527 1.00 39.75 733 GLU A N 1
ATOM 5787 C CA . GLU A 1 733 ? 40.648 -20.351 22.862 1.00 39.75 733 GLU A CA 1
ATOM 5788 C C . GLU A 1 733 ? 41.459 -19.485 23.834 1.00 39.75 733 GLU A C 1
ATOM 5790 O O . GLU A 1 733 ? 41.873 -19.926 24.905 1.00 39.75 733 GLU A O 1
ATOM 5795 N N . ASN A 1 734 ? 41.627 -18.216 23.466 1.00 30.88 734 ASN A N 1
ATOM 5796 C CA . ASN A 1 734 ? 41.898 -17.136 24.401 1.00 30.88 734 ASN A CA 1
ATOM 5797 C C . ASN A 1 734 ? 41.234 -15.858 23.885 1.00 30.88 734 ASN A C 1
ATOM 5799 O O . ASN A 1 734 ? 41.648 -15.265 22.888 1.00 30.88 734 ASN A O 1
ATOM 5803 N N . THR A 1 735 ? 40.201 -15.436 24.602 1.00 41.22 735 THR A N 1
ATOM 5804 C CA . THR A 1 735 ? 39.635 -14.088 24.593 1.00 41.22 735 THR A CA 1
ATOM 5805 C C . THR A 1 735 ? 40.712 -13.060 24.959 1.00 41.22 735 THR A C 1
ATOM 5807 O O . THR A 1 735 ? 41.517 -13.330 25.856 1.00 41.22 735 THR A O 1
ATOM 5810 N N . PRO A 1 736 ? 40.672 -11.837 24.402 1.00 39.84 736 PRO A N 1
ATOM 5811 C CA . PRO A 1 736 ? 41.214 -10.710 25.142 1.00 39.84 736 PRO A CA 1
ATOM 5812 C C . PRO A 1 736 ? 40.255 -9.528 25.273 1.00 39.84 736 PRO A C 1
ATOM 5814 O O . PRO A 1 736 ? 39.435 -9.205 24.418 1.00 39.84 736 PRO A O 1
ATOM 5817 N N . LYS A 1 737 ? 40.432 -8.909 26.437 1.00 30.98 737 LYS A N 1
ATOM 5818 C CA . LYS A 1 737 ? 39.787 -7.732 26.993 1.00 30.98 737 LYS A CA 1
ATOM 5819 C C . LYS A 1 737 ? 40.092 -6.463 26.195 1.00 30.98 737 LYS A C 1
ATOM 5821 O O . LYS A 1 737 ? 41.173 -6.305 25.636 1.00 30.98 737 LYS A O 1
ATOM 5826 N N . HIS A 1 738 ? 39.144 -5.535 26.284 1.00 35.59 738 HIS A N 1
ATOM 5827 C CA . HIS A 1 738 ? 39.288 -4.109 26.017 1.00 35.59 738 HIS A CA 1
ATOM 5828 C C . HIS A 1 738 ? 40.535 -3.492 26.669 1.00 35.59 738 HIS A C 1
ATOM 5830 O O . HIS A 1 738 ? 40.750 -3.660 27.868 1.00 35.59 738 HIS A O 1
ATOM 5836 N N . HIS A 1 739 ? 41.260 -2.677 25.899 1.00 29.77 739 HIS A N 1
ATOM 5837 C CA . HIS A 1 739 ? 41.985 -1.515 26.407 1.00 29.77 739 HIS A CA 1
ATOM 5838 C C . HIS A 1 739 ? 41.925 -0.350 25.414 1.00 29.77 739 HIS A C 1
ATOM 5840 O O . HIS A 1 739 ? 41.825 -0.538 24.203 1.00 29.77 739 HIS A O 1
ATOM 5846 N N . GLN A 1 740 ? 41.922 0.833 26.019 1.00 32.06 740 GLN A N 1
ATOM 5847 C CA . GLN A 1 740 ? 41.811 2.178 25.475 1.00 32.06 740 GLN A CA 1
ATOM 5848 C C . GLN A 1 740 ? 43.085 2.677 24.768 1.00 32.06 740 GLN A C 1
ATOM 5850 O O . GLN A 1 740 ? 44.191 2.252 25.090 1.00 32.06 740 GLN A O 1
ATOM 5855 N N . ASP A 1 741 ? 42.835 3.672 23.914 1.00 29.66 741 ASP A N 1
ATOM 5856 C CA . ASP A 1 741 ? 43.638 4.843 23.544 1.00 29.66 741 ASP A CA 1
ATOM 5857 C C . ASP A 1 741 ? 44.877 4.763 22.626 1.00 29.66 741 ASP A C 1
ATOM 5859 O O . ASP A 1 741 ? 45.865 4.080 22.877 1.00 29.66 741 ASP A O 1
ATOM 5863 N N . ALA A 1 742 ? 44.795 5.672 21.639 1.00 28.62 742 ALA A N 1
ATOM 5864 C CA . ALA A 1 742 ? 45.813 6.593 21.119 1.00 28.62 742 ALA A CA 1
ATOM 5865 C C . ALA A 1 742 ? 46.326 6.403 19.670 1.00 28.62 742 ALA A C 1
ATOM 5867 O O . ALA A 1 742 ? 46.986 5.433 19.314 1.00 28.62 742 ALA A O 1
ATOM 5868 N N . ASP A 1 743 ? 46.080 7.482 18.914 1.00 28.91 743 ASP A N 1
ATOM 5869 C CA . ASP A 1 743 ? 46.886 8.104 17.856 1.00 28.91 743 ASP A CA 1
ATOM 5870 C C . ASP A 1 743 ? 46.722 7.770 16.354 1.00 28.91 743 ASP A C 1
ATOM 5872 O O . ASP A 1 743 ? 47.225 6.797 15.802 1.00 28.91 743 ASP A O 1
ATOM 5876 N N . LEU A 1 744 ? 46.111 8.769 15.689 1.00 31.22 744 LEU A N 1
ATOM 5877 C CA . LEU A 1 744 ? 46.584 9.506 14.505 1.00 31.22 744 LEU A CA 1
ATOM 5878 C C . LEU A 1 744 ? 46.906 8.724 13.220 1.00 31.22 744 LEU A C 1
ATOM 5880 O O . LEU A 1 744 ? 48.001 8.198 13.042 1.00 31.22 744 LEU A O 1
ATOM 5884 N N . ARG A 1 745 ? 46.043 8.917 12.209 1.00 28.28 745 ARG A N 1
ATOM 5885 C CA . ARG A 1 745 ? 46.454 9.446 10.892 1.00 28.28 745 ARG A CA 1
ATOM 5886 C C . ARG A 1 745 ? 45.268 10.022 10.118 1.00 28.28 745 ARG A C 1
ATOM 5888 O O . ARG A 1 745 ? 44.272 9.356 9.859 1.00 28.28 745 ARG A O 1
ATOM 5895 N N . SER A 1 746 ? 45.413 11.294 9.762 1.00 33.56 746 SER A N 1
ATOM 5896 C CA . SER A 1 746 ? 44.515 12.083 8.929 1.00 33.56 746 SER A CA 1
ATOM 5897 C C . SER A 1 746 ? 44.427 11.510 7.511 1.00 33.56 746 SER A C 1
ATOM 5899 O O . SER A 1 746 ? 45.400 11.568 6.758 1.00 33.56 746 SER A O 1
ATOM 5901 N N . GLY A 1 747 ? 43.255 10.998 7.144 1.00 28.08 747 GLY A N 1
ATOM 5902 C CA . GLY A 1 747 ? 42.842 10.789 5.759 1.00 28.08 747 GLY A CA 1
ATOM 5903 C C . GLY A 1 747 ? 41.816 11.854 5.386 1.00 28.08 747 GLY A C 1
ATOM 5904 O O . GLY A 1 747 ? 40.791 12.000 6.049 1.00 28.08 747 GLY A O 1
ATOM 5905 N N . THR A 1 748 ? 42.135 12.632 4.363 1.00 26.70 748 THR A N 1
ATOM 5906 C CA . THR A 1 748 ? 41.369 13.744 3.798 1.00 26.70 748 THR A CA 1
ATOM 5907 C C . THR A 1 748 ? 39.934 13.314 3.466 1.00 26.70 748 THR A C 1
ATOM 5909 O O . THR A 1 748 ? 39.709 12.533 2.547 1.00 26.70 748 THR A O 1
ATOM 5912 N N . ARG A 1 749 ? 38.949 13.821 4.221 1.00 25.80 749 ARG A N 1
ATOM 5913 C CA . ARG A 1 749 ? 37.519 13.702 3.896 1.00 25.80 749 ARG A CA 1
ATOM 5914 C C . ARG A 1 749 ? 37.170 14.718 2.809 1.00 25.80 749 ARG A C 1
ATOM 5916 O O . ARG A 1 749 ? 37.245 15.919 3.050 1.00 25.80 749 ARG A O 1
ATOM 5923 N N . THR A 1 750 ? 36.744 14.247 1.642 1.00 24.42 750 THR A N 1
ATOM 5924 C CA . THR A 1 750 ? 35.984 15.050 0.678 1.00 24.42 750 THR A CA 1
ATOM 5925 C C . THR A 1 750 ? 34.616 15.366 1.278 1.00 24.42 750 THR A C 1
ATOM 5927 O O . THR A 1 750 ? 33.802 14.474 1.516 1.00 24.42 750 THR A O 1
ATOM 5930 N N . ALA A 1 751 ? 34.402 16.643 1.586 1.00 21.61 751 ALA A N 1
ATOM 5931 C CA . ALA A 1 751 ? 33.164 17.175 2.131 1.00 21.61 751 ALA A CA 1
ATOM 5932 C C . ALA A 1 751 ? 32.034 17.091 1.091 1.00 21.61 751 ALA A C 1
ATOM 5934 O O . ALA A 1 751 ? 32.163 17.603 -0.016 1.00 21.61 751 ALA A O 1
ATOM 5935 N N . SER A 1 752 ? 30.918 16.459 1.454 1.00 22.78 752 SER A N 1
ATOM 5936 C CA . SER A 1 752 ? 29.656 16.557 0.718 1.00 22.78 752 SER A CA 1
ATOM 5937 C C . SER A 1 752 ? 28.895 17.769 1.254 1.00 22.78 752 SER A C 1
ATOM 5939 O O . SER A 1 752 ? 28.428 17.750 2.391 1.00 22.78 752 SER A O 1
ATOM 5941 N N . ALA A 1 7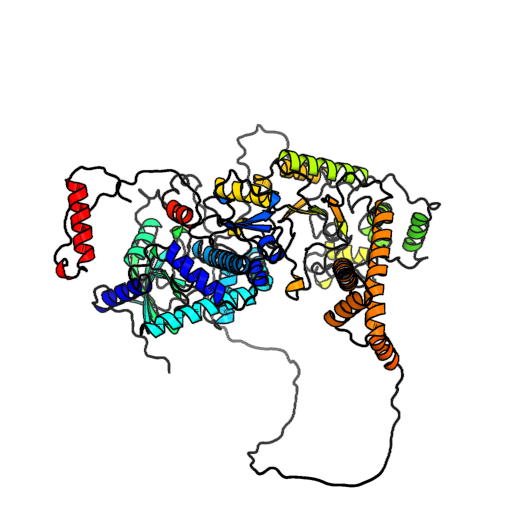53 ? 28.836 18.846 0.472 1.00 22.56 753 ALA A N 1
ATOM 5942 C CA . ALA A 1 753 ? 28.065 20.041 0.796 1.00 22.56 753 ALA A CA 1
ATOM 5943 C C . ALA A 1 753 ? 26.611 19.865 0.326 1.00 22.56 753 ALA A C 1
ATOM 5945 O O . ALA A 1 753 ? 26.363 19.540 -0.833 1.00 22.56 753 ALA A O 1
ATOM 5946 N N . ILE A 1 754 ? 25.666 20.068 1.244 1.00 24.58 754 ILE A N 1
ATOM 5947 C CA . ILE A 1 754 ? 24.215 20.079 1.022 1.00 24.58 754 ILE A CA 1
ATOM 5948 C C . ILE A 1 754 ? 23.803 21.541 0.852 1.00 24.58 754 ILE A C 1
ATOM 5950 O O . ILE A 1 754 ? 24.033 22.308 1.782 1.00 24.58 754 ILE A O 1
ATOM 5954 N N . TRP A 1 755 ? 23.191 21.921 -0.276 1.00 22.27 755 TRP A N 1
ATOM 5955 C CA . TRP A 1 755 ? 22.533 23.228 -0.427 1.00 22.27 755 TRP A CA 1
ATOM 5956 C C . TRP A 1 755 ? 21.293 23.146 -1.330 1.00 22.27 755 TRP A C 1
ATOM 5958 O O . TRP A 1 755 ? 21.323 22.548 -2.405 1.00 22.27 755 TRP A O 1
ATOM 5968 N N . GLU A 1 756 ? 20.204 23.743 -0.844 1.00 24.39 756 GLU A N 1
ATOM 5969 C CA . GLU A 1 756 ? 18.864 23.807 -1.440 1.00 24.39 756 GLU A CA 1
ATOM 5970 C C . GLU A 1 756 ? 18.793 24.826 -2.597 1.00 24.39 756 GLU A C 1
ATOM 5972 O O . GLU A 1 756 ? 19.472 25.853 -2.577 1.00 24.39 756 GLU A O 1
ATOM 5977 N N . THR A 1 757 ? 17.959 24.560 -3.612 1.00 25.20 757 THR A N 1
ATOM 5978 C CA . THR A 1 757 ? 17.723 25.433 -4.787 1.00 25.20 757 THR A CA 1
ATOM 5979 C C . THR A 1 757 ? 16.214 25.687 -5.006 1.00 25.20 757 THR A C 1
ATOM 5981 O O . THR A 1 757 ? 15.406 24.832 -4.641 1.00 25.20 757 THR A O 1
ATOM 5984 N N . PRO A 1 758 ? 15.797 26.845 -5.573 1.00 26.17 758 PRO A N 1
ATOM 5985 C CA . PRO A 1 758 ? 14.407 27.324 -5.547 1.00 26.17 758 PRO A CA 1
ATOM 5986 C C . PRO A 1 758 ? 13.531 26.881 -6.746 1.00 26.17 758 PRO A C 1
ATOM 5988 O O . PRO A 1 758 ? 14.035 26.575 -7.824 1.00 26.17 758 PRO A O 1
ATOM 5991 N N . LYS A 1 759 ? 12.198 26.880 -6.547 1.00 27.00 759 LYS A N 1
ATOM 5992 C CA . LYS A 1 759 ? 11.136 26.342 -7.441 1.00 27.00 759 LYS A CA 1
ATOM 5993 C C . LYS A 1 759 ? 10.661 27.304 -8.565 1.00 27.00 759 LYS A C 1
ATOM 5995 O O . LYS A 1 759 ? 10.532 28.499 -8.297 1.00 27.00 759 LYS A O 1
ATOM 6000 N N . PRO A 1 760 ? 10.267 26.804 -9.764 1.00 28.06 760 PRO A N 1
ATOM 6001 C CA . PRO A 1 760 ? 9.542 27.565 -10.799 1.00 28.06 760 PRO A CA 1
ATOM 6002 C C . PRO A 1 760 ? 7.990 27.438 -10.706 1.00 28.06 760 PRO A C 1
ATOM 6004 O O . PRO A 1 760 ? 7.489 26.566 -9.993 1.00 28.06 760 PRO A O 1
ATOM 6007 N N . PRO A 1 761 ? 7.201 28.304 -11.391 1.00 28.58 761 PRO A N 1
ATOM 6008 C CA . PRO A 1 761 ? 5.751 28.471 -11.168 1.00 28.58 761 PRO A CA 1
ATOM 6009 C C . PRO A 1 761 ? 4.801 27.547 -11.979 1.00 28.58 761 PRO A C 1
ATOM 6011 O O . PRO A 1 761 ? 5.050 27.198 -13.127 1.00 28.58 761 PRO A O 1
ATOM 6014 N N . ILE A 1 762 ? 3.631 27.263 -11.381 1.00 29.34 762 ILE A N 1
ATOM 6015 C CA . ILE A 1 762 ? 2.643 26.176 -11.637 1.00 29.34 762 ILE A CA 1
ATOM 6016 C C . ILE A 1 762 ? 1.792 26.270 -12.941 1.00 29.34 762 ILE A C 1
ATOM 6018 O O . ILE A 1 762 ? 0.906 25.453 -13.176 1.00 29.34 762 ILE A O 1
ATOM 6022 N N . LYS A 1 763 ? 2.007 27.229 -13.850 1.00 25.64 763 LYS A N 1
ATOM 6023 C CA . LYS A 1 763 ? 0.998 27.545 -14.895 1.00 25.64 763 LYS A CA 1
ATOM 6024 C C . LYS A 1 763 ? 1.016 26.738 -16.217 1.00 25.64 763 LYS A C 1
ATOM 6026 O O . LYS A 1 763 ? 0.195 27.053 -17.073 1.00 25.64 763 LYS A O 1
ATOM 6031 N N . SER A 1 764 ? 1.844 25.706 -16.423 1.00 30.64 764 SER A N 1
ATOM 6032 C CA . SER A 1 764 ? 1.977 25.049 -17.753 1.00 30.64 764 SER A CA 1
ATOM 6033 C C . SER A 1 764 ? 1.327 23.662 -17.942 1.00 30.64 764 SER A C 1
ATOM 6035 O O . SER A 1 764 ? 1.561 23.024 -18.964 1.00 30.64 764 SER A O 1
ATOM 6037 N N . LEU A 1 765 ? 0.463 23.185 -17.040 1.00 29.31 765 LEU A N 1
ATOM 6038 C CA . LEU A 1 765 ? -0.059 21.799 -17.079 1.00 29.31 765 LEU A CA 1
ATOM 6039 C C . LEU A 1 765 ? -1.182 21.498 -18.106 1.00 29.31 765 LEU A C 1
ATOM 6041 O O . LEU A 1 765 ? -1.706 20.390 -18.135 1.00 29.31 765 LEU A O 1
ATOM 6045 N N . VAL A 1 766 ? -1.562 22.431 -18.988 1.00 29.73 766 VAL A N 1
ATOM 6046 C CA . VAL A 1 766 ? -2.704 22.232 -19.917 1.00 29.73 766 VAL A CA 1
ATOM 6047 C C . VAL A 1 766 ? -2.329 21.473 -21.211 1.00 29.73 766 VAL A C 1
ATOM 6049 O O . VAL A 1 766 ? -3.216 21.005 -21.923 1.00 29.73 766 VAL A O 1
ATOM 6052 N N . ALA A 1 767 ? -1.040 21.261 -21.502 1.00 28.48 767 ALA A N 1
ATOM 6053 C CA . ALA A 1 767 ? -0.578 20.601 -22.737 1.00 28.48 767 ALA A CA 1
ATOM 6054 C C . ALA A 1 767 ? -0.294 19.083 -22.603 1.00 28.48 767 ALA A C 1
ATOM 6056 O O . ALA A 1 767 ? 0.184 18.445 -23.536 1.00 28.48 767 ALA A O 1
ATOM 6057 N N . HIS A 1 768 ? -0.633 18.467 -21.468 1.00 31.88 768 HIS A N 1
ATOM 6058 C CA . HIS A 1 768 ? -0.190 17.121 -21.074 1.00 31.88 768 HIS A CA 1
ATOM 6059 C C . HIS A 1 768 ? -0.951 15.941 -21.733 1.00 31.88 768 HIS A C 1
ATOM 6061 O O . HIS A 1 768 ? -1.086 14.884 -21.127 1.00 31.88 768 HIS A O 1
ATOM 6067 N N . ARG A 1 769 ? -1.505 16.100 -22.945 1.00 34.59 769 ARG A N 1
ATOM 6068 C CA . ARG A 1 769 ? -2.593 15.236 -23.469 1.00 34.59 769 ARG A CA 1
ATOM 6069 C C . ARG A 1 769 ? -2.226 14.238 -24.575 1.00 34.59 769 ARG A C 1
ATOM 6071 O O . ARG A 1 769 ? -3.094 13.467 -24.973 1.00 34.59 769 ARG A O 1
ATOM 6078 N N . THR A 1 770 ? -0.997 14.242 -25.088 1.00 34.06 770 THR A N 1
ATOM 6079 C CA . THR A 1 770 ? -0.694 13.573 -26.373 1.00 34.06 770 THR A CA 1
ATOM 6080 C C . THR A 1 770 ? -0.100 12.164 -26.231 1.00 34.06 770 THR A C 1
ATOM 6082 O O . THR A 1 770 ? -0.308 11.340 -27.114 1.00 34.06 770 THR A O 1
ATOM 6085 N N . GLU A 1 771 ? 0.556 11.834 -25.113 1.00 36.66 771 GLU A N 1
ATOM 6086 C CA . GLU A 1 771 ? 1.110 10.483 -24.872 1.00 36.66 771 GLU A CA 1
ATOM 6087 C C . GLU A 1 771 ? 0.200 9.566 -24.044 1.00 36.66 771 GLU A C 1
ATOM 6089 O O . GLU A 1 771 ? 0.329 8.346 -24.120 1.00 36.66 771 GLU A O 1
ATOM 6094 N N . TRP A 1 772 ? -0.766 10.118 -23.305 1.00 43.53 772 TRP A N 1
ATOM 6095 C CA . TRP A 1 772 ? -1.681 9.318 -22.482 1.00 43.53 772 TRP A CA 1
ATOM 6096 C C . TRP A 1 772 ? -2.633 8.449 -23.300 1.00 43.53 772 TRP A C 1
ATOM 6098 O O . TRP A 1 772 ? -3.082 7.436 -22.789 1.00 43.53 772 TRP A O 1
ATOM 6108 N N . ALA A 1 773 ? -2.804 8.724 -24.598 1.00 40.66 773 ALA A N 1
ATOM 6109 C CA . ALA A 1 773 ? -3.469 7.801 -25.516 1.00 40.66 773 ALA A CA 1
ATOM 6110 C C . ALA A 1 773 ? -2.827 6.394 -25.521 1.00 40.66 773 ALA A C 1
ATOM 6112 O O . ALA A 1 773 ? -3.526 5.422 -25.760 1.00 40.66 773 ALA A O 1
ATOM 6113 N N . LEU A 1 774 ? -1.531 6.255 -25.200 1.00 42.22 774 LEU A N 1
ATOM 6114 C CA . LEU A 1 774 ? -0.842 4.956 -25.129 1.00 42.22 774 LEU A CA 1
ATOM 6115 C C . LEU A 1 774 ? -1.050 4.229 -23.794 1.00 42.22 774 LEU A C 1
ATOM 6117 O O . LEU A 1 774 ? -1.099 3.002 -23.784 1.00 42.22 774 LEU A O 1
ATOM 6121 N N . TYR A 1 775 ? -1.185 4.958 -22.681 1.00 44.91 775 TYR A N 1
ATOM 6122 C CA . TYR A 1 775 ? -1.560 4.386 -21.380 1.00 44.91 775 TYR A CA 1
ATOM 6123 C C . TYR A 1 775 ? -3.064 4.056 -21.335 1.00 44.91 775 TYR A C 1
ATOM 6125 O O . TYR A 1 775 ? -3.454 3.005 -20.827 1.00 44.91 775 TYR A O 1
ATOM 6133 N N . ASP A 1 776 ? -3.888 4.891 -21.971 1.00 44.03 776 ASP A N 1
ATOM 6134 C CA . ASP A 1 776 ? -5.321 4.687 -22.195 1.00 44.03 776 ASP A CA 1
ATOM 6135 C C . ASP A 1 776 ? -5.589 3.519 -23.161 1.00 44.03 776 ASP A C 1
ATOM 6137 O O . ASP A 1 776 ? -6.483 2.718 -22.896 1.00 44.03 776 ASP A O 1
ATOM 6141 N N . ASP A 1 777 ? -4.787 3.338 -24.220 1.00 43.69 777 ASP A N 1
ATOM 6142 C CA . ASP A 1 777 ? -4.850 2.151 -25.095 1.00 43.69 777 ASP A CA 1
ATOM 6143 C C . ASP A 1 777 ? -4.370 0.872 -24.384 1.00 43.69 777 ASP A C 1
ATOM 6145 O O . ASP A 1 777 ? -4.816 -0.234 -24.702 1.00 43.69 777 ASP A O 1
ATOM 6149 N N . LEU A 1 778 ? -3.466 1.006 -23.408 1.00 42.56 778 LEU A N 1
ATOM 6150 C CA . LEU A 1 778 ? -2.983 -0.094 -22.575 1.00 42.56 778 LEU A CA 1
ATOM 6151 C C . LEU A 1 778 ? -4.046 -0.525 -21.548 1.00 42.56 778 LEU A C 1
ATOM 6153 O O . LEU A 1 778 ? -4.286 -1.721 -21.417 1.00 42.56 778 LEU A O 1
ATOM 6157 N N . HIS A 1 779 ? -4.716 0.409 -20.866 1.00 45.38 779 HIS A N 1
ATOM 6158 C CA . HIS A 1 779 ? -5.647 0.105 -19.769 1.00 45.38 779 HIS A CA 1
ATOM 6159 C C . HIS A 1 779 ? -7.143 0.342 -20.077 1.00 45.38 779 HIS A C 1
ATOM 6161 O O . HIS A 1 779 ? -7.986 0.162 -19.202 1.00 45.38 779 HIS A O 1
ATOM 6167 N N . GLY A 1 780 ? -7.506 0.687 -21.317 1.00 37.47 780 GLY A N 1
ATOM 6168 C CA . GLY A 1 780 ? -8.899 0.836 -21.765 1.00 37.47 780 GLY A CA 1
ATOM 6169 C C . GLY A 1 780 ? -9.579 2.165 -21.402 1.00 37.47 780 GLY A C 1
ATOM 6170 O O . GLY A 1 780 ? -10.798 2.286 -21.546 1.00 37.47 780 GLY A O 1
ATOM 6171 N N . TYR A 1 781 ? -8.835 3.178 -20.959 1.00 42.03 781 TYR A N 1
ATOM 6172 C CA . TYR A 1 781 ? -9.400 4.428 -20.444 1.00 42.03 781 TYR A CA 1
ATOM 6173 C C . TYR A 1 781 ? -9.527 5.517 -21.515 1.00 42.03 781 TYR A C 1
ATOM 6175 O O . TYR A 1 781 ? -8.884 6.545 -21.444 1.00 42.03 781 TYR A O 1
ATOM 6183 N N . GLY A 1 782 ? -10.422 5.358 -22.496 1.00 32.28 782 GLY A N 1
ATOM 6184 C CA . GLY A 1 782 ? -10.860 6.523 -23.282 1.00 32.28 782 GLY A CA 1
ATOM 6185 C C . GLY A 1 782 ? -11.291 6.255 -24.715 1.00 32.28 782 GLY A C 1
ATOM 6186 O O . GLY A 1 782 ? -10.552 6.505 -25.661 1.00 32.28 782 GLY A O 1
ATOM 6187 N N . ARG A 1 783 ? -12.562 5.892 -24.927 1.00 31.23 783 ARG A N 1
ATOM 6188 C CA . ARG A 1 783 ? -13.180 6.046 -26.254 1.00 31.23 783 ARG A CA 1
ATOM 6189 C C . ARG A 1 783 ? -13.627 7.493 -26.464 1.00 31.23 783 ARG A C 1
ATOM 6191 O O . ARG A 1 783 ? -14.748 7.866 -26.127 1.00 31.23 783 ARG A O 1
ATOM 6198 N N . ARG A 1 784 ? -12.794 8.298 -27.125 1.00 31.72 784 ARG A N 1
ATOM 6199 C CA . ARG A 1 784 ? -13.293 9.359 -28.015 1.00 31.72 784 ARG A CA 1
ATOM 6200 C C . ARG A 1 784 ? -12.637 9.217 -29.380 1.00 31.72 784 ARG A C 1
ATOM 6202 O O . ARG A 1 784 ? -11.431 9.373 -29.511 1.00 31.72 784 ARG A O 1
ATOM 6209 N N . HIS A 1 785 ? -13.452 8.961 -30.403 1.00 28.11 785 HIS A N 1
ATOM 6210 C CA . HIS A 1 785 ? -13.005 8.960 -31.792 1.00 28.11 785 HIS A CA 1
ATOM 6211 C C . HIS A 1 785 ? -12.420 10.331 -32.156 1.00 28.11 785 HIS A C 1
ATOM 6213 O O . HIS A 1 785 ? -13.148 11.318 -32.269 1.00 28.11 785 HIS A O 1
ATOM 6219 N N . ARG A 1 786 ? -11.106 10.392 -32.377 1.00 32.88 786 ARG A N 1
ATOM 6220 C CA . ARG A 1 786 ? -10.491 11.431 -33.204 1.00 32.88 786 ARG A CA 1
ATOM 6221 C C . ARG A 1 786 ? -9.814 10.775 -34.395 1.00 32.88 786 ARG A C 1
ATOM 6223 O O . ARG A 1 786 ? -8.989 9.883 -34.249 1.00 32.88 786 ARG A O 1
ATOM 6230 N N . THR A 1 787 ? -10.188 11.241 -35.576 1.00 28.11 787 THR A N 1
ATOM 6231 C CA . THR A 1 787 ? -9.620 10.860 -36.865 1.00 28.11 787 THR A CA 1
ATOM 6232 C C . THR A 1 787 ? -8.196 11.411 -36.958 1.00 28.11 787 THR A C 1
ATOM 6234 O O . THR A 1 787 ? -7.991 12.590 -37.248 1.00 28.11 787 THR A O 1
ATOM 6237 N N . LEU A 1 788 ? -7.194 10.576 -36.686 1.00 25.48 788 LEU A N 1
ATOM 6238 C CA . LEU A 1 788 ? -5.804 10.868 -37.032 1.00 25.48 788 LEU A CA 1
ATOM 6239 C C . LEU A 1 788 ? -5.658 10.703 -38.545 1.00 25.48 788 LEU A C 1
ATOM 6241 O O . LEU A 1 788 ? -5.829 9.615 -39.085 1.00 25.48 788 LEU A O 1
ATOM 6245 N N . THR A 1 789 ? -5.385 11.803 -39.246 1.00 26.50 789 THR A N 1
ATOM 6246 C CA . THR A 1 789 ? -5.093 11.745 -40.682 1.00 26.50 789 THR A CA 1
ATOM 6247 C C . THR A 1 789 ? -3.617 11.393 -40.830 1.00 26.50 789 THR A C 1
ATOM 6249 O O . THR A 1 789 ? -2.760 12.274 -40.792 1.00 26.50 789 THR A O 1
ATOM 6252 N N . VAL A 1 790 ? -3.303 10.103 -40.937 1.00 28.25 790 VAL A N 1
ATOM 6253 C CA . VAL A 1 790 ? -1.944 9.655 -41.263 1.00 28.25 790 VAL A CA 1
ATOM 6254 C C . VAL A 1 790 ? -1.679 10.023 -42.722 1.00 28.25 790 VAL A C 1
ATOM 6256 O O . VAL A 1 790 ? -2.390 9.580 -43.620 1.00 28.25 790 VAL A O 1
ATOM 6259 N N . ARG A 1 791 ? -0.684 10.879 -42.974 1.00 28.02 791 ARG A N 1
ATOM 6260 C CA . ARG A 1 791 ? -0.184 11.115 -44.333 1.00 28.02 791 ARG A CA 1
ATOM 6261 C C . ARG A 1 791 ? 0.860 10.051 -44.650 1.00 28.02 791 ARG A C 1
ATOM 6263 O O . ARG A 1 791 ? 1.956 10.091 -44.098 1.00 28.02 791 ARG A O 1
ATOM 6270 N N . THR A 1 792 ? 0.524 9.127 -45.541 1.00 36.28 792 THR A N 1
ATOM 6271 C CA . THR A 1 792 ? 1.476 8.188 -46.146 1.00 36.28 792 THR A CA 1
ATOM 6272 C C . THR A 1 792 ? 2.575 8.986 -46.873 1.00 36.28 792 THR A C 1
ATOM 6274 O O . THR A 1 792 ? 2.253 9.978 -47.538 1.00 36.28 792 THR A O 1
ATOM 6277 N N . PRO A 1 793 ? 3.869 8.628 -46.756 1.00 34.94 793 PRO A N 1
ATOM 6278 C CA . PRO A 1 793 ? 4.938 9.331 -47.462 1.00 34.94 793 PRO A CA 1
ATOM 6279 C C . PRO A 1 793 ? 4.715 9.274 -48.978 1.00 34.94 793 PRO A C 1
ATOM 6281 O O . PRO A 1 793 ? 4.484 8.206 -49.536 1.00 34.94 793 PRO A O 1
ATOM 6284 N N . SER A 1 794 ? 4.827 10.413 -49.661 1.00 40.09 794 SER A N 1
ATOM 6285 C CA . SER A 1 794 ? 4.584 10.546 -51.108 1.00 40.09 794 SER A CA 1
ATOM 6286 C C . SER A 1 794 ? 5.715 10.017 -52.003 1.00 40.09 794 SER A C 1
ATOM 6288 O O . SER A 1 794 ? 5.717 10.273 -53.206 1.00 40.09 794 SER A O 1
ATOM 6290 N N . LYS A 1 795 ? 6.703 9.311 -51.443 1.00 44.81 795 LYS A N 1
ATOM 6291 C CA . LYS A 1 795 ? 7.798 8.697 -52.202 1.00 44.81 795 LYS A CA 1
ATOM 6292 C C . LYS A 1 795 ? 8.068 7.282 -51.708 1.00 44.81 795 LYS A C 1
ATOM 6294 O O . LYS A 1 795 ? 8.186 7.072 -50.501 1.00 44.81 795 LYS A O 1
ATOM 6299 N N . ALA A 1 796 ? 8.205 6.367 -52.669 1.00 43.06 796 ALA A N 1
ATOM 6300 C CA . ALA A 1 796 ? 8.635 4.990 -52.467 1.00 43.06 796 ALA A CA 1
ATOM 6301 C C . ALA A 1 796 ? 9.940 4.924 -51.651 1.00 43.06 796 ALA A C 1
ATOM 6303 O O . ALA A 1 796 ? 10.758 5.856 -51.734 1.00 43.06 796 ALA A O 1
ATOM 6304 N N . PRO A 1 797 ? 10.161 3.846 -50.871 1.00 45.09 797 PRO A N 1
ATOM 6305 C CA . PRO A 1 797 ? 11.471 3.595 -50.286 1.00 45.09 797 PRO A CA 1
ATOM 6306 C C . PRO A 1 797 ? 12.495 3.618 -51.423 1.00 45.09 797 PRO A C 1
ATOM 6308 O O . PRO A 1 797 ? 12.233 3.095 -52.499 1.00 45.09 797 PRO A O 1
ATOM 6311 N N . GLY A 1 798 ? 13.619 4.309 -51.214 1.00 55.31 798 GLY A N 1
ATOM 6312 C CA . GLY A 1 798 ? 14.678 4.444 -52.214 1.00 55.31 798 GLY A CA 1
ATOM 6313 C C . GLY A 1 798 ? 15.357 3.097 -52.533 1.00 55.31 798 GLY A C 1
ATOM 6314 O O . GLY A 1 798 ? 14.687 2.081 -52.636 1.00 55.31 798 GLY A O 1
ATOM 6315 N N . PRO A 1 799 ? 16.690 3.017 -52.666 1.00 37.28 799 PRO A N 1
ATOM 6316 C CA . PRO A 1 799 ? 17.396 1.837 -53.202 1.00 37.28 799 PRO A CA 1
ATOM 6317 C C . PRO A 1 799 ? 17.294 0.520 -52.382 1.00 37.28 799 PRO A C 1
ATOM 6319 O O . PRO A 1 799 ? 18.070 -0.402 -52.607 1.00 37.28 799 PRO A O 1
ATOM 6322 N N . TYR A 1 800 ? 16.345 0.405 -51.450 1.00 46.56 800 TYR A N 1
ATOM 6323 C CA . TYR A 1 800 ? 16.106 -0.734 -50.563 1.00 46.56 800 TYR A CA 1
ATOM 6324 C C . TYR A 1 800 ? 14.871 -1.577 -50.926 1.00 46.56 800 TYR A C 1
ATOM 6326 O O . TYR A 1 800 ? 14.543 -2.510 -50.200 1.00 46.56 800 TYR A O 1
ATOM 6334 N N . GLU A 1 801 ? 14.206 -1.303 -52.050 1.00 47.88 801 GLU A N 1
ATOM 6335 C CA . GLU A 1 801 ? 13.047 -2.071 -52.540 1.00 47.88 801 GLU A CA 1
ATOM 6336 C C . GLU A 1 801 ? 13.340 -3.582 -52.676 1.00 47.88 801 GLU A C 1
ATOM 6338 O O . GLU A 1 801 ? 12.491 -4.418 -52.382 1.00 47.88 801 GLU A O 1
ATOM 6343 N N . ALA A 1 802 ? 14.588 -3.944 -52.995 1.00 46.28 802 ALA A N 1
ATOM 6344 C CA . ALA A 1 802 ? 15.038 -5.333 -53.112 1.00 46.28 802 ALA A CA 1
ATOM 6345 C C . ALA A 1 802 ? 15.221 -6.077 -51.769 1.00 46.28 802 ALA A C 1
ATOM 6347 O O . ALA A 1 802 ? 15.456 -7.284 -51.779 1.00 46.28 802 ALA A O 1
ATOM 6348 N N . LEU A 1 803 ? 15.151 -5.383 -50.625 1.00 43.72 803 LEU A N 1
ATOM 6349 C CA . LEU A 1 803 ? 15.298 -5.976 -49.285 1.00 43.72 803 LEU A CA 1
ATOM 6350 C C . LEU A 1 803 ? 13.957 -6.206 -48.578 1.00 43.72 803 LEU A C 1
ATOM 6352 O O . LEU A 1 803 ? 13.925 -6.779 -47.489 1.00 43.72 803 LEU A O 1
ATOM 6356 N N . LEU A 1 804 ? 12.850 -5.756 -49.169 1.00 44.72 804 LEU A N 1
ATOM 6357 C CA . LEU A 1 804 ? 11.526 -5.937 -48.592 1.00 44.72 804 LEU A CA 1
ATOM 6358 C C . LEU A 1 804 ? 10.995 -7.336 -48.906 1.00 44.72 804 LEU A C 1
ATOM 6360 O O . LEU A 1 804 ? 11.099 -7.835 -50.026 1.00 44.72 804 LEU A O 1
ATOM 6364 N N . HIS A 1 805 ? 10.373 -7.964 -47.909 1.00 59.38 805 HIS A N 1
ATOM 6365 C CA . HIS A 1 805 ? 9.625 -9.197 -48.126 1.00 59.38 805 HIS A CA 1
ATOM 6366 C C . HIS A 1 805 ? 8.514 -8.942 -49.171 1.00 59.38 805 HIS A C 1
ATOM 6368 O O . HIS A 1 805 ? 7.860 -7.896 -49.097 1.00 59.38 805 HIS A O 1
ATOM 6374 N N . PRO A 1 806 ? 8.238 -9.861 -50.120 1.00 58.59 806 PRO A N 1
ATOM 6375 C CA . PRO A 1 806 ? 7.287 -9.622 -51.216 1.00 58.59 806 PRO A CA 1
ATOM 6376 C C . PRO A 1 806 ? 5.885 -9.182 -50.763 1.00 58.59 806 PRO A C 1
ATOM 6378 O O . PRO A 1 806 ? 5.219 -8.399 -51.436 1.00 58.59 806 PRO A O 1
ATOM 6381 N N . SER A 1 807 ? 5.441 -9.634 -49.584 1.00 55.91 807 SER A N 1
ATOM 6382 C CA . SER A 1 807 ? 4.160 -9.219 -48.994 1.00 55.91 807 SER A CA 1
ATOM 6383 C C . SER A 1 807 ? 4.133 -7.756 -48.540 1.00 55.91 807 SER A C 1
ATOM 6385 O O . SER A 1 807 ? 3.061 -7.161 -48.489 1.00 55.91 807 SER A O 1
ATOM 6387 N N . THR A 1 808 ? 5.289 -7.184 -48.200 1.00 56.91 808 THR A N 1
ATOM 6388 C CA . THR A 1 808 ? 5.438 -5.801 -47.729 1.00 56.91 808 THR A CA 1
ATOM 6389 C C . THR A 1 808 ? 5.409 -4.824 -48.900 1.00 56.91 808 THR A C 1
ATOM 6391 O O . THR A 1 808 ? 4.738 -3.799 -48.811 1.00 56.91 808 THR A O 1
ATOM 6394 N N . GLY A 1 809 ? 6.039 -5.180 -50.027 1.00 67.44 809 GLY A N 1
ATOM 6395 C CA . GLY A 1 809 ? 5.902 -4.431 -51.283 1.00 67.44 809 GLY A CA 1
ATOM 6396 C C . GLY A 1 809 ? 4.447 -4.393 -51.764 1.00 67.44 809 GLY A C 1
ATOM 6397 O O . GLY A 1 809 ? 3.895 -3.323 -51.994 1.00 67.44 809 GLY A O 1
ATOM 6398 N N . ALA A 1 810 ? 3.771 -5.548 -51.769 1.00 67.06 810 ALA A N 1
ATOM 6399 C CA . ALA A 1 810 ? 2.362 -5.650 -52.165 1.00 67.06 810 ALA A CA 1
ATOM 6400 C C . ALA A 1 810 ? 1.373 -4.962 -51.195 1.00 67.06 810 ALA A C 1
ATOM 6402 O O . ALA A 1 810 ? 0.236 -4.665 -51.566 1.00 67.06 810 ALA A O 1
ATOM 6403 N N . ALA A 1 811 ? 1.748 -4.758 -49.929 1.00 58.41 811 ALA A N 1
ATOM 6404 C CA . ALA A 1 811 ? 0.965 -3.955 -48.986 1.00 58.41 811 ALA A CA 1
ATOM 6405 C C . ALA A 1 811 ? 1.138 -2.456 -49.273 1.00 58.41 811 ALA A C 1
ATOM 6407 O O . ALA A 1 811 ? 0.148 -1.742 -49.384 1.00 58.41 811 ALA A O 1
ATOM 6408 N N . TYR A 1 812 ? 2.376 -2.011 -49.505 1.00 62.44 812 TYR A N 1
ATOM 6409 C CA . TYR A 1 812 ? 2.682 -0.623 -49.848 1.00 62.44 812 TYR A CA 1
ATOM 6410 C C . TYR A 1 812 ? 2.016 -0.173 -51.160 1.00 62.44 812 TYR A C 1
ATOM 6412 O O . TYR A 1 812 ? 1.428 0.905 -51.216 1.00 62.44 812 TYR A O 1
ATOM 6420 N N . GLU A 1 813 ? 2.048 -1.013 -52.200 1.00 67.12 813 GLU A N 1
ATOM 6421 C CA . GLU A 1 813 ? 1.379 -0.730 -53.478 1.00 67.12 813 GLU A CA 1
ATOM 6422 C C . GLU A 1 813 ? -0.147 -0.654 -53.339 1.00 67.12 813 GLU A C 1
ATOM 6424 O O . GLU A 1 813 ? -0.776 0.198 -53.965 1.00 67.12 813 GLU A O 1
ATOM 6429 N N . ARG A 1 814 ? -0.752 -1.502 -52.492 1.00 69.31 814 ARG A N 1
ATOM 6430 C CA . ARG A 1 814 ? -2.193 -1.438 -52.197 1.00 69.31 814 ARG A CA 1
ATOM 6431 C C . ARG A 1 814 ? -2.567 -0.149 -51.479 1.00 69.31 814 ARG A C 1
ATOM 6433 O O . ARG A 1 814 ? -3.528 0.496 -51.891 1.00 69.31 814 ARG A O 1
ATOM 6440 N N . ASP A 1 815 ? -1.788 0.251 -50.479 1.00 58.72 815 ASP A N 1
ATOM 6441 C CA . ASP A 1 815 ? -2.028 1.483 -49.726 1.00 58.72 815 ASP A CA 1
ATOM 6442 C C . ASP A 1 815 ? -1.853 2.731 -50.608 1.00 58.72 815 ASP A C 1
ATOM 6444 O O . ASP A 1 815 ? -2.634 3.680 -50.501 1.00 58.72 815 ASP A O 1
ATOM 6448 N N . GLN A 1 816 ? -0.879 2.729 -51.529 1.00 63.53 816 GLN A N 1
ATOM 6449 C CA . GLN A 1 816 ? -0.737 3.787 -52.536 1.00 63.53 816 GLN A CA 1
ATOM 6450 C C . GLN A 1 816 ? -1.918 3.819 -53.507 1.00 63.53 816 GLN A C 1
ATOM 6452 O O . GLN A 1 816 ? -2.498 4.884 -53.712 1.00 63.53 816 GLN A O 1
ATOM 6457 N N . HIS A 1 817 ? -2.327 2.672 -54.056 1.00 64.31 817 HIS A N 1
ATOM 6458 C CA . HIS A 1 817 ? -3.477 2.612 -54.959 1.00 64.31 817 HIS A CA 1
ATOM 6459 C C . HIS A 1 817 ? -4.770 3.073 -54.279 1.00 64.31 817 HIS A C 1
ATOM 6461 O O . HIS A 1 817 ? -5.572 3.780 -54.891 1.00 64.31 817 HIS A O 1
ATOM 6467 N N . GLN A 1 818 ? -4.965 2.722 -53.007 1.00 59.41 818 GLN A N 1
ATOM 6468 C CA . GLN A 1 818 ? -6.118 3.154 -52.226 1.00 59.41 818 GLN A CA 1
ATOM 6469 C C . GLN A 1 818 ? -6.073 4.666 -51.957 1.00 59.41 818 GLN A C 1
ATOM 6471 O O . GLN A 1 818 ? -7.082 5.346 -52.148 1.00 59.41 818 GLN A O 1
ATOM 6476 N N . ALA A 1 819 ? -4.900 5.220 -51.633 1.00 55.53 819 ALA A N 1
ATOM 6477 C CA . ALA A 1 819 ? -4.707 6.660 -51.460 1.00 55.53 819 ALA A CA 1
ATOM 6478 C C . ALA A 1 819 ? -4.924 7.464 -52.759 1.00 55.53 819 ALA A C 1
ATOM 6480 O O . ALA A 1 819 ? -5.492 8.557 -52.714 1.00 55.53 819 ALA A O 1
ATOM 6481 N N . GLU A 1 820 ? -4.510 6.931 -53.911 1.00 59.44 820 GLU A N 1
ATOM 6482 C CA . GLU A 1 820 ? -4.663 7.577 -55.223 1.00 59.44 820 GLU A CA 1
ATOM 6483 C C . GLU A 1 820 ? -6.075 7.440 -55.806 1.00 59.44 820 GLU A C 1
ATOM 6485 O O . GLU A 1 820 ? -6.541 8.340 -56.505 1.00 59.44 820 GLU A O 1
ATOM 6490 N N . SER A 1 821 ? -6.788 6.354 -55.490 1.00 64.31 821 SER A N 1
ATOM 6491 C CA . SER A 1 821 ? -8.155 6.113 -55.977 1.00 64.31 821 SER A CA 1
ATOM 6492 C C . SER A 1 821 ? -9.192 7.103 -55.433 1.00 64.31 821 SER A C 1
ATOM 6494 O O . SER A 1 821 ? -10.298 7.194 -55.966 1.00 64.31 821 SER A O 1
ATOM 6496 N N . GLY A 1 822 ? -8.858 7.852 -54.374 1.00 45.38 822 GLY A N 1
ATOM 6497 C CA . GLY A 1 822 ? -9.778 8.774 -53.705 1.00 45.38 822 GLY A CA 1
ATOM 6498 C C . GLY A 1 822 ? -10.961 8.085 -53.014 1.00 45.38 822 GLY A C 1
ATOM 6499 O O . GLY A 1 822 ? -11.828 8.775 -52.471 1.00 45.38 822 GLY A O 1
ATOM 6500 N N . ASP A 1 823 ? -10.996 6.751 -53.009 1.00 44.00 823 ASP A N 1
ATOM 6501 C CA . ASP A 1 823 ? -12.086 5.963 -52.458 1.00 44.00 823 ASP A CA 1
ATOM 6502 C C . ASP A 1 823 ? -11.907 5.841 -50.939 1.00 44.00 823 ASP A C 1
ATOM 6504 O O . ASP A 1 823 ? -11.093 5.071 -50.428 1.00 44.00 823 ASP A O 1
ATOM 6508 N N . ARG A 1 824 ? -12.651 6.656 -50.181 1.00 45.06 824 ARG A N 1
ATOM 6509 C CA . ARG A 1 824 ? -12.688 6.614 -48.705 1.00 45.06 824 ARG A CA 1
ATOM 6510 C C . ARG A 1 824 ? -13.563 5.460 -48.200 1.00 45.06 824 ARG A C 1
ATOM 6512 O O . ARG A 1 824 ? -14.370 5.641 -47.287 1.00 45.06 824 ARG A O 1
ATOM 6519 N N . GLY A 1 825 ? -13.429 4.289 -48.810 1.00 35.25 825 GLY A N 1
ATOM 6520 C CA . GLY A 1 825 ? -14.007 3.053 -48.306 1.00 35.25 825 GLY A CA 1
ATOM 6521 C C . GLY A 1 825 ? -13.186 2.566 -47.120 1.00 35.25 825 GLY A C 1
ATOM 6522 O O . GLY A 1 825 ? -12.039 2.158 -47.288 1.00 35.25 825 GLY A O 1
ATOM 6523 N N . TYR A 1 826 ? -13.767 2.642 -45.923 1.00 43.44 826 TYR A N 1
ATOM 6524 C CA . TYR A 1 826 ? -13.235 2.006 -44.721 1.00 43.44 826 TYR A CA 1
ATOM 6525 C C . TYR A 1 826 ? -13.113 0.494 -44.965 1.00 43.44 826 TYR A C 1
ATOM 6527 O O . TYR A 1 826 ? -14.126 -0.188 -45.115 1.00 43.44 826 TYR A O 1
ATOM 6535 N N . GLY A 1 827 ? -11.879 -0.002 -45.024 1.00 28.08 827 GLY A N 1
ATOM 6536 C CA . GLY A 1 827 ? -11.538 -1.415 -44.879 1.00 28.08 827 GLY A CA 1
ATOM 6537 C C . GLY A 1 827 ? -10.807 -1.607 -43.551 1.00 28.08 827 GLY A C 1
ATOM 6538 O O . GLY A 1 827 ? -10.004 -0.748 -43.192 1.00 28.08 827 GLY A O 1
ATOM 6539 N N . GLU A 1 828 ? -11.176 -2.672 -42.837 1.00 28.61 828 GLU A N 1
ATOM 6540 C CA . GLU A 1 828 ? -10.780 -3.046 -41.464 1.00 28.61 828 GLU A CA 1
ATOM 6541 C C . GLU A 1 828 ? -9.276 -3.064 -41.166 1.00 28.61 828 GLU A C 1
ATOM 6543 O O . GLU A 1 828 ? -8.488 -3.508 -42.036 1.00 28.61 828 GLU A O 1
#

Secondary structure (DSSP, 8-state):
-PPPPPPPPPTT-HHHHHHHHHHHHHHHTTS---SHHHHHHHHHHHHHHH--S-HHHHHHHH-SSS--SHHHHTTT-TTEEEEES-SS-GGG-EEEEEGGG--TTSGGGSTTTSEETTSHHHHHHHHHHHHHHHHHHHHH-SSSSHHHHHHHHHHHHHTT-SSSPPP---HHHHHHHHHHHHHHHHHHHHHHHHHHHHHHHHHHHTT--EEEEEEEEE--TTPPPPGGGGSPTT-EE-PPPPSSEEEES-HHHHHHHHHHH-SSEEEEEEEEEGGGEEE-TTTSS--GGGTEEEE---S--EEEEEEE----STT-----GGG---SSS-TT---------------S----PPP-------------TTSHHHHHHHHHHTTSSPPPTTS-B-TT--B--HHHHHHHT--HHHHHHHHTTS--TT--HHHHHHHHHHHHHHHHHTT--GGG-EEEEESHHHHSBPPTT-BPPPGGG-TT-HHHHHHHHHHHTT-----SBPBTTHHHHTTSSSSPPPEEEEEE-HHHHHHHHHHHHHH-TTS-GGGGB-TTSSBPHHHHHHH-HHHHHHHHHHHHHHTS-EEEEEE-TT-S--GGGGT-S---S--TTSEEEE-SSS-TT---TTHHHHHHHHHHHHHHHHHHHHHHHHHHHT---HHHHHHHHHHTT--HHHHHHHHHHHHHT--PPPHHHHHHHTTSS------------------PPP-----------------------------------PPPPSTTGGG--SSHHHHHHHHT-------------SS---TTGGGS-HHHHHHHHHHHHHHHH-------

Mean predicted aligned error: 13.93 Å

pLDDT: mean 78.83, std 23.43, range [21.61, 98.62]

Sequence (828 aa):
MSEPYVPPPTQDSPERIRQQHIGEALLSDDGRIRHTSQAKTIAIEALARRMRSSTSQLVSAAIGLNVGTDMSERLGNHRYVLVPHNERYPSMGADVLHVDELDPNRPEHAPDRVVRMDQPEADTLVRQISVSEIMGAWAYGSNNNVRVLALQEATKEEFGLTQALDWTMDARTRRAVRRELNYNSDTLQDFVRTQYEMTQEVLAERDISELIGYRAMSWPEGAPRPDWFDLDVGDSFQARHRPLASWSADRRIVADWLETRGGPGVILVDRTPARDVLSIPMTGMGYFGQKEWVTLPGNRPSTLDGVSMGRSQELAAEQTAASSVNVGAPALGVEATTLLSASAGHPDGQGPGPTPRWQPLEITDRLDPTDPFDSRMIRVLEGEEPYPDWWPRDDSGYAVTKRDLEFLGIDPVQIKWLAERKAPMGMTPELYEQFGTEMLEALRQDGVDPSTVDIRLKGTGAEFFSGMHKTLPREEELVDAPEAAQHLREWFGDSRDRPLRRPHDAMWRLGLESVPSDFDLDINSTHMIRIARRYWREQHPDRYPGDFMGGHGYLDKQAVHDSFPSLASWAKRWEKKLGRELSLGAFESSGPINATKFGRSISGHFRDTDWIIHNTDKPWPSHTPGEQRQTDAVGQEQKRALADRVVVNDLLAQRGHREASRFDMLLTGMSEEETAAAISAWEALGKPETARERKAGLGAEHTTPETSPERAQQPAMVPEPLRASQTLSDKPENTPKHHQDADLRSGTRTASAIWETPKPPIKSLVAHRTEWALYDDLHGYGRRHRTLTVRTPSKAPGPYEALLHPSTGAAYERDQHQAESGDRGYGE

Radius of gyration: 33.76 Å; Cα contacts (8 Å, |Δi|>4): 1112; chains: 1; bounding box: 77×102×103 Å

Organism: NCBI:txid1478215

Foldseek 3Di:
DDDPDDADDAPPDPVLVVLLVVLLCLQCVPVPPDFLLVLQLLQLLQLLVQQPDALQLLLQLQQFLQRANCLVVCALPQQWKWQALDQVRSLLHTAIDGLVPQDPVDPSSPPVNIGGSNDPVSSSSSSSVSQSRLLLVVVLHCFADLSNLLLLVLLCVLVVPPQADHAPDDPVSVVSNVLSCVSRSSPSNSSLVQLQVVLLVSCVVVVNFKHKWKAKAFAPPPDDDPPCLPPDAFDWDFDRHGQKDKTASDPVLRVVLDQLLFAKMFMKIDIGTSNFFRHFSNNGHAGSVRSMTMGGDDRTIIGTHGIDHGDDPPDRFEHASSNPDHPDHHPNPPPVPPPPPPCPPDDDDDDDPPQPDFDPDDDPDDQDCPPPVSVVLVCVQVVNDPDDPLFQADPVRFGDHVLNCVLLVHDSVQSVCLSLLQFFGLDHSVRLLVLLVLLCVLCVVLVHHLQQKWKFWDACRNRQWGDPVAFDDDLVRCPVPVQLSVSVCVSQPPDPRDGRTQGFQSCVSSVVDVFGDAIEMEIAGSVLSVLLSVVCVVPPVPDRRRQQADPQAFGNPVSCCVSRVSNVVSQVVVCSVSVHHYHYGYRYNQTTSPCVVVVDPDDPGDDPSTSTSDYNVRHPPPCPSPVVCVVVVVVLVVLVVLLVLLLVQCVVQVDPDLVSSLVSCVVVPDDNVSSVSSSVSNVSVPPDQRPVNVVVVVVPPDDDDDDDDDDDDDDDDDDDDDDDDDDDDDDDDDDDDDDDDDDDDDDDDDDDDDDDDDDDDDPSPPNHPDCSVSVCVSNVPDDDDDDDPDDDDPDDDPPCPVVDDPVVVVVVVVVVCCVVVPDPDDDD

Solvent-accessible surface area (backbone atoms only — not comparable to full-atom values): 48602 Å² total; per-residue (Å²): 132,83,76,82,85,69,76,68,72,58,91,88,35,71,64,47,58,50,36,31,50,49,45,52,42,74,66,30,80,79,69,75,49,82,50,46,61,58,30,43,50,52,10,24,54,53,45,44,70,66,41,81,60,50,61,58,54,39,37,67,62,18,52,26,66,53,32,57,57,44,64,51,76,40,54,65,32,77,59,30,26,36,32,44,62,27,90,93,47,46,39,57,14,48,49,81,39,50,61,89,70,54,48,83,88,41,77,63,48,35,80,92,50,40,37,49,18,54,39,73,66,29,58,54,45,49,31,16,23,18,42,36,42,49,47,44,44,46,74,73,31,82,53,63,46,54,66,28,47,25,45,34,52,25,47,26,64,71,69,65,50,82,77,43,48,80,81,67,62,55,74,66,56,45,53,49,22,52,47,49,35,77,74,22,36,73,47,45,30,40,49,57,50,45,18,25,56,50,26,47,50,57,32,56,78,65,74,42,65,58,48,49,32,24,34,64,49,45,42,64,84,90,55,92,73,62,88,72,70,83,56,57,76,70,43,70,42,81,59,77,37,37,47,65,37,76,26,15,32,43,60,64,61,37,49,54,48,48,66,52,58,42,36,38,31,36,33,36,35,35,62,42,46,38,94,40,42,35,16,35,24,59,27,38,54,44,42,51,87,58,43,21,28,27,27,44,61,64,101,54,60,34,27,35,68,41,79,42,80,36,71,79,76,89,77,82,68,62,70,57,83,89,54,73,73,60,80,60,68,52,73,69,67,74,65,78,72,74,71,70,66,78,72,69,84,68,81,88,87,76,77,85,67,82,71,83,71,70,70,81,82,88,73,86,76,72,76,45,73,85,42,72,67,39,33,48,50,51,34,35,55,72,66,76,38,80,82,55,92,76,50,60,56,43,98,80,67,41,62,79,47,53,66,54,29,61,67,62,70,49,62,69,61,49,56,52,28,42,66,64,72,52,16,47,56,92,48,51,49,68,55,42,54,52,50,55,54,53,49,49,50,19,34,45,74,53,72,39,61,60,79,58,31,38,31,31,40,37,51,26,30,53,55,42,36,36,57,99,88,44,62,44,83,53,65,88,74,26,76,93,36,61,66,30,35,49,46,50,41,71,65,49,55,90,54,84,79,68,60,57,33,30,48,50,38,41,52,30,70,30,65,78,35,97,54,49,62,46,44,37,34,43,40,18,12,48,64,56,49,52,52,32,51,51,45,42,59,73,77,39,72,88,53,62,52,57,64,48,26,33,91,74,59,21,43,17,63,64,54,47,39,74,54,24,56,43,42,42,54,48,48,57,53,48,23,66,73,66,48,27,53,70,44,72,36,40,18,32,63,71,33,38,60,61,34,49,84,74,78,38,92,70,52,83,28,90,54,95,83,54,40,71,66,27,25,72,92,53,48,69,80,74,73,54,93,61,56,59,64,53,50,52,50,52,48,50,51,51,36,47,58,32,19,48,52,46,51,57,48,29,67,76,64,81,45,103,41,75,69,55,39,50,51,51,38,45,74,74,68,43,52,72,66,58,43,51,52,16,51,52,32,32,60,73,69,48,81,72,78,46,75,65,54,53,54,52,60,72,64,68,82,80,77,86,92,80,82,88,86,88,89,86,88,88,85,90,89,86,86,87,85,85,85,83,88,87,90,82,82,91,84,80,92,75,89,82,80,92,80,84,88,87,84,90,81,94,73,89,77,85,81,84,83,84,81,90,83,88,86,85,83,89,84,69,75,87,57,67,69,79,66,52,58,60,56,22,69,55,51,59,65,71,96,68,97,70,89,77,83,80,77,77,77,94,63,77,76,65,100,56,64,88,74,51,58,73,69,54,53,58,48,52,54,48,54,49,51,47,65,70,65,70,60,86,69,89,74,136